Protein AF-0000000084273309 (afdb_homodimer)

Radius of gyration: 30.1 Å; Cα contacts (8 Å, |Δi|>4): 2349; chains: 2; bounding box: 53×89×74 Å

Solvent-accessible surface area (backbone atoms only — not comparable to full-atom values): 49168 Å² total; per-residue (Å²): 123,86,77,59,48,28,35,39,39,40,32,34,24,33,30,41,34,59,44,36,56,86,72,39,92,41,90,34,61,34,69,43,54,44,55,48,42,42,22,6,41,34,40,74,35,26,26,24,44,16,41,44,70,22,18,20,47,48,9,44,40,57,12,30,49,32,79,35,51,28,25,44,25,47,56,85,31,59,41,17,40,32,46,45,60,71,75,51,79,71,26,48,49,38,46,41,44,74,57,56,36,46,47,35,36,40,46,50,54,33,44,8,54,30,52,68,52,50,73,66,31,62,67,48,42,68,40,39,56,69,34,73,50,54,50,58,73,67,67,54,57,24,31,50,55,67,45,62,30,42,73,44,72,39,22,41,63,48,82,55,48,72,71,39,67,69,55,53,48,51,28,56,77,67,76,46,56,75,43,76,39,82,70,47,67,68,49,45,79,86,47,37,26,29,32,26,73,50,48,67,81,47,36,62,62,41,47,46,43,53,51,48,52,54,51,50,59,58,48,65,77,46,88,56,35,37,36,37,37,43,26,43,48,43,38,25,80,54,18,55,14,39,48,83,41,31,62,75,36,69,85,56,84,77,76,78,60,87,34,24,58,72,62,43,87,72,57,48,68,48,45,41,54,35,42,32,79,59,49,52,63,81,70,39,48,64,51,49,36,23,31,37,13,21,40,27,48,48,22,52,38,50,35,54,50,52,50,49,29,51,77,66,72,42,47,55,50,25,30,36,38,39,36,30,41,13,15,32,44,78,31,37,65,58,12,26,42,57,60,42,76,58,86,46,61,45,20,30,33,18,42,36,37,39,22,51,52,69,46,73,55,53,42,72,43,77,33,59,43,47,46,20,14,51,32,17,25,52,43,35,59,52,67,44,57,67,87,76,45,58,62,74,22,52,54,48,55,45,47,77,70,66,75,37,75,60,88,52,76,60,52,65,32,41,40,46,36,55,66,56,45,32,34,34,36,42,32,38,41,40,90,54,35,36,39,32,48,33,66,39,41,56,48,39,26,32,50,41,79,85,33,75,60,61,35,60,56,37,51,82,80,37,56,68,59,49,54,52,51,52,51,50,47,52,52,49,24,62,76,64,42,39,66,46,47,62,53,44,38,47,64,72,63,113,124,84,76,59,45,27,35,41,40,38,32,34,23,34,30,42,33,60,43,35,55,86,72,40,91,40,90,33,61,34,68,43,55,43,55,48,44,43,22,6,41,35,40,73,36,26,26,23,45,16,40,44,68,20,19,19,48,48,9,45,41,56,12,29,51,34,78,35,51,29,24,45,25,45,55,84,32,58,40,16,40,33,46,44,59,70,76,50,79,72,26,46,50,38,46,40,45,74,58,54,36,46,46,36,35,40,45,50,55,34,44,7,57,31,51,70,52,49,72,66,30,63,68,48,44,69,40,39,53,69,35,72,50,56,53,58,71,65,69,58,55,26,32,50,54,66,44,62,29,41,72,46,71,40,22,41,63,48,83,54,46,71,69,40,66,68,57,54,48,51,28,56,76,67,76,45,55,75,43,76,40,82,72,47,68,68,48,46,79,86,47,36,26,29,31,26,72,49,47,66,79,46,35,62,61,41,48,50,44,51,51,48,51,53,50,49,60,59,48,64,75,45,89,55,35,37,35,38,37,43,24,43,49,41,38,25,83,54,17,55,13,38,48,83,41,31,63,75,36,69,86,56,82,76,76,77,58,87,36,24,59,73,62,44,89,72,57,49,70,48,45,42,55,33,42,32,79,59,49,52,62,81,70,39,46,65,50,48,37,24,29,36,12,21,41,28,49,49,24,52,38,50,36,54,50,52,50,49,29,51,76,67,73,41,46,56,50,24,29,37,38,40,35,32,41,13,14,34,45,78,32,38,67,58,12,26,41,57,60,43,76,57,88,46,60,44,19,32,34,19,42,36,35,40,21,52,51,70,46,74,55,55,44,75,42,78,34,59,44,47,47,22,15,50,31,18,26,54,42,36,59,49,67,45,56,66,86,78,45,58,63,74,22,53,54,48,55,45,47,77,69,67,75,36,76,60,88,52,75,60,50,66,32,41,39,46,35,52,66,58,45,31,34,35,35,42,34,39,40,40,90,54,36,36,39,33,49,34,67,38,41,58,50,40,28,31,50,39,79,84,34,75,60,62,33,58,56,36,52,82,79,37,55,68,60,48,52,51,50,53,50,52,47,51,50,48,24,63,77,67,43,39,67,44,47,64,54,45,37,46,65,73,64,113

pLDDT: mean 95.91, std 5.77, range [38.38, 98.94]

InterPro domains:
  IPR000917 Sulfatase, N-terminal [PF00884] (5-383)
  IPR017850 Alkaline-phosphatase-like, core domain superfamily [G3DSA:3.40.720.10] (5-484)
  IPR017850 Alkaline-phosphatase-like, core domain superfamily [SSF53649] (3-482)
  IPR050738 Sulfatase enzyme [PTHR42693] (3-479)

Nearest PDB structures (foldseek):
  6pt4-assembly1_A  TM=8.116E-01  e=3.628E-35  Pseudoalteromonas fuliginea
  6ptk-assembly1_A  TM=8.036E-01  e=3.417E-35  Pseudoalteromonas fuliginea
  6pt6-assembly1_B  TM=8.146E-01  e=4.744E-34  Pseudoalteromonas fuliginea
  7oz8-assembly1_AAA  TM=7.734E-01  e=2.686E-33  Bacteroides thetaiotaomicron VPI-5482
  2w8s-assembly1_C  TM=7.737E-01  e=5.996E-28  Trinickia caryophylli

Sequence (988 aa):
MSKKPNILFIVTDQQRKDTLSAYGESLCQTPSLDELAEQSLVFENAYTTCPICTPARGSMQTGLYPMHHGMLTNSYNYGNMVQELPDSPELLSRRLETAGYQIGYTGKWHLGTGAENVRKDEYIQRYMGTIQFAELDTHEKAGPTTVGYQGDDFPGHGLGGYIYPEYRQYLKDNELEVKIENIVSGNYMGHEAGEITSGLSSTIEHYLVERSKHWLDQFKEKDDPWFFQLNFWGPHEPYYAPTEFLDLYRDVTIEPWQNYQGDSDNKPKIHDVKRANDTSWKEFEPYLKHYYANMTNIDYQIGRLIDYLKENQLYEDTLIVFISDHGESLGIHDGLCDKAIFMYEEIVSIPMLIKSPQQEEQKRTPALVNLCDLYSTILEAAGWERSKVQRDGYSLMPILAEEQQTVRESIVVECSGIGSLMFSQRMLRKESWKYVFNSGDIDELYDLAGDPGELINLIDEQPEKVEELQGELEKWMEENQDNLIFEFRQLRRRMSKKPNILFIVTDQQRKDTLSAYGESLCQTPSLDELAEQSLVFENAYTTCPICTPARGSMQTGLYPMHHGMLTNSYNYGNMVQELPDSPELLSRRLETAGYQIGYTGKWHLGTGAENVRKDEYIQRYMGTIQFAELDTHEKAGPTTVGYQGDDFPGHGLGGYIYPEYRQYLKDNELEVKIENIVSGNYMGHEAGEITSGLSSTIEHYLVERSKHWLDQFKEKDDPWFFQLNFWGPHEPYYAPTEFLDLYRDVTIEPWQNYQGDSDNKPKIHDVKRANDTSWKEFEPYLKHYYANMTNIDYQIGRLIDYLKENQLYEDTLIVFISDHGESLGIHDGLCDKAIFMYEEIVSIPMLIKSPQQEEQKRTPALVNLCDLYSTILEAAGWERSKVQRDGYSLMPILAEEQQTVRESIVVECSGIGSLMFSQRMLRKESWKYVFNSGDIDELYDLAGDPGELINLIDEQPEKVEELQGELEKWMEENQDNLIFEFRQLRRR

Structure (mmCIF, N/CA/C/O backbone):
data_AF-0000000084273309-model_v1
#
loop_
_entity.id
_entity.type
_entity.pdbx_description
1 polymer 'Sulfatase N-terminal domain-containing protein'
#
loop_
_atom_site.group_PDB
_atom_site.id
_atom_site.type_symbol
_atom_site.label_atom_id
_atom_site.label_alt_id
_atom_site.label_comp_id
_atom_site.label_asym_id
_atom_site.label_entity_id
_atom_site.label_seq_id
_atom_site.pdbx_PDB_ins_code
_atom_site.Cartn_x
_atom_site.Cartn_y
_atom_site.Cartn_z
_atom_site.occupancy
_atom_site.B_iso_or_equiv
_atom_site.auth_seq_id
_atom_site.auth_comp_id
_atom_site.auth_asym_id
_atom_site.auth_atom_id
_atom_site.pdbx_PDB_model_num
ATOM 1 N N . MET A 1 1 ? 21.703 -22.469 -37.656 1 38.38 1 MET A N 1
ATOM 2 C CA . MET A 1 1 ? 21.234 -22 -36.375 1 38.38 1 MET A CA 1
ATOM 3 C C . MET A 1 1 ? 20.141 -22.906 -35.812 1 38.38 1 MET A C 1
ATOM 5 O O . MET A 1 1 ? 19.281 -23.375 -36.562 1 38.38 1 MET A O 1
ATOM 9 N N . SER A 1 2 ? 20.391 -23.562 -34.75 1 52.09 2 SER A N 1
ATOM 10 C CA . SER A 1 2 ? 19.406 -24.5 -34.219 1 52.09 2 SER A CA 1
ATOM 11 C C . SER A 1 2 ? 18.016 -23.875 -34.219 1 52.09 2 SER A C 1
ATOM 13 O O . SER A 1 2 ? 17.859 -22.688 -33.938 1 52.09 2 SER A O 1
ATOM 15 N N . LYS A 1 3 ? 17.078 -24.453 -34.875 1 79.06 3 LYS A N 1
ATOM 16 C CA . LYS A 1 3 ? 15.695 -24 -35.094 1 79.06 3 LYS A CA 1
ATOM 17 C C . LYS A 1 3 ? 15.055 -23.609 -33.75 1 79.06 3 LYS A C 1
ATOM 19 O O . LYS A 1 3 ? 15.125 -24.359 -32.781 1 79.06 3 LYS A O 1
ATOM 24 N N . LYS A 1 4 ? 14.688 -22.328 -33.719 1 91.56 4 LYS A N 1
ATOM 25 C CA . LYS A 1 4 ? 13.914 -21.828 -32.562 1 91.56 4 LYS A CA 1
ATOM 26 C C . LYS A 1 4 ? 12.695 -22.719 -32.312 1 91.56 4 LYS A C 1
ATOM 28 O O . LYS A 1 4 ? 11.922 -23.016 -33.219 1 91.56 4 LYS A O 1
ATOM 33 N N . PRO A 1 5 ? 12.633 -23.234 -31.156 1 97.81 5 PRO A N 1
ATOM 34 C CA . PRO A 1 5 ? 11.492 -24.094 -30.859 1 97.81 5 PRO A CA 1
ATOM 35 C C . PRO A 1 5 ? 10.172 -23.328 -30.75 1 97.81 5 PRO A C 1
ATOM 37 O O . PRO A 1 5 ? 10.188 -22.109 -30.516 1 97.81 5 PRO A O 1
ATOM 40 N N . ASN A 1 6 ? 9.039 -24.078 -30.984 1 98.31 6 ASN A N 1
ATOM 41 C CA . ASN A 1 6 ? 7.785 -23.578 -30.422 1 98.31 6 ASN A CA 1
ATOM 42 C C . ASN A 1 6 ? 7.812 -23.562 -28.906 1 98.31 6 ASN A C 1
ATOM 44 O O . ASN A 1 6 ? 8.586 -24.297 -28.281 1 98.31 6 ASN A O 1
ATOM 48 N N . ILE A 1 7 ? 7.078 -22.672 -28.312 1 98.81 7 ILE A N 1
ATOM 49 C CA . ILE A 1 7 ? 7.035 -22.578 -26.859 1 98.81 7 ILE A CA 1
ATOM 50 C C . ILE A 1 7 ? 5.586 -22.562 -26.391 1 98.81 7 ILE A C 1
ATOM 52 O O . ILE A 1 7 ? 4.809 -21.688 -26.781 1 98.81 7 ILE A O 1
ATOM 56 N N . LEU A 1 8 ? 5.195 -23.562 -25.609 1 98.88 8 LEU A N 1
ATOM 57 C CA . LEU A 1 8 ? 3.9 -23.609 -24.938 1 98.88 8 LEU A CA 1
ATOM 58 C C . LEU A 1 8 ? 4.043 -23.344 -23.453 1 98.88 8 LEU A C 1
ATOM 60 O O . LEU A 1 8 ? 4.75 -24.062 -22.75 1 98.88 8 LEU A O 1
ATOM 64 N N . PHE A 1 9 ? 3.463 -22.266 -22.969 1 98.88 9 PHE A N 1
ATOM 65 C CA . PHE A 1 9 ? 3.506 -21.844 -21.562 1 98.88 9 PHE A CA 1
ATOM 66 C C . PHE A 1 9 ? 2.15 -22.031 -20.906 1 98.88 9 PHE A C 1
ATOM 68 O O . PHE A 1 9 ? 1.219 -21.266 -21.141 1 98.88 9 PHE A O 1
ATOM 75 N N . ILE A 1 10 ? 2.01 -23.031 -20.078 1 98.94 10 ILE A N 1
ATOM 76 C CA . ILE A 1 10 ? 0.762 -23.375 -19.406 1 98.94 10 ILE A CA 1
ATOM 77 C C . ILE A 1 10 ? 0.823 -22.938 -17.938 1 98.94 10 ILE A C 1
ATOM 79 O O . ILE A 1 10 ? 1.724 -23.344 -17.203 1 98.94 10 ILE A O 1
ATOM 83 N N . VAL A 1 11 ? -0.145 -22.141 -17.516 1 98.75 11 VAL A N 1
ATOM 84 C CA . VAL A 1 11 ? -0.169 -21.609 -16.156 1 98.75 11 VAL A CA 1
ATOM 85 C C . VAL A 1 11 ? -1.492 -21.969 -15.484 1 98.75 11 VAL A C 1
ATOM 87 O O . VAL A 1 11 ? -2.564 -21.719 -16.047 1 98.75 11 VAL A O 1
ATOM 90 N N . THR A 1 12 ? -1.413 -22.609 -14.367 1 98.62 12 THR A N 1
ATOM 91 C CA . THR A 1 12 ? -2.586 -22.766 -13.516 1 98.62 12 THR A CA 1
ATOM 92 C C . THR A 1 12 ? -2.629 -21.688 -12.438 1 98.62 12 THR A C 1
ATOM 94 O O . THR A 1 12 ? -1.631 -21 -12.203 1 98.62 12 THR A O 1
ATOM 97 N N . ASP A 1 13 ? -3.775 -21.484 -11.898 1 97.88 13 ASP A N 1
ATOM 98 C CA . ASP A 1 13 ? -3.947 -20.484 -10.852 1 97.88 13 ASP A CA 1
ATOM 99 C C . ASP A 1 13 ? -4.164 -21.141 -9.484 1 97.88 13 ASP A C 1
ATOM 101 O O . ASP A 1 13 ? -5.148 -21.844 -9.289 1 97.88 13 ASP A O 1
ATOM 105 N N . GLN A 1 14 ? -3.168 -20.859 -8.586 1 98.06 14 GLN A N 1
ATOM 106 C CA . GLN A 1 14 ? -3.342 -21.234 -7.191 1 98.06 14 GLN A CA 1
ATOM 107 C C . GLN A 1 14 ? -3.354 -22.75 -7.035 1 98.06 14 GLN A C 1
ATOM 109 O O . GLN A 1 14 ? -4.25 -23.312 -6.398 1 98.06 14 GLN A O 1
ATOM 114 N N . GLN A 1 15 ? -2.357 -23.375 -7.633 1 98.69 15 GLN A N 1
ATOM 115 C CA . GLN A 1 15 ? -2.232 -24.828 -7.562 1 98.69 15 GLN A CA 1
ATOM 116 C C . GLN A 1 15 ? -1.192 -25.234 -6.523 1 98.69 15 GLN A C 1
ATOM 118 O O . GLN A 1 15 ? -0.049 -24.781 -6.566 1 98.69 15 GLN A O 1
ATOM 123 N N . ARG A 1 16 ? -1.594 -26.109 -5.66 1 98.31 16 ARG A N 1
ATOM 124 C CA . ARG A 1 16 ? -0.639 -26.703 -4.73 1 98.31 16 ARG A CA 1
ATOM 125 C C . ARG A 1 16 ? 0.306 -27.672 -5.449 1 98.31 16 ARG A C 1
ATOM 127 O O . ARG A 1 16 ? -0.118 -28.422 -6.324 1 98.31 16 ARG A O 1
ATOM 134 N N . LYS A 1 17 ? 1.478 -27.625 -5 1 97.19 17 LYS A N 1
ATOM 135 C CA . LYS A 1 17 ? 2.521 -28.484 -5.562 1 97.19 17 LYS A CA 1
ATOM 136 C C . LYS A 1 17 ? 2.199 -29.953 -5.352 1 97.19 17 LYS A C 1
ATOM 138 O O . LYS A 1 17 ? 2.475 -30.781 -6.219 1 97.19 17 LYS A O 1
ATOM 143 N N . ASP A 1 18 ? 1.607 -30.297 -4.262 1 96.5 18 ASP A N 1
ATOM 144 C CA . ASP A 1 18 ? 1.383 -31.688 -3.877 1 96.5 18 ASP A CA 1
ATOM 145 C C . ASP A 1 18 ? 0.186 -32.281 -4.617 1 96.5 18 ASP A C 1
ATOM 147 O O . ASP A 1 18 ? -0.201 -33.438 -4.375 1 96.5 18 ASP A O 1
ATOM 151 N N . THR A 1 19 ? -0.411 -31.562 -5.559 1 97.69 19 THR A N 1
ATOM 152 C CA . THR A 1 19 ? -1.436 -32.125 -6.434 1 97.69 19 THR A CA 1
ATOM 153 C C . THR A 1 19 ? -0.805 -32.969 -7.523 1 97.69 19 THR A C 1
ATOM 155 O O . THR A 1 19 ? -1.499 -33.75 -8.188 1 97.69 19 THR A O 1
ATOM 158 N N . LEU A 1 20 ? 0.453 -32.812 -7.773 1 98 20 LEU A N 1
ATOM 159 C CA . LEU A 1 20 ? 1.144 -33.594 -8.789 1 98 20 LEU A CA 1
ATOM 160 C C . LEU A 1 20 ? 1.921 -34.75 -8.148 1 98 20 LEU A C 1
ATOM 162 O O . LEU A 1 20 ? 2.686 -34.531 -7.203 1 98 20 LEU A O 1
ATOM 166 N N . SER A 1 21 ? 1.849 -35.906 -8.68 1 96.56 21 SER A N 1
ATOM 167 C CA . SER A 1 21 ? 2.547 -37.062 -8.148 1 96.56 21 SER A CA 1
ATOM 168 C C . SER A 1 21 ? 4.051 -36.969 -8.375 1 96.56 21 SER A C 1
ATOM 170 O O . SER A 1 21 ? 4.832 -37.688 -7.734 1 96.56 21 SER A O 1
ATOM 172 N N . ALA A 1 22 ? 4.449 -36.062 -9.281 1 95.62 22 ALA A N 1
ATOM 173 C CA . ALA A 1 22 ? 5.867 -35.812 -9.516 1 95.62 22 ALA A CA 1
ATOM 174 C C . ALA A 1 22 ? 6.551 -35.312 -8.242 1 95.62 22 ALA A C 1
ATOM 176 O O . ALA A 1 22 ? 7.773 -35.406 -8.109 1 95.62 22 ALA A O 1
ATOM 177 N N . TYR A 1 23 ? 5.812 -34.844 -7.277 1 96.75 23 TYR A N 1
ATOM 178 C CA . TYR A 1 23 ? 6.398 -34.281 -6.07 1 96.75 23 TYR A CA 1
ATOM 179 C C . TYR A 1 23 ? 6.117 -35.156 -4.855 1 96.75 23 TYR A C 1
ATOM 181 O O . TYR A 1 23 ? 6.367 -34.75 -3.719 1 96.75 23 TYR A O 1
ATOM 189 N N . GLY A 1 24 ? 5.535 -36.281 -5.023 1 93.12 24 GLY A N 1
ATOM 190 C CA . GLY A 1 24 ? 5.207 -37.219 -3.969 1 93.12 24 GLY A CA 1
ATOM 191 C C . GLY A 1 24 ? 3.828 -37.844 -4.125 1 93.12 24 GLY A C 1
ATOM 192 O O . GLY A 1 24 ? 3.117 -37.531 -5.086 1 93.12 24 GLY A O 1
ATOM 193 N N . GLU A 1 25 ? 3.486 -38.719 -3.148 1 90.81 25 GLU A N 1
ATOM 194 C CA . GLU A 1 25 ? 2.172 -39.344 -3.189 1 90.81 25 GLU A CA 1
ATOM 195 C C . GLU A 1 25 ? 1.056 -38.312 -3.131 1 90.81 25 GLU A C 1
ATOM 197 O O . GLU A 1 25 ? 1.109 -37.375 -2.326 1 90.81 25 GLU A O 1
ATOM 202 N N . SER A 1 26 ? 0.163 -38.469 -4.094 1 93.69 26 SER A N 1
ATOM 203 C CA . SER A 1 26 ? -0.94 -37.5 -4.176 1 93.69 26 SER A CA 1
ATOM 204 C C . SER A 1 26 ? -2.27 -38.219 -4.395 1 93.69 26 SER A C 1
ATOM 206 O O . SER A 1 26 ? -2.344 -39.188 -5.152 1 93.69 26 SER A O 1
ATOM 208 N N . LEU A 1 27 ? -3.277 -37.75 -3.709 1 95.62 27 LEU A N 1
ATOM 209 C CA . LEU A 1 27 ? -4.633 -38.219 -3.951 1 95.62 27 LEU A CA 1
ATOM 210 C C . LEU A 1 27 ? -5.203 -37.625 -5.23 1 95.62 27 LEU A C 1
ATOM 212 O O . LEU A 1 27 ? -6.145 -38.188 -5.812 1 95.62 27 LEU A O 1
ATOM 216 N N . CYS A 1 28 ? -4.668 -36.469 -5.582 1 97.94 28 CYS A N 1
ATOM 217 C CA . CYS A 1 28 ? -5.145 -35.812 -6.785 1 97.94 28 CYS A CA 1
ATOM 218 C C . CYS A 1 28 ? -4.703 -36.562 -8.039 1 97.94 28 CYS A C 1
ATOM 220 O O . CYS A 1 28 ? -3.523 -36.875 -8.188 1 97.94 28 CYS A O 1
ATOM 222 N N . GLN A 1 29 ? -5.586 -36.844 -8.914 1 98.12 29 GLN A N 1
ATOM 223 C CA . GLN A 1 29 ? -5.277 -37.594 -10.133 1 98.12 29 GLN A CA 1
ATOM 224 C C . GLN A 1 29 ? -4.949 -36.625 -11.289 1 98.12 29 GLN A C 1
ATOM 226 O O . GLN A 1 29 ? -5.816 -35.906 -11.758 1 98.12 29 GLN A O 1
ATOM 231 N N . THR A 1 30 ? -3.709 -36.688 -11.688 1 98.5 30 THR A N 1
ATOM 232 C CA . THR A 1 30 ? -3.254 -35.812 -12.781 1 98.5 30 THR A CA 1
ATOM 233 C C . THR A 1 30 ? -2.408 -36.625 -13.773 1 98.5 30 THR A C 1
ATOM 235 O O . THR A 1 30 ? -1.25 -36.281 -14.016 1 98.5 30 THR A O 1
ATOM 238 N N . PRO A 1 31 ? -2.988 -37.594 -14.453 1 98.25 31 PRO A N 1
ATOM 239 C CA . PRO A 1 31 ? -2.203 -38.5 -15.305 1 98.25 31 PRO A CA 1
ATOM 240 C C . PRO A 1 31 ? -1.501 -37.781 -16.453 1 98.25 31 PRO A C 1
ATOM 242 O O . PRO A 1 31 ? -0.386 -38.156 -16.828 1 98.25 31 PRO A O 1
ATOM 245 N N . SER A 1 32 ? -2.113 -36.781 -17.062 1 98.56 32 SER A N 1
ATOM 246 C CA . SER A 1 32 ? -1.501 -36.094 -18.188 1 98.56 32 SER A CA 1
ATOM 247 C C . SER A 1 32 ? -0.25 -35.344 -17.75 1 98.56 32 SER A C 1
ATOM 249 O O . SER A 1 32 ? 0.793 -35.438 -18.406 1 98.56 32 SER A O 1
ATOM 251 N N . LEU A 1 33 ? -0.352 -34.625 -16.641 1 98.62 33 LEU A N 1
ATOM 252 C CA . LEU A 1 33 ? 0.791 -33.875 -16.156 1 98.62 33 LEU A CA 1
ATOM 253 C C . LEU A 1 33 ? 1.867 -34.812 -15.609 1 98.62 33 LEU A C 1
ATOM 255 O O . LEU A 1 33 ? 3.059 -34.5 -15.688 1 98.62 33 LEU A O 1
ATOM 259 N N . ASP A 1 34 ? 1.449 -35.906 -15.047 1 96.81 34 ASP A N 1
ATOM 260 C CA . ASP A 1 34 ? 2.422 -36.906 -14.625 1 96.81 34 ASP A CA 1
ATOM 261 C C . ASP A 1 34 ? 3.221 -37.438 -15.812 1 96.81 34 ASP A C 1
ATOM 263 O O . ASP A 1 34 ? 4.441 -37.594 -15.727 1 96.81 34 ASP A O 1
ATOM 267 N N . GLU A 1 35 ? 2.531 -37.719 -16.875 1 97.69 35 GLU A N 1
ATOM 268 C CA . GLU A 1 35 ? 3.209 -38.156 -18.094 1 97.69 35 GLU A CA 1
ATOM 269 C C . GLU A 1 35 ? 4.141 -37.062 -18.625 1 97.69 35 GLU A C 1
ATOM 271 O O . GLU A 1 35 ? 5.254 -37.344 -19.062 1 97.69 35 GLU A O 1
ATOM 276 N N . LEU A 1 36 ? 3.65 -35.875 -18.594 1 98.44 36 LEU A N 1
ATOM 277 C CA . LEU A 1 36 ? 4.508 -34.75 -19.016 1 98.44 36 LEU A CA 1
ATOM 278 C C . LEU A 1 36 ? 5.758 -34.688 -18.156 1 98.44 36 LEU A C 1
ATOM 280 O O . LEU A 1 36 ? 6.859 -34.438 -18.656 1 98.44 36 LEU A O 1
ATOM 284 N N . ALA A 1 37 ? 5.594 -34.812 -16.844 1 98.56 37 ALA A N 1
ATOM 285 C CA . ALA A 1 37 ? 6.711 -34.75 -15.898 1 98.56 37 ALA A CA 1
ATOM 286 C C . ALA A 1 37 ? 7.758 -35.812 -16.219 1 98.56 37 ALA A C 1
ATOM 288 O O . ALA A 1 37 ? 8.961 -35.562 -16.062 1 98.56 37 ALA A O 1
ATOM 289 N N . GLU A 1 38 ? 7.348 -36.906 -16.766 1 98 38 GLU A N 1
ATOM 290 C CA . GLU A 1 38 ? 8.242 -38 -17.094 1 98 38 GLU A CA 1
ATOM 291 C C . GLU A 1 38 ? 9.164 -37.625 -18.266 1 98 38 GLU A C 1
ATOM 293 O O . GLU A 1 38 ? 10.18 -38.312 -18.484 1 98 38 GLU A O 1
ATOM 298 N N . GLN A 1 39 ? 8.812 -36.625 -18.953 1 98 39 GLN A N 1
ATOM 299 C CA . GLN A 1 39 ? 9.602 -36.188 -20.094 1 98 39 GLN A CA 1
ATOM 300 C C . GLN A 1 39 ? 10.07 -34.719 -19.906 1 98 39 GLN A C 1
ATOM 302 O O . GLN A 1 39 ? 10.227 -34 -20.875 1 98 39 GLN A O 1
ATOM 307 N N . SER A 1 40 ? 10.164 -34.312 -18.641 1 98.62 40 SER A N 1
ATOM 308 C CA . SER A 1 40 ? 10.492 -32.906 -18.344 1 98.62 40 SER A CA 1
ATOM 309 C C . SER A 1 40 ? 11.625 -32.844 -17.312 1 98.62 40 SER A C 1
ATOM 311 O O . SER A 1 40 ? 12.008 -33.844 -16.719 1 98.62 40 SER A O 1
ATOM 313 N N . LEU A 1 41 ? 12.242 -31.703 -17.219 1 98.69 41 LEU A N 1
ATOM 314 C CA . LEU A 1 41 ? 12.961 -31.328 -16.016 1 98.69 41 LEU A CA 1
ATOM 315 C C . LEU A 1 41 ? 11.992 -30.875 -14.922 1 98.69 41 LEU A C 1
ATOM 317 O O . LEU A 1 41 ? 11.273 -29.875 -15.094 1 98.69 41 LEU A O 1
ATOM 321 N N . VAL A 1 42 ? 11.945 -31.656 -13.812 1 98.75 42 VAL A N 1
ATOM 322 C CA . VAL A 1 42 ? 11.109 -31.328 -12.664 1 98.75 42 VAL A CA 1
ATOM 323 C C . VAL A 1 42 ? 11.891 -30.453 -11.695 1 98.75 42 VAL A C 1
ATOM 325 O O . VAL A 1 42 ? 12.953 -30.844 -11.203 1 98.75 42 VAL A O 1
ATOM 328 N N . PHE A 1 43 ? 11.391 -29.25 -11.43 1 98.69 43 PHE A N 1
ATOM 329 C CA . PHE A 1 43 ? 12.023 -28.344 -10.469 1 98.69 43 PHE A CA 1
ATOM 330 C C . PHE A 1 43 ? 11.484 -28.594 -9.062 1 98.69 43 PHE A C 1
ATOM 332 O O . PHE A 1 43 ? 10.312 -28.312 -8.789 1 98.69 43 PHE A O 1
ATOM 339 N N . GLU A 1 44 ? 12.328 -28.984 -8.203 1 98 44 GLU A N 1
ATOM 340 C CA . GLU A 1 44 ? 11.922 -29.375 -6.855 1 98 44 GLU A CA 1
ATOM 341 C C . GLU A 1 44 ? 11.68 -28.156 -5.969 1 98 44 GLU A C 1
ATOM 343 O O . GLU A 1 44 ? 10.891 -28.219 -5.027 1 98 44 GLU A O 1
ATOM 348 N N . ASN A 1 45 ? 12.398 -27.047 -6.293 1 98.25 45 ASN A N 1
ATOM 349 C CA . ASN A 1 45 ? 12.367 -25.859 -5.457 1 98.25 45 ASN A CA 1
ATOM 350 C C . ASN A 1 45 ? 12.062 -24.609 -6.277 1 98.25 45 ASN A C 1
ATOM 352 O O . ASN A 1 45 ? 12.836 -23.656 -6.277 1 98.25 45 ASN A O 1
ATOM 356 N N . ALA A 1 46 ? 10.852 -24.625 -6.895 1 98.69 46 ALA A N 1
ATOM 357 C CA . ALA A 1 46 ? 10.352 -23.453 -7.586 1 98.69 46 ALA A CA 1
ATOM 358 C C . ALA A 1 46 ? 9.438 -22.625 -6.68 1 98.69 46 ALA A C 1
ATOM 360 O O . ALA A 1 46 ? 8.625 -23.172 -5.938 1 98.69 46 ALA A O 1
ATOM 361 N N . TYR A 1 47 ? 9.656 -21.328 -6.699 1 98.88 47 TYR A N 1
ATOM 362 C CA . TYR A 1 47 ? 8.891 -20.438 -5.82 1 98.88 47 TYR A CA 1
ATOM 363 C C . TYR A 1 47 ? 8.258 -19.297 -6.609 1 98.88 47 TYR A C 1
ATOM 365 O O . TYR A 1 47 ? 8.805 -18.859 -7.621 1 98.88 47 TYR A O 1
ATOM 373 N N . THR A 1 48 ? 7.09 -18.875 -6.195 1 98.88 48 THR A N 1
ATOM 374 C CA . THR A 1 48 ? 6.473 -17.672 -6.742 1 98.88 48 THR A CA 1
ATOM 375 C C . THR A 1 48 ? 7.234 -16.422 -6.297 1 98.88 48 THR A C 1
ATOM 377 O O . THR A 1 48 ? 8.031 -16.469 -5.355 1 98.88 48 THR A O 1
ATOM 380 N N . THR A 1 49 ? 7.031 -15.328 -7.004 1 98.69 49 THR A N 1
ATOM 381 C CA . THR A 1 49 ? 7.562 -14.047 -6.551 1 98.69 49 THR A CA 1
ATOM 382 C C . THR A 1 49 ? 6.699 -13.469 -5.438 1 98.69 49 THR A C 1
ATOM 384 O O . THR A 1 49 ? 7.18 -12.695 -4.605 1 98.69 49 THR A O 1
ATOM 387 N N . CYS A 1 50 ? 5.473 -13.836 -5.484 1 98.69 50 CYS A N 1
ATOM 388 C CA . CYS A 1 50 ? 4.438 -13.367 -4.57 1 98.69 50 CYS A CA 1
ATOM 389 C C . CYS A 1 50 ? 3.23 -14.297 -4.59 1 98.69 50 CYS A C 1
ATOM 391 O O . CYS A 1 50 ? 2.752 -14.68 -5.664 1 98.69 50 CYS A O 1
ATOM 393 N N . PRO A 1 51 ? 2.727 -14.672 -3.436 1 98.38 51 PRO A N 1
ATOM 394 C CA . PRO A 1 51 ? 1.584 -15.594 -3.432 1 98.38 51 PRO A CA 1
ATOM 395 C C . PRO A 1 51 ? 0.249 -14.867 -3.6 1 98.38 51 PRO A C 1
ATOM 397 O O . PRO A 1 51 ? -0.688 -15.109 -2.834 1 98.38 51 PRO A O 1
ATOM 400 N N . ILE A 1 52 ? 0.177 -14.016 -4.621 1 97.75 52 ILE A N 1
ATOM 401 C CA . ILE A 1 52 ? -0.995 -13.266 -5.066 1 97.75 52 ILE A CA 1
ATOM 402 C C . ILE A 1 52 ? -1.042 -13.242 -6.594 1 97.75 52 ILE A C 1
ATOM 404 O O . ILE A 1 52 ? -0.003 -13.148 -7.25 1 97.75 52 ILE A O 1
ATOM 408 N N . CYS A 1 53 ? -2.17 -13.211 -7.172 1 97.31 53 CYS A N 1
ATOM 409 C CA . CYS A 1 53 ? -2.363 -13.453 -8.594 1 97.31 53 CYS A CA 1
ATOM 410 C C . CYS A 1 53 ? -1.706 -12.359 -9.43 1 97.31 53 CYS A C 1
ATOM 412 O O . CYS A 1 53 ? -0.758 -12.617 -10.172 1 97.31 53 CYS A O 1
ATOM 414 N N . THR A 1 54 ? -2.104 -11.102 -9.297 1 97.19 54 THR A N 1
ATOM 415 C CA . THR A 1 54 ? -1.638 -10.008 -10.141 1 97.19 54 THR A CA 1
ATOM 416 C C . THR A 1 54 ? -0.129 -9.82 -10.008 1 97.19 54 THR A C 1
ATOM 418 O O . THR A 1 54 ? 0.59 -9.781 -11.008 1 97.19 54 THR A O 1
ATOM 421 N N . PRO A 1 55 ? 0.393 -9.797 -8.789 1 98.06 55 PRO A N 1
ATOM 422 C CA . PRO A 1 55 ? 1.843 -9.617 -8.688 1 98.06 55 PRO A CA 1
ATOM 423 C C . PRO A 1 55 ? 2.623 -10.773 -9.32 1 98.06 55 PRO A C 1
ATOM 425 O O . PRO A 1 55 ? 3.613 -10.539 -10.016 1 98.06 55 PRO A O 1
ATOM 428 N N . ALA A 1 56 ? 2.221 -11.961 -9.086 1 98.5 56 ALA A N 1
ATOM 429 C CA . ALA A 1 56 ? 2.914 -13.117 -9.648 1 98.5 56 ALA A CA 1
ATOM 430 C C . ALA A 1 56 ? 2.859 -13.102 -11.172 1 98.5 56 ALA A C 1
ATOM 432 O O . ALA A 1 56 ? 3.881 -13.289 -11.836 1 98.5 56 ALA A O 1
ATOM 433 N N . ARG A 1 57 ? 1.709 -12.867 -11.727 1 98.06 57 ARG A N 1
ATOM 434 C CA . ARG A 1 57 ? 1.528 -12.859 -13.18 1 98.06 57 ARG A CA 1
ATOM 435 C C . ARG A 1 57 ? 2.268 -11.688 -13.82 1 98.06 57 ARG A C 1
ATOM 437 O O . ARG A 1 57 ? 2.771 -11.805 -14.938 1 98.06 57 ARG A O 1
ATOM 444 N N . GLY A 1 58 ? 2.262 -10.492 -13.078 1 98.06 58 GLY A N 1
ATOM 445 C CA . GLY A 1 58 ? 3.086 -9.391 -13.547 1 98.06 58 GLY A CA 1
ATOM 446 C C . GLY A 1 58 ? 4.551 -9.758 -13.695 1 98.06 58 GLY A C 1
ATOM 447 O O . GLY A 1 58 ? 5.207 -9.344 -14.648 1 98.06 58 GLY A O 1
ATOM 448 N N . SER A 1 59 ? 5.027 -10.586 -12.812 1 98.69 59 SER A N 1
ATOM 449 C CA . SER A 1 59 ? 6.422 -11.008 -12.836 1 98.69 59 SER A CA 1
ATOM 450 C C . SER A 1 59 ? 6.707 -11.906 -14.039 1 98.69 59 SER A C 1
ATOM 452 O O . SER A 1 59 ? 7.809 -11.875 -14.594 1 98.69 59 SER A O 1
ATOM 454 N N . MET A 1 60 ? 5.711 -12.672 -14.477 1 98.31 60 MET A N 1
ATOM 455 C CA . MET A 1 60 ? 5.871 -13.531 -15.648 1 98.31 60 MET A CA 1
ATOM 456 C C . MET A 1 60 ? 6.059 -12.695 -16.906 1 98.31 60 MET A C 1
ATOM 458 O O . MET A 1 60 ? 6.82 -13.07 -17.797 1 98.31 60 MET A O 1
ATOM 462 N N . GLN A 1 61 ? 5.348 -11.57 -16.953 1 98.19 61 GLN A N 1
ATOM 463 C CA . GLN A 1 61 ? 5.32 -10.773 -18.188 1 98.19 61 GLN A CA 1
ATOM 464 C C . GLN A 1 61 ? 6.477 -9.781 -18.219 1 98.19 61 GLN A C 1
ATOM 466 O O . GLN A 1 61 ? 6.902 -9.352 -19.297 1 98.19 61 GLN A O 1
ATOM 471 N N . THR A 1 62 ? 7.023 -9.438 -17.031 1 98.31 62 THR A N 1
ATOM 472 C CA . THR A 1 62 ? 7.988 -8.344 -16.969 1 98.31 62 THR A CA 1
ATOM 473 C C . THR A 1 62 ? 9.375 -8.867 -16.625 1 98.31 62 THR A C 1
ATOM 475 O O . THR A 1 62 ? 10.375 -8.18 -16.844 1 98.31 62 THR A O 1
ATOM 478 N N . GLY A 1 63 ? 9.445 -10.047 -15.953 1 98.38 63 GLY A N 1
ATOM 479 C CA . GLY A 1 63 ? 10.703 -10.555 -15.43 1 98.38 63 GLY A CA 1
ATOM 480 C C . GLY A 1 63 ? 11.156 -9.844 -14.172 1 98.38 63 GLY A C 1
ATOM 481 O O . GLY A 1 63 ? 12.32 -9.953 -13.773 1 98.38 63 GLY A O 1
ATOM 482 N N . LEU A 1 64 ? 10.242 -9.055 -13.602 1 98.56 64 LEU A N 1
ATOM 483 C CA . LEU A 1 64 ? 10.578 -8.219 -12.453 1 98.56 64 LEU A CA 1
ATOM 484 C C . LEU A 1 64 ? 9.82 -8.672 -11.211 1 98.56 64 LEU A C 1
ATOM 486 O O . LEU A 1 64 ? 8.734 -9.25 -11.32 1 98.56 64 LEU A O 1
ATOM 490 N N . TYR A 1 65 ? 10.406 -8.461 -10.047 1 98.5 65 TYR A N 1
ATOM 491 C CA . TYR A 1 65 ? 9.672 -8.57 -8.797 1 98.5 65 TYR A CA 1
ATOM 492 C C . TYR A 1 65 ? 8.562 -7.52 -8.727 1 98.5 65 TYR A C 1
ATOM 494 O O . TYR A 1 65 ? 8.664 -6.465 -9.359 1 98.5 65 TYR A O 1
ATOM 502 N N . PRO A 1 66 ? 7.531 -7.809 -7.922 1 98.06 66 PRO A N 1
ATOM 503 C CA . PRO A 1 66 ? 6.457 -6.824 -7.777 1 98.06 66 PRO A CA 1
ATOM 504 C C . PRO A 1 66 ? 6.973 -5.453 -7.332 1 98.06 66 PRO A C 1
ATOM 506 O O . PRO A 1 66 ? 6.496 -4.426 -7.82 1 98.06 66 PRO A O 1
ATOM 509 N N . MET A 1 67 ? 7.996 -5.387 -6.512 1 97.69 67 MET A N 1
ATOM 510 C CA . MET A 1 67 ? 8.555 -4.121 -6.039 1 97.69 67 MET A CA 1
ATOM 511 C C . MET A 1 67 ? 9.125 -3.311 -7.195 1 97.69 67 MET A C 1
ATOM 513 O O . MET A 1 67 ? 9.266 -2.092 -7.094 1 97.69 67 MET A O 1
ATOM 517 N N . HIS A 1 68 ? 9.398 -3.969 -8.32 1 98.12 68 HIS A N 1
ATOM 518 C CA . HIS A 1 68 ? 10.023 -3.289 -9.445 1 98.12 68 HIS A CA 1
ATOM 519 C C . HIS A 1 68 ? 9.016 -3.051 -10.57 1 98.12 68 HIS A C 1
ATOM 521 O O . HIS A 1 68 ? 9.266 -2.242 -11.469 1 98.12 68 HIS A O 1
ATOM 527 N N . HIS A 1 69 ? 7.867 -3.807 -10.578 1 97.56 69 HIS A N 1
ATOM 528 C CA . HIS A 1 69 ? 6.902 -3.52 -11.633 1 97.56 69 HIS A CA 1
ATOM 529 C C . HIS A 1 69 ? 5.68 -2.791 -11.078 1 97.56 69 HIS A C 1
ATOM 531 O O . HIS A 1 69 ? 4.852 -2.289 -11.844 1 97.56 69 HIS A O 1
ATOM 537 N N . GLY A 1 70 ? 5.496 -2.725 -9.789 1 97.31 70 GLY A N 1
ATOM 538 C CA . GLY A 1 70 ? 4.551 -1.813 -9.164 1 97.31 70 GLY A CA 1
ATOM 539 C C . GLY A 1 70 ? 3.189 -2.436 -8.922 1 97.31 70 GLY A C 1
ATOM 540 O O . GLY A 1 70 ? 2.322 -1.822 -8.297 1 97.31 70 GLY A O 1
ATOM 541 N N . MET A 1 71 ? 2.902 -3.596 -9.461 1 97.06 71 MET A N 1
ATOM 542 C CA . MET A 1 71 ? 1.679 -4.336 -9.172 1 97.06 71 MET A CA 1
ATOM 543 C C . MET A 1 71 ? 1.841 -5.184 -7.914 1 97.06 71 MET A C 1
ATOM 545 O O . MET A 1 71 ? 2.139 -6.379 -8 1 97.06 71 MET A O 1
ATOM 549 N N . LEU A 1 72 ? 1.598 -4.59 -6.789 1 97 72 LEU A N 1
ATOM 550 C CA . LEU A 1 72 ? 1.986 -5.125 -5.488 1 97 72 LEU A CA 1
ATOM 551 C C . LEU A 1 72 ? 0.907 -6.051 -4.934 1 97 72 LEU A C 1
ATOM 553 O O . LEU A 1 72 ? 1.197 -6.941 -4.129 1 97 72 LEU A O 1
ATOM 557 N N . THR A 1 73 ? -0.347 -5.742 -5.211 1 95.62 73 THR A N 1
ATOM 558 C CA . THR A 1 73 ? -1.521 -6.539 -4.871 1 95.62 73 THR A CA 1
ATOM 559 C C . THR A 1 73 ? -2.389 -6.777 -6.105 1 95.62 73 THR A C 1
ATOM 561 O O . THR A 1 73 ? -1.944 -6.562 -7.234 1 95.62 73 THR A O 1
ATOM 564 N N . ASN A 1 74 ? -3.602 -7.246 -5.945 1 94.69 74 ASN A N 1
ATOM 565 C CA . ASN A 1 74 ? -4.461 -7.453 -7.102 1 94.69 74 ASN A CA 1
ATOM 566 C C . ASN A 1 74 ? -4.961 -6.125 -7.672 1 94.69 74 ASN A C 1
ATOM 568 O O . ASN A 1 74 ? -5.234 -5.188 -6.926 1 94.69 74 ASN A O 1
ATOM 572 N N . SER A 1 75 ? -5.09 -6.027 -8.93 1 91.75 75 SER A N 1
ATOM 573 C CA . SER A 1 75 ? -5.445 -4.812 -9.656 1 91.75 75 SER A CA 1
ATOM 574 C C . SER A 1 75 ? -6.621 -4.098 -9 1 91.75 75 SER A C 1
ATOM 576 O O . SER A 1 75 ? -7.645 -4.719 -8.703 1 91.75 75 SER A O 1
ATOM 578 N N . TYR A 1 76 ? -6.453 -2.799 -8.758 1 90.19 76 TYR A N 1
ATOM 579 C CA . TYR A 1 76 ? -7.438 -1.866 -8.219 1 90.19 76 TYR A CA 1
ATOM 580 C C . TYR A 1 76 ? -7.785 -2.211 -6.773 1 90.19 76 TYR A C 1
ATOM 582 O O . TYR A 1 76 ? -8.844 -1.821 -6.273 1 90.19 76 TYR A O 1
ATOM 590 N N . ASN A 1 77 ? -6.93 -3.084 -6.117 1 92.56 77 ASN A N 1
ATOM 591 C CA . ASN A 1 77 ? -6.945 -3.211 -4.664 1 92.56 77 ASN A CA 1
ATOM 592 C C . ASN A 1 77 ? -6.016 -2.197 -4.004 1 92.56 77 ASN A C 1
ATOM 594 O O . ASN A 1 77 ? -5.18 -1.589 -4.672 1 92.56 77 ASN A O 1
ATOM 598 N N . TYR A 1 78 ? -6.168 -2.035 -2.729 1 92.94 78 TYR A N 1
ATOM 599 C CA . TYR A 1 78 ? -5.371 -1.065 -1.989 1 92.94 78 TYR A CA 1
ATOM 600 C C . TYR A 1 78 ? -3.889 -1.409 -2.061 1 92.94 78 TYR A C 1
ATOM 602 O O . TYR A 1 78 ? -3.512 -2.582 -1.981 1 92.94 78 TYR A O 1
ATOM 610 N N . GLY A 1 79 ? -3.09 -0.439 -2.283 1 93.75 79 GLY A N 1
ATOM 611 C CA . GLY A 1 79 ? -1.645 -0.591 -2.24 1 93.75 79 GLY A CA 1
ATOM 612 C C . GLY A 1 79 ? -1.029 -0.823 -3.607 1 93.75 79 GLY A C 1
ATOM 613 O O . GLY A 1 79 ? 0.185 -0.696 -3.777 1 93.75 79 GLY A O 1
ATOM 614 N N . ASN A 1 80 ? -1.881 -1.237 -4.605 1 96 80 ASN A N 1
ATOM 615 C CA . ASN A 1 80 ? -1.36 -1.472 -5.949 1 96 80 ASN A CA 1
ATOM 616 C C . ASN A 1 80 ? -1.025 -0.162 -6.656 1 96 80 ASN A C 1
ATOM 618 O O . ASN A 1 80 ? -1.893 0.698 -6.824 1 96 80 ASN A O 1
ATOM 622 N N . MET A 1 81 ? 0.185 0.032 -7.113 1 96.25 81 MET A N 1
ATOM 623 C CA . MET A 1 81 ? 0.636 1.312 -7.652 1 96.25 81 MET A CA 1
ATOM 624 C C . MET A 1 81 ? 0.382 1.391 -9.148 1 96.25 81 MET A C 1
ATOM 626 O O . MET A 1 81 ? 0.3 2.484 -9.719 1 96.25 81 MET A O 1
ATOM 630 N N . VAL A 1 82 ? 0.357 0.22 -9.797 1 95.5 82 VAL A N 1
ATOM 631 C CA . VAL A 1 82 ? 0.067 0.074 -11.219 1 95.5 82 VAL A CA 1
ATOM 632 C C . VAL A 1 82 ? -1.159 -0.816 -11.414 1 95.5 82 VAL A C 1
ATOM 634 O O . VAL A 1 82 ? -1.143 -1.993 -11.039 1 95.5 82 VAL A O 1
ATOM 637 N N . GLN A 1 83 ? -2.238 -0.285 -12.016 1 94.44 83 GLN A N 1
ATOM 638 C CA . GLN A 1 83 ? -3.52 -0.981 -12.039 1 94.44 83 GLN A CA 1
ATOM 639 C C . GLN A 1 83 ? -3.676 -1.806 -13.312 1 94.44 83 GLN A C 1
ATOM 641 O O . GLN A 1 83 ? -4.41 -2.797 -13.336 1 94.44 83 GLN A O 1
ATOM 646 N N . GLU A 1 84 ? -3.09 -1.357 -14.344 1 94.12 84 GLU A N 1
ATOM 647 C CA . GLU A 1 84 ? -3.096 -1.994 -15.656 1 94.12 84 GLU A CA 1
ATOM 648 C C . GLU A 1 84 ? -1.678 -2.18 -16.188 1 94.12 84 GLU A C 1
ATOM 650 O O . GLU A 1 84 ? -0.889 -1.231 -16.203 1 94.12 84 GLU A O 1
ATOM 655 N N . LEU A 1 85 ? -1.328 -3.406 -16.578 1 95.06 85 LEU A N 1
ATOM 656 C CA . LEU A 1 85 ? 0.015 -3.635 -17.109 1 95.06 85 LEU A CA 1
ATOM 657 C C . LEU A 1 85 ? 0.298 -2.725 -18.297 1 95.06 85 LEU A C 1
ATOM 659 O O . LEU A 1 85 ? -0.366 -2.822 -19.328 1 95.06 85 LEU A O 1
ATOM 663 N N . PRO A 1 86 ? 1.278 -1.893 -18.141 1 92.62 86 PRO A N 1
ATOM 664 C CA . PRO A 1 86 ? 1.586 -0.989 -19.25 1 92.62 86 PRO A CA 1
ATOM 665 C C . PRO A 1 86 ? 2.305 -1.692 -20.406 1 92.62 86 PRO A C 1
ATOM 667 O O . PRO A 1 86 ? 3.121 -2.586 -20.172 1 92.62 86 PRO A O 1
ATOM 670 N N . ASP A 1 87 ? 2.008 -1.191 -21.562 1 93.44 87 ASP A N 1
ATOM 671 C CA . ASP A 1 87 ? 2.764 -1.673 -22.719 1 93.44 87 ASP A CA 1
ATOM 672 C C . ASP A 1 87 ? 4.191 -1.129 -22.703 1 93.44 87 ASP A C 1
ATOM 674 O O . ASP A 1 87 ? 4.414 0.034 -22.359 1 93.44 87 ASP A O 1
ATOM 678 N N . SER A 1 88 ? 5.125 -1.944 -22.906 1 93.25 88 SER A N 1
ATOM 679 C CA . SER A 1 88 ? 6.543 -1.616 -22.938 1 93.25 88 SER A CA 1
ATOM 680 C C . SER A 1 88 ? 7.301 -2.52 -23.906 1 93.25 88 SER A C 1
ATOM 682 O O . SER A 1 88 ? 6.941 -3.684 -24.094 1 93.25 88 SER A O 1
ATOM 684 N N . PRO A 1 89 ? 8.383 -1.97 -24.5 1 96.06 89 PRO A N 1
ATOM 685 C CA . PRO A 1 89 ? 9.18 -2.814 -25.391 1 96.06 89 PRO A CA 1
ATOM 686 C C . PRO A 1 89 ? 9.859 -3.969 -24.656 1 96.06 89 PRO A C 1
ATOM 688 O O . PRO A 1 89 ? 10.328 -4.918 -25.297 1 96.06 89 PRO A O 1
ATOM 691 N N . GLU A 1 90 ? 9.797 -3.918 -23.312 1 96.94 90 GLU A N 1
ATOM 692 C CA . GLU A 1 90 ? 10.531 -4.914 -22.531 1 96.94 90 GLU A CA 1
ATOM 693 C C . GLU A 1 90 ? 9.625 -6.074 -22.141 1 96.94 90 GLU A C 1
ATOM 695 O O . GLU A 1 90 ? 10.086 -7.059 -21.547 1 96.94 90 GLU A O 1
ATOM 700 N N . LEU A 1 91 ? 8.352 -6.02 -22.438 1 97.81 91 LEU A N 1
ATOM 701 C CA . LEU A 1 91 ? 7.438 -7.098 -22.078 1 97.81 91 LEU A CA 1
ATOM 702 C C . LEU A 1 91 ? 7.812 -8.391 -22.797 1 97.81 91 LEU A C 1
ATOM 704 O O . LEU A 1 91 ? 8.352 -8.352 -23.906 1 97.81 91 LEU A O 1
ATOM 708 N N . LEU A 1 92 ? 7.543 -9.461 -22.141 1 98.62 92 LEU A N 1
ATOM 709 C CA . LEU A 1 92 ? 7.773 -10.773 -22.734 1 98.62 92 LEU A CA 1
ATOM 710 C C . LEU A 1 92 ? 7.176 -10.844 -24.141 1 98.62 92 LEU A C 1
ATOM 712 O O . LEU A 1 92 ? 7.844 -11.273 -25.078 1 98.62 92 LEU A O 1
ATOM 716 N N . SER A 1 93 ? 5.949 -10.359 -24.312 1 98.25 93 SER A N 1
ATOM 717 C CA . SER A 1 93 ? 5.246 -10.383 -25.578 1 98.25 93 SER A CA 1
ATOM 718 C C . SER A 1 93 ? 6.008 -9.609 -26.656 1 98.25 93 SER A C 1
ATOM 720 O O . SER A 1 93 ? 6.293 -10.141 -27.734 1 98.25 93 SER A O 1
ATOM 722 N N . ARG A 1 94 ? 6.43 -8.406 -26.312 1 98.19 94 ARG A N 1
ATOM 723 C CA . ARG A 1 94 ? 7.086 -7.523 -27.281 1 98.19 94 ARG A CA 1
ATOM 724 C C . ARG A 1 94 ? 8.453 -8.078 -27.688 1 98.19 94 ARG A C 1
ATOM 726 O O . ARG A 1 94 ? 8.82 -8.023 -28.859 1 98.19 94 ARG A O 1
ATOM 733 N N . ARG A 1 95 ? 9.141 -8.609 -26.766 1 98.44 95 ARG A N 1
ATOM 734 C CA . ARG A 1 95 ? 10.461 -9.156 -27.062 1 98.44 95 ARG A CA 1
ATOM 735 C C . ARG A 1 95 ? 10.352 -10.43 -27.891 1 98.44 95 ARG A C 1
ATOM 737 O O . ARG A 1 95 ? 11.195 -10.703 -28.75 1 98.44 95 ARG A O 1
ATOM 744 N N . LEU A 1 96 ? 9.344 -11.234 -27.625 1 98.62 96 LEU A N 1
ATOM 745 C CA . LEU A 1 96 ? 9.109 -12.43 -28.438 1 98.62 96 LEU A CA 1
ATOM 746 C C . LEU A 1 96 ? 8.727 -12.055 -29.859 1 98.62 96 LEU A C 1
ATOM 748 O O . LEU A 1 96 ? 9.172 -12.695 -30.812 1 98.62 96 LEU A O 1
ATOM 752 N N . GLU A 1 97 ? 7.965 -10.984 -29.984 1 97.88 97 GLU A N 1
ATOM 753 C CA . GLU A 1 97 ? 7.637 -10.484 -31.312 1 97.88 97 GLU A CA 1
ATOM 754 C C . GLU A 1 97 ? 8.898 -10.078 -32.062 1 97.88 97 GLU A C 1
ATOM 756 O O . GLU A 1 97 ? 9.047 -10.422 -33.25 1 97.88 97 GLU A O 1
ATOM 761 N N . THR A 1 98 ? 9.742 -9.414 -31.375 1 97.31 98 THR A N 1
ATOM 762 C CA . THR A 1 98 ? 10.984 -8.953 -31.969 1 97.31 98 THR A CA 1
ATOM 763 C C . THR A 1 98 ? 11.852 -10.133 -32.406 1 97.31 98 THR A C 1
ATOM 765 O O . THR A 1 98 ? 12.602 -10.039 -33.375 1 97.31 98 THR A O 1
ATOM 768 N N . ALA A 1 99 ? 11.648 -11.258 -31.766 1 97.56 99 ALA A N 1
ATOM 769 C CA . ALA A 1 99 ? 12.422 -12.461 -32.062 1 97.56 99 ALA A CA 1
ATOM 770 C C . ALA A 1 99 ? 11.789 -13.258 -33.188 1 97.56 99 ALA A C 1
ATOM 772 O O . ALA A 1 99 ? 12.281 -14.328 -33.562 1 97.56 99 ALA A O 1
ATOM 773 N N . GLY A 1 100 ? 10.648 -12.797 -33.719 1 97.5 100 GLY A N 1
ATOM 774 C CA . GLY A 1 100 ? 10.039 -13.398 -34.906 1 97.5 100 GLY A CA 1
ATOM 775 C C . GLY A 1 100 ? 8.992 -14.445 -34.562 1 97.5 100 GLY A C 1
ATOM 776 O O . GLY A 1 100 ? 8.617 -15.242 -35.406 1 97.5 100 GLY A O 1
ATOM 777 N N . TYR A 1 101 ? 8.5 -14.453 -33.344 1 98.5 101 TYR A N 1
ATOM 778 C CA . TYR A 1 101 ? 7.504 -15.438 -32.938 1 98.5 101 TYR A CA 1
ATOM 779 C C . TYR A 1 101 ? 6.098 -14.953 -33.25 1 98.5 101 TYR A C 1
ATOM 781 O O . TYR A 1 101 ? 5.805 -13.758 -33.156 1 98.5 101 TYR A O 1
ATOM 789 N N . GLN A 1 102 ? 5.305 -15.922 -33.625 1 98.12 102 GLN A N 1
ATOM 790 C CA . GLN A 1 102 ? 3.865 -15.742 -33.469 1 98.12 102 GLN A CA 1
ATOM 791 C C . GLN A 1 102 ? 3.449 -15.938 -32 1 98.12 102 GLN A C 1
ATOM 793 O O . GLN A 1 102 ? 3.801 -16.938 -31.391 1 98.12 102 GLN A O 1
ATOM 798 N N . ILE A 1 103 ? 2.791 -14.977 -31.438 1 98.44 103 ILE A N 1
ATOM 799 C CA . ILE A 1 103 ? 2.578 -15.094 -30 1 98.44 103 ILE A CA 1
ATOM 800 C C . ILE A 1 103 ? 1.081 -15.062 -29.703 1 98.44 103 ILE A C 1
ATOM 802 O O . ILE A 1 103 ? 0.37 -14.156 -30.141 1 98.44 103 ILE A O 1
ATOM 806 N N . GLY A 1 104 ? 0.634 -16.062 -29.062 1 98.56 104 GLY A N 1
ATOM 807 C CA . GLY A 1 104 ? -0.771 -16.203 -28.719 1 98.56 104 GLY A CA 1
ATOM 808 C C . GLY A 1 104 ? -1.013 -16.281 -27.219 1 98.56 104 GLY A C 1
ATOM 809 O O . GLY A 1 104 ? -0.094 -16.578 -26.453 1 98.56 104 GLY A O 1
ATOM 810 N N . TYR A 1 105 ? -2.246 -15.977 -26.812 1 98.25 105 TYR A N 1
ATOM 811 C CA . TYR A 1 105 ? -2.635 -15.969 -25.406 1 98.25 105 TYR A CA 1
ATOM 812 C C . TYR A 1 105 ? -4.117 -16.297 -25.25 1 98.25 105 TYR A C 1
ATOM 814 O O . TYR A 1 105 ? -4.945 -15.82 -26.031 1 98.25 105 TYR A O 1
ATOM 822 N N . THR A 1 106 ? -4.457 -17.094 -24.281 1 97.88 106 THR A N 1
ATOM 823 C CA . THR A 1 106 ? -5.844 -17.203 -23.844 1 97.88 106 THR A CA 1
ATOM 824 C C . THR A 1 106 ? -5.918 -17.516 -22.344 1 97.88 106 THR A C 1
ATOM 826 O O . THR A 1 106 ? -4.961 -18.031 -21.766 1 97.88 106 THR A O 1
ATOM 829 N N . GLY A 1 107 ? -7.062 -17.141 -21.766 1 97.31 107 GLY A N 1
ATOM 830 C CA . GLY A 1 107 ? -7.309 -17.453 -20.375 1 97.31 107 GLY A CA 1
ATOM 831 C C . GLY A 1 107 ? -7.074 -16.266 -19.438 1 97.31 107 GLY A C 1
ATOM 832 O O . GLY A 1 107 ? -7.074 -15.117 -19.875 1 97.31 107 GLY A O 1
ATOM 833 N N . LYS A 1 108 ? -6.91 -16.531 -18.125 1 96.56 108 LYS A N 1
ATOM 834 C CA . LYS A 1 108 ? -6.883 -15.508 -17.078 1 96.56 108 LYS A CA 1
ATOM 835 C C . LYS A 1 108 ? -5.68 -14.586 -17.25 1 96.56 108 LYS A C 1
ATOM 837 O O . LYS A 1 108 ? -4.531 -15.039 -17.219 1 96.56 108 LYS A O 1
ATOM 842 N N . TRP A 1 109 ? -5.914 -13.375 -17.453 1 95.69 109 TRP A N 1
ATOM 843 C CA . TRP A 1 109 ? -4.875 -12.359 -17.562 1 95.69 109 TRP A CA 1
ATOM 844 C C . TRP A 1 109 ? -4.547 -11.75 -16.203 1 95.69 109 TRP A C 1
ATOM 846 O O . TRP A 1 109 ? -3.477 -12 -15.648 1 95.69 109 TRP A O 1
ATOM 856 N N . HIS A 1 110 ? -5.52 -11.086 -15.531 1 95.25 110 HIS A N 1
ATOM 857 C CA . HIS A 1 110 ? -5.52 -10.492 -14.203 1 95.25 110 HIS A CA 1
ATOM 858 C C . HIS A 1 110 ? -4.395 -9.477 -14.047 1 95.25 110 HIS A C 1
ATOM 860 O O . HIS A 1 110 ? -3.797 -9.352 -12.977 1 95.25 110 HIS A O 1
ATOM 866 N N . LEU A 1 111 ? -3.941 -8.836 -15.148 1 95.88 111 LEU A N 1
ATOM 867 C CA . LEU A 1 111 ? -2.971 -7.742 -15.148 1 95.88 111 LEU A CA 1
ATOM 868 C C . LEU A 1 111 ? -3.629 -6.434 -15.57 1 95.88 111 LEU A C 1
ATOM 870 O O . LEU A 1 111 ? -3.037 -5.645 -16.312 1 95.88 111 LEU A O 1
ATOM 874 N N . GLY A 1 112 ? -4.816 -6.324 -15.062 1 91.5 112 GLY A N 1
ATOM 875 C CA . GLY A 1 112 ? -5.746 -5.242 -15.344 1 91.5 112 GLY A CA 1
ATOM 876 C C . GLY A 1 112 ? -7.191 -5.691 -15.383 1 91.5 112 GLY A C 1
ATOM 877 O O . GLY A 1 112 ? -7.477 -6.883 -15.539 1 91.5 112 GLY A O 1
ATOM 878 N N . THR A 1 113 ? -8.086 -4.828 -15.164 1 87.44 113 THR A N 1
ATOM 879 C CA . THR A 1 113 ? -9.516 -5.117 -15.156 1 87.44 113 THR A CA 1
ATOM 880 C C . THR A 1 113 ? -10.219 -4.41 -16.312 1 87.44 113 THR A C 1
ATOM 882 O O . THR A 1 113 ? -11.203 -4.914 -16.844 1 87.44 113 THR A O 1
ATOM 885 N N . GLY A 1 114 ? -9.57 -3.387 -16.797 1 84.5 114 GLY A N 1
ATOM 886 C CA . GLY A 1 114 ? -10.188 -2.555 -17.828 1 84.5 114 GLY A CA 1
ATOM 887 C C . GLY A 1 114 ? -11.148 -1.525 -17.266 1 84.5 114 GLY A C 1
ATOM 888 O O . GLY A 1 114 ? -11.875 -1.807 -16.312 1 84.5 114 GLY A O 1
ATOM 889 N N . ALA A 1 115 ? -11.172 -0.407 -17.859 1 84.81 115 ALA A N 1
ATOM 890 C CA . ALA A 1 115 ? -11.914 0.743 -17.359 1 84.81 115 ALA A CA 1
ATOM 891 C C . ALA A 1 115 ? -13.406 0.438 -17.281 1 84.81 115 ALA A C 1
ATOM 893 O O . ALA A 1 115 ? -14.062 0.786 -16.297 1 84.81 115 ALA A O 1
ATOM 894 N N . GLU A 1 116 ? -13.922 -0.197 -18.25 1 84.56 116 GLU A N 1
ATOM 895 C CA . GLU A 1 116 ? -15.359 -0.479 -18.297 1 84.56 116 GLU A CA 1
ATOM 896 C C . GLU A 1 116 ? -15.773 -1.417 -17.156 1 84.56 116 GLU A C 1
ATOM 898 O O . GLU A 1 116 ? -16.797 -1.204 -16.516 1 84.56 116 GLU A O 1
ATOM 903 N N . ASN A 1 117 ? -14.977 -2.438 -16.969 1 85.5 117 ASN A N 1
ATOM 904 C CA . ASN A 1 117 ? -15.273 -3.377 -15.898 1 85.5 117 ASN A CA 1
ATOM 905 C C . ASN A 1 117 ? -15.172 -2.713 -14.531 1 85.5 117 ASN A C 1
ATOM 907 O O . ASN A 1 117 ? -15.969 -2.994 -13.633 1 85.5 117 ASN A O 1
ATOM 911 N N . VAL A 1 118 ? -14.219 -1.871 -14.375 1 88.75 118 VAL A N 1
ATOM 912 C CA . VAL A 1 118 ? -14.031 -1.149 -13.117 1 88.75 118 VAL A CA 1
ATOM 913 C C . VAL A 1 118 ? -15.25 -0.268 -12.844 1 88.75 118 VAL A C 1
ATOM 915 O O . VAL A 1 118 ? -15.742 -0.218 -11.719 1 88.75 118 VAL A O 1
ATOM 918 N N . ARG A 1 119 ? -15.773 0.393 -13.852 1 88.19 119 ARG A N 1
ATOM 919 C CA . ARG A 1 119 ? -16.906 1.303 -13.711 1 88.19 119 ARG A CA 1
ATOM 920 C C . ARG A 1 119 ? -18.172 0.542 -13.359 1 88.19 119 ARG A C 1
ATOM 922 O O . ARG A 1 119 ? -19.078 1.086 -12.703 1 88.19 119 ARG A O 1
ATOM 929 N N . LYS A 1 120 ? -18.234 -0.718 -13.703 1 88.5 120 LYS A N 1
ATOM 930 C CA . LYS A 1 120 ? -19.422 -1.523 -13.484 1 88.5 120 LYS A CA 1
ATOM 931 C C . LYS A 1 120 ? -19.297 -2.361 -12.211 1 88.5 120 LYS A C 1
ATOM 933 O O . LYS A 1 120 ? -20.281 -2.955 -11.758 1 88.5 120 LYS A O 1
ATOM 938 N N . ASP A 1 121 ? -18.078 -2.438 -11.672 1 90.75 121 ASP A N 1
ATOM 939 C CA . ASP A 1 121 ? -17.844 -3.252 -10.477 1 90.75 121 ASP A CA 1
ATOM 940 C C . ASP A 1 121 ? -18.438 -2.592 -9.234 1 90.75 121 ASP A C 1
ATOM 942 O O . ASP A 1 121 ? -17.969 -1.535 -8.805 1 90.75 121 ASP A O 1
ATOM 946 N N . GLU A 1 122 ? -19.375 -3.227 -8.609 1 92.69 122 GLU A N 1
ATOM 947 C CA . GLU A 1 122 ? -20.109 -2.646 -7.492 1 92.69 122 GLU A CA 1
ATOM 948 C C . GLU A 1 122 ? -19.219 -2.443 -6.277 1 92.69 122 GLU A C 1
ATOM 950 O O . GLU A 1 122 ? -19.344 -1.441 -5.57 1 92.69 122 GLU A O 1
ATOM 955 N N . TYR A 1 123 ? -18.406 -3.398 -6.031 1 92.06 123 TYR A N 1
ATOM 956 C CA . TYR A 1 123 ? -17.5 -3.297 -4.891 1 92.06 123 TYR A CA 1
ATOM 957 C C . TYR A 1 123 ? -16.562 -2.109 -5.047 1 92.06 123 TYR A C 1
ATOM 959 O O . TYR A 1 123 ? -16.406 -1.3 -4.129 1 92.06 123 TYR A O 1
ATOM 967 N N . ILE A 1 124 ? -15.945 -1.995 -6.223 1 92.75 124 ILE A N 1
ATOM 968 C CA . ILE A 1 124 ? -15 -0.918 -6.477 1 92.75 124 ILE A CA 1
ATOM 969 C C . ILE A 1 124 ? -15.711 0.43 -6.391 1 92.75 124 ILE A C 1
ATOM 971 O O . ILE A 1 124 ? -15.203 1.371 -5.777 1 92.75 124 ILE A O 1
ATOM 975 N N . GLN A 1 125 ? -16.875 0.518 -6.965 1 94.75 125 GLN A N 1
ATOM 976 C CA . GLN A 1 125 ? -17.594 1.784 -6.961 1 94.75 125 GLN A CA 1
ATOM 977 C C . GLN A 1 125 ? -18.016 2.174 -5.547 1 94.75 125 GLN A C 1
ATOM 979 O O . GLN A 1 125 ? -17.953 3.35 -5.18 1 94.75 125 GLN A O 1
ATOM 984 N N . ARG A 1 126 ? -18.422 1.221 -4.777 1 95.25 126 ARG A N 1
ATOM 985 C CA . ARG A 1 126 ? -18.875 1.49 -3.416 1 95.25 126 ARG A CA 1
ATOM 986 C C . ARG A 1 126 ? -17.734 2.002 -2.547 1 95.25 126 ARG A C 1
ATOM 988 O O . ARG A 1 126 ? -17.906 2.965 -1.796 1 95.25 126 ARG A O 1
ATOM 995 N N . TYR A 1 127 ? -16.547 1.384 -2.645 1 96.25 127 TYR A N 1
ATOM 996 C CA . TYR A 1 127 ? -15.5 1.643 -1.672 1 96.25 127 TYR A CA 1
ATOM 997 C C . TYR A 1 127 ? -14.43 2.553 -2.258 1 96.25 127 TYR A C 1
ATOM 999 O O . TYR A 1 127 ? -13.734 3.258 -1.522 1 96.25 127 TYR A O 1
ATOM 1007 N N . MET A 1 128 ? -14.273 2.557 -3.588 1 94.56 128 MET A N 1
ATOM 1008 C CA . MET A 1 128 ? -13.156 3.262 -4.219 1 94.56 128 MET A CA 1
ATOM 1009 C C . MET A 1 128 ? -13.641 4.09 -5.406 1 94.56 128 MET A C 1
ATOM 1011 O O . MET A 1 128 ? -12.844 4.5 -6.25 1 94.56 128 MET A O 1
ATOM 1015 N N . GLY A 1 129 ? -14.891 4.301 -5.508 1 94.06 129 GLY A N 1
ATOM 1016 C CA . GLY A 1 129 ? -15.484 4.965 -6.656 1 94.06 129 GLY A CA 1
ATOM 1017 C C . GLY A 1 129 ? -15.016 6.402 -6.82 1 94.06 129 GLY A C 1
ATOM 1018 O O . GLY A 1 129 ? -15.07 6.957 -7.918 1 94.06 129 GLY A O 1
ATOM 1019 N N . THR A 1 130 ? -14.492 6.988 -5.723 1 95.56 130 THR A N 1
ATOM 1020 C CA . THR A 1 130 ? -14.07 8.383 -5.766 1 95.56 130 THR A CA 1
ATOM 1021 C C . THR A 1 130 ? -12.602 8.492 -6.168 1 95.56 130 THR A C 1
ATOM 1023 O O . THR A 1 130 ? -12.109 9.586 -6.449 1 95.56 130 THR A O 1
ATOM 1026 N N . ILE A 1 131 ? -11.891 7.383 -6.18 1 95.94 131 ILE A N 1
ATOM 1027 C CA . ILE A 1 131 ? -10.484 7.406 -6.559 1 95.94 131 ILE A CA 1
ATOM 1028 C C . ILE A 1 131 ? -10.359 7.602 -8.07 1 95.94 131 ILE A C 1
ATOM 1030 O O . ILE A 1 131 ? -10.938 6.84 -8.844 1 95.94 131 ILE A O 1
ATOM 1034 N N . GLN A 1 132 ? -9.617 8.539 -8.453 1 92.25 132 GLN A N 1
ATOM 1035 C CA . GLN A 1 132 ? -9.375 8.805 -9.867 1 92.25 132 GLN A CA 1
ATOM 1036 C C . GLN A 1 132 ? -8.062 8.172 -10.32 1 92.25 132 GLN A C 1
ATOM 1038 O O . GLN A 1 132 ? -7.039 8.852 -10.414 1 92.25 132 GLN A O 1
ATOM 1043 N N . PHE A 1 133 ? -8.148 6.977 -10.672 1 91.88 133 PHE A N 1
ATOM 1044 C CA . PHE A 1 133 ? -6.977 6.273 -11.188 1 91.88 133 PHE A CA 1
ATOM 1045 C C . PHE A 1 133 ? -6.562 6.828 -12.547 1 91.88 133 PHE A C 1
ATOM 1047 O O . PHE A 1 133 ? -7.398 6.98 -13.438 1 91.88 133 PHE A O 1
ATOM 1054 N N . ALA A 1 134 ? -5.305 7.074 -12.68 1 90.06 134 ALA A N 1
ATOM 1055 C CA . ALA A 1 134 ? -4.809 7.645 -13.93 1 90.06 134 ALA A CA 1
ATOM 1056 C C . ALA A 1 134 ? -5.055 6.699 -15.102 1 90.06 134 ALA A C 1
ATOM 1058 O O . ALA A 1 134 ? -5.309 7.141 -16.219 1 90.06 134 ALA A O 1
ATOM 1059 N N . GLU A 1 135 ? -5.035 5.418 -14.875 1 89.06 135 GLU A N 1
ATOM 1060 C CA . GLU A 1 135 ? -5.188 4.41 -15.922 1 89.06 135 GLU A CA 1
ATOM 1061 C C . GLU A 1 135 ? -6.59 4.445 -16.516 1 89.06 135 GLU A C 1
ATOM 1063 O O . GLU A 1 135 ? -6.777 4.105 -17.688 1 89.06 135 GLU A O 1
ATOM 1068 N N . LEU A 1 136 ? -7.523 4.855 -15.711 1 85.31 136 LEU A N 1
ATOM 1069 C CA . LEU A 1 136 ? -8.898 4.906 -16.203 1 85.31 136 LEU A CA 1
ATOM 1070 C C . LEU A 1 136 ? -9.078 6.051 -17.188 1 85.31 136 LEU A C 1
ATOM 1072 O O . LEU A 1 136 ? -9.984 6.016 -18.031 1 85.31 136 LEU A O 1
ATOM 1076 N N . ASP A 1 137 ? -8.242 7 -17.125 1 77.31 137 ASP A N 1
ATOM 1077 C CA . ASP A 1 137 ? -8.352 8.164 -18 1 77.31 137 ASP A CA 1
ATOM 1078 C C . ASP A 1 137 ? -7.59 7.934 -19.297 1 77.31 137 ASP A C 1
ATOM 1080 O O . ASP A 1 137 ? -7.895 8.555 -20.312 1 77.31 137 ASP A O 1
ATOM 1084 N N . THR A 1 138 ? -6.535 7.156 -19.219 1 68.12 138 THR A N 1
ATOM 1085 C CA . THR A 1 138 ? -5.719 6.922 -20.406 1 68.12 138 THR A CA 1
ATOM 1086 C C . THR A 1 138 ? -6.383 5.906 -21.328 1 68.12 138 THR A C 1
ATOM 1088 O O . THR A 1 138 ? -5.945 5.711 -22.469 1 68.12 138 THR A O 1
ATOM 1091 N N . HIS A 1 139 ? -7.57 5.496 -20.953 1 61.91 139 HIS A N 1
ATOM 1092 C CA . HIS A 1 139 ? -8.305 4.477 -21.688 1 61.91 139 HIS A CA 1
ATOM 1093 C C . HIS A 1 139 ? -7.41 3.283 -22.016 1 61.91 139 HIS A C 1
ATOM 1095 O O . HIS A 1 139 ? -7.57 2.65 -23.062 1 61.91 139 HIS A O 1
ATOM 1101 N N . GLU A 1 140 ? -6.375 3.244 -21.266 1 61.47 140 GLU A N 1
ATOM 1102 C CA . GLU A 1 140 ? -5.504 2.092 -21.484 1 61.47 140 GLU A CA 1
ATOM 1103 C C . GLU A 1 140 ? -6.168 0.803 -21 1 61.47 140 GLU A C 1
ATOM 1105 O O . GLU A 1 140 ? -6.621 0.718 -19.859 1 61.47 140 GLU A O 1
ATOM 1110 N N . LYS A 1 141 ? -6.57 0.049 -22 1 66.62 141 LYS A N 1
ATOM 1111 C CA . LYS A 1 141 ? -7.082 -1.292 -21.734 1 66.62 141 LYS A CA 1
ATOM 1112 C C . LYS A 1 141 ? -5.949 -2.311 -21.656 1 66.62 141 LYS A C 1
ATOM 1114 O O . LYS A 1 141 ? -5.125 -2.393 -22.578 1 66.62 141 LYS A O 1
ATOM 1119 N N . ALA A 1 142 ? -5.855 -2.861 -20.344 1 78.44 142 ALA A N 1
ATOM 1120 C CA . ALA A 1 142 ? -4.816 -3.885 -20.344 1 78.44 142 ALA A CA 1
ATOM 1121 C C . ALA A 1 142 ? -5.402 -5.262 -20.641 1 78.44 142 ALA A C 1
ATOM 1123 O O . ALA A 1 142 ? -6.41 -5.656 -20.062 1 78.44 142 ALA A O 1
ATOM 1124 N N . GLY A 1 143 ? -5.113 -5.793 -21.672 1 89.69 143 GLY A N 1
ATOM 1125 C CA . GLY A 1 143 ? -5.34 -7.172 -22.078 1 89.69 143 GLY A CA 1
ATOM 1126 C C . GLY A 1 143 ? -4.211 -7.746 -22.906 1 89.69 143 GLY A C 1
ATOM 1127 O O . GLY A 1 143 ? -3.332 -7.012 -23.359 1 89.69 143 GLY A O 1
ATOM 1128 N N . PRO A 1 144 ? -4.23 -9 -23.031 1 94.88 144 PRO A N 1
ATOM 1129 C CA . PRO A 1 144 ? -3.158 -9.633 -23.797 1 94.88 144 PRO A CA 1
ATOM 1130 C C . PRO A 1 144 ? -2.996 -9.023 -25.188 1 94.88 144 PRO A C 1
ATOM 1132 O O . PRO A 1 144 ? -1.871 -8.781 -25.641 1 94.88 144 PRO A O 1
ATOM 1135 N N . THR A 1 145 ? -4.066 -8.625 -25.859 1 94.56 145 THR A N 1
ATOM 1136 C CA . THR A 1 145 ? -3.979 -8.172 -27.25 1 94.56 145 THR A CA 1
ATOM 1137 C C . THR A 1 145 ? -3.484 -6.73 -27.328 1 94.56 145 THR A C 1
ATOM 1139 O O . THR A 1 145 ? -3.014 -6.281 -28.375 1 94.56 145 THR A O 1
ATOM 1142 N N . THR A 1 146 ? -3.592 -6.047 -26.203 1 92 146 THR A N 1
ATOM 1143 C CA . THR A 1 146 ? -3.135 -4.664 -26.203 1 92 146 THR A CA 1
ATOM 1144 C C . THR A 1 146 ? -1.631 -4.594 -25.953 1 92 146 THR A C 1
ATOM 1146 O O . THR A 1 146 ? -1.01 -3.549 -26.172 1 92 146 THR A O 1
ATOM 1149 N N . VAL A 1 147 ? -1.104 -5.738 -25.562 1 93.94 147 VAL A N 1
ATOM 1150 C CA . VAL A 1 147 ? 0.33 -5.719 -25.297 1 93.94 147 VAL A CA 1
ATOM 1151 C C . VAL A 1 147 ? 1.043 -6.691 -26.234 1 93.94 147 VAL A C 1
ATOM 1153 O O . VAL A 1 147 ? 2.09 -7.246 -25.875 1 93.94 147 VAL A O 1
ATOM 1156 N N . GLY A 1 148 ? 0.413 -7.047 -27.312 1 94.94 148 GLY A N 1
ATOM 1157 C CA . GLY A 1 148 ? 1.15 -7.684 -28.391 1 94.94 148 GLY A CA 1
ATOM 1158 C C . GLY A 1 148 ? 0.667 -9.094 -28.688 1 94.94 148 GLY A C 1
ATOM 1159 O O . GLY A 1 148 ? 0.93 -9.625 -29.766 1 94.94 148 GLY A O 1
ATOM 1160 N N . TYR A 1 149 ? -0.1 -9.734 -27.859 1 97.5 149 TYR A N 1
ATOM 1161 C CA . TYR A 1 149 ? -0.539 -11.109 -28.078 1 97.5 149 TYR A CA 1
ATOM 1162 C C . TYR A 1 149 ? -1.705 -11.164 -29.062 1 97.5 149 TYR A C 1
ATOM 1164 O O . TYR A 1 149 ? -2.447 -10.188 -29.203 1 97.5 149 TYR A O 1
ATOM 1172 N N . GLN A 1 150 ? -1.783 -12.258 -29.703 1 96.88 150 GLN A N 1
ATOM 1173 C CA . GLN A 1 150 ? -3.008 -12.656 -30.406 1 96.88 150 GLN A CA 1
ATOM 1174 C C . GLN A 1 150 ? -3.84 -13.602 -29.547 1 96.88 150 GLN A C 1
ATOM 1176 O O . GLN A 1 150 ? -3.293 -14.469 -28.859 1 96.88 150 GLN A O 1
ATOM 1181 N N . GLY A 1 151 ? -5.098 -13.352 -29.516 1 95.88 151 GLY A N 1
ATOM 1182 C CA . GLY A 1 151 ? -5.922 -14.242 -28.719 1 95.88 151 GLY A CA 1
ATOM 1183 C C . GLY A 1 151 ? -7.082 -13.539 -28.031 1 95.88 151 GLY A C 1
ATOM 1184 O O . GLY A 1 151 ? -7.77 -12.727 -28.656 1 95.88 151 GLY A O 1
ATOM 1185 N N . ASP A 1 152 ? -7.281 -13.906 -26.812 1 93.88 152 ASP A N 1
ATOM 1186 C CA . ASP A 1 152 ? -8.484 -13.477 -26.109 1 93.88 152 ASP A CA 1
ATOM 1187 C C . ASP A 1 152 ? -8.141 -12.477 -25 1 93.88 152 ASP A C 1
ATOM 1189 O O . ASP A 1 152 ? -7.094 -12.586 -24.359 1 93.88 152 ASP A O 1
ATOM 1193 N N . ASP A 1 153 ? -9.039 -11.523 -24.828 1 92.31 153 ASP A N 1
ATOM 1194 C CA . ASP A 1 153 ? -8.898 -10.523 -23.766 1 92.31 153 ASP A CA 1
ATOM 1195 C C . ASP A 1 153 ? -9.875 -10.789 -22.625 1 92.31 153 ASP A C 1
ATOM 1197 O O . ASP A 1 153 ? -10.992 -10.273 -22.625 1 92.31 153 ASP A O 1
ATOM 1201 N N . PHE A 1 154 ? -9.328 -11.586 -21.688 1 91 154 PHE A N 1
ATOM 1202 C CA . PHE A 1 154 ? -10.062 -11.828 -20.453 1 91 154 PHE A CA 1
ATOM 1203 C C . PHE A 1 154 ? -9.391 -11.133 -19.281 1 91 154 PHE A C 1
ATOM 1205 O O . PHE A 1 154 ? -8.57 -11.734 -18.578 1 91 154 PHE A O 1
ATOM 1212 N N . PRO A 1 155 ? -9.617 -9.914 -18.938 1 80.56 155 PRO A N 1
ATOM 1213 C CA . PRO A 1 155 ? -8.789 -9.086 -18.062 1 80.56 155 PRO A CA 1
ATOM 1214 C C . PRO A 1 155 ? -8.859 -9.516 -16.594 1 80.56 155 PRO A C 1
ATOM 1216 O O . PRO A 1 155 ? -7.871 -9.414 -15.859 1 80.56 155 PRO A O 1
ATOM 1219 N N . GLY A 1 156 ? -9.914 -9.898 -15.977 1 75.12 156 GLY A N 1
ATOM 1220 C CA . GLY A 1 156 ? -10.086 -10.07 -14.539 1 75.12 156 GLY A CA 1
ATOM 1221 C C . GLY A 1 156 ? -10.406 -11.5 -14.148 1 75.12 156 GLY A C 1
ATOM 1222 O O . GLY A 1 156 ? -10.094 -12.438 -14.891 1 75.12 156 GLY A O 1
ATOM 1223 N N . HIS A 1 157 ? -10.758 -11.586 -12.844 1 72.88 157 HIS A N 1
ATOM 1224 C CA . HIS A 1 157 ? -11.117 -12.891 -12.289 1 72.88 157 HIS A CA 1
ATOM 1225 C C . HIS A 1 157 ? -12.375 -13.445 -12.953 1 72.88 157 HIS A C 1
ATOM 1227 O O . HIS A 1 157 ? -12.406 -14.609 -13.352 1 72.88 157 HIS A O 1
ATOM 1233 N N . GLY A 1 158 ? -13.266 -12.617 -13.164 1 69.5 158 GLY A N 1
ATOM 1234 C CA . GLY A 1 158 ? -14.469 -12.938 -13.914 1 69.5 158 GLY A CA 1
ATOM 1235 C C . GLY A 1 158 ? -15.203 -14.148 -13.375 1 69.5 158 GLY A C 1
ATOM 1236 O O . GLY A 1 158 ? -15.648 -15.008 -14.141 1 69.5 158 GLY A O 1
ATOM 1237 N N . LEU A 1 159 ? -15.188 -14.344 -12 1 74.75 159 LEU A N 1
ATOM 1238 C CA . LEU A 1 159 ? -15.812 -15.5 -11.359 1 74.75 159 LEU A CA 1
ATOM 1239 C C . LEU A 1 159 ? -15.289 -16.797 -11.961 1 74.75 159 LEU A C 1
ATOM 1241 O O . LEU A 1 159 ? -16.078 -17.641 -12.398 1 74.75 159 LEU A O 1
ATOM 1245 N N . GLY A 1 160 ? -14.062 -16.938 -12.164 1 82.69 160 GLY A N 1
ATOM 1246 C CA . GLY A 1 160 ? -13.445 -18.125 -12.711 1 82.69 160 GLY A CA 1
ATOM 1247 C C . GLY A 1 160 ? -13.555 -18.203 -14.227 1 82.69 160 GLY A C 1
ATOM 1248 O O . GLY A 1 160 ? -13.438 -19.297 -14.805 1 82.69 160 GLY A O 1
ATOM 1249 N N . GLY A 1 161 ? -13.898 -17.125 -14.875 1 88.88 161 GLY A N 1
ATOM 1250 C CA . GLY A 1 161 ? -13.977 -17.078 -16.328 1 88.88 161 GLY A CA 1
ATOM 1251 C C . GLY A 1 161 ? -15.383 -17.297 -16.859 1 88.88 161 GLY A C 1
ATOM 1252 O O . GLY A 1 161 ? -15.664 -17.016 -18.031 1 88.88 161 GLY A O 1
ATOM 1253 N N . TYR A 1 162 ? -16.312 -17.609 -16.016 1 89.62 162 TYR A N 1
ATOM 1254 C CA . TYR A 1 162 ? -17.625 -18.078 -16.438 1 89.62 162 TYR A CA 1
ATOM 1255 C C . TYR A 1 162 ? -18.531 -16.922 -16.812 1 89.62 162 TYR A C 1
ATOM 1257 O O . TYR A 1 162 ? -19.594 -17.125 -17.422 1 89.62 162 TYR A O 1
ATOM 1265 N N . ILE A 1 163 ? -18.125 -15.68 -16.547 1 87.19 163 ILE A N 1
ATOM 1266 C CA . ILE A 1 163 ? -19.031 -14.562 -16.781 1 87.19 163 ILE A CA 1
ATOM 1267 C C . ILE A 1 163 ? -18.656 -13.844 -18.078 1 87.19 163 ILE A C 1
ATOM 1269 O O . ILE A 1 163 ? -19.344 -12.914 -18.5 1 87.19 163 ILE A O 1
ATOM 1273 N N . TYR A 1 164 ? -17.578 -14.289 -18.75 1 90.5 164 TYR A N 1
ATOM 1274 C CA . TYR A 1 164 ? -17.125 -13.562 -19.922 1 90.5 164 TYR A CA 1
ATOM 1275 C C . TYR A 1 164 ? -18.047 -13.797 -21.109 1 90.5 164 TYR A C 1
ATOM 1277 O O . TYR A 1 164 ? -18.484 -14.93 -21.344 1 90.5 164 TYR A O 1
ATOM 1285 N N . PRO A 1 165 ? -18.344 -12.789 -21.891 1 91.44 165 PRO A N 1
ATOM 1286 C CA . PRO A 1 165 ? -19.266 -12.922 -23.016 1 91.44 165 PRO A CA 1
ATOM 1287 C C . PRO A 1 165 ? -18.766 -13.898 -24.078 1 91.44 165 PRO A C 1
ATOM 1289 O O . PRO A 1 165 ? -19.578 -14.562 -24.734 1 91.44 165 PRO A O 1
ATOM 1292 N N . GLU A 1 166 ? -17.5 -13.992 -24.219 1 93.5 166 GLU A N 1
ATOM 1293 C CA . GLU A 1 166 ? -16.938 -14.891 -25.219 1 93.5 166 GLU A CA 1
ATOM 1294 C C . GLU A 1 166 ? -17.234 -16.344 -24.891 1 93.5 166 GLU A C 1
ATOM 1296 O O . GLU A 1 166 ? -17.562 -17.141 -25.766 1 93.5 166 GLU A O 1
ATOM 1301 N N . TYR A 1 167 ? -17.156 -16.672 -23.594 1 94.94 167 TYR A N 1
ATOM 1302 C CA . TYR A 1 167 ? -17.484 -18.016 -23.125 1 94.94 167 TYR A CA 1
ATOM 1303 C C . TYR A 1 167 ? -18.984 -18.297 -23.297 1 94.94 167 TYR A C 1
ATOM 1305 O O . TYR A 1 167 ? -19.359 -19.391 -23.75 1 94.94 167 TYR A O 1
ATOM 1313 N N . ARG A 1 168 ? -19.859 -17.344 -23.016 1 93.38 168 ARG A N 1
ATOM 1314 C CA . ARG A 1 168 ? -21.297 -17.484 -23.188 1 93.38 168 ARG A CA 1
ATOM 1315 C C . ARG A 1 168 ? -21.672 -17.703 -24.656 1 93.38 168 ARG A C 1
ATOM 1317 O O . ARG A 1 168 ? -22.594 -18.469 -24.953 1 93.38 168 ARG A O 1
ATOM 1324 N N . GLN A 1 169 ? -20.922 -16.969 -25.5 1 96.62 169 GLN A N 1
ATOM 1325 C CA . GLN A 1 169 ? -21.141 -17.156 -26.938 1 96.62 169 GLN A CA 1
ATOM 1326 C C . GLN A 1 169 ? -20.75 -18.547 -27.391 1 96.62 169 GLN A C 1
ATOM 1328 O O . GLN A 1 169 ? -21.422 -19.156 -28.219 1 96.62 169 GLN A O 1
ATOM 1333 N N . TYR A 1 170 ? -19.656 -19.016 -26.906 1 97.06 170 TYR A N 1
ATOM 1334 C CA . TYR A 1 170 ? -19.219 -20.391 -27.188 1 97.06 170 TYR A CA 1
ATOM 1335 C C . TYR A 1 170 ? -20.312 -21.391 -26.812 1 97.06 170 TYR A C 1
ATOM 1337 O O . TYR A 1 170 ? -20.609 -22.297 -27.594 1 97.06 170 TYR A O 1
ATOM 1345 N N . LEU A 1 171 ? -20.906 -21.234 -25.625 1 97.56 171 LEU A N 1
ATOM 1346 C CA . LEU A 1 171 ? -21.984 -22.141 -25.188 1 97.56 171 LEU A CA 1
ATOM 1347 C C . LEU A 1 171 ? -23.156 -22.094 -26.141 1 97.56 171 LEU A C 1
ATOM 1349 O O . LEU A 1 171 ? -23.672 -23.141 -26.547 1 97.56 171 LEU A O 1
ATOM 1353 N N . LYS A 1 172 ? -23.484 -20.891 -26.531 1 97.38 172 LYS A N 1
ATOM 1354 C CA . LYS A 1 172 ? -24.609 -20.719 -27.438 1 97.38 172 LYS A CA 1
ATOM 1355 C C . LYS A 1 172 ? -24.328 -21.359 -28.781 1 97.38 172 LYS A C 1
ATOM 1357 O O . LYS A 1 172 ? -25.172 -22.094 -29.312 1 97.38 172 LYS A O 1
ATOM 1362 N N . ASP A 1 173 ? -23.172 -21.109 -29.297 1 97.88 173 ASP A N 1
ATOM 1363 C CA . ASP A 1 173 ? -22.797 -21.609 -30.609 1 97.88 173 ASP A CA 1
ATOM 1364 C C . ASP A 1 173 ? -22.781 -23.125 -30.656 1 97.88 173 ASP A C 1
ATOM 1366 O O . ASP A 1 173 ? -22.969 -23.734 -31.703 1 97.88 173 ASP A O 1
ATOM 1370 N N . ASN A 1 174 ? -22.547 -23.766 -29.547 1 97.56 174 ASN A N 1
ATOM 1371 C CA . ASN A 1 174 ? -22.422 -25.219 -29.516 1 97.56 174 ASN A CA 1
ATOM 1372 C C . ASN A 1 174 ? -23.641 -25.859 -28.844 1 97.56 174 ASN A C 1
ATOM 1374 O O . ASN A 1 174 ? -23.609 -27.031 -28.484 1 97.56 174 ASN A O 1
ATOM 1378 N N . GLU A 1 175 ? -24.688 -25.047 -28.547 1 97.56 175 GLU A N 1
ATOM 1379 C CA . GLU A 1 175 ? -25.938 -25.5 -27.938 1 97.56 175 GLU A CA 1
ATOM 1380 C C . GLU A 1 175 ? -25.688 -26.172 -26.594 1 97.56 175 GLU A C 1
ATOM 1382 O O . GLU A 1 175 ? -26.203 -27.266 -26.344 1 97.56 175 GLU A O 1
ATOM 1387 N N . LEU A 1 176 ? -24.828 -25.453 -25.844 1 97.38 176 LEU A N 1
ATOM 1388 C CA . LEU A 1 176 ? -24.484 -25.906 -24.5 1 97.38 176 LEU A CA 1
ATOM 1389 C C . LEU A 1 176 ? -25.031 -24.938 -23.453 1 97.38 176 LEU A C 1
ATOM 1391 O O . LEU A 1 176 ? -25.406 -23.812 -23.766 1 97.38 176 LEU A O 1
ATOM 1395 N N . GLU A 1 177 ? -25.203 -25.469 -22.266 1 96 177 GLU A N 1
ATOM 1396 C CA . GLU A 1 177 ? -25.516 -24.703 -21.078 1 96 177 GLU A CA 1
ATOM 1397 C C . GLU A 1 177 ? -24.656 -25.125 -19.891 1 96 177 GLU A C 1
ATOM 1399 O O . GLU A 1 177 ? -24.359 -26.312 -19.719 1 96 177 GLU A O 1
ATOM 1404 N N . VAL A 1 178 ? -24.234 -24.109 -19.125 1 96.38 178 VAL A N 1
ATOM 1405 C CA . VAL A 1 178 ? -23.469 -24.469 -17.938 1 96.38 178 VAL A CA 1
ATOM 1406 C C . VAL A 1 178 ? -24.391 -24.484 -16.719 1 96.38 178 VAL A C 1
ATOM 1408 O O . VAL A 1 178 ? -25.188 -23.578 -16.531 1 96.38 178 VAL A O 1
ATOM 1411 N N . LYS A 1 179 ? -24.484 -25.547 -15.953 1 96.62 179 LYS A N 1
ATOM 1412 C CA . LYS A 1 179 ? -25.234 -25.688 -14.703 1 96.62 179 LYS A CA 1
ATOM 1413 C C . LYS A 1 179 ? -24.281 -25.953 -13.531 1 96.62 179 LYS A C 1
ATOM 1415 O O . LYS A 1 179 ? -23.594 -26.969 -13.492 1 96.62 179 LYS A O 1
ATOM 1420 N N . ILE A 1 180 ? -24.141 -25.062 -12.648 1 97.25 180 ILE A N 1
ATOM 1421 C CA . ILE A 1 180 ? -23.359 -25.188 -11.422 1 97.25 180 ILE A CA 1
ATOM 1422 C C . ILE A 1 180 ? -24.297 -25.391 -10.234 1 97.25 180 ILE A C 1
ATOM 1424 O O . ILE A 1 180 ? -25.078 -24.5 -9.898 1 97.25 180 ILE A O 1
ATOM 1428 N N . GLU A 1 181 ? -24.203 -26.5 -9.656 1 97.94 181 GLU A N 1
ATOM 1429 C CA . GLU A 1 181 ? -25.141 -26.906 -8.617 1 97.94 181 GLU A CA 1
ATOM 1430 C C . GLU A 1 181 ? -24.406 -27.422 -7.379 1 97.94 181 GLU A C 1
ATOM 1432 O O . GLU A 1 181 ? -23.172 -27.406 -7.34 1 97.94 181 GLU A O 1
ATOM 1437 N N . ASN A 1 182 ? -25.172 -27.641 -6.297 1 97.94 182 ASN A N 1
ATOM 1438 C CA . ASN A 1 182 ? -24.656 -28.219 -5.062 1 97.94 182 ASN A CA 1
ATOM 1439 C C . ASN A 1 182 ? -23.547 -27.359 -4.469 1 97.94 182 ASN A C 1
ATOM 1441 O O . ASN A 1 182 ? -22.453 -27.875 -4.172 1 97.94 182 ASN A O 1
ATOM 1445 N N . ILE A 1 183 ? -23.84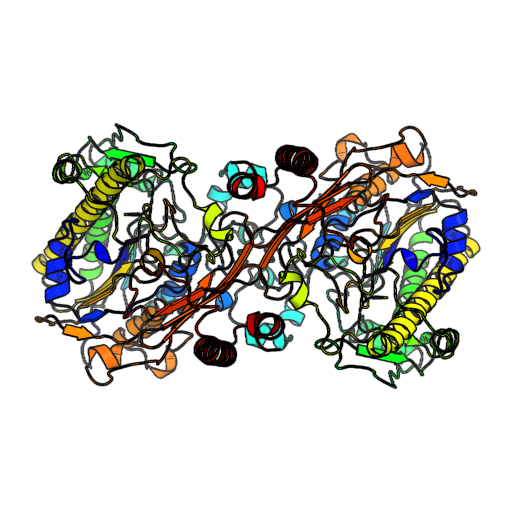4 -26.141 -4.328 1 97.44 183 ILE A N 1
ATOM 1446 C CA . ILE A 1 183 ? -22.859 -25.172 -3.879 1 97.44 183 ILE A CA 1
ATOM 1447 C C . ILE A 1 183 ? -22.578 -25.359 -2.389 1 97.44 183 ILE A C 1
ATOM 1449 O O . ILE A 1 183 ? -23.516 -25.5 -1.593 1 97.44 183 ILE A O 1
ATOM 1453 N N . VAL A 1 184 ? -21.344 -25.422 -2.012 1 96.31 184 VAL A N 1
ATOM 1454 C CA . VAL A 1 184 ? -20.859 -25.375 -0.634 1 96.31 184 VAL A CA 1
ATOM 1455 C C . VAL A 1 184 ? -20.188 -24.031 -0.368 1 96.31 184 VAL A C 1
ATOM 1457 O O . VAL A 1 184 ? -19.312 -23.609 -1.128 1 96.31 184 VAL A O 1
ATOM 1460 N N . SER A 1 185 ? -20.625 -23.266 0.624 1 96 185 SER A N 1
ATOM 1461 C CA . SER A 1 185 ? -20.078 -21.953 0.94 1 96 185 SER A CA 1
ATOM 1462 C C . SER A 1 185 ? -20.234 -21.625 2.422 1 96 185 SER A C 1
ATOM 1464 O O . SER A 1 185 ? -20.859 -22.391 3.168 1 96 185 SER A O 1
ATOM 1466 N N . GLY A 1 186 ? -19.5 -20.562 2.883 1 93.38 186 GLY A N 1
ATOM 1467 C CA . GLY A 1 186 ? -19.828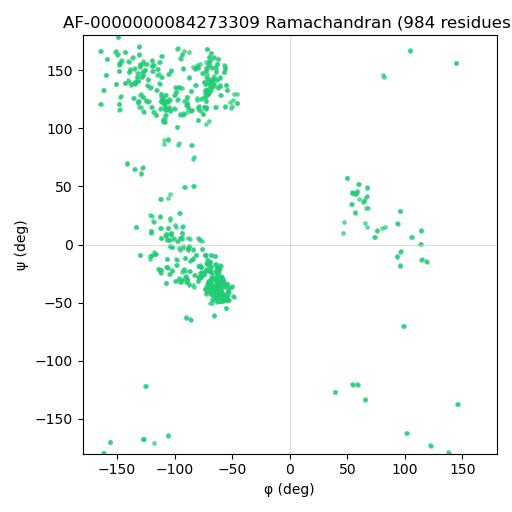 -20.016 4.191 1 93.38 186 GLY A CA 1
ATOM 1468 C C . GLY A 1 186 ? -18.719 -20.203 5.207 1 93.38 186 GLY A C 1
ATOM 1469 O O . GLY A 1 186 ? -18.734 -19.594 6.281 1 93.38 186 GLY A O 1
ATOM 1470 N N . ASN A 1 187 ? -17.703 -21.078 4.855 1 95 187 ASN A N 1
ATOM 1471 C CA . ASN A 1 187 ? -16.703 -21.344 5.875 1 95 187 ASN A CA 1
ATOM 1472 C C . ASN A 1 187 ? -15.625 -20.266 5.914 1 95 187 ASN A C 1
ATOM 1474 O O . ASN A 1 187 ? -14.938 -20.094 6.922 1 95 187 ASN A O 1
ATOM 1478 N N . TYR A 1 188 ? -15.43 -19.625 4.789 1 93.62 188 TYR A N 1
ATOM 1479 C CA . TYR A 1 188 ? -14.516 -18.484 4.75 1 93.62 188 TYR A CA 1
ATOM 1480 C C . TYR A 1 188 ? -14.984 -17.453 3.725 1 93.62 188 TYR A C 1
ATOM 1482 O O . TYR A 1 188 ? -14.883 -17.688 2.518 1 93.62 188 TYR A O 1
ATOM 1490 N N . MET A 1 189 ? -15.312 -16.312 4.199 1 88.25 189 MET A N 1
ATOM 1491 C CA . MET A 1 189 ? -15.773 -15.195 3.387 1 88.25 189 MET A CA 1
ATOM 1492 C C . MET A 1 189 ? -16.688 -15.672 2.262 1 88.25 189 MET A C 1
ATOM 1494 O O . MET A 1 189 ? -17.688 -16.344 2.512 1 88.25 189 MET A O 1
ATOM 1498 N N . GLY A 1 190 ? -16.438 -15.336 1.083 1 86.25 190 GLY A N 1
ATOM 1499 C CA . GLY A 1 190 ? -17.297 -15.664 -0.042 1 86.25 190 GLY A CA 1
ATOM 1500 C C . GLY A 1 190 ? -16.812 -16.859 -0.833 1 86.25 190 GLY A C 1
ATOM 1501 O O . GLY A 1 190 ? -17.312 -17.141 -1.92 1 86.25 190 GLY A O 1
ATOM 1502 N N . HIS A 1 191 ? -15.938 -17.656 -0.297 1 91.5 191 HIS A N 1
ATOM 1503 C CA . HIS A 1 191 ? -15.414 -18.812 -1.001 1 91.5 191 HIS A CA 1
ATOM 1504 C C . HIS A 1 191 ? -16.5 -19.875 -1.18 1 91.5 191 HIS A C 1
ATOM 1506 O O . HIS A 1 191 ? -17.312 -20.094 -0.286 1 91.5 191 HIS A O 1
ATOM 1512 N N . GLU A 1 192 ? -16.438 -20.484 -2.375 1 95.25 192 GLU A N 1
ATOM 1513 C CA . GLU A 1 192 ? -17.453 -21.516 -2.617 1 95.25 192 GLU A CA 1
ATOM 1514 C C . GLU A 1 192 ? -16.906 -22.625 -3.508 1 95.25 192 GLU A C 1
ATOM 1516 O O . GLU A 1 192 ? -15.891 -22.438 -4.191 1 95.25 192 GLU A O 1
ATOM 1521 N N . ALA A 1 193 ? -17.484 -23.75 -3.395 1 97.56 193 ALA A N 1
ATOM 1522 C CA . ALA A 1 193 ? -17.297 -24.906 -4.262 1 97.56 193 ALA A CA 1
ATOM 1523 C C . ALA A 1 193 ? -18.609 -25.359 -4.875 1 97.56 193 ALA A C 1
ATOM 1525 O O . ALA A 1 193 ? -19.672 -25.203 -4.266 1 97.56 193 ALA A O 1
ATOM 1526 N N . GLY A 1 194 ? -18.531 -25.781 -6.109 1 97.94 194 GLY A N 1
ATOM 1527 C CA . GLY A 1 194 ? -19.75 -26.203 -6.785 1 97.94 194 GLY A CA 1
ATOM 1528 C C . GLY A 1 194 ? -19.516 -27.281 -7.82 1 97.94 194 GLY A C 1
ATOM 1529 O O . GLY A 1 194 ? -18.375 -27.531 -8.227 1 97.94 194 GLY A O 1
ATOM 1530 N N . GLU A 1 195 ? -20.609 -27.938 -8.195 1 98.5 195 GLU A N 1
ATOM 1531 C CA . GLU A 1 195 ? -20.594 -29.031 -9.156 1 98.5 195 GLU A CA 1
ATOM 1532 C C . GLU A 1 195 ? -21.156 -28.578 -10.508 1 98.5 195 GLU A C 1
ATOM 1534 O O . GLU A 1 195 ? -22.25 -28.047 -10.578 1 98.5 195 GLU A O 1
ATOM 1539 N N . ILE A 1 196 ? -20.312 -28.75 -11.508 1 98.31 196 ILE A N 1
ATOM 1540 C CA . ILE A 1 196 ? -20.812 -28.531 -12.867 1 98.31 196 ILE A CA 1
ATOM 1541 C C . ILE A 1 196 ? -21.484 -29.797 -13.383 1 98.31 196 ILE A C 1
ATOM 1543 O O . ILE A 1 196 ? -20.797 -30.781 -13.688 1 98.31 196 ILE A O 1
ATOM 1547 N N . THR A 1 197 ? -22.75 -29.75 -13.625 1 98.38 197 THR A N 1
ATOM 1548 C CA . THR A 1 197 ? -23.516 -30.953 -13.922 1 98.38 197 THR A CA 1
ATOM 1549 C C . THR A 1 197 ? -23.875 -31.016 -15.406 1 98.38 197 THR A C 1
ATOM 1551 O O . THR A 1 197 ? -24.5 -31.969 -15.859 1 98.38 197 THR A O 1
ATOM 1554 N N . SER A 1 198 ? -23.375 -30.047 -16.172 1 97.75 198 SER A N 1
ATOM 1555 C CA . SER A 1 198 ? -23.812 -29.906 -17.547 1 97.75 198 SER A CA 1
ATOM 1556 C C . SER A 1 198 ? -22.828 -30.562 -18.516 1 97.75 198 SER A C 1
ATOM 1558 O O . SER A 1 198 ? -22.969 -30.453 -19.734 1 97.75 198 SER A O 1
ATOM 1560 N N . GLY A 1 199 ? -21.797 -31.188 -18.047 1 96 199 GLY A N 1
ATOM 1561 C CA . GLY A 1 199 ? -20.875 -31.922 -18.875 1 96 199 GLY A CA 1
ATOM 1562 C C . GLY A 1 199 ? -19.562 -31.203 -19.094 1 96 199 GLY A C 1
ATOM 1563 O O . GLY A 1 199 ? -19.469 -29.984 -18.922 1 96 199 GLY A O 1
ATOM 1564 N N . LEU A 1 200 ? -18.609 -31.875 -19.594 1 96.94 200 LEU A N 1
ATOM 1565 C CA . LEU A 1 200 ? -17.219 -31.422 -19.688 1 96.94 200 LEU A CA 1
ATOM 1566 C C . LEU A 1 200 ? -17.094 -30.297 -20.719 1 96.94 200 LEU A C 1
ATOM 1568 O O . LEU A 1 200 ? -16.328 -29.359 -20.531 1 96.94 200 LEU A O 1
ATOM 1572 N N . SER A 1 201 ? -17.859 -30.375 -21.766 1 97.69 201 SER A N 1
ATOM 1573 C CA . SER A 1 201 ? -17.734 -29.422 -22.859 1 97.69 201 SER A CA 1
ATOM 1574 C C . SER A 1 201 ? -18.234 -28.047 -22.453 1 97.69 201 SER A C 1
ATOM 1576 O O . SER A 1 201 ? -17.953 -27.047 -23.109 1 97.69 201 SER A O 1
ATOM 1578 N N . SER A 1 202 ? -18.953 -28.031 -21.312 1 97.25 202 SER A N 1
ATOM 1579 C CA . SER A 1 202 ? -19.5 -26.75 -20.875 1 97.25 202 SER A CA 1
ATOM 1580 C C . SER A 1 202 ? -18.562 -26.031 -19.922 1 97.25 202 SER A C 1
ATOM 1582 O O . SER A 1 202 ? -18.828 -24.891 -19.516 1 97.25 202 SER A O 1
ATOM 1584 N N . THR A 1 203 ? -17.438 -26.641 -19.609 1 97.62 203 THR A N 1
ATOM 1585 C CA . THR A 1 203 ? -16.531 -26.047 -18.641 1 97.62 203 THR A CA 1
ATOM 1586 C C . THR A 1 203 ? -15.648 -25 -19.312 1 97.62 203 THR A C 1
ATOM 1588 O O . THR A 1 203 ? -15.359 -25.094 -20.5 1 97.62 203 THR A O 1
ATOM 1591 N N . ILE A 1 204 ? -15.211 -23.953 -18.516 1 97.31 204 ILE A N 1
ATOM 1592 C CA . ILE A 1 204 ? -14.336 -22.891 -19 1 97.31 204 ILE A CA 1
ATOM 1593 C C . ILE A 1 204 ? -13 -23.484 -19.438 1 97.31 204 ILE A C 1
ATOM 1595 O O . ILE A 1 204 ? -12.375 -23 -20.391 1 97.31 204 ILE A O 1
ATOM 1599 N N . GLU A 1 205 ? -12.523 -24.562 -18.766 1 98.12 205 GLU A N 1
ATOM 1600 C CA . GLU A 1 205 ? -11.258 -25.203 -19.109 1 98.12 205 GLU A CA 1
ATOM 1601 C C . GLU A 1 205 ? -11.312 -25.844 -20.484 1 98.12 205 GLU A C 1
ATOM 1603 O O . GLU A 1 205 ? -10.352 -25.766 -21.25 1 98.12 205 GLU A O 1
ATOM 1608 N N . HIS A 1 206 ? -12.43 -26.484 -20.781 1 98.38 206 HIS A N 1
ATOM 1609 C CA . HIS A 1 206 ? -12.617 -27.062 -22.109 1 98.38 206 HIS A CA 1
ATOM 1610 C C . HIS A 1 206 ? -12.594 -26 -23.188 1 98.38 206 HIS A C 1
ATOM 1612 O O . HIS A 1 206 ? -11.938 -26.156 -24.219 1 98.38 206 HIS A O 1
ATOM 1618 N N . TYR A 1 207 ? -13.312 -24.953 -22.953 1 98.06 207 TYR A N 1
ATOM 1619 C CA . TYR A 1 207 ? -13.359 -23.812 -23.875 1 98.06 207 TYR A CA 1
ATOM 1620 C C . TYR A 1 207 ? -11.961 -23.266 -24.156 1 98.06 207 TYR A C 1
ATOM 1622 O O . TYR A 1 207 ? -11.594 -23.047 -25.312 1 98.06 207 TYR A O 1
ATOM 1630 N N . LEU A 1 208 ? -11.117 -23.125 -23.109 1 98.44 208 LEU A N 1
ATOM 1631 C CA . LEU A 1 208 ? -9.773 -22.578 -23.25 1 98.44 208 LEU A CA 1
ATOM 1632 C C . LEU A 1 208 ? -8.906 -23.469 -24.125 1 98.44 208 LEU A C 1
ATOM 1634 O O . LEU A 1 208 ? -8.102 -22.969 -24.922 1 98.44 208 LEU A O 1
ATOM 1638 N N . VAL A 1 209 ? -9.031 -24.75 -23.969 1 98.75 209 VAL A N 1
ATOM 1639 C CA . VAL A 1 209 ? -8.242 -25.656 -24.781 1 98.75 209 VAL A CA 1
ATOM 1640 C C . VAL A 1 209 ? -8.703 -25.594 -26.234 1 98.75 209 VAL A C 1
ATOM 1642 O O . VAL A 1 209 ? -7.883 -25.641 -27.156 1 98.75 209 VAL A O 1
ATOM 1645 N N . GLU A 1 210 ? -10.047 -25.484 -26.438 1 98.44 210 GLU A N 1
ATOM 1646 C CA . GLU A 1 210 ? -10.547 -25.297 -27.797 1 98.44 210 GLU A CA 1
ATOM 1647 C C . GLU A 1 210 ? -9.984 -24.016 -28.406 1 98.44 210 GLU A C 1
ATOM 1649 O O . GLU A 1 210 ? -9.609 -24 -29.594 1 98.44 210 GLU A O 1
ATOM 1654 N N . ARG A 1 211 ? -9.945 -22.953 -27.609 1 98.19 211 ARG A N 1
ATOM 1655 C CA . ARG A 1 211 ? -9.359 -21.703 -28.078 1 98.19 211 ARG A CA 1
ATOM 1656 C C . ARG A 1 211 ? -7.891 -21.875 -28.422 1 98.19 211 ARG A C 1
ATOM 1658 O O . ARG A 1 211 ? -7.426 -21.359 -29.438 1 98.19 211 ARG A O 1
ATOM 1665 N N . SER A 1 212 ? -7.18 -22.609 -27.578 1 98.69 212 SER A N 1
ATOM 1666 C CA . SER A 1 212 ? -5.762 -22.859 -27.812 1 98.69 212 SER A CA 1
ATOM 1667 C C . SER A 1 212 ? -5.539 -23.594 -29.125 1 98.69 212 SER A C 1
ATOM 1669 O O . SER A 1 212 ? -4.695 -23.203 -29.938 1 98.69 212 SER A O 1
ATOM 1671 N N . LYS A 1 213 ? -6.289 -24.656 -29.328 1 98.56 213 LYS A N 1
ATOM 1672 C CA . LYS A 1 213 ? -6.18 -25.422 -30.562 1 98.56 213 LYS A CA 1
ATOM 1673 C C . LYS A 1 213 ? -6.484 -24.562 -31.781 1 98.56 213 LYS A C 1
ATOM 1675 O O . LYS A 1 213 ? -5.793 -24.641 -32.812 1 98.56 213 LYS A O 1
ATOM 1680 N N . HIS A 1 214 ? -7.504 -23.734 -31.641 1 97.88 214 HIS A N 1
ATOM 1681 C CA . HIS A 1 214 ? -7.895 -22.844 -32.719 1 97.88 214 HIS A CA 1
ATOM 1682 C C . HIS A 1 214 ? -6.742 -21.922 -33.125 1 97.88 214 HIS A C 1
ATOM 1684 O O . HIS A 1 214 ? -6.426 -21.812 -34.312 1 97.88 214 HIS A O 1
ATOM 1690 N N . TRP A 1 215 ? -6.09 -21.344 -32.219 1 97.88 215 TRP A N 1
ATOM 1691 C CA . TRP A 1 215 ? -5.004 -20.406 -32.5 1 97.88 215 TRP A CA 1
ATOM 1692 C C . TRP A 1 215 ? -3.779 -21.156 -33.031 1 97.88 215 TRP A C 1
ATOM 1694 O O . TRP A 1 215 ? -3.104 -20.688 -33.969 1 97.88 215 TRP A O 1
ATOM 1704 N N . LEU A 1 216 ? -3.488 -22.312 -32.469 1 98.06 216 LEU A N 1
ATOM 1705 C CA . LEU A 1 216 ? -2.34 -23.078 -32.906 1 98.06 216 LEU A CA 1
ATOM 1706 C C . LEU A 1 216 ? -2.545 -23.578 -34.344 1 98.06 216 LEU A C 1
ATOM 1708 O O . LEU A 1 216 ? -1.586 -23.672 -35.094 1 98.06 216 LEU A O 1
ATOM 1712 N N . ASP A 1 217 ? -3.832 -23.797 -34.719 1 97.75 217 ASP A N 1
ATOM 1713 C CA . ASP A 1 217 ? -4.152 -24.141 -36.094 1 97.75 217 ASP A CA 1
ATOM 1714 C C . ASP A 1 217 ? -3.777 -23 -37.031 1 97.75 217 ASP A C 1
ATOM 1716 O O . ASP A 1 217 ? -3.309 -23.25 -38.156 1 97.75 217 ASP A O 1
ATOM 1720 N N . GLN A 1 218 ? -3.969 -21.844 -36.594 1 97.19 218 GLN A N 1
ATOM 1721 C CA . GLN A 1 218 ? -3.615 -20.688 -37.406 1 97.19 218 GLN A CA 1
ATOM 1722 C C . GLN A 1 218 ? -2.104 -20.484 -37.469 1 97.19 218 GLN A C 1
ATOM 1724 O O . GLN A 1 218 ? -1.553 -20.188 -38.531 1 97.19 218 GLN A O 1
ATOM 1729 N N . PHE A 1 219 ? -1.435 -20.719 -36.375 1 97.25 219 PHE A N 1
ATOM 1730 C CA . PHE A 1 219 ? 0.002 -20.484 -36.312 1 97.25 219 PHE A CA 1
ATOM 1731 C C . PHE A 1 219 ? 0.769 -21.516 -37.125 1 97.25 219 PHE A C 1
ATOM 1733 O O . PHE A 1 219 ? 1.822 -21.203 -37.688 1 97.25 219 PHE A O 1
ATOM 1740 N N . LYS A 1 220 ? 0.254 -22.672 -37.188 1 93.69 220 LYS A N 1
ATOM 1741 C CA . LYS A 1 220 ? 0.994 -23.734 -37.875 1 93.69 220 LYS A CA 1
ATOM 1742 C C . LYS A 1 220 ? 0.952 -23.547 -39.375 1 93.69 220 LYS A C 1
ATOM 1744 O O . LYS A 1 220 ? 1.69 -24.203 -40.094 1 93.69 220 LYS A O 1
ATOM 1749 N N . GLU A 1 221 ? 0.13 -22.609 -39.875 1 94.19 221 GLU A N 1
ATOM 1750 C CA . GLU A 1 221 ? 0.056 -22.312 -41.312 1 94.19 221 GLU A CA 1
ATOM 1751 C C . GLU A 1 221 ? 1.3 -21.562 -41.781 1 94.19 221 GLU A C 1
ATOM 1753 O O . GLU A 1 221 ? 1.565 -21.484 -42.969 1 94.19 221 GLU A O 1
ATOM 1758 N N . LYS A 1 222 ? 2.002 -21.047 -40.844 1 94.31 222 LYS A N 1
ATOM 1759 C CA . LYS A 1 222 ? 3.24 -20.344 -41.156 1 94.31 222 LYS A CA 1
ATOM 1760 C C . LYS A 1 222 ? 4.457 -21.125 -40.656 1 94.31 222 LYS A C 1
ATOM 1762 O O . LYS A 1 222 ? 4.34 -21.969 -39.781 1 94.31 222 LYS A O 1
ATOM 1767 N N . ASP A 1 223 ? 5.633 -20.781 -41.188 1 92.62 223 ASP A N 1
ATOM 1768 C CA . ASP A 1 223 ? 6.863 -21.469 -40.844 1 92.62 223 ASP A CA 1
ATOM 1769 C C . ASP A 1 223 ? 7.488 -20.859 -39.594 1 92.62 223 ASP A C 1
ATOM 1771 O O . ASP A 1 223 ? 8.344 -21.484 -38.938 1 92.62 223 ASP A O 1
ATOM 1775 N N . ASP A 1 224 ? 7.047 -19.703 -39.188 1 95.56 224 ASP A N 1
ATOM 1776 C CA . ASP A 1 224 ? 7.578 -19.031 -38 1 95.56 224 ASP A CA 1
ATOM 1777 C C . ASP A 1 224 ? 7.262 -19.812 -36.719 1 95.56 224 ASP A C 1
ATOM 1779 O O . ASP A 1 224 ? 6.199 -20.438 -36.625 1 95.56 224 ASP A O 1
ATOM 1783 N N . PRO A 1 225 ? 8.188 -19.812 -35.812 1 97.75 225 PRO A N 1
ATOM 1784 C CA . PRO A 1 225 ? 7.863 -20.438 -34.531 1 97.75 225 PRO A CA 1
ATOM 1785 C C . PRO A 1 225 ? 6.777 -19.688 -33.781 1 97.75 225 PRO A C 1
ATOM 1787 O O . PRO A 1 225 ? 6.508 -18.516 -34.062 1 97.75 225 PRO A O 1
ATOM 1790 N N . TRP A 1 226 ? 6.129 -20.359 -32.812 1 98.38 226 TRP A N 1
ATOM 1791 C CA . TRP A 1 226 ? 5.07 -19.703 -32.031 1 98.38 226 TRP A CA 1
ATOM 1792 C C . TRP A 1 226 ? 5.32 -19.828 -30.547 1 98.38 226 TRP A C 1
ATOM 1794 O O . TRP A 1 226 ? 6.012 -20.75 -30.094 1 98.38 226 TRP A O 1
ATOM 1804 N N . PHE A 1 227 ? 4.906 -18.859 -29.828 1 98.75 227 PHE A N 1
ATOM 1805 C CA . PHE A 1 227 ? 4.711 -18.859 -28.391 1 98.75 227 PHE A CA 1
ATOM 1806 C C . PHE A 1 227 ? 3.227 -18.797 -28.047 1 98.75 227 PHE A C 1
ATOM 1808 O O . PHE A 1 227 ? 2.51 -17.922 -28.531 1 98.75 227 PHE A O 1
ATOM 1815 N N . PHE A 1 228 ? 2.768 -19.703 -27.25 1 98.88 228 PHE A N 1
ATOM 1816 C CA . PHE A 1 228 ? 1.372 -19.656 -26.828 1 98.88 228 PHE A CA 1
ATOM 1817 C C . PHE A 1 228 ? 1.256 -19.812 -25.312 1 98.88 228 PHE A C 1
ATOM 1819 O O . PHE A 1 228 ? 1.758 -20.781 -24.75 1 98.88 228 PHE A O 1
ATOM 1826 N N . GLN A 1 229 ? 0.63 -18.859 -24.688 1 98.75 229 GLN A N 1
ATOM 1827 C CA . GLN A 1 229 ? 0.405 -18.922 -23.234 1 98.75 229 GLN A CA 1
ATOM 1828 C C . GLN A 1 229 ? -1.05 -19.266 -22.922 1 98.75 229 GLN A C 1
ATOM 1830 O O . GLN A 1 229 ? -1.962 -18.531 -23.328 1 98.75 229 GLN A O 1
ATOM 1835 N N . LEU A 1 230 ? -1.249 -20.359 -22.281 1 98.75 230 LEU A N 1
ATOM 1836 C CA . LEU A 1 230 ? -2.547 -20.812 -21.797 1 98.75 230 LEU A CA 1
ATOM 1837 C C . LEU A 1 230 ? -2.637 -20.703 -20.281 1 98.75 230 LEU A C 1
ATOM 1839 O O . LEU A 1 230 ? -1.92 -21.391 -19.562 1 98.75 230 LEU A O 1
ATOM 1843 N N . ASN A 1 231 ? -3.48 -19.781 -19.812 1 98.38 231 ASN A N 1
ATOM 1844 C CA . ASN A 1 231 ? -3.684 -19.578 -18.391 1 98.38 231 ASN A CA 1
ATOM 1845 C C . ASN A 1 231 ? -5.051 -20.094 -17.938 1 98.38 231 ASN A C 1
ATOM 1847 O O . ASN A 1 231 ? -6.082 -19.547 -18.344 1 98.38 231 ASN A O 1
ATOM 1851 N N . PHE A 1 232 ? -5.051 -21.031 -17.109 1 98.19 232 PHE A N 1
ATOM 1852 C CA . PHE A 1 232 ? -6.309 -21.5 -16.531 1 98.19 232 PHE A CA 1
ATOM 1853 C C . PHE A 1 232 ? -6.711 -20.625 -15.344 1 98.19 232 PHE A C 1
ATOM 1855 O O . PHE A 1 232 ? -5.855 -20.031 -14.68 1 98.19 232 PHE A O 1
ATOM 1862 N N . TRP A 1 233 ? -8.031 -20.516 -15.047 1 97.19 233 TRP A N 1
ATOM 1863 C CA . TRP A 1 233 ? -8.508 -19.875 -13.828 1 97.19 233 TRP A CA 1
ATOM 1864 C C . TRP A 1 233 ? -8.367 -20.812 -12.633 1 97.19 233 TRP A C 1
ATOM 1866 O O . TRP A 1 233 ? -8.242 -20.344 -11.492 1 97.19 233 TRP A O 1
ATOM 1876 N N . GLY A 1 234 ? -8.438 -22.109 -12.93 1 96.38 234 GLY A N 1
ATOM 1877 C CA . GLY A 1 234 ? -8.367 -23.078 -11.852 1 96.38 234 GLY A CA 1
ATOM 1878 C C . GLY A 1 234 ? -6.957 -23.578 -11.594 1 96.38 234 GLY A C 1
ATOM 1879 O O . GLY A 1 234 ? -6.039 -23.281 -12.367 1 96.38 234 GLY A O 1
ATOM 1880 N N . PRO A 1 235 ? -6.766 -24.188 -10.422 1 97.75 235 PRO A N 1
ATOM 1881 C CA . PRO A 1 235 ? -7.828 -24.672 -9.539 1 97.75 235 PRO A CA 1
ATOM 1882 C C . PRO A 1 235 ? -8.172 -23.672 -8.438 1 97.75 235 PRO A C 1
ATOM 1884 O O . PRO A 1 235 ? -8.586 -24.078 -7.348 1 97.75 235 PRO A O 1
ATOM 1887 N N . HIS A 1 236 ? -7.941 -22.406 -8.719 1 96 236 HIS A N 1
ATOM 1888 C CA . HIS A 1 236 ? -8.273 -21.312 -7.816 1 96 236 HIS A CA 1
ATOM 1889 C C . HIS A 1 236 ? -9.758 -21.328 -7.465 1 96 236 HIS A C 1
ATOM 1891 O O . HIS A 1 236 ? -10.586 -21.781 -8.258 1 96 236 HIS A O 1
ATOM 1897 N N . GLU A 1 237 ? -10.148 -20.797 -6.344 1 93.94 237 GLU A N 1
ATOM 1898 C CA . GLU A 1 237 ? -11.539 -20.578 -5.953 1 93.94 237 GLU A CA 1
ATOM 1899 C C . GLU A 1 237 ? -12.227 -19.594 -6.895 1 93.94 237 GLU A C 1
ATOM 1901 O O . GLU A 1 237 ? -11.641 -18.578 -7.281 1 93.94 237 GLU A O 1
ATOM 1906 N N . PRO A 1 238 ? -13.516 -19.922 -7.152 1 95.25 238 PRO A N 1
ATOM 1907 C CA . PRO A 1 238 ? -14.453 -20.969 -6.742 1 95.25 238 PRO A CA 1
ATOM 1908 C C . PRO A 1 238 ? -14.078 -22.344 -7.289 1 95.25 238 PRO A C 1
ATOM 1910 O O . PRO A 1 238 ? -13.766 -22.469 -8.477 1 95.25 238 PRO A O 1
ATOM 1913 N N . TYR A 1 239 ? -14.203 -23.266 -6.43 1 96.88 239 TYR A N 1
ATOM 1914 C CA . TYR A 1 239 ? -13.805 -24.625 -6.789 1 96.88 239 TYR A CA 1
ATOM 1915 C C . TYR A 1 239 ? -14.93 -25.344 -7.535 1 96.88 239 TYR A C 1
ATOM 1917 O O . TYR A 1 239 ? -15.531 -26.281 -7.012 1 96.88 239 TYR A O 1
ATOM 1925 N N . TYR A 1 240 ? -15.117 -24.953 -8.781 1 97.44 240 TYR A N 1
ATOM 1926 C CA . TYR A 1 240 ? -16.125 -25.594 -9.625 1 97.44 240 TYR A CA 1
ATOM 1927 C C . TYR A 1 240 ? -15.539 -26.781 -10.391 1 97.44 240 TYR A C 1
ATOM 1929 O O . TYR A 1 240 ? -14.523 -26.625 -11.078 1 97.44 240 TYR A O 1
ATOM 1937 N N . ALA A 1 241 ? -16.125 -27.906 -10.242 1 97.62 241 ALA A N 1
ATOM 1938 C CA . ALA A 1 241 ? -15.609 -29.125 -10.883 1 97.62 241 ALA A CA 1
ATOM 1939 C C . ALA A 1 241 ? -16.734 -29.922 -11.523 1 97.62 241 ALA A C 1
ATOM 1941 O O . ALA A 1 241 ? -17.844 -30.016 -10.969 1 97.62 241 ALA A O 1
ATOM 1942 N N . PRO A 1 242 ? -16.469 -30.438 -12.695 1 98.44 242 PRO A N 1
ATOM 1943 C CA . PRO A 1 242 ? -17.516 -31.234 -13.352 1 98.44 242 PRO A CA 1
ATOM 1944 C C . PRO A 1 242 ? -17.797 -32.562 -12.617 1 98.44 242 PRO A C 1
ATOM 1946 O O . PRO A 1 242 ? -16.875 -33.156 -12.055 1 98.44 242 PRO A O 1
ATOM 1949 N N . THR A 1 243 ? -19.016 -33 -12.797 1 98.5 243 THR A N 1
ATOM 1950 C CA . THR A 1 243 ? -19.484 -34.219 -12.164 1 98.5 243 THR A CA 1
ATOM 1951 C C . THR A 1 243 ? -18.562 -35.375 -12.477 1 98.5 243 THR A C 1
ATOM 1953 O O . THR A 1 243 ? -18.25 -36.188 -11.602 1 98.5 243 THR A O 1
ATOM 1956 N N . GLU A 1 244 ? -18.125 -35.438 -13.688 1 98.19 244 GLU A N 1
ATOM 1957 C CA . GLU A 1 244 ? -17.312 -36.562 -14.18 1 98.19 244 GLU A CA 1
ATOM 1958 C C . GLU A 1 244 ? -16.062 -36.75 -13.328 1 98.19 244 GLU A C 1
ATOM 1960 O O . GLU A 1 244 ? -15.656 -37.875 -13.055 1 98.19 244 GLU A O 1
ATOM 1965 N N . PHE A 1 245 ? -15.516 -35.656 -12.883 1 98.56 245 PHE A N 1
ATOM 1966 C CA . PHE A 1 245 ? -14.266 -35.75 -12.133 1 98.56 245 PHE A CA 1
ATOM 1967 C C . PHE A 1 245 ? -14.523 -35.688 -10.633 1 98.56 245 PHE A C 1
ATOM 1969 O O . PHE A 1 245 ? -13.789 -36.281 -9.844 1 98.56 245 PHE A O 1
ATOM 1976 N N . LEU A 1 246 ? -15.57 -34.969 -10.203 1 98.56 246 LEU A N 1
ATOM 1977 C CA . LEU A 1 246 ? -15.93 -34.938 -8.789 1 98.56 246 LEU A CA 1
ATOM 1978 C C . LEU A 1 246 ? -16.25 -36.344 -8.281 1 98.56 246 LEU A C 1
ATOM 1980 O O . LEU A 1 246 ? -15.961 -36.656 -7.125 1 98.56 246 LEU A O 1
ATOM 1984 N N . ASP A 1 247 ? -16.828 -37.156 -9.133 1 98.44 247 ASP A N 1
ATOM 1985 C CA . ASP A 1 247 ? -17.219 -38.531 -8.781 1 98.44 247 ASP A CA 1
ATOM 1986 C C . ASP A 1 247 ? -16 -39.375 -8.383 1 98.44 247 ASP A C 1
ATOM 1988 O O . ASP A 1 247 ? -16.141 -40.344 -7.637 1 98.44 247 ASP A O 1
ATOM 1992 N N . LEU A 1 248 ? -14.859 -39 -8.852 1 98.25 248 LEU A N 1
ATOM 1993 C CA . LEU A 1 248 ? -13.641 -39.719 -8.508 1 98.25 248 LEU A CA 1
ATOM 1994 C C . LEU A 1 248 ? -13.289 -39.531 -7.035 1 98.25 248 LEU A C 1
ATOM 1996 O O . LEU A 1 248 ? -12.547 -40.344 -6.465 1 98.25 248 LEU A O 1
ATOM 2000 N N . TYR A 1 249 ? -13.836 -38.5 -6.398 1 98.12 249 TYR A N 1
ATOM 2001 C CA . TYR A 1 249 ? -13.375 -38.125 -5.062 1 98.12 249 TYR A CA 1
ATOM 2002 C C . TYR A 1 249 ? -14.523 -38.188 -4.059 1 98.12 249 TYR A C 1
ATOM 2004 O O . TYR A 1 249 ? -14.305 -38.062 -2.852 1 98.12 249 TYR A O 1
ATOM 2012 N N . ARG A 1 250 ? -15.719 -38.344 -4.5 1 96.19 250 ARG A N 1
ATOM 2013 C CA . ARG A 1 250 ? -16.906 -38.25 -3.658 1 96.19 250 ARG A CA 1
ATOM 2014 C C . ARG A 1 250 ? -16.797 -39.188 -2.455 1 96.19 250 ARG A C 1
ATOM 2016 O O . ARG A 1 250 ? -17.125 -38.781 -1.331 1 96.19 250 ARG A O 1
ATOM 2023 N N . ASP A 1 251 ? -16.328 -40.406 -2.682 1 95 251 ASP A N 1
ATOM 2024 C CA . ASP A 1 251 ? -16.328 -41.406 -1.62 1 95 251 ASP A CA 1
ATOM 2025 C C . ASP A 1 251 ? -14.938 -41.594 -1.029 1 95 251 ASP A C 1
ATOM 2027 O O . ASP A 1 251 ? -14.695 -42.531 -0.258 1 95 251 ASP A O 1
ATOM 2031 N N . VAL A 1 252 ? -14.07 -40.75 -1.393 1 95.12 252 VAL A N 1
ATOM 2032 C CA . VAL A 1 252 ? -12.711 -40.812 -0.865 1 95.12 252 VAL A CA 1
ATOM 2033 C C . VAL A 1 252 ? -12.641 -40.062 0.465 1 95.12 252 VAL A C 1
ATOM 2035 O O . VAL A 1 252 ? -13.172 -38.969 0.592 1 95.12 252 VAL A O 1
ATOM 2038 N N . THR A 1 253 ? -12.07 -40.656 1.451 1 95.25 253 THR A N 1
ATOM 2039 C CA . THR A 1 253 ? -11.781 -39.969 2.699 1 95.25 253 THR A CA 1
ATOM 2040 C C . THR A 1 253 ? -10.414 -39.312 2.637 1 95.25 253 THR A C 1
ATOM 2042 O O . THR A 1 253 ? -9.398 -39.969 2.377 1 95.25 253 THR A O 1
ATOM 2045 N N . ILE A 1 254 ? -10.398 -38.062 2.799 1 96.81 254 ILE A N 1
ATOM 2046 C CA . ILE A 1 254 ? -9.148 -37.312 2.795 1 96.81 254 ILE A CA 1
ATOM 2047 C C . ILE A 1 254 ? -8.711 -37.031 4.23 1 96.81 254 ILE A C 1
ATOM 2049 O O . ILE A 1 254 ? -9.406 -36.344 4.98 1 96.81 254 ILE A O 1
ATOM 2053 N N . GLU A 1 255 ? -7.586 -37.562 4.602 1 96.12 255 GLU A N 1
ATOM 2054 C CA . GLU A 1 255 ? -7.059 -37.344 5.945 1 96.12 255 GLU A CA 1
ATOM 2055 C C . GLU A 1 255 ? -6.527 -35.938 6.109 1 96.12 255 GLU A C 1
ATOM 2057 O O . GLU A 1 255 ? -6.098 -35.312 5.137 1 96.12 255 GLU A O 1
ATOM 2062 N N . PRO A 1 256 ? -6.551 -35.406 7.371 1 97.31 256 PRO A N 1
ATOM 2063 C CA . PRO A 1 256 ? -5.973 -34.094 7.578 1 97.31 256 PRO A CA 1
ATOM 2064 C C . PRO A 1 256 ? -4.508 -34 7.16 1 97.31 256 PRO A C 1
ATOM 2066 O O . PRO A 1 256 ? -3.791 -35 7.219 1 97.31 256 PRO A O 1
ATOM 2069 N N . TRP A 1 257 ? -4.148 -32.812 6.711 1 97.12 257 TRP A N 1
ATOM 2070 C CA . TRP A 1 257 ? -2.74 -32.562 6.422 1 97.12 257 TRP A CA 1
ATOM 2071 C C . TRP A 1 257 ? -1.876 -32.844 7.648 1 97.12 257 TRP A C 1
ATOM 2073 O O . TRP A 1 257 ? -2.338 -32.719 8.781 1 97.12 257 TRP A O 1
ATOM 2083 N N . GLN A 1 258 ? -0.653 -33.219 7.359 1 95.44 258 GLN A N 1
ATOM 2084 C CA . GLN A 1 258 ? 0.268 -33.438 8.469 1 95.44 258 GLN A CA 1
ATOM 2085 C C . GLN A 1 258 ? 0.423 -32.188 9.32 1 95.44 258 GLN A C 1
ATOM 2087 O O . GLN A 1 258 ? 0.618 -32.25 10.531 1 95.44 258 GLN A O 1
ATOM 2092 N N . ASN A 1 259 ? 0.323 -30.984 8.719 1 98.06 259 ASN A N 1
ATOM 2093 C CA . ASN A 1 259 ? 0.519 -29.734 9.445 1 98.06 259 ASN A CA 1
ATOM 2094 C C . ASN A 1 259 ? -0.809 -29.047 9.727 1 98.06 259 ASN A C 1
ATOM 2096 O O . ASN A 1 259 ? -0.851 -27.812 9.883 1 98.06 259 ASN A O 1
ATOM 2100 N N . TYR A 1 260 ? -1.913 -29.781 9.734 1 97.81 260 TYR A N 1
ATOM 2101 C CA . TYR A 1 260 ? -3.23 -29.25 10.047 1 97.81 260 TYR A CA 1
ATOM 2102 C C . TYR A 1 260 ? -3.271 -28.703 11.469 1 97.81 260 TYR A C 1
ATOM 2104 O O . TYR A 1 260 ? -3.906 -27.672 11.727 1 97.81 260 TYR A O 1
ATOM 2112 N N . GLN A 1 261 ? -2.609 -29.328 12.391 1 96.75 261 GLN A N 1
ATOM 2113 C CA . GLN A 1 261 ? -2.484 -28.922 13.781 1 96.75 261 GLN A CA 1
ATOM 2114 C C . GLN A 1 261 ? -1.049 -29.062 14.273 1 96.75 261 GLN A C 1
ATOM 2116 O O . GLN A 1 261 ? -0.236 -29.734 13.633 1 96.75 261 GLN A O 1
ATOM 2121 N N . GLY A 1 262 ? -0.789 -28.359 15.375 1 96.81 262 GLY A N 1
ATOM 2122 C CA . GLY A 1 262 ? 0.495 -28.594 16.016 1 96.81 262 GLY A CA 1
ATOM 2123 C C . GLY A 1 262 ? 1.416 -27.391 15.969 1 96.81 262 GLY A C 1
ATOM 2124 O O . GLY A 1 262 ? 2.584 -27.469 16.359 1 96.81 262 GLY A O 1
ATOM 2125 N N . ASP A 1 263 ? 0.965 -26.25 15.617 1 97.69 263 ASP A N 1
ATOM 2126 C CA . ASP A 1 263 ? 1.771 -25.031 15.57 1 97.69 263 ASP A CA 1
ATOM 2127 C C . ASP A 1 263 ? 2.328 -24.688 16.953 1 97.69 263 ASP A C 1
ATOM 2129 O O . ASP A 1 263 ? 1.644 -24.844 17.953 1 97.69 263 ASP A O 1
ATOM 2133 N N . SER A 1 264 ? 3.547 -24.172 16.922 1 97.88 264 SER A N 1
ATOM 2134 C CA . SER A 1 264 ? 4.047 -23.562 18.141 1 97.88 264 SER A CA 1
ATOM 2135 C C . SER A 1 264 ? 3.283 -22.281 18.469 1 97.88 264 SER A C 1
ATOM 2137 O O . SER A 1 264 ? 2.631 -21.703 17.609 1 97.88 264 SER A O 1
ATOM 2139 N N . ASP A 1 265 ? 3.377 -21.75 19.672 1 96.62 265 ASP A N 1
ATOM 2140 C CA . ASP A 1 265 ? 2.584 -20.641 20.156 1 96.62 265 ASP A CA 1
ATOM 2141 C C . ASP A 1 265 ? 3.055 -19.312 19.547 1 96.62 265 ASP A C 1
ATOM 2143 O O . ASP A 1 265 ? 2.295 -18.344 19.469 1 96.62 265 ASP A O 1
ATOM 2147 N N . ASN A 1 266 ? 4.309 -19.281 19.141 1 97.31 266 ASN A N 1
ATOM 2148 C CA . ASN A 1 266 ? 4.898 -18.031 18.656 1 97.31 266 ASN A CA 1
ATOM 2149 C C . ASN A 1 266 ? 4.754 -17.891 17.141 1 97.31 266 ASN A C 1
ATOM 2151 O O . ASN A 1 266 ? 5.719 -17.578 16.453 1 97.31 266 ASN A O 1
ATOM 2155 N N . LYS A 1 267 ? 3.529 -18.094 16.578 1 97.69 267 LYS A N 1
ATOM 2156 C CA . LYS A 1 267 ? 3.215 -17.844 15.172 1 97.69 267 LYS A CA 1
ATOM 2157 C C . LYS A 1 267 ? 2.658 -16.438 14.977 1 97.69 267 LYS A C 1
ATOM 2159 O O . LYS A 1 267 ? 2.062 -15.875 15.891 1 97.69 267 LYS A O 1
ATOM 2164 N N . PRO A 1 268 ? 2.85 -15.836 13.82 1 97.25 268 PRO A N 1
ATOM 2165 C CA . PRO A 1 268 ? 2.307 -14.5 13.594 1 97.25 268 PRO A CA 1
ATOM 2166 C C . PRO A 1 268 ? 0.785 -14.445 13.711 1 97.25 268 PRO A C 1
ATOM 2168 O O . PRO A 1 268 ? 0.09 -15.273 13.109 1 97.25 268 PRO A O 1
ATOM 2171 N N . LYS A 1 269 ? 0.222 -13.438 14.367 1 95.56 269 LYS A N 1
ATOM 2172 C CA . LYS A 1 269 ? -1.216 -13.297 14.586 1 95.56 269 LYS A CA 1
ATOM 2173 C C . LYS A 1 269 ? -1.917 -12.805 13.32 1 95.56 269 LYS A C 1
ATOM 2175 O O . LYS A 1 269 ? -3.111 -13.047 13.133 1 95.56 269 LYS A O 1
ATOM 2180 N N . ILE A 1 270 ? -1.227 -12.117 12.414 1 97 270 ILE A N 1
ATOM 2181 C CA . ILE A 1 270 ? -1.796 -11.555 11.195 1 97 270 ILE A CA 1
ATOM 2182 C C . ILE A 1 270 ? -2.338 -12.68 10.312 1 97 270 ILE A C 1
ATOM 2184 O O . ILE A 1 270 ? -3.201 -12.453 9.461 1 97 270 ILE A O 1
ATOM 2188 N N . HIS A 1 271 ? -1.853 -13.961 10.531 1 97 271 HIS A N 1
ATOM 2189 C CA . HIS A 1 271 ? -2.322 -15.102 9.75 1 97 271 HIS A CA 1
ATOM 2190 C C . HIS A 1 271 ? -3.818 -15.32 9.945 1 97 271 HIS A C 1
ATOM 2192 O O . HIS A 1 271 ? -4.488 -15.867 9.062 1 97 271 HIS A O 1
ATOM 2198 N N . ASP A 1 272 ? -4.379 -14.812 11.047 1 95.81 272 ASP A N 1
ATOM 2199 C CA . ASP A 1 272 ? -5.766 -15.07 11.422 1 95.81 272 ASP A CA 1
ATOM 2200 C C . ASP A 1 272 ? -6.734 -14.367 10.477 1 95.81 272 ASP A C 1
ATOM 2202 O O . ASP A 1 272 ? -7.93 -14.672 10.461 1 95.81 272 ASP A O 1
ATOM 2206 N N . VAL A 1 273 ? -6.203 -13.43 9.719 1 96.88 273 VAL A N 1
ATOM 2207 C CA . VAL A 1 273 ? -7.062 -12.766 8.742 1 96.88 273 VAL A CA 1
ATOM 2208 C C . VAL A 1 273 ? -7.586 -13.781 7.734 1 96.88 273 VAL A C 1
ATOM 2210 O O . VAL A 1 273 ? -8.625 -13.562 7.109 1 96.88 273 VAL A O 1
ATOM 2213 N N . LYS A 1 274 ? -6.906 -14.938 7.633 1 97.31 274 LYS A N 1
ATOM 2214 C CA . LYS A 1 274 ? -7.254 -15.977 6.668 1 97.31 274 LYS A CA 1
ATOM 2215 C C . LYS A 1 274 ? -7.77 -17.234 7.371 1 97.31 274 LYS A C 1
ATOM 2217 O O . LYS A 1 274 ? -7.824 -18.297 6.773 1 97.31 274 LYS A O 1
ATOM 2222 N N . ARG A 1 275 ? -8.094 -17.172 8.586 1 97.12 275 ARG A N 1
ATOM 2223 C CA . ARG A 1 275 ? -8.586 -18.328 9.328 1 97.12 275 ARG A CA 1
ATOM 2224 C C . ARG A 1 275 ? -10.078 -18.547 9.078 1 97.12 275 ARG A C 1
ATOM 2226 O O . ARG A 1 275 ? -10.859 -17.578 9.062 1 97.12 275 ARG A O 1
ATOM 2233 N N . ALA A 1 276 ? -10.438 -19.734 8.891 1 97.5 276 ALA A N 1
ATOM 2234 C CA . ALA A 1 276 ? -11.828 -20.094 8.641 1 97.5 276 ALA A CA 1
ATOM 2235 C C . ALA A 1 276 ? -12.68 -19.906 9.891 1 97.5 276 ALA A C 1
ATOM 2237 O O . ALA A 1 276 ? -12.156 -19.828 11.008 1 97.5 276 ALA A O 1
ATOM 2238 N N . ASN A 1 277 ? -13.984 -19.766 9.656 1 96.31 277 ASN A N 1
ATOM 2239 C CA . ASN A 1 277 ? -14.93 -19.656 10.766 1 96.31 277 ASN A CA 1
ATOM 2240 C C . ASN A 1 277 ? -14.945 -20.922 11.617 1 96.31 277 ASN A C 1
ATOM 2242 O O . ASN A 1 277 ? -14.969 -20.844 12.852 1 96.31 277 ASN A O 1
ATOM 2246 N N . ASP A 1 278 ? -15.055 -22.031 10.969 1 97.38 278 ASP A N 1
ATOM 2247 C CA . ASP A 1 278 ? -14.938 -23.359 11.578 1 97.38 278 ASP A CA 1
ATOM 2248 C C . ASP A 1 278 ? -13.68 -24.078 11.086 1 97.38 278 ASP A C 1
ATOM 2250 O O . ASP A 1 278 ? -13.555 -24.375 9.898 1 97.38 278 ASP A O 1
ATOM 2254 N N . THR A 1 279 ? -12.75 -24.375 12 1 97.69 279 THR A N 1
ATOM 2255 C CA . THR A 1 279 ? -11.43 -24.875 11.617 1 97.69 279 THR A CA 1
ATOM 2256 C C . THR A 1 279 ? -11.414 -26.406 11.633 1 97.69 279 THR A C 1
ATOM 2258 O O . THR A 1 279 ? -10.367 -27.016 11.414 1 97.69 279 THR A O 1
ATOM 2261 N N . SER A 1 280 ? -12.578 -27.031 11.852 1 97.75 280 SER A N 1
ATOM 2262 C CA . SER A 1 280 ? -12.641 -28.484 11.844 1 97.75 280 SER A CA 1
ATOM 2263 C C . SER A 1 280 ? -12.367 -29.047 10.453 1 97.75 280 SER A C 1
ATOM 2265 O O . SER A 1 280 ? -12.805 -28.469 9.453 1 97.75 280 SER A O 1
ATOM 2267 N N . TRP A 1 281 ? -11.68 -30.156 10.445 1 97.69 281 TRP A N 1
ATOM 2268 C CA . TRP A 1 281 ? -11.258 -30.75 9.18 1 97.69 281 TRP A CA 1
ATOM 2269 C C . TRP A 1 281 ? -12.461 -31.109 8.312 1 97.69 281 TRP A C 1
ATOM 2271 O O . TRP A 1 281 ? -12.406 -30.984 7.086 1 97.69 281 TRP A O 1
ATOM 2281 N N . LYS A 1 282 ? -13.539 -31.516 8.945 1 96.75 282 LYS A N 1
ATOM 2282 C CA . LYS A 1 282 ? -14.734 -31.938 8.219 1 96.75 282 LYS A CA 1
ATOM 2283 C C . LYS A 1 282 ? -15.273 -30.812 7.336 1 96.75 282 LYS A C 1
ATOM 2285 O O . LYS A 1 282 ? -15.914 -31.078 6.316 1 96.75 282 LYS A O 1
ATOM 2290 N N . GLU A 1 283 ? -15 -29.547 7.75 1 96.88 283 GLU A N 1
ATOM 2291 C CA . GLU A 1 283 ? -15.477 -28.391 6.984 1 96.88 283 GLU A CA 1
ATOM 2292 C C . GLU A 1 283 ? -14.617 -28.156 5.746 1 96.88 283 GLU A C 1
ATOM 2294 O O . GLU A 1 283 ? -15.047 -27.5 4.797 1 96.88 283 GLU A O 1
ATOM 2299 N N . PHE A 1 284 ? -13.406 -28.688 5.707 1 97.25 284 PHE A N 1
ATOM 2300 C CA . PHE A 1 284 ? -12.477 -28.438 4.613 1 97.25 284 PHE A CA 1
ATOM 2301 C C . PHE A 1 284 ? -12.547 -29.562 3.578 1 97.25 284 PHE A C 1
ATOM 2303 O O . PHE A 1 284 ? -12.297 -29.328 2.393 1 97.25 284 PHE A O 1
ATOM 2310 N N . GLU A 1 285 ? -12.859 -30.719 3.969 1 97.06 285 GLU A N 1
ATOM 2311 C CA . GLU A 1 285 ? -12.82 -31.906 3.113 1 97.06 285 GLU A CA 1
ATOM 2312 C C . GLU A 1 285 ? -13.648 -31.688 1.846 1 97.06 285 GLU A C 1
ATOM 2314 O O . GLU A 1 285 ? -13.188 -32 0.743 1 97.06 285 GLU A O 1
ATOM 2319 N N . PRO A 1 286 ? -14.898 -31.156 1.936 1 96.69 286 PRO A N 1
ATOM 2320 C CA . PRO A 1 286 ? -15.664 -30.953 0.704 1 96.69 286 PRO A CA 1
ATOM 2321 C C . PRO A 1 286 ? -14.969 -30.016 -0.275 1 96.69 286 PRO A C 1
ATOM 2323 O O . PRO A 1 286 ? -14.992 -30.25 -1.485 1 96.69 286 PRO A O 1
ATOM 2326 N N . TYR A 1 287 ? -14.375 -28.953 0.236 1 97.62 287 TYR A N 1
ATOM 2327 C CA . TYR A 1 287 ? -13.656 -28.016 -0.625 1 97.62 287 TYR A CA 1
ATOM 2328 C C . TYR A 1 287 ? -12.469 -28.688 -1.297 1 97.62 287 TYR A C 1
ATOM 2330 O O . TYR A 1 287 ? -12.211 -28.469 -2.482 1 97.62 287 TYR A O 1
ATOM 2338 N N . LEU A 1 288 ? -11.781 -29.547 -0.548 1 97.88 288 LEU A N 1
ATOM 2339 C CA . LEU A 1 288 ? -10.625 -30.25 -1.076 1 97.88 288 LEU A CA 1
ATOM 2340 C C . LEU A 1 288 ? -11.031 -31.203 -2.195 1 97.88 288 LEU A C 1
ATOM 2342 O O . LEU A 1 288 ? -10.32 -31.328 -3.197 1 97.88 288 LEU A O 1
ATOM 2346 N N . LYS A 1 289 ? -12.125 -31.875 -2.021 1 98.38 289 LYS A N 1
ATOM 2347 C CA . LYS A 1 289 ? -12.625 -32.781 -3.053 1 98.38 289 LYS A CA 1
ATOM 2348 C C . LYS A 1 289 ? -12.906 -32.031 -4.352 1 98.38 289 LYS A C 1
ATOM 2350 O O . LYS A 1 289 ? -12.555 -32.5 -5.434 1 98.38 289 LYS A O 1
ATOM 2355 N N . HIS A 1 290 ? -13.539 -30.891 -4.195 1 98.5 290 HIS A N 1
ATOM 2356 C CA . HIS A 1 290 ? -13.812 -30.062 -5.367 1 98.5 290 HIS A CA 1
ATOM 2357 C C . HIS A 1 290 ? -12.523 -29.531 -5.98 1 98.5 290 HIS A C 1
ATOM 2359 O O . HIS A 1 290 ? -12.383 -29.484 -7.203 1 98.5 290 HIS A O 1
ATOM 2365 N N . TYR A 1 291 ? -11.57 -29.109 -5.129 1 98.44 291 TYR A N 1
ATOM 2366 C CA . TYR A 1 291 ? -10.273 -28.609 -5.578 1 98.44 291 TYR A CA 1
ATOM 2367 C C . TYR A 1 291 ? -9.547 -29.672 -6.391 1 98.44 291 TYR A C 1
ATOM 2369 O O . TYR A 1 291 ? -9.055 -29.406 -7.488 1 98.44 291 TYR A O 1
ATOM 2377 N N . TYR A 1 292 ? -9.477 -30.906 -5.883 1 98.69 292 TYR A N 1
ATOM 2378 C CA . TYR A 1 292 ? -8.836 -32 -6.586 1 98.69 292 TYR A CA 1
ATOM 2379 C C . TYR A 1 292 ? -9.555 -32.312 -7.895 1 98.69 292 TYR A C 1
ATOM 2381 O O . TYR A 1 292 ? -8.922 -32.531 -8.93 1 98.69 292 TYR A O 1
ATOM 2389 N N . ALA A 1 293 ? -10.867 -32.312 -7.859 1 98.81 293 ALA A N 1
ATOM 2390 C CA . ALA A 1 293 ? -11.648 -32.594 -9.062 1 98.81 293 ALA A CA 1
ATOM 2391 C C . ALA A 1 293 ? -11.406 -31.516 -10.133 1 98.81 293 ALA A C 1
ATOM 2393 O O . ALA A 1 293 ? -11.32 -31.844 -11.32 1 98.81 293 ALA A O 1
ATOM 2394 N N . ASN A 1 294 ? -11.383 -30.266 -9.648 1 98.56 294 ASN A N 1
ATOM 2395 C CA . ASN A 1 294 ? -11.078 -29.188 -10.57 1 98.56 294 ASN A CA 1
ATOM 2396 C C . ASN A 1 294 ? -9.703 -29.359 -11.211 1 98.56 294 ASN A C 1
ATOM 2398 O O . ASN A 1 294 ? -9.555 -29.203 -12.422 1 98.56 294 ASN A O 1
ATOM 2402 N N . MET A 1 295 ? -8.695 -29.703 -10.414 1 98.75 295 MET A N 1
ATOM 2403 C CA . MET A 1 295 ? -7.348 -29.922 -10.93 1 98.75 295 MET A CA 1
ATOM 2404 C C . MET A 1 295 ? -7.312 -31.109 -11.883 1 98.75 295 MET A C 1
ATOM 2406 O O . MET A 1 295 ? -6.613 -31.078 -12.898 1 98.75 295 MET A O 1
ATOM 2410 N N . THR A 1 296 ? -8.055 -32.156 -11.586 1 98.81 296 THR A N 1
ATOM 2411 C CA . THR A 1 296 ? -8.141 -33.312 -12.469 1 98.81 296 THR A CA 1
ATOM 2412 C C . THR A 1 296 ? -8.758 -32.938 -13.812 1 98.81 296 THR A C 1
ATOM 2414 O O . THR A 1 296 ? -8.328 -33.406 -14.859 1 98.81 296 THR A O 1
ATOM 2417 N N . ASN A 1 297 ? -9.758 -32.094 -13.75 1 98.81 297 ASN A N 1
ATOM 2418 C CA . ASN A 1 297 ? -10.336 -31.594 -14.984 1 98.81 297 ASN A CA 1
ATOM 2419 C C . ASN A 1 297 ? -9.305 -30.828 -15.805 1 98.81 297 ASN A C 1
ATOM 2421 O O . ASN A 1 297 ? -9.18 -31.047 -17.016 1 98.81 297 ASN A O 1
ATOM 2425 N N . ILE A 1 298 ? -8.555 -29.953 -15.156 1 98.81 298 ILE A N 1
ATOM 2426 C CA . ILE A 1 298 ? -7.52 -29.172 -15.828 1 98.81 298 ILE A CA 1
ATOM 2427 C C . ILE A 1 298 ? -6.48 -30.109 -16.438 1 98.81 298 ILE A C 1
ATOM 2429 O O . ILE A 1 298 ? -6.059 -29.922 -17.578 1 98.81 298 ILE A O 1
ATOM 2433 N N . ASP A 1 299 ? -6.117 -31.109 -15.672 1 98.88 299 ASP A N 1
ATOM 2434 C CA . ASP A 1 299 ? -5.172 -32.125 -16.156 1 98.88 299 ASP A CA 1
ATOM 2435 C C . ASP A 1 299 ? -5.68 -32.781 -17.438 1 98.88 299 ASP A C 1
ATOM 2437 O O . ASP A 1 299 ? -4.934 -32.938 -18.406 1 98.88 299 ASP A O 1
ATOM 2441 N N . TYR A 1 300 ? -6.922 -33.188 -17.438 1 98.81 300 TYR A N 1
ATOM 2442 C CA . TYR A 1 300 ? -7.539 -33.812 -18.594 1 98.81 300 TYR A CA 1
ATOM 2443 C C . TYR A 1 300 ? -7.488 -32.906 -19.812 1 98.81 300 TYR A C 1
ATOM 2445 O O . TYR A 1 300 ? -7.16 -33.312 -20.906 1 98.81 300 TYR A O 1
ATOM 2453 N N . GLN A 1 301 ? -7.82 -31.641 -19.547 1 98.81 301 GLN A N 1
ATOM 2454 C CA . GLN A 1 301 ? -7.812 -30.672 -20.641 1 98.81 301 GLN A CA 1
ATOM 2455 C C . GLN A 1 301 ? -6.402 -30.469 -21.188 1 98.81 301 GLN A C 1
ATOM 2457 O O . GLN A 1 301 ? -6.211 -30.312 -22.391 1 98.81 301 GLN A O 1
ATOM 2462 N N . ILE A 1 302 ? -5.406 -30.406 -20.328 1 98.88 302 ILE A N 1
ATOM 2463 C CA . ILE A 1 302 ? -4.016 -30.312 -20.766 1 98.88 302 ILE A CA 1
ATOM 2464 C C . ILE A 1 302 ? -3.648 -31.531 -21.609 1 98.88 302 ILE A C 1
ATOM 2466 O O . ILE A 1 302 ? -2.955 -31.406 -22.609 1 98.88 302 ILE A O 1
ATOM 2470 N N . GLY A 1 303 ? -4.117 -32.688 -21.219 1 98.88 303 GLY A N 1
ATOM 2471 C CA . GLY A 1 303 ? -3.926 -33.875 -22.016 1 98.88 303 GLY A CA 1
ATOM 2472 C C . GLY A 1 303 ? -4.465 -33.75 -23.422 1 98.88 303 GLY A C 1
ATOM 2473 O O . GLY A 1 303 ? -3.807 -34.156 -24.391 1 98.88 303 GLY A O 1
ATOM 2474 N N . ARG A 1 304 ? -5.66 -33.156 -23.547 1 98.81 304 ARG A N 1
ATOM 2475 C CA . ARG A 1 304 ? -6.258 -32.938 -24.859 1 98.81 304 ARG A CA 1
ATOM 2476 C C . ARG A 1 304 ? -5.363 -32.031 -25.719 1 98.81 304 ARG A C 1
ATOM 2478 O O . ARG A 1 304 ? -5.227 -32.25 -26.922 1 98.81 304 ARG A O 1
ATOM 2485 N N . LEU A 1 305 ? -4.789 -31.047 -25.094 1 98.88 305 LEU A N 1
ATOM 2486 C CA . LEU A 1 305 ? -3.912 -30.125 -25.828 1 98.88 305 LEU A CA 1
ATOM 2487 C C . LEU A 1 305 ? -2.629 -30.844 -26.25 1 98.88 305 LEU A C 1
ATOM 2489 O O . LEU A 1 305 ? -2.152 -30.641 -27.375 1 98.88 305 LEU A O 1
ATOM 2493 N N . ILE A 1 306 ? -2.043 -31.656 -25.375 1 98.69 306 ILE A N 1
ATOM 2494 C CA . ILE A 1 306 ? -0.83 -32.406 -25.688 1 98.69 306 ILE A CA 1
ATOM 2495 C C . ILE A 1 306 ? -1.101 -33.406 -26.812 1 98.69 306 ILE A C 1
ATOM 2497 O O . ILE A 1 306 ? -0.293 -33.531 -27.734 1 98.69 306 ILE A O 1
ATOM 2501 N N . ASP A 1 307 ? -2.227 -34.062 -26.781 1 98.69 307 ASP A N 1
ATOM 2502 C CA . ASP A 1 307 ? -2.615 -34.969 -27.859 1 98.69 307 ASP A CA 1
ATOM 2503 C C . ASP A 1 307 ? -2.705 -34.219 -29.188 1 98.69 307 ASP A C 1
ATOM 2505 O O . ASP A 1 307 ? -2.256 -34.719 -30.219 1 98.69 307 ASP A O 1
ATOM 2509 N N . TYR A 1 308 ? -3.285 -33.094 -29.109 1 98.69 308 TYR A N 1
ATOM 2510 C CA . TYR A 1 308 ? -3.365 -32.25 -30.297 1 98.69 308 TYR A CA 1
ATOM 2511 C C . TYR A 1 308 ? -1.979 -31.953 -30.859 1 98.69 308 TYR A C 1
ATOM 2513 O O . TYR A 1 308 ? -1.759 -32.062 -32.062 1 98.69 308 TYR A O 1
ATOM 2521 N N . LEU A 1 309 ? -1.014 -31.609 -30 1 98.56 309 LEU A N 1
ATOM 2522 C CA . LEU A 1 309 ? 0.35 -31.328 -30.438 1 98.56 309 LEU A CA 1
ATOM 2523 C C . LEU A 1 309 ? 0.975 -32.562 -31.094 1 98.56 309 LEU A C 1
ATOM 2525 O O . LEU A 1 309 ? 1.643 -32.438 -32.125 1 98.56 309 LEU A O 1
ATOM 2529 N N . LYS A 1 310 ? 0.746 -33.719 -30.547 1 98.12 310 LYS A N 1
ATOM 2530 C CA . LYS A 1 310 ? 1.3 -34.938 -31.078 1 98.12 310 LYS A CA 1
ATOM 2531 C C . LYS A 1 310 ? 0.677 -35.312 -32.406 1 98.12 310 LYS A C 1
ATOM 2533 O O . LYS A 1 310 ? 1.389 -35.625 -33.375 1 98.12 310 LYS A O 1
ATOM 2538 N N . GLU A 1 311 ? -0.61 -35.094 -32.469 1 98.19 311 GLU A N 1
ATOM 2539 C CA . GLU A 1 311 ? -1.342 -35.438 -33.719 1 98.19 311 GLU A CA 1
ATOM 2540 C C . GLU A 1 311 ? -0.912 -34.531 -34.844 1 98.19 311 GLU A C 1
ATOM 2542 O O . GLU A 1 311 ? -0.961 -34.906 -36.031 1 98.19 311 GLU A O 1
ATOM 2547 N N . ASN A 1 312 ? -0.463 -33.375 -34.531 1 97.31 312 ASN A N 1
ATOM 2548 C CA . ASN A 1 312 ? -0.076 -32.406 -35.531 1 97.31 312 ASN A CA 1
ATOM 2549 C C . ASN A 1 312 ? 1.441 -32.312 -35.688 1 97.31 312 ASN A C 1
ATOM 2551 O O . ASN A 1 312 ? 1.957 -31.375 -36.281 1 97.31 312 ASN A O 1
ATOM 2555 N N . GLN A 1 313 ? 2.207 -33.25 -35.031 1 96.44 313 GLN A N 1
ATOM 2556 C CA . GLN A 1 313 ? 3.658 -33.375 -35.125 1 96.44 313 GLN A CA 1
ATOM 2557 C C . GLN A 1 313 ? 4.352 -32.094 -34.656 1 96.44 313 GLN A C 1
ATOM 2559 O O . GLN A 1 313 ? 5.316 -31.641 -35.25 1 96.44 313 GLN A O 1
ATOM 2564 N N . LEU A 1 314 ? 3.791 -31.531 -33.625 1 97 314 LEU A N 1
ATOM 2565 C CA . LEU A 1 314 ? 4.34 -30.312 -33.062 1 97 314 LEU A CA 1
ATOM 2566 C C . LEU A 1 314 ? 5.023 -30.594 -31.719 1 97 314 LEU A C 1
ATOM 2568 O O . LEU A 1 314 ? 5.836 -29.797 -31.25 1 97 314 LEU A O 1
ATOM 2572 N N . TYR A 1 315 ? 4.719 -31.672 -31.094 1 97.69 315 TYR A N 1
ATOM 2573 C CA . TYR A 1 315 ? 5.078 -31.984 -29.719 1 97.69 315 TYR A CA 1
ATOM 2574 C C . TYR A 1 315 ? 6.594 -32.031 -29.547 1 97.69 315 TYR A C 1
ATOM 2576 O O . TYR A 1 315 ? 7.148 -31.469 -28.609 1 97.69 315 TYR A O 1
ATOM 2584 N N . GLU A 1 316 ? 7.352 -32.656 -30.484 1 96 316 GLU A N 1
ATOM 2585 C CA . GLU A 1 316 ? 8.781 -32.938 -30.359 1 96 316 GLU A CA 1
ATOM 2586 C C . GLU A 1 316 ? 9.602 -31.641 -30.516 1 96 316 GLU A C 1
ATOM 2588 O O . GLU A 1 316 ? 10.703 -31.547 -29.984 1 96 316 GLU A O 1
ATOM 2593 N N . ASP A 1 317 ? 9.023 -30.688 -31.172 1 95.62 317 ASP A N 1
ATOM 2594 C CA . ASP A 1 317 ? 9.766 -29.453 -31.422 1 95.62 317 ASP A CA 1
ATOM 2595 C C . ASP A 1 317 ? 9.281 -28.328 -30.531 1 95.62 317 ASP A C 1
ATOM 2597 O O . ASP A 1 317 ? 9.555 -27.156 -30.797 1 95.62 317 ASP A O 1
ATOM 2601 N N . THR A 1 318 ? 8.484 -28.656 -29.453 1 98.06 318 THR A N 1
ATOM 2602 C CA . THR A 1 318 ? 7.898 -27.641 -28.594 1 98.06 318 THR A CA 1
ATOM 2603 C C . THR A 1 318 ? 8.531 -27.672 -27.219 1 98.06 318 THR A C 1
ATOM 2605 O O . THR A 1 318 ? 8.633 -28.734 -26.594 1 98.06 318 THR A O 1
ATOM 2608 N N . LEU A 1 319 ? 9.102 -26.5 -26.781 1 98.69 319 LEU A N 1
ATOM 2609 C CA . LEU A 1 319 ? 9.398 -26.281 -25.375 1 98.69 319 LEU A CA 1
ATOM 2610 C C . LEU A 1 319 ? 8.117 -26.047 -24.578 1 98.69 319 LEU A C 1
ATOM 2612 O O . LEU A 1 319 ? 7.348 -25.141 -24.875 1 98.69 319 LEU A O 1
ATOM 2616 N N . ILE A 1 320 ? 7.832 -26.953 -23.625 1 98.88 320 ILE A N 1
ATOM 2617 C CA . ILE A 1 320 ? 6.621 -26.812 -22.812 1 98.88 320 ILE A CA 1
ATOM 2618 C C . ILE A 1 320 ? 6.988 -26.422 -21.391 1 98.88 320 ILE A C 1
ATOM 2620 O O . ILE A 1 320 ? 7.801 -27.078 -20.734 1 98.88 320 ILE A O 1
ATOM 2624 N N . VAL A 1 321 ? 6.496 -25.312 -20.969 1 98.88 321 VAL A N 1
ATOM 2625 C CA . VAL A 1 321 ? 6.652 -24.828 -19.594 1 98.88 321 VAL A CA 1
ATOM 2626 C C . VAL A 1 321 ? 5.316 -24.922 -18.859 1 98.88 321 VAL A C 1
ATOM 2628 O O . VAL A 1 321 ? 4.309 -24.391 -19.312 1 98.88 321 VAL A O 1
ATOM 2631 N N . PHE A 1 322 ? 5.262 -25.641 -17.766 1 98.88 322 PHE A N 1
ATOM 2632 C CA . PHE A 1 322 ? 4.102 -25.719 -16.891 1 98.88 322 PHE A CA 1
ATOM 2633 C C . PHE A 1 322 ? 4.422 -25.141 -15.516 1 98.88 322 PHE A C 1
ATOM 2635 O O . PHE A 1 322 ? 5.434 -25.516 -14.906 1 98.88 322 PHE A O 1
ATOM 2642 N N . ILE A 1 323 ? 3.525 -24.281 -14.984 1 98.81 323 ILE A N 1
ATOM 2643 C CA . ILE A 1 323 ? 3.789 -23.688 -13.688 1 98.81 323 ILE A CA 1
ATOM 2644 C C . ILE A 1 323 ? 2.479 -23.203 -13.062 1 98.81 323 ILE A C 1
ATOM 2646 O O . ILE A 1 323 ? 1.477 -23.047 -13.766 1 98.81 323 ILE A O 1
ATOM 2650 N N . SER A 1 324 ? 2.441 -23.016 -11.773 1 98.81 324 SER A N 1
ATOM 2651 C CA . SER A 1 324 ? 1.393 -22.266 -11.094 1 98.81 324 SER A CA 1
ATOM 2652 C C . SER A 1 324 ? 1.878 -20.875 -10.703 1 98.81 324 SER A C 1
ATOM 2654 O O . SER A 1 324 ? 3.068 -20.672 -10.461 1 98.81 324 SER A O 1
ATOM 2656 N N . ASP A 1 325 ? 0.975 -19.922 -10.656 1 98.38 325 ASP A N 1
ATOM 2657 C CA . ASP A 1 325 ? 1.378 -18.594 -10.227 1 98.38 325 ASP A CA 1
ATOM 2658 C C . ASP A 1 325 ? 1.646 -18.562 -8.719 1 98.38 325 ASP A C 1
ATOM 2660 O O . ASP A 1 325 ? 2.539 -17.844 -8.258 1 98.38 325 ASP A O 1
ATOM 2664 N N . HIS A 1 326 ? 0.899 -19.234 -7.949 1 98.5 326 HIS A N 1
ATOM 2665 C CA . HIS A 1 326 ? 1.094 -19.453 -6.52 1 98.5 326 HIS A CA 1
ATOM 2666 C C . HIS A 1 326 ? 0.283 -20.656 -6.031 1 98.5 326 HIS A C 1
ATOM 2668 O O . HIS A 1 326 ? -0.357 -21.344 -6.828 1 98.5 326 HIS A O 1
ATOM 2674 N N . GLY A 1 327 ? 0.384 -20.938 -4.715 1 98.38 327 GLY A N 1
ATOM 2675 C CA . GLY A 1 327 ? -0.301 -22.109 -4.188 1 98.38 327 GLY A CA 1
ATOM 2676 C C . GLY A 1 327 ? -1.544 -21.766 -3.391 1 98.38 327 GLY A C 1
ATOM 2677 O O . GLY A 1 327 ? -2.125 -20.688 -3.572 1 98.38 327 GLY A O 1
ATOM 2678 N N . GLU A 1 328 ? -2.021 -22.766 -2.637 1 97.94 328 GLU A N 1
ATOM 2679 C CA . GLU A 1 328 ? -3.258 -22.703 -1.864 1 97.94 328 GLU A CA 1
ATOM 2680 C C . GLU A 1 328 ? -3.084 -23.344 -0.492 1 97.94 328 GLU A C 1
ATOM 2682 O O . GLU A 1 328 ? -2.307 -24.297 -0.338 1 97.94 328 GLU A O 1
ATOM 2687 N N . SER A 1 329 ? -3.85 -22.859 0.504 1 97.12 329 SER A N 1
ATOM 2688 C CA . SER A 1 329 ? -3.701 -23.375 1.862 1 97.12 329 SER A CA 1
ATOM 2689 C C . SER A 1 329 ? -4.566 -24.609 2.084 1 97.12 329 SER A C 1
ATOM 2691 O O . SER A 1 329 ? -4.047 -25.703 2.271 1 97.12 329 SER A O 1
ATOM 2693 N N . LEU A 1 330 ? -5.93 -24.422 2.002 1 97.25 330 LEU A N 1
ATOM 2694 C CA . LEU A 1 330 ? -6.93 -25.484 2.117 1 97.25 330 LEU A CA 1
ATOM 2695 C C . LEU A 1 330 ? -6.906 -26.109 3.51 1 97.25 330 LEU A C 1
ATOM 2697 O O . LEU A 1 330 ? -6.922 -27.328 3.65 1 97.25 330 LEU A O 1
ATOM 2701 N N . GLY A 1 331 ? -6.695 -25.297 4.551 1 98.06 331 GLY A N 1
ATOM 2702 C CA . GLY A 1 331 ? -6.961 -25.703 5.922 1 98.06 331 GLY A CA 1
ATOM 2703 C C . GLY A 1 331 ? -5.699 -25.984 6.715 1 98.06 331 GLY A C 1
ATOM 2704 O O . GLY A 1 331 ? -5.766 -26.438 7.863 1 98.06 331 GLY A O 1
ATOM 2705 N N . ILE A 1 332 ? -4.52 -25.719 6.184 1 98.19 332 ILE A N 1
ATOM 2706 C CA . ILE A 1 332 ? -3.279 -25.938 6.926 1 98.19 332 ILE A CA 1
ATOM 2707 C C . ILE A 1 332 ? -3.266 -25.031 8.164 1 98.19 332 ILE A C 1
ATOM 2709 O O . ILE A 1 332 ? -3.994 -24.047 8.227 1 98.19 332 ILE A O 1
ATOM 2713 N N . HIS A 1 333 ? -2.395 -25.453 9.164 1 98.19 333 HIS A N 1
ATOM 2714 C CA . HIS A 1 333 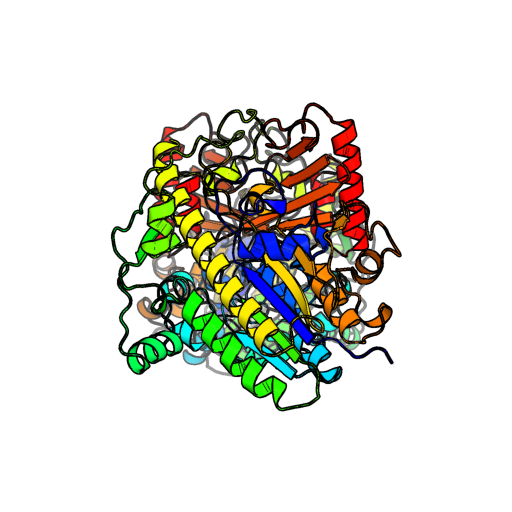? -2.119 -24.641 10.336 1 98.19 333 HIS A CA 1
ATOM 2715 C C . HIS A 1 333 ? -3.412 -24.156 10.984 1 98.19 333 HIS A C 1
ATOM 2717 O O . HIS A 1 333 ? -3.609 -22.953 11.172 1 98.19 333 HIS A O 1
ATOM 2723 N N . ASP A 1 334 ? -4.277 -25.078 11.359 1 97.56 334 ASP A N 1
ATOM 2724 C CA . ASP A 1 334 ? -5.508 -24.859 12.117 1 97.56 334 ASP A CA 1
ATOM 2725 C C . ASP A 1 334 ? -6.52 -24.062 11.297 1 97.56 334 ASP A C 1
ATOM 2727 O O . ASP A 1 334 ? -7.066 -23.062 11.781 1 97.56 334 ASP A O 1
ATOM 2731 N N . GLY A 1 335 ? -6.68 -24.344 10 1 98.06 335 GLY A N 1
ATOM 2732 C CA . GLY A 1 335 ? -7.809 -23.891 9.195 1 98.06 335 GLY A CA 1
ATOM 2733 C C . GLY A 1 335 ? -7.523 -22.625 8.43 1 98.06 335 GLY A C 1
ATOM 2734 O O . GLY A 1 335 ? -8.422 -21.812 8.211 1 98.06 335 GLY A O 1
ATOM 2735 N N . LEU A 1 336 ? -6.258 -22.375 8.062 1 97.94 336 LEU A N 1
ATOM 2736 C CA . LEU A 1 336 ? -5.961 -21.234 7.195 1 97.94 336 LEU A CA 1
ATOM 2737 C C . LEU A 1 336 ? -6.531 -21.469 5.797 1 97.94 336 LEU A C 1
ATOM 2739 O O . LEU A 1 336 ? -6.484 -22.578 5.277 1 97.94 336 LEU A O 1
ATOM 2743 N N . CYS A 1 337 ? -7.07 -20.406 5.246 1 97.25 337 CYS A N 1
ATOM 2744 C CA . CYS A 1 337 ? -7.719 -20.453 3.941 1 97.25 337 CYS A CA 1
ATOM 2745 C C . CYS A 1 337 ? -7.008 -19.531 2.953 1 97.25 337 CYS A C 1
ATOM 2747 O O . CYS A 1 337 ? -6.34 -18.578 3.357 1 97.25 337 CYS A O 1
ATOM 2749 N N . ASP A 1 338 ? -7.117 -19.828 1.693 1 96.06 338 ASP A N 1
ATOM 2750 C CA . ASP A 1 338 ? -6.668 -18.953 0.614 1 96.06 338 ASP A CA 1
ATOM 2751 C C . ASP A 1 338 ? -5.148 -18.781 0.643 1 96.06 338 ASP A C 1
ATOM 2753 O O . ASP A 1 338 ? -4.41 -19.766 0.668 1 96.06 338 ASP A O 1
ATOM 2757 N N . LYS A 1 339 ? -4.609 -17.562 0.531 1 95.94 339 LYS A N 1
ATOM 2758 C CA . LYS A 1 339 ? -3.18 -17.328 0.349 1 95.94 339 LYS A CA 1
ATOM 2759 C C . LYS A 1 339 ? -2.781 -15.938 0.836 1 95.94 339 LYS A C 1
ATOM 2761 O O . LYS A 1 339 ? -3.527 -15.297 1.578 1 95.94 339 LYS A O 1
ATOM 2766 N N . ALA A 1 340 ? -1.558 -15.438 0.573 1 94.12 340 ALA A N 1
ATOM 2767 C CA . ALA A 1 340 ? -1.017 -14.086 0.67 1 94.12 340 ALA A CA 1
ATOM 2768 C C . ALA A 1 340 ? -0.24 -13.898 1.971 1 94.12 340 ALA A C 1
ATOM 2770 O O . ALA A 1 340 ? 0.993 -13.93 1.976 1 94.12 340 ALA A O 1
ATOM 2771 N N . ILE A 1 341 ? -0.782 -13.844 3.15 1 94.38 341 ILE A N 1
ATOM 2772 C CA . ILE A 1 341 ? -0.253 -13.195 4.348 1 94.38 341 ILE A CA 1
ATOM 2773 C C . ILE A 1 341 ? 0.538 -14.211 5.172 1 94.38 341 ILE A C 1
ATOM 2775 O O . ILE A 1 341 ? 0.864 -13.953 6.332 1 94.38 341 ILE A O 1
ATOM 2779 N N . PHE A 1 342 ? 0.77 -15.367 4.574 1 95.94 342 PHE A N 1
ATOM 2780 C CA . PHE A 1 342 ? 1.647 -16.359 5.195 1 95.94 342 PHE A CA 1
ATOM 2781 C C . PHE A 1 342 ? 2.525 -17.031 4.152 1 95.94 342 PHE A C 1
ATOM 2783 O O . PHE A 1 342 ? 2.135 -17.156 2.988 1 95.94 342 PHE A O 1
ATOM 2790 N N . MET A 1 343 ? 3.713 -17.312 4.418 1 98.19 343 MET A N 1
ATOM 2791 C CA . MET A 1 343 ? 4.742 -17.766 3.486 1 98.19 343 MET A CA 1
ATOM 2792 C C . MET A 1 343 ? 5.016 -19.25 3.652 1 98.19 343 MET A C 1
ATOM 2794 O O . MET A 1 343 ? 6.172 -19.688 3.643 1 98.19 343 MET A O 1
ATOM 2798 N N . TYR A 1 344 ? 3.941 -20.047 3.867 1 98.62 344 TYR A N 1
ATOM 2799 C CA . TYR A 1 344 ? 4.121 -21.484 4.008 1 98.62 344 TYR A CA 1
ATOM 2800 C C . TYR A 1 344 ? 4.328 -22.141 2.648 1 98.62 344 TYR A C 1
ATOM 2802 O O . TYR A 1 344 ? 3.893 -21.609 1.622 1 98.62 344 TYR A O 1
ATOM 2810 N N . GLU A 1 345 ? 4.969 -23.25 2.637 1 98.44 345 GLU A N 1
ATOM 2811 C CA . GLU A 1 345 ? 5.352 -23.938 1.406 1 98.44 345 GLU A CA 1
ATOM 2812 C C . GLU A 1 345 ? 4.141 -24.172 0.509 1 98.44 345 GLU A C 1
ATOM 2814 O O . GLU A 1 345 ? 4.234 -24.062 -0.715 1 98.44 345 GLU A O 1
ATOM 2819 N N . GLU A 1 346 ? 2.973 -24.406 1.057 1 98.38 346 GLU A N 1
ATOM 2820 C CA . GLU A 1 346 ? 1.777 -24.734 0.286 1 98.38 346 GLU A CA 1
ATOM 2821 C C . GLU A 1 346 ? 1.362 -23.578 -0.614 1 98.38 346 GLU A C 1
ATOM 2823 O O . GLU A 1 346 ? 0.713 -23.781 -1.642 1 98.38 346 GLU A O 1
ATOM 2828 N N . ILE A 1 347 ? 1.784 -22.328 -0.266 1 98.12 347 ILE A N 1
ATOM 2829 C CA . ILE A 1 347 ? 1.287 -21.203 -1.053 1 98.12 347 ILE A CA 1
ATOM 2830 C C . ILE A 1 347 ? 2.43 -20.594 -1.862 1 98.12 347 ILE A C 1
ATOM 2832 O O . ILE A 1 347 ? 2.199 -19.969 -2.898 1 98.12 347 ILE A O 1
ATOM 2836 N N . VAL A 1 348 ? 3.73 -20.844 -1.387 1 98.75 348 VAL A N 1
ATOM 2837 C CA . VAL A 1 348 ? 4.809 -20.109 -2.041 1 98.75 348 VAL A CA 1
ATOM 2838 C C . VAL A 1 348 ? 5.621 -21.062 -2.92 1 98.75 348 VAL A C 1
ATOM 2840 O O . VAL A 1 348 ? 6.242 -20.641 -3.896 1 98.75 348 VAL A O 1
ATOM 2843 N N . SER A 1 349 ? 5.781 -22.359 -2.549 1 98.56 349 SER A N 1
ATOM 2844 C CA . SER A 1 349 ? 6.43 -23.359 -3.393 1 98.56 349 SER A CA 1
ATOM 2845 C C . SER A 1 349 ? 5.469 -23.891 -4.445 1 98.56 349 SER A C 1
ATOM 2847 O O . SER A 1 349 ? 4.383 -24.375 -4.113 1 98.56 349 SER A O 1
ATOM 2849 N N . ILE A 1 350 ? 5.832 -23.844 -5.691 1 98.69 350 ILE A N 1
ATOM 2850 C CA . ILE A 1 350 ? 4.867 -24.094 -6.754 1 98.69 350 ILE A CA 1
ATOM 2851 C C . ILE A 1 350 ? 5.395 -25.203 -7.668 1 98.69 350 ILE A C 1
ATOM 2853 O O . ILE A 1 350 ? 6.598 -25.469 -7.703 1 98.69 350 ILE A O 1
ATOM 2857 N N . PRO A 1 351 ? 4.496 -25.922 -8.359 1 98.69 351 PRO A N 1
ATOM 2858 C CA . PRO A 1 351 ? 4.953 -26.875 -9.367 1 98.69 351 PRO A CA 1
ATOM 2859 C C . PRO A 1 351 ? 5.531 -26.188 -10.609 1 98.69 351 PRO A C 1
ATOM 2861 O O . PRO A 1 351 ? 5.035 -25.141 -11.023 1 98.69 351 PRO A O 1
ATOM 2864 N N . MET A 1 352 ? 6.555 -26.75 -11.078 1 98.81 352 MET A N 1
ATOM 2865 C CA . MET A 1 352 ? 7.176 -26.25 -12.305 1 98.81 352 MET A CA 1
ATOM 2866 C C . MET A 1 352 ? 7.816 -27.375 -13.094 1 98.81 352 MET A C 1
ATOM 2868 O O . MET A 1 352 ? 8.648 -28.125 -12.562 1 98.81 352 MET A O 1
ATOM 2872 N N . LEU A 1 353 ? 7.406 -27.609 -14.336 1 98.81 353 LEU A N 1
ATOM 2873 C CA . LEU A 1 353 ? 7.961 -28.547 -15.305 1 98.81 353 LEU A CA 1
ATOM 2874 C C . LEU A 1 353 ? 8.414 -27.812 -16.562 1 98.81 353 LEU A C 1
ATOM 2876 O O . LEU A 1 353 ? 7.715 -26.938 -17.062 1 98.81 353 LEU A O 1
ATOM 2880 N N . ILE A 1 354 ? 9.578 -28.156 -17.047 1 98.88 354 ILE A N 1
ATOM 2881 C CA . ILE A 1 354 ? 9.992 -27.688 -18.359 1 98.88 354 ILE A CA 1
ATOM 2882 C C . ILE A 1 354 ? 10.414 -28.875 -19.219 1 98.88 354 ILE A C 1
ATOM 2884 O O . ILE A 1 354 ? 11.367 -29.578 -18.891 1 98.88 354 ILE A O 1
ATOM 2888 N N . LYS A 1 355 ? 9.695 -29.125 -20.25 1 98.69 355 LYS A N 1
ATOM 2889 C CA . LYS A 1 355 ? 10.055 -30.125 -21.234 1 98.69 355 LYS A CA 1
ATOM 2890 C C . LYS A 1 355 ? 10.797 -29.516 -22.422 1 98.69 355 LYS A C 1
ATOM 2892 O O . LYS A 1 355 ? 10.211 -28.766 -23.203 1 98.69 355 LYS A O 1
ATOM 2897 N N . SER A 1 356 ? 12.047 -29.828 -22.547 1 98 356 SER A N 1
ATOM 2898 C CA . SER A 1 356 ? 12.805 -29.391 -23.719 1 98 356 SER A CA 1
ATOM 2899 C C . SER A 1 356 ? 12.352 -30.141 -24.984 1 98 356 SER A C 1
ATOM 2901 O O . SER A 1 356 ? 11.828 -31.25 -24.891 1 98 356 SER A O 1
ATOM 2903 N N . PRO A 1 357 ? 12.555 -29.484 -26.156 1 97 357 PRO A N 1
ATOM 2904 C CA . PRO A 1 357 ? 12.281 -30.219 -27.391 1 97 357 PRO A CA 1
ATOM 2905 C C . PRO A 1 357 ? 13.047 -31.547 -27.469 1 97 357 PRO A C 1
ATOM 2907 O O . PRO A 1 357 ? 14.211 -31.609 -27.078 1 97 357 PRO A O 1
ATOM 2910 N N . GLN A 1 358 ? 12.406 -32.594 -27.812 1 94.19 358 GLN A N 1
ATOM 2911 C CA . GLN A 1 358 ? 12.969 -33.906 -28.062 1 94.19 358 GLN A CA 1
ATOM 2912 C C . GLN A 1 358 ? 13.367 -34.594 -26.766 1 94.19 358 GLN A C 1
ATOM 2914 O O . GLN A 1 358 ? 13.945 -35.688 -26.797 1 94.19 358 GLN A O 1
ATOM 2919 N N . GLN A 1 359 ? 13 -33.938 -25.625 1 95.19 359 GLN A N 1
ATOM 2920 C CA . GLN A 1 359 ? 13.297 -34.594 -24.359 1 95.19 359 GLN A CA 1
ATOM 2921 C C . GLN A 1 359 ? 12.398 -35.812 -24.141 1 95.19 359 GLN A C 1
ATOM 2923 O O . GLN A 1 359 ? 11.172 -35.719 -24.281 1 95.19 359 GLN A O 1
ATOM 2928 N N . GLU A 1 360 ? 13.039 -36.906 -23.719 1 94.75 360 GLU A N 1
ATOM 2929 C CA . GLU A 1 360 ? 12.266 -38.156 -23.609 1 94.75 360 GLU A CA 1
ATOM 2930 C C . GLU A 1 360 ? 12.305 -38.688 -22.188 1 94.75 360 GLU A C 1
ATOM 2932 O O . GLU A 1 360 ? 11.516 -39.562 -21.844 1 94.75 360 GLU A O 1
ATOM 2937 N N . GLU A 1 361 ? 13.188 -38.125 -21.375 1 97 361 GLU A N 1
ATOM 2938 C CA . GLU A 1 361 ? 13.359 -38.688 -20.031 1 97 361 GLU A CA 1
ATOM 2939 C C . GLU A 1 361 ? 13.172 -37.594 -18.984 1 97 361 GLU A C 1
ATOM 2941 O O . GLU A 1 361 ? 13.461 -36.438 -19.219 1 97 361 GLU A O 1
ATOM 2946 N N . GLN A 1 362 ? 12.695 -38.094 -17.875 1 97.5 362 GLN A N 1
ATOM 2947 C CA . GLN A 1 362 ? 12.547 -37.188 -16.75 1 97.5 362 GLN A CA 1
ATOM 2948 C C . GLN A 1 362 ? 13.906 -36.844 -16.156 1 97.5 362 GLN A C 1
ATOM 2950 O O . GLN A 1 362 ? 14.781 -37.688 -16.031 1 97.5 362 GLN A O 1
ATOM 2955 N N . LYS A 1 363 ? 14.102 -35.656 -15.828 1 97.94 363 LYS A N 1
ATOM 2956 C CA . LYS A 1 363 ? 15.195 -35.188 -14.992 1 97.94 363 LYS A CA 1
ATOM 2957 C C . LYS A 1 363 ? 14.672 -34.344 -13.836 1 97.94 363 LYS A C 1
ATOM 2959 O O . LYS A 1 363 ? 13.508 -33.906 -13.844 1 97.94 363 LYS A O 1
ATOM 2964 N N . ARG A 1 364 ? 15.445 -34.25 -12.828 1 97.88 364 ARG A N 1
ATOM 2965 C CA . ARG A 1 364 ? 15.07 -33.469 -11.664 1 97.88 364 ARG A CA 1
ATOM 2966 C C . ARG A 1 364 ? 16.203 -32.562 -11.234 1 97.88 364 ARG A C 1
ATOM 2968 O O . ARG A 1 364 ? 17.375 -32.875 -11.422 1 97.88 364 ARG A O 1
ATOM 2975 N N . THR A 1 365 ? 15.922 -31.406 -10.703 1 98.19 365 THR A N 1
ATOM 2976 C CA . THR A 1 365 ? 16.938 -30.5 -10.195 1 98.19 365 THR A CA 1
ATOM 2977 C C . THR A 1 365 ? 16.5 -29.891 -8.867 1 98.19 365 THR A C 1
ATOM 2979 O O . THR A 1 365 ? 15.328 -29.531 -8.695 1 98.19 365 THR A O 1
ATOM 2982 N N . PRO A 1 366 ? 17.375 -29.781 -7.891 1 97.25 366 PRO A N 1
ATOM 2983 C CA . PRO A 1 366 ? 17.062 -29.125 -6.617 1 97.25 366 PRO A CA 1
ATOM 2984 C C . PRO A 1 366 ? 17.328 -27.625 -6.652 1 97.25 366 PRO A C 1
ATOM 2986 O O . PRO A 1 366 ? 17.234 -26.953 -5.621 1 97.25 366 PRO A O 1
ATOM 2989 N N . ALA A 1 367 ? 17.688 -27.125 -7.828 1 97.88 367 ALA A N 1
ATOM 2990 C CA . ALA A 1 367 ? 18.016 -25.703 -7.941 1 97.88 367 ALA A CA 1
ATOM 2991 C C . ALA A 1 367 ? 16.875 -24.828 -7.441 1 97.88 367 ALA A C 1
ATOM 2993 O O . ALA A 1 367 ? 15.703 -25.109 -7.699 1 97.88 367 ALA A O 1
ATOM 2994 N N . LEU A 1 368 ? 17.234 -23.766 -6.664 1 98.31 368 LEU A N 1
ATOM 2995 C CA . LEU A 1 368 ? 16.266 -22.75 -6.281 1 98.31 368 LEU A CA 1
ATOM 2996 C C . LEU A 1 368 ? 15.938 -21.844 -7.465 1 98.31 368 LEU A C 1
ATOM 2998 O O . LEU A 1 368 ? 16.812 -21.172 -7.996 1 98.31 368 LEU A O 1
ATOM 3002 N N . VAL A 1 369 ? 14.648 -21.859 -7.855 1 98.5 369 VAL A N 1
ATOM 3003 C CA . VAL A 1 369 ? 14.258 -21.016 -8.977 1 98.5 369 VAL A CA 1
ATOM 3004 C C . VAL A 1 369 ? 13.031 -20.188 -8.594 1 98.5 369 VAL A C 1
ATOM 3006 O O . VAL A 1 369 ? 12.32 -20.531 -7.641 1 98.5 369 VAL A O 1
ATOM 3009 N N . ASN A 1 370 ? 12.898 -19.094 -9.25 1 98 370 ASN A N 1
ATOM 3010 C CA . ASN A 1 370 ? 11.82 -18.156 -9.016 1 98 370 ASN A CA 1
ATOM 3011 C C . ASN A 1 370 ? 10.969 -17.953 -10.266 1 98 370 ASN A C 1
ATOM 3013 O O . ASN A 1 370 ? 11.461 -18.094 -11.391 1 98 370 ASN A O 1
ATOM 3017 N N . LEU A 1 371 ? 9.727 -17.688 -10.055 1 98.19 371 LEU A N 1
ATOM 3018 C CA . LEU A 1 371 ? 8.781 -17.453 -11.148 1 98.19 371 LEU A CA 1
ATOM 3019 C C . LEU A 1 371 ? 9.328 -16.422 -12.133 1 98.19 371 LEU A C 1
ATOM 3021 O O . LEU A 1 371 ? 9.125 -16.547 -13.344 1 98.19 371 LEU A O 1
ATOM 3025 N N . CYS A 1 372 ? 10.023 -15.406 -11.719 1 96.88 372 CYS A N 1
ATOM 3026 C CA . CYS A 1 372 ? 10.492 -14.344 -12.594 1 96.88 372 CYS A CA 1
ATOM 3027 C C . CYS A 1 372 ? 11.641 -14.828 -13.477 1 96.88 372 CYS A C 1
ATOM 3029 O O . CYS A 1 372 ? 12.008 -14.156 -14.445 1 96.88 372 CYS A O 1
ATOM 3031 N N . ASP A 1 373 ? 12.219 -16.047 -13.258 1 98.62 373 ASP A N 1
ATOM 3032 C CA . ASP A 1 373 ? 13.281 -16.625 -14.078 1 98.62 373 ASP A CA 1
ATOM 3033 C C . ASP A 1 373 ? 12.75 -17.031 -15.453 1 98.62 373 ASP A C 1
ATOM 3035 O O . ASP A 1 373 ? 13.523 -17.141 -16.406 1 98.62 373 ASP A O 1
ATOM 3039 N N . LEU A 1 374 ? 11.43 -17.25 -15.531 1 98.69 374 LEU A N 1
ATOM 3040 C CA . LEU A 1 374 ? 10.852 -17.781 -16.75 1 98.69 374 LEU A CA 1
ATOM 3041 C C . LEU A 1 374 ? 10.922 -16.766 -17.891 1 98.69 374 LEU A C 1
ATOM 3043 O O . LEU A 1 374 ? 11.086 -17.125 -19.047 1 98.69 374 LEU A O 1
ATOM 3047 N N . TYR A 1 375 ? 10.844 -15.484 -17.531 1 98.69 375 TYR A N 1
ATOM 3048 C CA . TYR A 1 375 ? 10.977 -14.422 -18.516 1 98.69 375 TYR A CA 1
ATOM 3049 C C . TYR A 1 375 ? 12.281 -14.555 -19.297 1 98.69 375 TYR A C 1
ATOM 3051 O O . TYR A 1 375 ? 12.266 -14.656 -20.531 1 98.69 375 TYR A O 1
ATOM 3059 N N . SER A 1 376 ? 13.398 -14.617 -18.578 1 98.62 376 SER A N 1
ATOM 3060 C CA . SER A 1 376 ? 14.719 -14.711 -19.188 1 98.62 376 SER A CA 1
ATOM 3061 C C . SER A 1 376 ? 14.914 -16.062 -19.859 1 98.62 376 SER A C 1
ATOM 3063 O O . SER A 1 376 ? 15.57 -16.156 -20.906 1 98.62 376 SER A O 1
ATOM 3065 N N . THR A 1 377 ? 14.336 -17.109 -19.328 1 98.69 377 THR A N 1
ATOM 3066 C CA . THR A 1 377 ? 14.461 -18.453 -19.859 1 98.69 377 THR A CA 1
ATOM 3067 C C . THR A 1 377 ? 13.766 -18.562 -21.219 1 98.69 377 THR A C 1
ATOM 3069 O O . THR A 1 377 ? 14.359 -19.047 -22.188 1 98.69 377 THR A O 1
ATOM 3072 N N . ILE A 1 378 ? 12.539 -18.047 -21.297 1 98.81 378 ILE A N 1
ATOM 3073 C CA . ILE A 1 378 ? 11.75 -18.109 -22.516 1 98.81 378 ILE A CA 1
ATOM 3074 C C . ILE A 1 378 ? 12.406 -17.266 -23.609 1 98.81 378 ILE A C 1
ATOM 3076 O O . ILE A 1 378 ? 12.508 -17.703 -24.75 1 98.81 378 ILE A O 1
ATOM 3080 N N . LEU A 1 379 ? 12.914 -16.109 -23.234 1 98.75 379 LEU A N 1
ATOM 3081 C CA . LEU A 1 379 ? 13.539 -15.234 -24.219 1 98.75 379 LEU A CA 1
ATOM 3082 C C . LEU A 1 379 ? 14.836 -15.844 -24.75 1 98.75 379 LEU A C 1
ATOM 3084 O O . LEU A 1 379 ? 15.125 -15.766 -25.938 1 98.75 379 LEU A O 1
ATOM 3088 N N . GLU A 1 380 ? 15.602 -16.453 -23.828 1 98.44 380 GLU A N 1
ATOM 3089 C CA . GLU A 1 380 ? 16.812 -17.109 -24.312 1 98.44 380 GLU A CA 1
ATOM 3090 C C . GLU A 1 380 ? 16.484 -18.281 -25.219 1 98.44 380 GLU A C 1
ATOM 3092 O O . GLU A 1 380 ? 17.125 -18.469 -26.266 1 98.44 380 GLU A O 1
ATOM 3097 N N . ALA A 1 381 ? 15.5 -19.047 -24.891 1 98.12 381 ALA A N 1
ATOM 3098 C CA . ALA A 1 381 ? 15.047 -20.141 -25.75 1 98.12 381 ALA A CA 1
ATOM 3099 C C . ALA A 1 381 ? 14.602 -19.625 -27.125 1 98.12 381 ALA A C 1
ATOM 3101 O O . ALA A 1 381 ? 14.734 -20.312 -28.125 1 98.12 381 ALA A O 1
ATOM 3102 N N . ALA A 1 382 ? 14.125 -18.391 -27.125 1 98.12 382 ALA A N 1
ATOM 3103 C CA . ALA A 1 382 ? 13.625 -17.766 -28.344 1 98.12 382 ALA A CA 1
ATOM 3104 C C . ALA A 1 382 ? 14.766 -17.156 -29.156 1 98.12 382 ALA A C 1
ATOM 3106 O O . ALA A 1 382 ? 14.531 -16.562 -30.219 1 98.12 382 ALA A O 1
ATOM 3107 N N . GLY A 1 383 ? 15.969 -17.203 -28.641 1 97.31 383 GLY A N 1
ATOM 3108 C CA . GLY A 1 383 ? 17.109 -16.812 -29.453 1 97.31 383 GLY A CA 1
ATOM 3109 C C . GLY A 1 383 ? 17.781 -15.547 -28.969 1 97.31 383 GLY A C 1
ATOM 3110 O O . GLY A 1 383 ? 18.781 -15.109 -29.547 1 97.31 383 GLY A O 1
ATOM 3111 N N . TRP A 1 384 ? 17.297 -14.953 -27.906 1 97.44 384 TRP A N 1
ATOM 3112 C CA . TRP A 1 384 ? 17.953 -13.773 -27.344 1 97.44 384 TRP A CA 1
ATOM 3113 C C . TRP A 1 384 ? 19.25 -14.148 -26.641 1 97.44 384 TRP A C 1
ATOM 3115 O O . TRP A 1 384 ? 19.359 -15.234 -26.062 1 97.44 384 TRP A O 1
ATOM 3125 N N . GLU A 1 385 ? 20.203 -13.227 -26.641 1 97.06 385 GLU A N 1
ATOM 3126 C CA . GLU A 1 385 ? 21.422 -13.406 -25.859 1 97.06 385 GLU A CA 1
ATOM 3127 C C . GLU A 1 385 ? 21.141 -13.32 -24.359 1 97.06 385 GLU A C 1
ATOM 3129 O O . GLU A 1 385 ? 20.422 -12.422 -23.906 1 97.06 385 GLU A O 1
ATOM 3134 N N . ARG A 1 386 ? 21.75 -14.234 -23.703 1 94.5 386 ARG A N 1
ATOM 3135 C CA . ARG A 1 386 ? 21.516 -14.336 -22.266 1 94.5 386 ARG A CA 1
ATOM 3136 C C . ARG A 1 386 ? 21.766 -13.008 -21.562 1 94.5 386 ARG A C 1
ATOM 3138 O O . ARG A 1 386 ? 21 -12.602 -20.688 1 94.5 386 ARG A O 1
ATOM 3145 N N . SER A 1 387 ? 22.75 -12.297 -21.953 1 94.38 387 SER A N 1
ATOM 3146 C CA . SER A 1 387 ? 23.141 -11.039 -21.312 1 94.38 387 SER A CA 1
ATOM 3147 C C . SER A 1 387 ? 22.094 -9.945 -21.562 1 94.38 387 SER A C 1
ATOM 3149 O O . SER A 1 387 ? 22.047 -8.953 -20.844 1 94.38 387 SER A O 1
ATOM 3151 N N . LYS A 1 388 ? 21.219 -10.133 -22.484 1 95.19 388 LYS A N 1
ATOM 3152 C CA . LYS A 1 388 ? 20.281 -9.086 -22.891 1 95.19 388 LYS A CA 1
ATOM 3153 C C . LYS A 1 388 ? 18.891 -9.344 -22.328 1 95.19 388 LYS A C 1
ATOM 3155 O O . LYS A 1 388 ? 17.969 -8.539 -22.516 1 95.19 388 LYS A O 1
ATOM 3160 N N . VAL A 1 389 ? 18.781 -10.453 -21.625 1 93.88 389 VAL A N 1
ATOM 3161 C CA . VAL A 1 389 ? 17.422 -10.797 -21.219 1 93.88 389 VAL A CA 1
ATOM 3162 C C . VAL A 1 389 ? 17.312 -10.773 -19.703 1 93.88 389 VAL A C 1
ATOM 3164 O O . VAL A 1 389 ? 16.219 -10.883 -19.156 1 93.88 389 VAL A O 1
ATOM 3167 N N . GLN A 1 390 ? 18.469 -10.617 -19.047 1 94.38 390 GLN A N 1
ATOM 3168 C CA . GLN A 1 390 ? 18.438 -10.664 -17.594 1 94.38 390 GLN A CA 1
ATOM 3169 C C . GLN A 1 390 ? 17.75 -9.422 -17.016 1 94.38 390 GLN A C 1
ATOM 3171 O O . GLN A 1 390 ? 18.031 -8.297 -17.438 1 94.38 390 GLN A O 1
ATOM 3176 N N . ARG A 1 391 ? 16.859 -9.656 -16.156 1 96.25 391 ARG A N 1
ATOM 3177 C CA . ARG A 1 391 ? 16.234 -8.656 -15.305 1 96.25 391 ARG A CA 1
ATOM 3178 C C . ARG A 1 391 ? 16.344 -9.055 -13.836 1 96.25 391 ARG A C 1
ATOM 3180 O O . ARG A 1 391 ? 17.438 -9.266 -13.328 1 96.25 391 ARG A O 1
ATOM 3187 N N . ASP A 1 392 ? 15.234 -9.211 -13.094 1 97.56 392 ASP A N 1
ATOM 3188 C CA . ASP A 1 392 ? 15.383 -9.672 -11.711 1 97.56 392 ASP A CA 1
ATOM 3189 C C . ASP A 1 392 ? 15.648 -11.172 -11.656 1 97.56 392 ASP A C 1
ATOM 3191 O O . ASP A 1 392 ? 16.203 -11.672 -10.672 1 97.56 392 ASP A O 1
ATOM 3195 N N . GLY A 1 393 ? 15.164 -11.945 -12.695 1 97.06 393 GLY A N 1
ATOM 3196 C CA . GLY A 1 393 ? 15.367 -13.383 -12.773 1 97.06 393 GLY A CA 1
ATOM 3197 C C . GLY A 1 393 ? 16.531 -13.773 -13.664 1 97.06 393 GLY A C 1
ATOM 3198 O O . GLY A 1 393 ? 17.062 -12.938 -14.398 1 97.06 393 GLY A O 1
ATOM 3199 N N . TYR A 1 394 ? 16.922 -15.047 -13.594 1 97.12 394 TYR A N 1
ATOM 3200 C CA . TYR A 1 394 ? 17.984 -15.633 -14.398 1 97.12 394 TYR A CA 1
ATOM 3201 C C . TYR A 1 394 ? 17.438 -16.672 -15.359 1 97.12 394 TYR A C 1
ATOM 3203 O O . TYR A 1 394 ? 16.516 -17.422 -15.016 1 97.12 394 TYR A O 1
ATOM 3211 N N . SER A 1 395 ? 18.109 -16.703 -16.5 1 98.38 395 SER A N 1
ATOM 3212 C CA . SER A 1 395 ? 17.75 -17.766 -17.422 1 98.38 395 SER A CA 1
ATOM 3213 C C . SER A 1 395 ? 18.109 -19.141 -16.844 1 98.38 395 SER A C 1
ATOM 3215 O O . SER A 1 395 ? 19.188 -19.312 -16.297 1 98.38 395 SER A O 1
ATOM 3217 N N . LEU A 1 396 ? 17.172 -20.078 -17.016 1 98.5 396 LEU A N 1
ATOM 3218 C CA . LEU A 1 396 ? 17.375 -21.438 -16.516 1 98.5 396 LEU A CA 1
ATOM 3219 C C . LEU A 1 396 ? 17.922 -22.328 -17.625 1 98.5 396 LEU A C 1
ATOM 3221 O O . LEU A 1 396 ? 18.109 -23.531 -17.406 1 98.5 396 LEU A O 1
ATOM 3225 N N . MET A 1 397 ? 18.25 -21.797 -18.797 1 97.75 397 MET A N 1
ATOM 3226 C CA . MET A 1 397 ? 18.734 -22.578 -19.938 1 97.75 397 MET A CA 1
ATOM 3227 C C . MET A 1 397 ? 20.016 -23.312 -19.562 1 97.75 397 MET A C 1
ATOM 3229 O O . MET A 1 397 ? 20.203 -24.469 -19.953 1 97.75 397 MET A O 1
ATOM 3233 N N . PRO A 1 398 ? 20.922 -22.703 -18.75 1 97.69 398 PRO A N 1
ATOM 3234 C CA . PRO A 1 398 ? 22.109 -23.453 -18.359 1 97.69 398 PRO A CA 1
ATOM 3235 C C . PRO A 1 398 ? 21.797 -24.688 -17.516 1 97.69 398 PRO A C 1
ATOM 3237 O O . PRO A 1 398 ? 22.516 -25.688 -17.594 1 97.69 398 PRO A O 1
ATOM 3240 N N . ILE A 1 399 ? 20.734 -24.609 -16.734 1 98.06 399 ILE A N 1
ATOM 3241 C CA . ILE A 1 399 ? 20.312 -25.766 -15.953 1 98.06 399 ILE A CA 1
ATOM 3242 C C . ILE A 1 399 ? 19.688 -26.812 -16.875 1 98.06 399 ILE A C 1
ATOM 3244 O O . ILE A 1 399 ? 19.984 -28.016 -16.75 1 98.06 399 ILE A O 1
ATOM 3248 N N . LEU A 1 400 ? 18.875 -26.375 -17.812 1 97.56 400 LEU A N 1
ATOM 3249 C CA . LEU A 1 400 ? 18.219 -27.266 -18.766 1 97.56 400 LEU A CA 1
ATOM 3250 C C . LEU A 1 400 ? 19.25 -27.984 -19.641 1 97.56 400 LEU A C 1
ATOM 3252 O O . LEU A 1 400 ? 19.062 -29.156 -19.984 1 97.56 400 LEU A O 1
ATOM 3256 N N . ALA A 1 401 ? 20.359 -27.312 -19.922 1 95.88 401 ALA A N 1
ATOM 3257 C CA . ALA A 1 401 ? 21.422 -27.859 -20.766 1 95.88 401 ALA A CA 1
ATOM 3258 C C . ALA A 1 401 ? 22.422 -28.656 -19.922 1 95.88 401 ALA A C 1
ATOM 3260 O O . ALA A 1 401 ? 23.406 -29.172 -20.453 1 95.88 401 ALA A O 1
ATOM 3261 N N . GLU A 1 402 ? 22.25 -28.656 -18.641 1 95.81 402 GLU A N 1
ATOM 3262 C CA . GLU A 1 402 ? 23.109 -29.375 -17.703 1 95.81 402 GLU A CA 1
ATOM 3263 C C . GLU A 1 402 ? 24.516 -28.75 -17.672 1 95.81 402 GLU A C 1
ATOM 3265 O O . GLU A 1 402 ? 25.5 -29.469 -17.5 1 95.81 402 GLU A O 1
ATOM 3270 N N . GLU A 1 403 ? 24.516 -27.453 -17.906 1 96.25 403 GLU A N 1
ATOM 3271 C CA . GLU A 1 403 ? 25.781 -26.719 -17.844 1 96.25 403 GLU A CA 1
ATOM 3272 C C . GLU A 1 403 ? 26.031 -26.188 -16.422 1 96.25 403 GLU A C 1
ATOM 3274 O O . GLU A 1 403 ? 27.172 -25.969 -16.031 1 96.25 403 GLU A O 1
ATOM 3279 N N . GLN A 1 404 ? 24.953 -25.938 -15.695 1 96 404 GLN A N 1
ATOM 3280 C CA . GLN A 1 404 ? 25 -25.453 -14.32 1 96 404 GLN A CA 1
ATOM 3281 C C . GLN A 1 404 ? 24.016 -26.203 -13.445 1 96 404 GLN A C 1
ATOM 3283 O O . GLN A 1 404 ? 22.953 -26.641 -13.922 1 96 404 GLN A O 1
ATOM 3288 N N . GLN A 1 405 ? 24.391 -26.266 -12.203 1 95.38 405 GLN A N 1
ATOM 3289 C CA . GLN A 1 405 ? 23.516 -26.953 -11.266 1 95.38 405 GLN A CA 1
ATOM 3290 C C . GLN A 1 405 ? 22.594 -25.969 -10.562 1 95.38 405 GLN A C 1
ATOM 3292 O O . GLN A 1 405 ? 21.516 -26.344 -10.094 1 95.38 405 GLN A O 1
ATOM 3297 N N . THR A 1 406 ? 23.109 -24.797 -10.375 1 95.81 406 THR A N 1
ATOM 3298 C CA . THR A 1 406 ? 22.344 -23.766 -9.68 1 95.81 406 THR A CA 1
ATOM 3299 C C . THR A 1 406 ? 22.531 -22.406 -10.344 1 95.81 406 THR A C 1
ATOM 3301 O O . THR A 1 406 ? 23.484 -22.219 -11.102 1 95.81 406 THR A O 1
ATOM 3304 N N . VAL A 1 407 ? 21.562 -21.547 -10.102 1 93.81 407 VAL A N 1
ATOM 3305 C CA . VAL A 1 407 ? 21.688 -20.172 -10.602 1 93.81 407 VAL A CA 1
ATOM 3306 C C . VAL A 1 407 ? 21.719 -19.203 -9.422 1 93.81 407 VAL A C 1
ATOM 3308 O O . VAL A 1 407 ? 21.969 -18 -9.609 1 93.81 407 VAL A O 1
ATOM 3311 N N . ARG A 1 408 ? 21.484 -19.641 -8.227 1 96.94 408 ARG A N 1
ATOM 3312 C CA . ARG A 1 408 ? 21.5 -18.812 -7.023 1 96.94 408 ARG A CA 1
ATOM 3313 C C . ARG A 1 408 ? 21.562 -19.672 -5.766 1 96.94 408 ARG A C 1
ATOM 3315 O O . ARG A 1 408 ? 21.297 -20.875 -5.816 1 96.94 408 ARG A O 1
ATOM 3322 N N . GLU A 1 409 ? 21.859 -19.016 -4.652 1 96.69 409 GLU A N 1
ATOM 3323 C CA . GLU A 1 409 ? 21.984 -19.734 -3.383 1 96.69 409 GLU A CA 1
ATOM 3324 C C . GLU A 1 409 ? 20.734 -19.547 -2.516 1 96.69 409 GLU A C 1
ATOM 3326 O O . GLU A 1 409 ? 20.531 -20.297 -1.563 1 96.69 409 GLU A O 1
ATOM 3331 N N . SER A 1 410 ? 19.984 -18.484 -2.766 1 98 410 SER A N 1
ATOM 3332 C CA . SER A 1 410 ? 18.781 -18.188 -2 1 98 410 SER A CA 1
ATOM 3333 C C . SER A 1 410 ? 17.719 -17.531 -2.877 1 98 410 SER A C 1
ATOM 3335 O O . SER A 1 410 ? 18.031 -17.062 -3.973 1 98 410 SER A O 1
ATOM 3337 N N . ILE A 1 411 ? 16.5 -17.594 -2.477 1 97.31 411 ILE A N 1
ATOM 3338 C CA . ILE A 1 411 ? 15.406 -16.922 -3.166 1 97.31 411 ILE A CA 1
ATOM 3339 C C . ILE A 1 411 ? 14.578 -16.125 -2.164 1 97.31 411 ILE A C 1
ATOM 3341 O O . ILE A 1 411 ? 14.586 -16.422 -0.967 1 97.31 411 ILE A O 1
ATOM 3345 N N . VAL A 1 412 ? 13.945 -15.102 -2.648 1 98.75 412 VAL A N 1
ATOM 3346 C CA . VAL A 1 412 ? 13.086 -14.273 -1.814 1 98.75 412 VAL A CA 1
ATOM 3347 C C . VAL A 1 412 ? 11.68 -14.219 -2.414 1 98.75 412 VAL A C 1
ATOM 3349 O O . VAL A 1 412 ? 11.523 -14.164 -3.635 1 98.75 412 VAL A O 1
ATOM 3352 N N . VAL A 1 413 ? 10.664 -14.328 -1.608 1 98.81 413 VAL A N 1
ATOM 3353 C CA . VAL A 1 413 ? 9.266 -14.094 -1.941 1 98.81 413 VAL A CA 1
ATOM 3354 C C . VAL A 1 413 ? 8.75 -12.867 -1.188 1 98.81 413 VAL A C 1
ATOM 3356 O O . VAL A 1 413 ? 9.102 -12.656 -0.025 1 98.81 413 VAL A O 1
ATOM 3359 N N . GLU A 1 414 ? 7.992 -12.07 -1.859 1 98 414 GLU A N 1
ATOM 3360 C CA . GLU A 1 414 ? 7.516 -10.859 -1.191 1 98 414 GLU A CA 1
ATOM 3361 C C . GLU A 1 414 ? 5.992 -10.828 -1.129 1 98 414 GLU A C 1
ATOM 3363 O O . GLU A 1 414 ? 5.32 -11.492 -1.924 1 98 414 GLU A O 1
ATOM 3368 N N . CYS A 1 415 ? 5.449 -10.172 -0.185 1 97.69 415 CYS A N 1
ATOM 3369 C CA . CYS A 1 415 ? 4.031 -9.875 -0.028 1 97.69 415 CYS A CA 1
ATOM 3370 C C . CYS A 1 415 ? 3.828 -8.484 0.559 1 97.69 415 CYS A C 1
ATOM 3372 O O . CYS A 1 415 ? 4.602 -8.047 1.413 1 97.69 415 CYS A O 1
ATOM 3374 N N . SER A 1 416 ? 2.852 -7.75 0.053 1 96.88 416 SER A N 1
ATOM 3375 C CA . SER A 1 416 ? 2.609 -6.383 0.5 1 96.88 416 SER A CA 1
ATOM 3376 C C . SER A 1 416 ? 1.202 -6.23 1.068 1 96.88 416 SER A C 1
ATOM 3378 O O . SER A 1 416 ? 0.751 -5.113 1.332 1 96.88 416 SER A O 1
ATOM 3380 N N . GLY A 1 417 ? 0.525 -7.32 1.298 1 94.56 417 GLY A N 1
ATOM 3381 C CA . GLY A 1 417 ? -0.837 -7.277 1.807 1 94.56 417 GLY A CA 1
ATOM 3382 C C . GLY A 1 417 ? -1.831 -7.988 0.905 1 94.56 417 GLY A C 1
ATOM 3383 O O . GLY A 1 417 ? -1.442 -8.641 -0.065 1 94.56 417 GLY A O 1
ATOM 3384 N N . ILE A 1 418 ? -3.102 -7.875 1.225 1 92.25 418 ILE A N 1
ATOM 3385 C CA . ILE A 1 418 ? -4.176 -8.5 0.466 1 92.25 418 ILE A CA 1
ATOM 3386 C C . ILE A 1 418 ? -5.5 -7.797 0.761 1 92.25 418 ILE A C 1
ATOM 3388 O O . ILE A 1 418 ? -5.746 -7.375 1.894 1 92.25 418 ILE A O 1
ATOM 3392 N N . GLY A 1 419 ? -6.348 -7.723 -0.248 1 93.06 419 GLY A N 1
ATOM 3393 C CA . GLY A 1 419 ? -7.559 -6.941 -0.073 1 93.06 419 GLY A CA 1
ATOM 3394 C C . GLY A 1 419 ? -7.289 -5.488 0.266 1 93.06 419 GLY A C 1
ATOM 3395 O O . GLY A 1 419 ? -6.566 -4.801 -0.459 1 93.06 419 GLY A O 1
ATOM 3396 N N . SER A 1 420 ? -7.801 -5.086 1.429 1 94.81 420 SER A N 1
ATOM 3397 C CA . SER A 1 420 ? -7.547 -3.717 1.865 1 94.81 420 SER A CA 1
ATOM 3398 C C . SER A 1 420 ? -6.504 -3.676 2.979 1 94.81 420 SER A C 1
ATOM 3400 O O . SER A 1 420 ? -6.207 -2.607 3.516 1 94.81 420 SER A O 1
ATOM 3402 N N . LEU A 1 421 ? -5.977 -4.832 3.279 1 96.69 421 LEU A N 1
ATOM 3403 C CA . LEU A 1 421 ? -4.957 -4.961 4.316 1 96.69 421 LEU A CA 1
ATOM 3404 C C . LEU A 1 421 ? -3.561 -4.781 3.729 1 96.69 421 LEU A C 1
ATOM 3406 O O . LEU A 1 421 ? -3.178 -5.496 2.801 1 96.69 421 LEU A O 1
ATOM 3410 N N . MET A 1 422 ? -2.832 -3.812 4.199 1 96.94 422 MET A N 1
ATOM 3411 C CA . MET A 1 422 ? -1.441 -3.576 3.824 1 96.94 422 MET A CA 1
ATOM 3412 C C . MET A 1 422 ? -0.491 -4.137 4.875 1 96.94 422 MET A C 1
ATOM 3414 O O . MET A 1 422 ? -0.675 -3.902 6.074 1 96.94 422 MET A O 1
ATOM 3418 N N . PHE A 1 423 ? 0.501 -4.883 4.449 1 97.56 423 PHE A N 1
ATOM 3419 C CA . PHE A 1 423 ? 1.426 -5.566 5.348 1 97.56 423 PHE A CA 1
ATOM 3420 C C . PHE A 1 423 ? 2.666 -6.031 4.598 1 97.56 423 PHE A C 1
ATOM 3422 O O . PHE A 1 423 ? 2.566 -6.828 3.658 1 97.56 423 PHE A O 1
ATOM 3429 N N . SER A 1 424 ? 3.896 -5.59 4.973 1 97.69 424 SER A N 1
ATOM 3430 C CA . SER A 1 424 ? 5.117 -5.949 4.262 1 97.69 424 SER A CA 1
ATOM 3431 C C . SER A 1 424 ? 5.723 -7.238 4.82 1 97.69 424 SER A C 1
ATOM 3433 O O . SER A 1 424 ? 5.953 -7.348 6.023 1 97.69 424 SER A O 1
ATOM 3435 N N . GLN A 1 425 ? 5.984 -8.203 3.941 1 98.31 425 GLN A N 1
ATOM 3436 C CA . GLN A 1 425 ? 6.68 -9.438 4.277 1 98.31 425 GLN A CA 1
ATOM 3437 C C . GLN A 1 425 ? 7.773 -9.742 3.258 1 98.31 425 GLN A C 1
ATOM 3439 O O . GLN A 1 425 ? 7.641 -9.422 2.076 1 98.31 425 GLN A O 1
ATOM 3444 N N . ARG A 1 426 ? 8.883 -10.297 3.693 1 98.81 426 ARG A N 1
ATOM 3445 C CA . ARG A 1 426 ? 9.891 -10.945 2.863 1 98.81 426 ARG A CA 1
ATOM 3446 C C . ARG A 1 426 ? 10.234 -12.328 3.406 1 98.81 426 ARG A C 1
ATOM 3448 O O . ARG A 1 426 ? 10.43 -12.5 4.613 1 98.81 426 ARG A O 1
ATOM 3455 N N . MET A 1 427 ? 10.203 -13.312 2.58 1 98.88 427 MET A N 1
ATOM 3456 C CA . MET A 1 427 ? 10.641 -14.664 2.916 1 98.88 427 MET A CA 1
ATOM 3457 C C . MET A 1 427 ? 11.953 -14.992 2.221 1 98.88 427 MET A C 1
ATOM 3459 O O . MET A 1 427 ? 12.086 -14.805 1.013 1 98.88 427 MET A O 1
ATOM 3463 N N . LEU A 1 428 ? 12.898 -15.43 2.904 1 98.88 428 LEU A N 1
ATOM 3464 C CA . LEU A 1 428 ? 14.156 -15.93 2.363 1 98.88 428 LEU A CA 1
ATOM 3465 C C . LEU A 1 428 ? 14.273 -17.438 2.551 1 98.88 428 LEU A C 1
ATOM 3467 O O . LEU A 1 428 ? 14.07 -17.953 3.654 1 98.88 428 LEU A O 1
ATOM 3471 N N . ARG A 1 429 ? 14.492 -18.125 1.501 1 98.62 429 ARG A N 1
ATOM 3472 C CA . ARG A 1 429 ? 14.758 -19.562 1.486 1 98.62 429 ARG A CA 1
ATOM 3473 C C . ARG A 1 429 ? 16.188 -19.844 1.063 1 98.62 429 ARG A C 1
ATOM 3475 O O . ARG A 1 429 ? 16.625 -19.422 -0.005 1 98.62 429 ARG A O 1
ATOM 3482 N N . LYS A 1 430 ? 16.953 -20.547 1.872 1 98.25 430 LYS A N 1
ATOM 3483 C CA . LYS A 1 430 ? 18.344 -20.938 1.63 1 98.25 430 LYS A CA 1
ATOM 3484 C C . LYS A 1 430 ? 18.656 -22.297 2.26 1 98.25 430 LYS A C 1
ATOM 3486 O O . LYS A 1 430 ? 18.453 -22.484 3.459 1 98.25 430 LYS A O 1
ATOM 3491 N N . GLU A 1 431 ? 19.203 -23.219 1.422 1 97 431 GLU A N 1
ATOM 3492 C CA . GLU A 1 431 ? 19.422 -24.578 1.881 1 97 431 GLU A CA 1
ATOM 3493 C C . GLU A 1 431 ? 18.125 -25.188 2.416 1 97 431 GLU A C 1
ATOM 3495 O O . GLU A 1 431 ? 17.109 -25.203 1.722 1 97 431 GLU A O 1
ATOM 3500 N N . SER A 1 432 ? 18.141 -25.594 3.67 1 97.75 432 SER A N 1
ATOM 3501 C CA . SER A 1 432 ? 16.906 -26.141 4.227 1 97.75 432 SER A CA 1
ATOM 3502 C C . SER A 1 432 ? 16.172 -25.109 5.082 1 97.75 432 SER A C 1
ATOM 3504 O O . SER A 1 432 ? 15.133 -25.406 5.66 1 97.75 432 SER A O 1
ATOM 3506 N N . TRP A 1 433 ? 16.672 -23.859 5.117 1 98.75 433 TRP A N 1
ATOM 3507 C CA . TRP A 1 433 ? 16.172 -22.891 6.078 1 98.75 433 TRP A CA 1
ATOM 3508 C C . TRP A 1 433 ? 15.281 -21.859 5.387 1 98.75 433 TRP A C 1
ATOM 3510 O O . TRP A 1 433 ? 15.5 -21.516 4.223 1 98.75 433 TRP A O 1
ATOM 3520 N N . LYS A 1 434 ? 14.297 -21.422 6.137 1 98.75 434 LYS A N 1
ATOM 3521 C CA . LYS A 1 434 ? 13.391 -20.359 5.699 1 98.75 434 LYS A CA 1
ATOM 3522 C C . LYS A 1 434 ? 13.219 -19.297 6.777 1 98.75 434 LYS A C 1
ATOM 3524 O O . LYS A 1 434 ? 12.922 -19.609 7.93 1 98.75 434 LYS A O 1
ATOM 3529 N N . TYR A 1 435 ? 13.508 -18.094 6.473 1 98.88 435 TYR A N 1
ATOM 3530 C CA . TYR A 1 435 ? 13.281 -16.938 7.332 1 98.88 435 TYR A CA 1
ATOM 3531 C C . TYR A 1 435 ? 12.203 -16.031 6.75 1 98.88 435 TYR A C 1
ATOM 3533 O O . TYR A 1 435 ? 12.234 -15.703 5.562 1 98.88 435 TYR A O 1
ATOM 3541 N N . VAL A 1 436 ? 11.234 -15.688 7.578 1 98.88 436 VAL A N 1
ATOM 3542 C CA . VAL A 1 436 ? 10.172 -14.773 7.145 1 98.88 436 VAL A CA 1
ATOM 3543 C C . VAL A 1 436 ? 10.195 -13.516 8 1 98.88 436 VAL A C 1
ATOM 3545 O O . VAL A 1 436 ? 9.992 -13.578 9.219 1 98.88 436 VAL A O 1
ATOM 3548 N N . PHE A 1 437 ? 10.516 -12.414 7.359 1 98.75 437 PHE A N 1
ATOM 3549 C CA . PHE A 1 437 ? 10.367 -11.102 7.977 1 98.75 437 PHE A CA 1
ATOM 3550 C C . PHE A 1 437 ? 8.922 -10.633 7.926 1 98.75 437 PHE A C 1
ATOM 3552 O O . PHE A 1 437 ? 8.344 -10.5 6.844 1 98.75 437 PHE A O 1
ATOM 3559 N N . ASN A 1 438 ? 8.297 -10.43 9.062 1 98.12 438 ASN A N 1
ATOM 3560 C CA . ASN A 1 438 ? 6.973 -9.828 9.227 1 98.12 438 ASN A CA 1
ATOM 3561 C C . ASN A 1 438 ? 7.059 -8.445 9.867 1 98.12 438 ASN A C 1
ATOM 3563 O O . ASN A 1 438 ? 7.281 -8.328 11.078 1 98.12 438 ASN A O 1
ATOM 3567 N N . SER A 1 439 ? 6.871 -7.355 9.148 1 94.38 439 SER A N 1
ATOM 3568 C CA . SER A 1 439 ? 7.184 -5.996 9.586 1 94.38 439 SER A CA 1
ATOM 3569 C C . SER A 1 439 ? 6.535 -5.688 10.93 1 94.38 439 SER A C 1
ATOM 3571 O O . SER A 1 439 ? 7.168 -5.09 11.805 1 94.38 439 SER A O 1
ATOM 3573 N N . GLY A 1 440 ? 5.25 -5.988 11.125 1 91.31 440 GLY A N 1
ATOM 3574 C CA . GLY A 1 440 ? 4.539 -5.625 12.344 1 91.31 440 GLY A CA 1
ATOM 3575 C C . GLY A 1 440 ? 4.133 -6.824 13.18 1 91.31 440 GLY A C 1
ATOM 3576 O O . GLY A 1 440 ? 3.201 -6.742 13.984 1 91.31 440 GLY A O 1
ATOM 3577 N N . ASP A 1 441 ? 4.824 -7.902 13.016 1 96.12 441 ASP A N 1
ATOM 3578 C CA . ASP A 1 441 ? 4.5 -9.133 13.727 1 96.12 441 ASP A CA 1
ATOM 3579 C C . ASP A 1 441 ? 5.758 -9.961 13.992 1 96.12 441 ASP A C 1
ATOM 3581 O O . ASP A 1 441 ? 6.863 -9.555 13.625 1 96.12 441 ASP A O 1
ATOM 3585 N N . ILE A 1 442 ? 5.602 -11.078 14.656 1 96.75 442 ILE A N 1
ATOM 3586 C CA . ILE A 1 442 ? 6.73 -11.945 14.969 1 96.75 442 ILE A CA 1
ATOM 3587 C C . ILE A 1 442 ? 7.285 -12.547 13.68 1 96.75 442 ILE A C 1
ATOM 3589 O O . ILE A 1 442 ? 6.527 -12.938 12.789 1 96.75 442 ILE A O 1
ATOM 3593 N N . ASP A 1 443 ? 8.609 -12.555 13.539 1 98.5 443 ASP A N 1
ATOM 3594 C CA . ASP A 1 443 ? 9.25 -13.227 12.414 1 98.5 443 ASP A CA 1
ATOM 3595 C C . ASP A 1 443 ? 9.164 -14.742 12.562 1 98.5 443 ASP A C 1
ATOM 3597 O O . ASP A 1 443 ? 8.766 -15.25 13.609 1 98.5 443 ASP A O 1
ATOM 3601 N N . GLU A 1 444 ? 9.5 -15.414 11.484 1 98.88 444 GLU A N 1
ATOM 3602 C CA . GLU A 1 444 ? 9.469 -16.875 11.5 1 98.88 444 GLU A CA 1
ATOM 3603 C C . GLU A 1 444 ? 10.781 -17.453 11 1 98.88 444 GLU A C 1
ATOM 3605 O O . GLU A 1 444 ? 11.422 -16.891 10.109 1 98.88 444 GLU A O 1
ATOM 3610 N N . LEU A 1 445 ? 11.188 -18.547 11.586 1 98.88 445 LEU A N 1
ATOM 3611 C CA . LEU A 1 445 ? 12.336 -19.344 11.18 1 98.88 445 LEU A CA 1
ATOM 3612 C C . LEU A 1 445 ? 11.992 -20.828 11.188 1 98.88 445 LEU A C 1
ATOM 3614 O O . LEU A 1 445 ? 11.555 -21.359 12.211 1 98.88 445 LEU A O 1
ATOM 3618 N N . TYR A 1 446 ? 12.219 -21.516 10.055 1 98.88 446 TYR A N 1
ATOM 3619 C CA . TYR A 1 446 ? 11.945 -22.938 9.953 1 98.88 446 TYR A CA 1
ATOM 3620 C C . TYR A 1 446 ? 13.125 -23.688 9.344 1 98.88 446 TYR A C 1
ATOM 3622 O O . TYR A 1 446 ? 13.781 -23.172 8.43 1 98.88 446 TYR A O 1
ATOM 3630 N N . ASP A 1 447 ? 13.422 -24.859 9.836 1 98.75 447 ASP A N 1
ATOM 3631 C CA . ASP A 1 447 ? 14.258 -25.844 9.164 1 98.75 447 ASP A CA 1
ATOM 3632 C C . ASP A 1 447 ? 13.414 -26.891 8.445 1 98.75 447 ASP A C 1
ATOM 3634 O O . ASP A 1 447 ? 12.961 -27.859 9.062 1 98.75 447 ASP A O 1
ATOM 3638 N N . LEU A 1 448 ? 13.289 -26.75 7.168 1 98.25 448 LEU A N 1
ATOM 3639 C CA . LEU A 1 448 ? 12.352 -27.562 6.387 1 98.25 448 LEU A CA 1
ATOM 3640 C C . LEU A 1 448 ? 12.805 -29.016 6.328 1 98.25 448 LEU A C 1
ATOM 3642 O O . LEU A 1 448 ? 12.008 -29.906 6.027 1 98.25 448 LEU A O 1
ATOM 3646 N N . ALA A 1 449 ? 14.078 -29.25 6.535 1 97.69 449 ALA A N 1
ATOM 3647 C CA . ALA A 1 449 ? 14.562 -30.641 6.547 1 97.69 449 ALA A CA 1
ATOM 3648 C C . ALA A 1 449 ? 13.93 -31.422 7.688 1 97.69 449 ALA A C 1
ATOM 3650 O O . ALA A 1 449 ? 13.523 -32.594 7.5 1 97.69 449 ALA A O 1
ATOM 3651 N N . GLY A 1 450 ? 13.828 -30.828 8.805 1 97.38 450 GLY A N 1
ATOM 3652 C CA . GLY A 1 450 ? 13.289 -31.5 9.969 1 97.38 450 GLY A CA 1
ATOM 3653 C C . GLY A 1 450 ? 11.828 -31.188 10.227 1 97.38 450 GLY A C 1
ATOM 3654 O O . GLY A 1 450 ? 11.141 -31.938 10.922 1 97.38 450 GLY A O 1
ATOM 3655 N N . ASP A 1 451 ? 11.344 -30.125 9.633 1 98.06 451 ASP A N 1
ATOM 3656 C CA . ASP A 1 451 ? 9.984 -29.641 9.828 1 98.06 451 ASP A CA 1
ATOM 3657 C C . ASP A 1 451 ? 9.383 -29.125 8.523 1 98.06 451 ASP A C 1
ATOM 3659 O O . ASP A 1 451 ? 9.07 -27.938 8.398 1 98.06 451 ASP A O 1
ATOM 3663 N N . PRO A 1 452 ? 9.109 -30.062 7.59 1 96.81 452 PRO A N 1
ATOM 3664 C CA . PRO A 1 452 ? 8.57 -29.641 6.297 1 96.81 452 PRO A CA 1
ATOM 3665 C C . PRO A 1 452 ? 7.188 -29 6.414 1 96.81 452 PRO A C 1
ATOM 3667 O O . PRO A 1 452 ? 6.754 -28.281 5.508 1 96.81 452 PRO A O 1
ATOM 3670 N N . GLY A 1 453 ? 6.504 -29.219 7.586 1 97.94 453 GLY A N 1
ATOM 3671 C CA . GLY A 1 453 ? 5.188 -28.625 7.805 1 97.94 453 GLY A CA 1
ATOM 3672 C C . GLY A 1 453 ? 5.242 -27.25 8.422 1 97.94 453 GLY A C 1
ATOM 3673 O O . GLY A 1 453 ? 4.211 -26.609 8.602 1 97.94 453 GLY A O 1
ATOM 3674 N N . GLU A 1 454 ? 6.441 -26.766 8.742 1 98.69 454 GLU A N 1
ATOM 3675 C CA . GLU A 1 454 ? 6.652 -25.438 9.312 1 98.69 454 GLU A CA 1
ATOM 3676 C C . GLU A 1 454 ? 5.801 -25.219 10.562 1 98.69 454 GLU A C 1
ATOM 3678 O O . GLU A 1 454 ? 5.152 -24.188 10.711 1 98.69 454 GLU A O 1
ATOM 3683 N N . LEU A 1 455 ? 5.789 -26.219 11.414 1 98.75 455 LEU A N 1
ATOM 3684 C CA . LEU A 1 455 ? 4.969 -26.219 12.625 1 98.75 455 LEU A CA 1
ATOM 3685 C C . LEU A 1 455 ? 5.676 -25.469 13.75 1 98.75 455 LEU A C 1
ATOM 3687 O O . LEU A 1 455 ? 5.031 -24.766 14.539 1 98.75 455 LEU A O 1
ATOM 3691 N N . ILE A 1 456 ? 6.992 -25.578 13.844 1 98.62 456 ILE A N 1
ATOM 3692 C CA . ILE A 1 456 ? 7.754 -25.047 14.969 1 98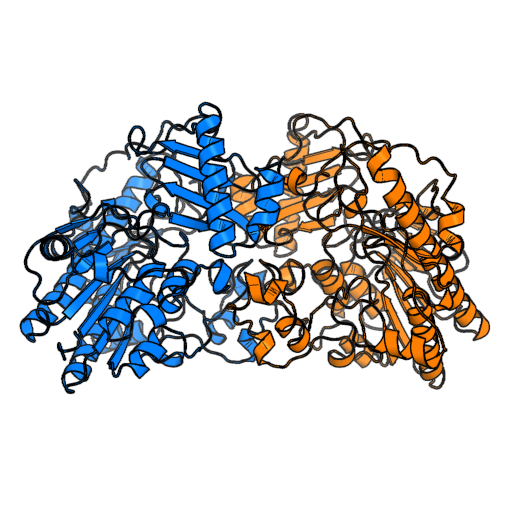.62 456 ILE A CA 1
ATOM 3693 C C . ILE A 1 456 ? 8.555 -23.812 14.523 1 98.62 456 ILE A C 1
ATOM 3695 O O . ILE A 1 456 ? 9.539 -23.953 13.789 1 98.62 456 ILE A O 1
ATOM 3699 N N . ASN A 1 457 ? 8.148 -22.641 14.945 1 98.81 457 ASN A N 1
ATOM 3700 C CA . ASN A 1 457 ? 8.891 -21.406 14.695 1 98.81 457 ASN A CA 1
ATOM 3701 C C . ASN A 1 457 ? 10.117 -21.297 15.602 1 98.81 457 ASN A C 1
ATOM 3703 O O . ASN A 1 457 ? 9.984 -21.094 16.812 1 98.81 457 ASN A O 1
ATOM 3707 N N . LEU A 1 458 ? 11.258 -21.375 15.062 1 98.81 458 LEU A N 1
ATOM 3708 C CA . LEU A 1 458 ? 12.508 -21.469 15.812 1 98.81 458 LEU A CA 1
ATOM 3709 C C . LEU A 1 458 ? 13.109 -20.078 16.031 1 98.81 458 LEU A C 1
ATOM 3711 O O . LEU A 1 458 ? 14.273 -19.969 16.406 1 98.81 458 LEU A O 1
ATOM 3715 N N . ILE A 1 459 ? 12.344 -19.016 15.836 1 98.69 459 ILE A N 1
ATOM 3716 C CA . ILE A 1 459 ? 12.836 -17.656 15.82 1 98.69 459 ILE A CA 1
ATOM 3717 C C . ILE A 1 459 ? 13.492 -17.312 17.156 1 98.69 459 ILE A C 1
ATOM 3719 O O . ILE A 1 459 ? 14.461 -16.547 17.203 1 98.69 459 ILE A O 1
ATOM 3723 N N . ASP A 1 460 ? 13.008 -17.906 18.25 1 98.06 460 ASP A N 1
ATOM 3724 C CA . ASP A 1 460 ? 13.547 -17.625 19.578 1 98.06 460 ASP A CA 1
ATOM 3725 C C . ASP A 1 460 ? 14.625 -18.641 19.953 1 98.06 460 ASP A C 1
ATOM 3727 O O . ASP A 1 460 ? 15.516 -18.344 20.75 1 98.06 460 ASP A O 1
ATOM 3731 N N . GLU A 1 461 ? 14.641 -19.797 19.391 1 98.19 461 GLU A N 1
ATOM 3732 C CA . GLU A 1 461 ? 15.484 -20.922 19.797 1 98.19 461 GLU A CA 1
ATOM 3733 C C . GLU A 1 461 ? 16.812 -20.906 19.047 1 98.19 461 GLU A C 1
ATOM 3735 O O . GLU A 1 461 ? 17.797 -21.484 19.516 1 98.19 461 GLU A O 1
ATOM 3740 N N . GLN A 1 462 ? 16.859 -20.25 17.891 1 98.19 462 GLN A N 1
ATOM 3741 C CA . GLN A 1 462 ? 18.062 -20.281 17.078 1 98.19 462 GLN A CA 1
ATOM 3742 C C . GLN A 1 462 ? 18.516 -18.859 16.719 1 98.19 462 GLN A C 1
ATOM 3744 O O . GLN A 1 462 ? 18.594 -18.5 15.547 1 98.19 462 GLN A O 1
ATOM 3749 N N . PRO A 1 463 ? 18.922 -18.109 17.672 1 97.94 463 PRO A N 1
ATOM 3750 C CA . PRO A 1 463 ? 19.281 -16.719 17.422 1 97.94 463 PRO A CA 1
ATOM 3751 C C . PRO A 1 463 ? 20.438 -16.562 16.438 1 97.94 463 PRO A C 1
ATOM 3753 O O . PRO A 1 463 ? 20.469 -15.594 15.664 1 97.94 463 PRO A O 1
ATOM 3756 N N . GLU A 1 464 ? 21.422 -17.469 16.406 1 98.5 464 GLU A N 1
ATOM 3757 C CA . GLU A 1 464 ? 22.547 -17.375 15.492 1 98.5 464 GLU A CA 1
ATOM 3758 C C . GLU A 1 464 ? 22.094 -17.562 14.047 1 98.5 464 GLU A C 1
ATOM 3760 O O . GLU A 1 464 ? 22.562 -16.859 13.141 1 98.5 464 GLU A O 1
ATOM 3765 N N . LYS A 1 465 ? 21.234 -18.547 13.883 1 98.62 465 LYS A N 1
ATOM 3766 C CA . LYS A 1 465 ? 20.703 -18.781 12.547 1 98.62 465 LYS A CA 1
ATOM 3767 C C . LYS A 1 465 ? 19.859 -17.609 12.078 1 98.62 465 LYS A C 1
ATOM 3769 O O . LYS A 1 465 ? 19.891 -17.25 10.898 1 98.62 465 LYS A O 1
ATOM 3774 N N . VAL A 1 466 ? 19.094 -17.016 13.016 1 98.75 466 VAL A N 1
ATOM 3775 C CA . VAL A 1 466 ? 18.312 -15.82 12.711 1 98.75 466 VAL A CA 1
ATOM 3776 C C . VAL A 1 466 ? 19.219 -14.703 12.211 1 98.75 466 VAL A C 1
ATOM 3778 O O . VAL A 1 466 ? 18.984 -14.117 11.156 1 98.75 466 VAL A O 1
ATOM 3781 N N . GLU A 1 467 ? 20.281 -14.469 12.891 1 98.69 467 GLU A N 1
ATOM 3782 C CA . GLU A 1 467 ? 21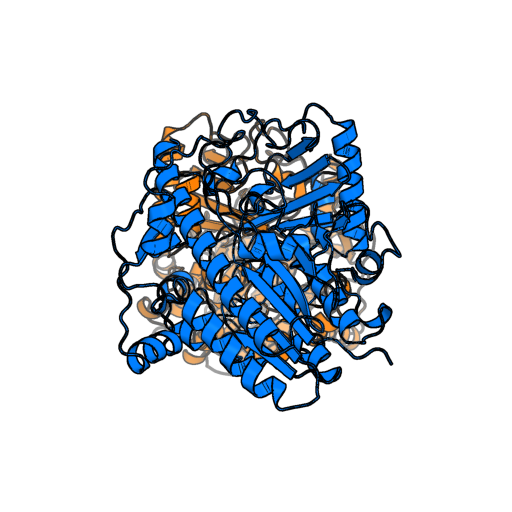.234 -13.43 12.516 1 98.69 467 GLU A CA 1
ATOM 3783 C C . GLU A 1 467 ? 21.844 -13.703 11.133 1 98.69 467 GLU A C 1
ATOM 3785 O O . GLU A 1 467 ? 21.969 -12.789 10.32 1 98.69 467 GLU A O 1
ATOM 3790 N N . GLU A 1 468 ? 22.172 -14.922 10.938 1 98.75 468 GLU A N 1
ATOM 3791 C CA . GLU A 1 468 ? 22.75 -15.32 9.648 1 98.75 468 GLU A CA 1
ATOM 3792 C C . GLU A 1 468 ? 21.781 -15.039 8.508 1 98.75 468 GLU A C 1
ATOM 3794 O O . GLU A 1 468 ? 22.141 -14.398 7.52 1 98.75 468 GLU A O 1
ATOM 3799 N N . LEU A 1 469 ? 20.547 -15.414 8.641 1 98.88 469 LEU A N 1
ATOM 3800 C CA . LEU A 1 469 ? 19.594 -15.312 7.539 1 98.88 469 LEU A CA 1
ATOM 3801 C C . LEU A 1 469 ? 19.078 -13.883 7.395 1 98.88 469 LEU A C 1
ATOM 3803 O O . LEU A 1 469 ? 18.781 -13.438 6.285 1 98.88 469 LEU A O 1
ATOM 3807 N N . GLN A 1 470 ? 18.984 -13.164 8.516 1 98.88 470 GLN A N 1
ATOM 3808 C CA . GLN A 1 470 ? 18.703 -11.742 8.406 1 98.88 470 GLN A CA 1
ATOM 3809 C C . GLN A 1 470 ? 19.797 -11.031 7.602 1 98.88 470 GLN A C 1
ATOM 3811 O O . GLN A 1 470 ? 19.5 -10.172 6.77 1 98.88 470 GLN A O 1
ATOM 3816 N N . GLY A 1 471 ? 21.047 -11.383 7.887 1 98.81 471 GLY A N 1
ATOM 3817 C CA . GLY A 1 471 ? 22.141 -10.844 7.109 1 98.81 471 GLY A CA 1
ATOM 3818 C C . GLY A 1 471 ? 22.062 -11.195 5.637 1 98.81 471 GLY A C 1
ATOM 3819 O O . GLY A 1 471 ? 22.344 -10.359 4.773 1 98.81 471 GLY A O 1
ATOM 3820 N N . GLU A 1 472 ? 21.688 -12.438 5.324 1 98.75 472 GLU A N 1
ATOM 3821 C CA . GLU A 1 472 ? 21.531 -12.875 3.941 1 98.75 472 GLU A CA 1
ATOM 3822 C C . GLU A 1 472 ? 20.406 -12.109 3.246 1 98.75 472 GLU A C 1
ATOM 3824 O O . GLU A 1 472 ? 20.531 -11.727 2.08 1 98.75 472 GLU A O 1
ATOM 3829 N N . LEU A 1 473 ? 19.328 -11.891 3.975 1 98.81 473 LEU A N 1
ATOM 3830 C CA . LEU A 1 473 ? 18.219 -11.133 3.404 1 98.81 473 LEU A CA 1
ATOM 3831 C C . LEU A 1 473 ? 18.625 -9.688 3.135 1 98.81 473 LEU A C 1
ATOM 3833 O O . LEU A 1 473 ? 18.312 -9.133 2.084 1 98.81 473 LEU A O 1
ATOM 3837 N N . GLU A 1 474 ? 19.328 -9.086 4.086 1 98.75 474 GLU A N 1
ATOM 3838 C CA . GLU A 1 474 ? 19.844 -7.73 3.906 1 98.75 474 GLU A CA 1
ATOM 3839 C C . GLU A 1 474 ? 20.703 -7.625 2.658 1 98.75 474 GLU A C 1
ATOM 3841 O O . GLU A 1 474 ? 20.562 -6.691 1.866 1 98.75 474 GLU A O 1
ATOM 3846 N N . LYS A 1 475 ? 21.609 -8.562 2.492 1 98.56 475 LYS A N 1
ATOM 3847 C CA . LYS A 1 475 ? 22.469 -8.594 1.317 1 98.56 475 LYS A CA 1
ATOM 3848 C C . LYS A 1 475 ? 21.656 -8.734 0.035 1 98.56 475 LYS A C 1
ATOM 3850 O O . LYS A 1 475 ? 21.922 -8.047 -0.953 1 98.56 475 LYS A O 1
ATOM 3855 N N . TRP A 1 476 ? 20.703 -9.609 0.055 1 98.5 476 TRP A N 1
ATOM 3856 C CA . TRP A 1 476 ? 19.844 -9.781 -1.106 1 98.5 476 TRP A CA 1
ATOM 3857 C C . TRP A 1 476 ? 19.109 -8.477 -1.445 1 98.5 476 TRP A C 1
ATOM 3859 O O . TRP A 1 476 ? 19.016 -8.102 -2.615 1 98.5 476 TRP A O 1
ATOM 3869 N N . MET A 1 477 ? 18.609 -7.805 -0.408 1 98.62 477 MET A N 1
ATOM 3870 C CA . MET A 1 477 ? 17.891 -6.547 -0.613 1 98.62 477 MET A CA 1
ATOM 3871 C C . MET A 1 477 ? 18.797 -5.508 -1.262 1 98.62 477 MET A C 1
ATOM 3873 O O . MET A 1 477 ? 18.375 -4.77 -2.148 1 98.62 477 MET A O 1
ATOM 3877 N N . GLU A 1 478 ? 19.953 -5.438 -0.804 1 98 478 GLU A N 1
ATOM 3878 C CA . GLU A 1 478 ? 20.922 -4.512 -1.386 1 98 478 GLU A CA 1
ATOM 3879 C C . GLU A 1 478 ? 21.172 -4.836 -2.854 1 98 478 GLU A C 1
ATOM 3881 O O . GLU A 1 478 ? 21.125 -3.951 -3.711 1 98 478 GLU A O 1
ATOM 3886 N N . GLU A 1 479 ? 21.406 -6.09 -3.119 1 97.44 479 GLU A N 1
ATOM 3887 C CA . GLU A 1 479 ? 21.781 -6.535 -4.457 1 97.44 479 GLU A CA 1
ATOM 3888 C C . GLU A 1 479 ? 20.625 -6.383 -5.434 1 97.44 479 GLU A C 1
ATOM 3890 O O . GLU A 1 479 ? 20.828 -6.176 -6.633 1 97.44 479 GLU A O 1
ATOM 3895 N N . ASN A 1 480 ? 19.422 -6.473 -4.91 1 97.31 480 ASN A N 1
ATOM 3896 C CA . ASN A 1 480 ? 18.25 -6.457 -5.777 1 97.31 480 ASN A CA 1
ATOM 3897 C C . ASN A 1 480 ? 17.5 -5.133 -5.672 1 97.31 480 ASN A C 1
ATOM 3899 O O . ASN A 1 480 ? 16.359 -5.027 -6.129 1 97.31 480 ASN A O 1
ATOM 3903 N N . GLN A 1 481 ? 18.062 -4.117 -4.992 1 97.56 481 GLN A N 1
ATOM 3904 C CA . GLN A 1 481 ? 17.484 -2.781 -4.875 1 97.56 481 GLN A CA 1
ATOM 3905 C C . GLN A 1 481 ? 16.078 -2.834 -4.289 1 97.56 481 GLN A C 1
ATOM 3907 O O . GLN A 1 481 ? 15.148 -2.225 -4.828 1 97.56 481 GLN A O 1
ATOM 3912 N N . ASP A 1 482 ? 15.922 -3.629 -3.287 1 98 482 ASP A N 1
ATOM 3913 C CA . ASP A 1 482 ? 14.711 -3.658 -2.469 1 98 482 ASP A CA 1
ATOM 3914 C C . ASP A 1 482 ? 14.711 -2.521 -1.45 1 98 482 ASP A C 1
ATOM 3916 O O . ASP A 1 482 ? 15.414 -2.584 -0.442 1 98 482 ASP A O 1
ATOM 3920 N N . ASN A 1 483 ? 13.914 -1.545 -1.654 1 95.88 483 ASN A N 1
ATOM 3921 C CA . ASN A 1 483 ? 13.984 -0.336 -0.84 1 95.88 483 ASN A CA 1
ATOM 3922 C C . ASN A 1 483 ? 13.359 -0.553 0.538 1 95.88 483 ASN A C 1
ATOM 3924 O O . ASN A 1 483 ? 13.445 0.318 1.406 1 95.88 483 ASN A O 1
ATOM 3928 N N . LEU A 1 484 ? 12.789 -1.703 0.799 1 97.88 484 LEU A N 1
ATOM 3929 C CA . LEU A 1 484 ? 12.344 -2.033 2.146 1 97.88 484 LEU A CA 1
ATOM 3930 C C . LEU A 1 484 ? 13.531 -2.215 3.086 1 97.88 484 LEU A C 1
ATOM 3932 O O . LEU A 1 484 ? 13.359 -2.307 4.305 1 97.88 484 LEU A O 1
ATOM 3936 N N . ILE A 1 485 ? 14.766 -2.244 2.557 1 97.75 485 ILE A N 1
ATOM 3937 C CA . ILE A 1 485 ? 15.992 -2.498 3.307 1 97.75 485 ILE A CA 1
ATOM 3938 C C . ILE A 1 485 ? 16.125 -1.474 4.43 1 97.75 485 ILE A C 1
ATOM 3940 O O . ILE A 1 485 ? 16.625 -1.795 5.516 1 97.75 485 ILE A O 1
ATOM 3944 N N . PHE A 1 486 ? 15.648 -0.263 4.215 1 95.94 486 PHE A N 1
ATOM 3945 C CA . PHE A 1 486 ? 15.812 0.792 5.207 1 95.94 486 PHE A CA 1
ATOM 3946 C C . PHE A 1 486 ? 14.992 0.492 6.457 1 95.94 486 PHE A C 1
ATOM 3948 O O . PHE A 1 486 ? 15.508 0.553 7.574 1 95.94 486 PHE A O 1
ATOM 3955 N N . GLU A 1 487 ? 13.758 0.185 6.293 1 96.81 487 GLU A N 1
ATOM 3956 C CA . GLU A 1 487 ? 12.898 -0.175 7.422 1 96.81 487 GLU A CA 1
ATOM 3957 C C . GLU A 1 487 ? 13.305 -1.522 8.008 1 96.81 487 GLU A C 1
ATOM 3959 O O . GLU A 1 487 ? 13.219 -1.728 9.227 1 96.81 487 GLU A O 1
ATOM 3964 N N . PHE A 1 488 ? 13.766 -2.451 7.145 1 98.38 488 PHE A N 1
ATOM 3965 C CA . PHE A 1 488 ? 14.258 -3.738 7.629 1 98.38 488 PHE A CA 1
ATOM 3966 C C . PHE A 1 488 ? 15.43 -3.547 8.578 1 98.38 488 PHE A C 1
ATOM 3968 O O . PHE A 1 488 ? 15.477 -4.156 9.648 1 98.38 488 PHE A O 1
ATOM 3975 N N . ARG A 1 489 ? 16.359 -2.729 8.203 1 97.12 489 ARG A N 1
ATOM 3976 C CA . ARG A 1 489 ? 17.531 -2.449 9.039 1 97.12 489 ARG A CA 1
ATOM 3977 C C . ARG A 1 489 ? 17.109 -1.855 10.383 1 97.12 489 ARG A C 1
ATOM 3979 O O . ARG A 1 489 ? 17.641 -2.232 11.422 1 97.12 489 ARG A O 1
ATOM 3986 N N . GLN A 1 490 ? 16.125 -0.977 10.391 1 95.44 490 GLN A N 1
ATOM 3987 C CA . GLN A 1 490 ? 15.648 -0.344 11.617 1 95.44 490 GLN A CA 1
ATOM 3988 C C . GLN A 1 490 ? 14.977 -1.36 12.539 1 95.44 490 GLN A C 1
ATOM 3990 O O . GLN A 1 490 ? 15.094 -1.271 13.758 1 95.44 490 GLN A O 1
ATOM 3995 N N . LEU A 1 491 ? 14.328 -2.293 11.945 1 96.56 491 LEU A N 1
ATOM 3996 C CA . LEU A 1 491 ? 13.508 -3.205 12.742 1 96.56 491 LEU A CA 1
ATOM 3997 C C . LEU A 1 491 ? 14.328 -4.414 13.188 1 96.56 491 LEU A C 1
ATOM 3999 O O . LEU A 1 491 ? 14.078 -4.973 14.258 1 96.56 491 LEU A O 1
ATOM 4003 N N . ARG A 1 492 ? 15.336 -4.828 12.273 1 97.62 492 ARG A N 1
ATOM 4004 C CA . ARG A 1 492 ? 15.898 -6.145 12.555 1 97.62 492 ARG A CA 1
ATOM 4005 C C . ARG A 1 492 ? 17.422 -6.094 12.57 1 97.62 492 ARG A C 1
ATOM 4007 O O . ARG A 1 492 ? 18.078 -7.062 12.961 1 97.62 492 ARG A O 1
ATOM 4014 N N . ARG A 1 493 ? 18.094 -5.043 12.188 1 94.62 493 ARG A N 1
ATOM 4015 C CA . ARG A 1 493 ? 19.547 -5.066 12.023 1 94.62 493 ARG A CA 1
ATOM 4016 C C . ARG A 1 493 ? 20.219 -4.043 12.93 1 94.62 493 ARG A C 1
ATOM 4018 O O . ARG A 1 493 ? 21.406 -3.738 12.766 1 94.62 493 ARG A O 1
ATOM 4025 N N . ARG A 1 494 ? 19.562 -3.434 13.859 1 86.44 494 ARG A N 1
ATOM 4026 C CA . ARG A 1 494 ? 20.172 -2.441 14.75 1 86.44 494 ARG A CA 1
ATOM 4027 C C . ARG A 1 494 ? 21.047 -3.105 15.797 1 86.44 494 ARG A C 1
ATOM 4029 O O . ARG A 1 494 ? 20.797 -4.246 16.188 1 86.44 494 ARG A O 1
ATOM 4036 N N . MET B 1 1 ? -27.203 39.719 0.515 1 38.78 1 MET B N 1
ATOM 4037 C CA . MET B 1 1 ? -26.469 38.5 0.801 1 38.78 1 MET B CA 1
ATOM 4038 C C . MET B 1 1 ? -25.156 38.812 1.525 1 38.78 1 MET B C 1
ATOM 4040 O O . MET B 1 1 ? -24.484 39.781 1.194 1 38.78 1 MET B O 1
ATOM 4044 N N . SER B 1 2 ? -25.016 38.406 2.732 1 52.31 2 SER B N 1
ATOM 4045 C CA . SER B 1 2 ? -23.797 38.719 3.49 1 52.31 2 SER B CA 1
ATOM 4046 C C . SER B 1 2 ? -22.547 38.469 2.656 1 52.31 2 SER B C 1
ATOM 4048 O O . SER B 1 2 ? -22.484 37.531 1.877 1 52.31 2 SER B O 1
ATOM 4050 N N . LYS B 1 3 ? -21.734 39.469 2.467 1 77.56 3 LYS B N 1
ATOM 4051 C CA . LYS B 1 3 ? -20.547 39.5 1.632 1 77.56 3 LYS B CA 1
ATOM 4052 C C . LYS B 1 3 ? -19.625 38.312 1.935 1 77.56 3 LYS B C 1
ATOM 4054 O O . LYS B 1 3 ? -19.344 38.031 3.098 1 77.56 3 LYS B O 1
ATOM 4059 N N . LYS B 1 4 ? -19.484 37.531 0.861 1 91.25 4 LYS B N 1
ATOM 4060 C CA . LYS B 1 4 ? -18.5 36.438 0.948 1 91.25 4 LYS B CA 1
ATOM 4061 C C . LYS B 1 4 ? -17.172 36.969 1.471 1 91.25 4 LYS B C 1
ATOM 4063 O O . LYS B 1 4 ? -16.625 37.938 0.951 1 91.25 4 LYS B O 1
ATOM 4068 N N . PRO B 1 5 ? -16.734 36.375 2.51 1 97.81 5 PRO B N 1
ATOM 4069 C CA . PRO B 1 5 ? -15.445 36.844 3.057 1 97.81 5 PRO B CA 1
ATOM 4070 C C . PRO B 1 5 ? -14.258 36.438 2.195 1 97.81 5 PRO B C 1
ATOM 4072 O O . PRO B 1 5 ? -14.359 35.469 1.403 1 97.81 5 PRO B O 1
ATOM 4075 N N . ASN B 1 6 ? -13.133 37.219 2.35 1 98.31 6 ASN B N 1
ATOM 4076 C CA . ASN B 1 6 ? -11.859 36.625 1.964 1 98.31 6 ASN B CA 1
ATOM 4077 C C . ASN B 1 6 ? -11.5 35.438 2.85 1 98.31 6 ASN B C 1
ATOM 4079 O O . ASN B 1 6 ? -12 35.344 3.971 1 98.31 6 ASN B O 1
ATOM 4083 N N . ILE B 1 7 ? -10.75 34.531 2.32 1 98.81 7 ILE B N 1
ATOM 4084 C CA . ILE B 1 7 ? -10.352 33.375 3.088 1 98.81 7 ILE B CA 1
ATOM 4085 C C . ILE B 1 7 ? -8.844 33.156 2.982 1 98.81 7 ILE B C 1
ATOM 4087 O O . ILE B 1 7 ? -8.305 33 1.884 1 98.81 7 ILE B O 1
ATOM 4091 N N . LEU B 1 8 ? -8.156 33.219 4.105 1 98.88 8 LEU B N 1
ATOM 4092 C CA . LEU B 1 8 ? -6.734 32.906 4.207 1 98.88 8 LEU B CA 1
ATOM 4093 C C . LEU B 1 8 ? -6.527 31.562 4.906 1 98.88 8 LEU B C 1
ATOM 4095 O O . LEU B 1 8 ? -6.938 31.391 6.059 1 98.88 8 LEU B O 1
ATOM 4099 N N . PHE B 1 9 ? -5.988 30.594 4.215 1 98.88 9 PHE B N 1
ATOM 4100 C CA . PHE B 1 9 ? -5.73 29.25 4.715 1 98.88 9 PHE B CA 1
ATOM 4101 C C . PHE B 1 9 ? -4.238 29.016 4.91 1 98.88 9 PHE B C 1
ATOM 4103 O O . PHE B 1 9 ? -3.5 28.828 3.941 1 98.88 9 PHE B O 1
ATOM 4110 N N . ILE B 1 10 ? -3.768 29.016 6.129 1 98.94 10 ILE B N 1
ATOM 4111 C CA . ILE B 1 10 ? -2.355 28.875 6.465 1 98.94 10 ILE B CA 1
ATOM 4112 C C . ILE B 1 10 ? -2.102 27.453 6.996 1 98.94 10 ILE B C 1
ATOM 4114 O O . ILE B 1 10 ? -2.729 27.031 7.969 1 98.94 10 ILE B O 1
ATOM 4118 N N . VAL B 1 11 ? -1.162 26.75 6.391 1 98.75 11 VAL B N 1
ATOM 4119 C CA . VAL B 1 11 ? -0.861 25.375 6.77 1 98.75 11 VAL B CA 1
ATOM 4120 C C . VAL B 1 11 ? 0.623 25.234 7.105 1 98.75 11 VAL B C 1
ATOM 4122 O O . VAL B 1 11 ? 1.481 25.641 6.312 1 98.75 11 VAL B O 1
ATOM 4125 N N . THR B 1 12 ? 0.913 24.781 8.273 1 98.62 12 THR B N 1
ATOM 4126 C CA . THR B 1 12 ? 2.273 24.359 8.602 1 98.62 12 THR B CA 1
ATOM 4127 C C . THR B 1 12 ? 2.451 22.859 8.383 1 98.62 12 THR B C 1
ATOM 4129 O O . THR B 1 12 ? 1.47 22.125 8.258 1 98.62 12 THR B O 1
ATOM 4132 N N . ASP B 1 13 ? 3.66 22.453 8.25 1 97.88 13 ASP B N 1
ATOM 4133 C CA . ASP B 1 13 ? 3.967 21.031 8.047 1 97.88 13 ASP B CA 1
ATOM 4134 C C . ASP B 1 13 ? 4.598 20.438 9.297 1 97.88 13 ASP B C 1
ATOM 4136 O O . ASP B 1 13 ? 5.684 20.844 9.719 1 97.88 13 ASP B O 1
ATOM 4140 N N . GLN B 1 14 ? 3.838 19.438 9.859 1 98.06 14 GLN B N 1
ATOM 4141 C CA . GLN B 1 14 ? 4.406 18.625 10.93 1 98.06 14 GLN B CA 1
ATOM 4142 C C . GLN B 1 14 ? 4.641 19.453 12.188 1 98.06 14 GLN B C 1
ATOM 4144 O O . GLN B 1 14 ? 5.73 19.422 12.766 1 98.06 14 GLN B O 1
ATOM 4149 N N . GLN B 1 15 ? 3.621 20.188 12.562 1 98.69 15 GLN B N 1
ATOM 4150 C CA . GLN B 1 15 ? 3.697 21.016 13.75 1 98.69 15 GLN B CA 1
ATOM 4151 C C . GLN B 1 15 ? 3.012 20.344 14.945 1 98.69 15 GLN B C 1
ATOM 4153 O O . GLN B 1 15 ? 1.847 19.953 14.852 1 98.69 15 GLN B O 1
ATOM 4158 N N . ARG B 1 16 ? 3.721 20.281 16.016 1 98.31 16 ARG B N 1
ATOM 4159 C CA . ARG B 1 16 ? 3.113 19.828 17.266 1 98.31 16 ARG B CA 1
ATOM 4160 C C . ARG B 1 16 ? 2.146 20.859 17.812 1 98.31 16 ARG B C 1
ATOM 4162 O O . ARG B 1 16 ? 2.43 22.062 17.781 1 98.31 16 ARG B O 1
ATOM 4169 N N . LYS B 1 17 ? 1.131 20.359 18.359 1 97.12 17 LYS B N 1
ATOM 4170 C CA . LYS B 1 17 ? 0.096 21.203 18.953 1 97.12 17 LYS B CA 1
ATOM 4171 C C . LYS B 1 17 ? 0.648 22 20.125 1 97.12 17 LYS B C 1
ATOM 4173 O O . LYS B 1 17 ? 0.267 23.156 20.328 1 97.12 17 LYS B O 1
ATOM 4178 N N . ASP B 1 18 ? 1.533 21.453 20.875 1 96.38 18 ASP B N 1
ATOM 4179 C CA . ASP B 1 18 ? 2.023 22.047 22.109 1 96.38 18 ASP B CA 1
ATOM 4180 C C . ASP B 1 18 ? 3.059 23.141 21.828 1 96.38 18 ASP B C 1
ATOM 4182 O O . ASP B 1 18 ? 3.639 23.719 22.75 1 96.38 18 ASP B O 1
ATOM 4186 N N . THR B 1 19 ? 3.301 23.484 20.562 1 97.69 19 THR B N 1
ATOM 4187 C CA . THR B 1 19 ? 4.129 24.625 20.219 1 97.69 19 THR B CA 1
ATOM 4188 C C . THR B 1 19 ? 3.357 25.922 20.406 1 97.69 19 THR B C 1
ATOM 4190 O O . THR B 1 19 ? 3.949 27.016 20.422 1 97.69 19 THR B O 1
ATOM 4193 N N . LEU B 1 20 ? 2.066 25.859 20.438 1 98 20 LEU B N 1
ATOM 4194 C CA . LEU B 1 20 ? 1.244 27.047 20.625 1 98 20 LEU B CA 1
ATOM 4195 C C . LEU B 1 20 ? 0.803 27.172 22.078 1 98 20 LEU B C 1
ATOM 4197 O O . LEU B 1 20 ? 0.281 26.219 22.656 1 98 20 LEU B O 1
ATOM 4201 N N . SER B 1 21 ? 0.883 28.328 22.656 1 96.62 21 SER B N 1
ATOM 4202 C CA . SER B 1 21 ? 0.49 28.562 24.047 1 96.62 21 SER B CA 1
ATOM 4203 C C . SER B 1 21 ? -1.022 28.484 24.219 1 96.62 21 SER B C 1
ATOM 4205 O O . SER B 1 21 ? -1.521 28.328 25.328 1 96.62 21 SER B O 1
ATOM 4207 N N . ALA B 1 22 ? -1.743 28.578 23.094 1 95.69 22 ALA B N 1
ATOM 4208 C CA . ALA B 1 22 ? -3.195 28.406 23.125 1 95.69 22 ALA B CA 1
ATOM 4209 C C . ALA B 1 22 ? -3.588 27.047 23.656 1 95.69 22 ALA B C 1
ATOM 4211 O O . ALA B 1 22 ? -4.719 26.844 24.125 1 95.69 22 ALA B O 1
ATOM 4212 N N . TYR B 1 23 ? -2.695 26.078 23.672 1 96.75 23 TYR B N 1
ATOM 4213 C CA . TYR B 1 23 ? -3.02 24.719 24.078 1 96.75 23 TYR B CA 1
ATOM 4214 C C . TYR B 1 23 ? -2.334 24.375 25.406 1 96.75 23 TYR B C 1
ATOM 4216 O O . TYR B 1 23 ? -2.332 23.203 25.812 1 96.75 23 TYR B O 1
ATOM 4224 N N . GLY B 1 24 ? -1.69 25.281 26.031 1 93 24 GLY B N 1
ATOM 4225 C CA . GLY B 1 24 ? -0.992 25.109 27.297 1 93 24 GLY B CA 1
ATOM 4226 C C . GLY B 1 24 ? 0.369 25.781 27.328 1 93 24 GLY B C 1
ATOM 4227 O O . GLY B 1 24 ? 0.768 26.422 26.359 1 93 24 GLY B O 1
ATOM 4228 N N . GLU B 1 25 ? 1.063 25.609 28.484 1 90.5 25 GLU B N 1
ATOM 4229 C CA . GLU B 1 25 ? 2.395 26.188 28.609 1 90.5 25 GLU B CA 1
ATOM 4230 C C . GLU B 1 25 ? 3.348 25.641 27.562 1 90.5 25 GLU B C 1
ATOM 4232 O O . GLU B 1 25 ? 3.381 24.422 27.328 1 90.5 25 GLU B O 1
ATOM 4237 N N . SER B 1 26 ? 3.98 26.578 26.891 1 93.5 26 SER B N 1
ATOM 4238 C CA . SER B 1 26 ? 4.898 26.188 25.828 1 93.5 26 SER B CA 1
ATOM 4239 C C . SER B 1 26 ? 6.211 26.953 25.906 1 93.5 26 SER B C 1
ATOM 4241 O O . SER B 1 26 ? 6.211 28.156 26.203 1 93.5 26 SER B O 1
ATOM 4243 N N . LEU B 1 27 ? 7.281 26.25 25.672 1 95.56 27 LEU B N 1
ATOM 4244 C CA . LEU B 1 27 ? 8.578 26.906 25.562 1 95.56 27 LEU B CA 1
ATOM 4245 C C . LEU B 1 27 ? 8.734 27.578 24.219 1 95.56 27 LEU B C 1
ATOM 4247 O O . LEU B 1 27 ? 9.562 28.484 24.047 1 95.56 27 LEU B O 1
ATOM 4251 N N . CYS B 1 28 ? 7.98 27.078 23.266 1 97.94 28 CYS B N 1
ATOM 4252 C CA . CYS B 1 28 ? 8.047 27.641 21.922 1 97.94 28 CYS B CA 1
ATOM 4253 C C . CYS B 1 28 ? 7.406 29.016 21.875 1 97.94 28 CYS B C 1
ATOM 4255 O O . CYS B 1 28 ? 6.273 29.203 22.328 1 97.94 28 CYS B O 1
ATOM 4257 N N . GLN B 1 29 ? 8.07 29.984 21.359 1 98.12 29 GLN B N 1
ATOM 4258 C CA . GLN B 1 29 ? 7.562 31.359 21.297 1 98.12 29 GLN B CA 1
ATOM 4259 C C . GLN B 1 29 ? 6.844 31.609 19.969 1 98.12 29 GLN B C 1
ATOM 4261 O O . GLN B 1 29 ? 7.469 31.625 18.906 1 98.12 29 GLN B O 1
ATOM 4266 N N . THR B 1 30 ? 5.547 31.781 20.094 1 98.5 30 THR B N 1
ATOM 4267 C CA . THR B 1 30 ? 4.73 32.031 18.906 1 98.5 30 THR B CA 1
ATOM 4268 C C . THR B 1 30 ? 3.764 33.188 19.156 1 98.5 30 THR B C 1
ATOM 4270 O O . THR B 1 30 ? 2.547 33.031 19.047 1 98.5 30 THR B O 1
ATOM 4273 N N . PRO B 1 31 ? 4.273 34.406 19.359 1 98.25 31 PRO B N 1
ATOM 4274 C CA . PRO B 1 31 ? 3.418 35.531 19.766 1 98.25 31 PRO B CA 1
ATOM 4275 C C . PRO B 1 31 ? 2.363 35.875 18.719 1 98.25 31 PRO B C 1
ATOM 4277 O O . PRO B 1 31 ? 1.242 36.25 19.062 1 98.25 31 PRO B O 1
ATOM 4280 N N . SER B 1 32 ? 2.67 35.812 17.438 1 98.56 32 SER B N 1
ATOM 4281 C CA . SER B 1 32 ? 1.71 36.156 16.391 1 98.56 32 SER B CA 1
ATOM 4282 C C . SER B 1 32 ? 0.525 35.188 16.391 1 98.56 32 SER B C 1
ATOM 4284 O O . SER B 1 32 ? -0.629 35.625 16.344 1 98.56 32 SER B O 1
ATOM 4286 N N . LEU B 1 33 ? 0.811 33.906 16.453 1 98.69 33 LEU B N 1
ATOM 4287 C CA . LEU B 1 33 ? -0.255 32.906 16.453 1 98.69 33 LEU B CA 1
ATOM 4288 C C . LEU B 1 33 ? -1.031 32.938 17.766 1 98.69 33 LEU B C 1
ATOM 4290 O O . LEU B 1 33 ? -2.232 32.688 17.781 1 98.69 33 LEU B O 1
ATOM 4294 N N . ASP B 1 34 ? -0.349 33.281 18.828 1 96.88 34 ASP B N 1
ATOM 4295 C CA . ASP B 1 34 ? -1.047 33.438 20.109 1 96.88 34 ASP B CA 1
ATOM 4296 C C . ASP B 1 34 ? -2.047 34.594 20.031 1 96.88 34 ASP B C 1
ATOM 4298 O O . ASP B 1 34 ? -3.172 34.469 20.516 1 96.88 34 ASP B O 1
ATOM 4302 N N . GLU B 1 35 ? -1.619 35.688 19.438 1 97.62 35 GLU B N 1
ATOM 4303 C CA . GLU B 1 35 ? -2.521 36.812 19.234 1 97.62 35 GLU B CA 1
ATOM 4304 C C . GLU B 1 35 ? -3.686 36.438 18.328 1 97.62 35 GLU B C 1
ATOM 4306 O O . GLU B 1 35 ? -4.828 36.812 18.578 1 97.62 35 GLU B O 1
ATOM 4311 N N . LEU B 1 36 ? -3.361 35.719 17.297 1 98.44 36 LEU B N 1
ATOM 4312 C CA . LEU B 1 36 ? -4.434 35.25 16.406 1 98.44 36 LEU B CA 1
ATOM 4313 C C . LEU B 1 36 ? -5.418 34.375 17.172 1 98.44 36 LEU B C 1
ATOM 4315 O O . LEU B 1 36 ? -6.633 34.5 16.984 1 98.44 36 LEU B O 1
ATOM 4319 N N . ALA B 1 37 ? -4.914 33.469 18 1 98.56 37 ALA B N 1
ATOM 4320 C CA . ALA B 1 37 ? -5.754 32.562 18.797 1 98.56 37 ALA B CA 1
ATOM 4321 C C . ALA B 1 37 ? -6.707 33.344 19.688 1 98.56 37 ALA B C 1
ATOM 4323 O O . ALA B 1 37 ? -7.844 32.938 19.906 1 98.56 37 ALA B O 1
ATOM 4324 N N . GLU B 1 38 ? -6.312 34.5 20.109 1 98 38 GLU B N 1
ATOM 4325 C CA . GLU B 1 38 ? -7.121 35.344 20.984 1 98 38 GLU B CA 1
ATOM 4326 C C . GLU B 1 38 ? -8.344 35.875 20.266 1 98 38 GLU B C 1
ATOM 4328 O O . GLU B 1 38 ? -9.297 36.344 20.891 1 98 38 GLU B O 1
ATOM 4333 N N . GLN B 1 39 ? -8.305 35.844 18.984 1 97.94 39 GLN B N 1
ATOM 4334 C CA . GLN B 1 39 ? -9.406 36.344 18.172 1 97.94 39 GLN B CA 1
ATOM 4335 C C . GLN B 1 39 ? -9.984 35.219 17.297 1 97.94 39 GLN B C 1
ATOM 4337 O O . GLN B 1 39 ? -10.484 35.5 16.203 1 97.94 39 GLN B O 1
ATOM 4342 N N . SER B 1 40 ? -9.812 33.969 17.734 1 98.62 40 SER B N 1
ATOM 4343 C CA . SER B 1 40 ? -10.234 32.844 16.922 1 98.62 40 SER B CA 1
ATOM 4344 C C . SER B 1 40 ? -11.07 31.859 17.75 1 98.62 40 SER B C 1
ATOM 4346 O O . SER B 1 40 ? -11.156 31.969 18.969 1 98.62 40 SER B O 1
ATOM 4348 N N . LEU B 1 41 ? -11.773 31 17.078 1 98.69 41 LEU B N 1
ATOM 4349 C CA . LEU B 1 41 ? -12.203 29.75 17.688 1 98.69 41 LEU B CA 1
ATOM 4350 C C . LEU B 1 41 ? -11.055 28.734 17.719 1 98.69 41 LEU B C 1
ATOM 4352 O O . LEU B 1 41 ? -10.531 28.359 16.672 1 98.69 41 LEU B O 1
ATOM 4356 N N . VAL B 1 42 ? -10.633 28.375 18.969 1 98.69 42 VAL B N 1
ATOM 4357 C CA . VAL B 1 42 ? -9.578 27.391 19.172 1 98.69 42 VAL B CA 1
ATOM 4358 C C . VAL B 1 42 ? -10.195 26 19.266 1 98.69 42 VAL B C 1
ATOM 4360 O O . VAL B 1 42 ? -11.039 25.734 20.125 1 98.69 42 VAL B O 1
ATOM 4363 N N . PHE B 1 43 ? -9.805 25.109 18.359 1 98.69 43 PHE B N 1
ATOM 4364 C CA . PHE B 1 43 ? -10.281 23.719 18.391 1 98.69 43 PHE B CA 1
ATOM 4365 C C . PHE B 1 43 ? -9.375 22.859 19.266 1 98.69 43 PHE B C 1
ATOM 4367 O O . PHE B 1 43 ? -8.219 22.625 18.922 1 98.69 43 PHE B O 1
ATOM 4374 N N . GLU B 1 44 ? -9.922 22.328 20.281 1 98 44 GLU B N 1
ATOM 4375 C CA . GLU B 1 44 ? -9.133 21.594 21.266 1 98 44 GLU B CA 1
ATOM 4376 C C . GLU B 1 44 ? -8.828 20.172 20.781 1 98 44 GLU B C 1
ATOM 4378 O O . GLU B 1 44 ? -7.824 19.578 21.172 1 98 44 GLU B O 1
ATOM 4383 N N . ASN B 1 45 ? -9.734 19.641 19.922 1 98.25 45 ASN B N 1
ATOM 4384 C CA . ASN B 1 45 ? -9.641 18.266 19.484 1 98.25 45 ASN B CA 1
ATOM 4385 C C . ASN B 1 45 ? -9.711 18.141 17.969 1 98.25 45 ASN B C 1
ATOM 4387 O O . ASN B 1 45 ? -10.57 17.453 17.422 1 98.25 45 ASN B O 1
ATOM 4391 N N . ALA B 1 46 ? -8.719 18.781 17.312 1 98.69 46 ALA B N 1
ATOM 4392 C CA . ALA B 1 46 ? -8.555 18.641 15.875 1 98.69 46 ALA B CA 1
ATOM 4393 C C . ALA B 1 46 ? -7.559 17.531 15.539 1 98.69 46 ALA B C 1
ATOM 4395 O O . ALA B 1 46 ? -6.52 17.406 16.188 1 98.69 46 ALA B O 1
ATOM 4396 N N . TYR B 1 47 ? -7.934 16.703 14.578 1 98.88 47 TYR B N 1
ATOM 4397 C CA . TYR B 1 47 ? -7.094 15.57 14.219 1 98.88 47 TYR B CA 1
ATOM 4398 C C . TYR B 1 47 ? -6.824 15.547 12.719 1 98.88 47 TYR B C 1
ATOM 4400 O O . TYR B 1 47 ? -7.66 15.977 11.93 1 98.88 47 TYR B O 1
ATOM 4408 N N . THR B 1 48 ? -5.652 15.102 12.328 1 98.88 48 THR B N 1
ATOM 4409 C CA . THR B 1 48 ? -5.352 14.844 10.93 1 98.88 48 THR B CA 1
ATOM 4410 C C . THR B 1 48 ? -6.125 13.625 10.422 1 98.88 48 THR B C 1
ATOM 4412 O O . THR B 1 48 ? -6.652 12.844 11.219 1 98.88 48 THR B O 1
ATOM 4415 N N . THR B 1 49 ? -6.238 13.508 9.117 1 98.69 49 THR B N 1
ATOM 4416 C CA . THR B 1 49 ? -6.793 12.297 8.531 1 98.69 49 THR B CA 1
ATOM 4417 C C . THR B 1 49 ? -5.754 11.18 8.523 1 98.69 49 THR B C 1
ATOM 4419 O O . THR B 1 49 ? -6.102 9.992 8.547 1 98.69 49 THR B O 1
ATOM 4422 N N . CYS B 1 50 ? -4.547 11.586 8.469 1 98.69 50 CYS B N 1
ATOM 4423 C CA . CYS B 1 50 ? -3.381 10.719 8.383 1 98.69 50 CYS B CA 1
ATOM 4424 C C . CYS B 1 50 ? -2.113 11.469 8.773 1 98.69 50 CYS B C 1
ATOM 4426 O O . CYS B 1 50 ? -1.881 12.586 8.32 1 98.69 50 CYS B O 1
ATOM 4428 N N . PRO B 1 51 ? -1.288 10.883 9.617 1 98.38 51 PRO B N 1
ATOM 4429 C CA . PRO B 1 51 ? -0.078 11.594 10.031 1 98.38 51 PRO B CA 1
ATOM 4430 C C . PRO B 1 51 ? 1.069 11.438 9.031 1 98.38 51 PRO B C 1
ATOM 4432 O O . PRO B 1 51 ? 2.195 11.117 9.43 1 98.38 51 PRO B O 1
ATOM 4435 N N . ILE B 1 52 ? 0.769 11.688 7.762 1 97.75 52 ILE B N 1
ATOM 4436 C CA . ILE B 1 52 ? 1.687 11.703 6.629 1 97.75 52 ILE B CA 1
ATOM 4437 C C . ILE B 1 52 ? 1.341 12.867 5.699 1 97.75 52 ILE B C 1
ATOM 4439 O O . ILE B 1 52 ? 0.166 13.195 5.516 1 97.75 52 ILE B O 1
ATOM 4443 N N . CYS B 1 53 ? 2.275 13.43 5.043 1 97.31 53 CYS B N 1
ATOM 4444 C CA . CYS B 1 53 ? 2.133 14.703 4.348 1 97.31 53 CYS B CA 1
ATOM 4445 C C . CYS B 1 53 ? 1.155 14.578 3.184 1 97.31 53 CYS B C 1
ATOM 4447 O O . CYS B 1 53 ? 0.091 15.203 3.195 1 97.31 53 CYS B O 1
ATOM 4449 N N . THR B 1 54 ? 1.411 13.742 2.188 1 97.25 54 THR B N 1
ATOM 4450 C CA . THR B 1 54 ? 0.614 13.648 0.969 1 97.25 54 THR B CA 1
ATOM 4451 C C . THR B 1 54 ? -0.823 13.25 1.291 1 97.25 54 THR B C 1
ATOM 4453 O O . THR B 1 54 ? -1.77 13.914 0.859 1 97.25 54 THR B O 1
ATOM 4456 N N . PRO B 1 55 ? -1.017 12.234 2.123 1 98.06 55 PRO B N 1
ATOM 4457 C CA . PRO B 1 55 ? -2.404 11.875 2.414 1 98.06 55 PRO B CA 1
ATOM 4458 C C . PRO B 1 55 ? -3.17 12.984 3.129 1 98.06 55 PRO B C 1
ATOM 4460 O O . PRO B 1 55 ? -4.324 13.266 2.789 1 98.06 55 PRO B O 1
ATOM 4463 N N . ALA B 1 56 ? -2.576 13.602 4.082 1 98.56 56 ALA B N 1
ATOM 4464 C CA . ALA B 1 56 ? -3.238 14.672 4.82 1 98.56 56 ALA B CA 1
ATOM 4465 C C . ALA B 1 56 ? -3.572 15.844 3.904 1 98.56 56 ALA B C 1
ATOM 4467 O O . ALA B 1 56 ? -4.695 16.359 3.922 1 98.56 56 ALA B O 1
ATOM 4468 N N . ARG B 1 57 ? -2.635 16.266 3.102 1 98.06 57 ARG B N 1
ATOM 4469 C CA . ARG B 1 57 ? -2.828 17.391 2.205 1 98.06 57 ARG B CA 1
ATOM 4470 C C . ARG B 1 57 ? -3.848 17.078 1.12 1 98.06 57 ARG B C 1
ATOM 4472 O O . ARG B 1 57 ? -4.602 17.938 0.684 1 98.06 57 ARG B O 1
ATOM 4479 N N . GLY B 1 58 ? -3.812 15.758 0.625 1 98.12 58 GLY B N 1
ATOM 4480 C CA . GLY B 1 58 ? -4.859 15.328 -0.288 1 98.12 58 GLY B CA 1
ATOM 4481 C C . GLY B 1 58 ? -6.254 15.492 0.284 1 98.12 58 GLY B C 1
ATOM 4482 O O . GLY B 1 58 ? -7.18 15.891 -0.428 1 98.12 58 GLY B O 1
ATOM 4483 N N . SER B 1 59 ? -6.387 15.281 1.549 1 98.69 59 SER B N 1
ATOM 4484 C CA . SER B 1 59 ? -7.68 15.391 2.215 1 98.69 59 SER B CA 1
ATOM 4485 C C . SER B 1 59 ? -8.141 16.844 2.281 1 98.69 59 SER B C 1
ATOM 4487 O O . SER B 1 59 ? -9.344 17.109 2.219 1 98.69 59 SER B O 1
ATOM 4489 N N . MET B 1 60 ? -7.199 17.781 2.371 1 98.31 60 MET B N 1
ATOM 4490 C CA . MET B 1 60 ? -7.543 19.203 2.387 1 98.31 60 MET B CA 1
ATOM 4491 C C . MET B 1 60 ? -8.148 19.625 1.052 1 98.31 60 MET B C 1
ATOM 4493 O O . MET B 1 60 ? -9.055 20.469 1.014 1 98.31 60 MET B O 1
ATOM 4497 N N . GLN B 1 61 ? -7.621 19.062 -0.023 1 98.19 61 GLN B N 1
ATOM 4498 C CA . GLN B 1 61 ? -8 19.5 -1.359 1 98.19 61 GLN B CA 1
ATOM 4499 C C . GLN B 1 61 ? -9.242 18.766 -1.853 1 98.19 61 GLN B C 1
ATOM 4501 O O . GLN B 1 61 ? -9.977 19.281 -2.697 1 98.19 61 GLN B O 1
ATOM 4506 N N . THR B 1 62 ? -9.516 17.562 -1.283 1 98.31 62 THR B N 1
ATOM 4507 C CA . THR B 1 62 ? -10.562 16.719 -1.851 1 98.31 62 THR B CA 1
ATOM 4508 C C . THR B 1 62 ? -11.742 16.609 -0.891 1 98.31 62 THR B C 1
ATOM 4510 O O . THR B 1 62 ? -12.844 16.219 -1.294 1 98.31 62 THR B O 1
ATOM 4513 N N . GLY B 1 63 ? -11.484 16.828 0.429 1 98.44 63 GLY B N 1
ATOM 4514 C CA . GLY B 1 63 ? -12.5 16.578 1.447 1 98.44 63 GLY B CA 1
ATOM 4515 C C . GLY B 1 63 ? -12.711 15.109 1.746 1 98.44 63 GLY B C 1
ATOM 4516 O O . GLY B 1 63 ? -13.719 14.734 2.35 1 98.44 63 GLY B O 1
ATOM 4517 N N . LEU B 1 64 ? -11.773 14.289 1.251 1 98.56 64 LEU B N 1
ATOM 4518 C CA . LEU B 1 64 ? -11.914 12.844 1.37 1 98.56 64 LEU B CA 1
ATOM 4519 C C . LEU B 1 64 ? -10.812 12.266 2.25 1 98.56 64 LEU B C 1
ATOM 4521 O O . LEU B 1 64 ? -9.727 12.836 2.354 1 98.56 64 LEU B O 1
ATOM 4525 N N . TYR B 1 65 ? -11.125 11.156 2.916 1 98.5 65 TYR B N 1
ATOM 4526 C CA . TYR B 1 65 ? -10.086 10.344 3.539 1 98.5 65 TYR B CA 1
ATOM 4527 C C . TYR B 1 65 ? -9.141 9.773 2.49 1 98.5 65 TYR B C 1
ATOM 4529 O O . TYR B 1 65 ? -9.523 9.586 1.333 1 98.5 65 TYR B O 1
ATOM 4537 N N . PRO B 1 66 ? -7.898 9.461 2.912 1 98.12 66 PRO B N 1
ATOM 4538 C CA . PRO B 1 66 ? -6.957 8.859 1.964 1 98.12 66 PRO B CA 1
ATOM 4539 C C . PRO B 1 66 ? -7.512 7.598 1.304 1 98.12 66 PRO B C 1
ATOM 4541 O O . PRO B 1 66 ? -7.312 7.387 0.104 1 98.12 66 PRO B O 1
ATOM 4544 N N . MET B 1 67 ? -8.297 6.805 1.997 1 97.69 67 MET B N 1
ATOM 4545 C CA . MET B 1 67 ? -8.867 5.578 1.442 1 97.69 67 MET B CA 1
ATOM 4546 C C . MET B 1 67 ? -9.812 5.895 0.29 1 97.69 67 MET B C 1
ATOM 4548 O O . MET B 1 67 ? -10.078 5.035 -0.551 1 97.69 67 MET B O 1
ATOM 4552 N N . HIS B 1 68 ? -10.266 7.133 0.209 1 98.12 68 HIS B N 1
ATOM 4553 C CA . HIS B 1 68 ? -11.242 7.5 -0.814 1 98.12 68 HIS B CA 1
ATOM 4554 C C . HIS B 1 68 ? -10.594 8.336 -1.912 1 98.12 68 HIS B C 1
ATOM 4556 O O . HIS B 1 68 ? -11.164 8.492 -2.994 1 98.12 68 HIS B O 1
ATOM 4562 N N . HIS B 1 69 ? -9.391 8.969 -1.637 1 97.62 69 HIS B N 1
ATOM 4563 C CA . HIS B 1 69 ? -8.766 9.719 -2.721 1 97.62 69 HIS B CA 1
ATOM 4564 C C . HIS B 1 69 ? -7.547 8.984 -3.268 1 97.62 69 HIS B C 1
ATOM 4566 O O . HIS B 1 69 ? -7.008 9.367 -4.309 1 97.62 69 HIS B O 1
ATOM 4572 N N . GLY B 1 70 ? -7.059 7.973 -2.613 1 97.38 70 GLY B N 1
ATOM 4573 C CA . GLY B 1 70 ? -6.109 7.031 -3.184 1 97.38 70 GLY B CA 1
ATOM 4574 C C . GLY B 1 70 ? -4.664 7.395 -2.908 1 97.38 70 GLY B C 1
ATOM 4575 O O . GLY B 1 70 ? -3.754 6.629 -3.23 1 97.38 70 GLY B O 1
ATOM 4576 N N . MET B 1 71 ? -4.371 8.562 -2.391 1 97.12 71 MET B N 1
ATOM 4577 C CA . MET B 1 71 ? -3.031 8.953 -1.961 1 97.12 71 MET B CA 1
ATOM 4578 C C . MET B 1 71 ? -2.766 8.492 -0.531 1 97.12 71 MET B C 1
ATOM 4580 O O . MET B 1 71 ? -2.918 9.273 0.413 1 97.12 71 MET B O 1
ATOM 4584 N N . LEU B 1 72 ? -2.33 7.277 -0.4 1 97.06 72 LEU B N 1
ATOM 4585 C CA . LEU B 1 72 ? -2.311 6.562 0.872 1 97.06 72 LEU B CA 1
ATOM 4586 C C . LEU B 1 72 ? -1.02 6.844 1.633 1 97.06 72 LEU B C 1
ATOM 4588 O O . LEU B 1 72 ? -0.984 6.746 2.861 1 97.06 72 LEU B O 1
ATOM 4592 N N . THR B 1 73 ? 0.073 7.004 0.92 1 95.75 73 THR B N 1
ATOM 4593 C CA . THR B 1 73 ? 1.385 7.387 1.432 1 95.75 73 THR B CA 1
ATOM 4594 C C . THR B 1 73 ? 1.933 8.594 0.672 1 95.75 73 THR B C 1
ATOM 4596 O O . THR B 1 73 ? 1.192 9.273 -0.039 1 95.75 73 THR B O 1
ATOM 4599 N N . ASN B 1 74 ? 3.188 8.922 0.818 1 94.94 74 ASN B N 1
ATOM 4600 C CA . ASN B 1 74 ? 3.74 10.047 0.076 1 94.94 74 ASN B CA 1
ATOM 4601 C C . ASN B 1 74 ? 3.898 9.719 -1.406 1 94.94 74 ASN B C 1
ATOM 4603 O O . ASN B 1 74 ? 4.199 8.578 -1.766 1 94.94 74 ASN B O 1
ATOM 4607 N N . SER B 1 75 ? 3.727 10.664 -2.246 1 92.06 75 SER B N 1
ATOM 4608 C CA . SER B 1 75 ? 3.75 10.516 -3.697 1 92.06 75 SER B CA 1
ATOM 4609 C C . SER B 1 75 ? 4.977 9.727 -4.152 1 92.06 75 SER B C 1
ATOM 4611 O O . SER B 1 75 ? 6.098 10.031 -3.748 1 92.06 75 SER B O 1
ATOM 4613 N N . TYR B 1 76 ? 4.719 8.703 -4.988 1 90.69 76 TYR B N 1
ATOM 4614 C CA . TYR B 1 76 ? 5.703 7.832 -5.625 1 90.69 76 TYR B CA 1
ATOM 4615 C C . TYR B 1 76 ? 6.445 7 -4.586 1 90.69 76 TYR B C 1
ATOM 4617 O O . TYR B 1 76 ? 7.582 6.578 -4.816 1 90.69 76 TYR B O 1
ATOM 4625 N N . ASN B 1 77 ? 5.859 6.875 -3.342 1 92.62 77 ASN B N 1
ATOM 4626 C CA . ASN B 1 77 ? 6.262 5.844 -2.393 1 92.62 77 ASN B CA 1
ATOM 4627 C C . ASN B 1 77 ? 5.414 4.582 -2.541 1 92.62 77 ASN B C 1
ATOM 4629 O O . ASN B 1 77 ? 4.371 4.605 -3.201 1 92.62 77 ASN B O 1
ATOM 4633 N N . TYR B 1 78 ? 5.855 3.525 -1.941 1 93.06 78 TYR B N 1
ATOM 4634 C CA . TYR B 1 78 ? 5.164 2.248 -2.043 1 93.06 78 TYR B CA 1
ATOM 4635 C C . TYR B 1 78 ? 3.762 2.338 -1.452 1 93.06 78 TYR B C 1
ATOM 4637 O O . TYR B 1 78 ? 3.561 2.971 -0.412 1 93.06 78 TYR B O 1
ATOM 4645 N N . GLY B 1 79 ? 2.822 1.81 -2.135 1 93.81 79 GLY B N 1
ATOM 4646 C CA . GLY B 1 79 ? 1.463 1.691 -1.629 1 93.81 79 GLY B CA 1
ATOM 4647 C C . GLY B 1 79 ? 0.558 2.82 -2.086 1 93.81 79 GLY B C 1
ATOM 4648 O O . GLY B 1 79 ? -0.666 2.727 -1.969 1 93.81 79 GLY B O 1
ATOM 4649 N N . ASN B 1 80 ? 1.181 3.955 -2.561 1 96.06 80 ASN B N 1
ATOM 4650 C CA . ASN B 1 80 ? 0.367 5.07 -3.033 1 96.06 80 ASN B CA 1
ATOM 4651 C C . ASN B 1 80 ? -0.293 4.754 -4.371 1 96.06 80 ASN B C 1
ATOM 4653 O O . ASN B 1 80 ? 0.392 4.441 -5.348 1 96.06 80 ASN B O 1
ATOM 4657 N N . MET B 1 81 ? -1.595 4.836 -4.496 1 96.31 81 MET B N 1
ATOM 4658 C CA . MET B 1 81 ? -2.316 4.387 -5.684 1 96.31 81 MET B CA 1
ATOM 4659 C C . MET B 1 81 ? -2.465 5.523 -6.691 1 96.31 81 MET B C 1
ATOM 4661 O O . MET B 1 81 ? -2.646 5.281 -7.887 1 96.31 81 MET B O 1
ATOM 4665 N N . VAL B 1 82 ? -2.479 6.758 -6.176 1 95.5 82 VAL B N 1
ATOM 4666 C CA . VAL B 1 82 ? -2.551 7.977 -6.973 1 95.5 82 VAL B CA 1
ATOM 4667 C C . VAL B 1 82 ? -1.317 8.844 -6.711 1 95.5 82 VAL B C 1
ATOM 4669 O O . VAL B 1 82 ? -1.1 9.297 -5.586 1 95.5 82 VAL B O 1
ATOM 4672 N N . GLN B 1 83 ? -0.499 9.102 -7.746 1 94.44 83 GLN B N 1
ATOM 4673 C CA . GLN B 1 83 ? 0.809 9.719 -7.547 1 94.44 83 GLN B CA 1
ATOM 4674 C C . GLN B 1 83 ? 0.734 11.234 -7.703 1 94.44 83 GLN B C 1
ATOM 4676 O O . GLN B 1 83 ? 1.55 11.961 -7.133 1 94.44 83 GLN B O 1
ATOM 4681 N N . GLU B 1 84 ? -0.137 11.68 -8.5 1 94.12 84 GLU B N 1
ATOM 4682 C CA . GLU B 1 84 ? -0.386 13.094 -8.781 1 94.12 84 GLU B CA 1
ATOM 4683 C C . GLU B 1 84 ? -1.859 13.438 -8.594 1 94.12 84 GLU B C 1
ATOM 4685 O O . GLU B 1 84 ? -2.736 12.773 -9.141 1 94.12 84 GLU B O 1
ATOM 4690 N N . LEU B 1 85 ? -2.146 14.469 -7.789 1 95.06 85 LEU B N 1
ATOM 4691 C CA . LEU B 1 85 ? -3.539 14.852 -7.57 1 95.06 85 LEU B CA 1
ATOM 4692 C C . LEU B 1 85 ? -4.234 15.148 -8.898 1 95.06 85 LEU B C 1
ATOM 4694 O O . LEU B 1 85 ? -3.844 16.078 -9.609 1 95.06 85 LEU B O 1
ATOM 4698 N N . PRO B 1 86 ? -5.242 14.414 -9.18 1 92.62 86 PRO B N 1
ATOM 4699 C CA . PRO B 1 86 ? -5.941 14.656 -10.445 1 92.62 86 PRO B CA 1
ATOM 4700 C C . PRO B 1 86 ? -6.824 15.898 -10.398 1 92.62 86 PRO B C 1
ATOM 4702 O O . PRO B 1 86 ? -7.43 16.188 -9.367 1 92.62 86 PRO B O 1
ATOM 4705 N N . ASP B 1 87 ? -6.895 16.5 -11.547 1 93.5 87 ASP B N 1
ATOM 4706 C CA . ASP B 1 87 ? -7.852 17.609 -11.656 1 93.5 87 ASP B CA 1
ATOM 4707 C C . ASP B 1 87 ? -9.281 17.078 -11.703 1 93.5 87 ASP B C 1
ATOM 4709 O O . ASP B 1 87 ? -9.562 16.062 -12.344 1 93.5 87 ASP B O 1
ATOM 4713 N N . SER B 1 88 ? -10.125 17.625 -10.961 1 93.31 88 SER B N 1
ATOM 4714 C CA . SER B 1 88 ? -11.539 17.281 -10.867 1 93.31 88 SER B CA 1
ATOM 4715 C C . SER B 1 88 ? -12.391 18.5 -10.547 1 93.31 88 SER B C 1
ATOM 4717 O O . SER B 1 88 ? -11.945 19.406 -9.844 1 93.31 88 SER B O 1
ATOM 4719 N N . PRO B 1 89 ? -13.648 18.484 -11.047 1 96.19 89 PRO B N 1
ATOM 4720 C CA . PRO B 1 89 ? -14.531 19.609 -10.711 1 96.19 89 PRO B CA 1
ATOM 4721 C C . PRO B 1 89 ? -14.852 19.688 -9.227 1 96.19 89 PRO B C 1
ATOM 4723 O O . PRO B 1 89 ? -15.344 20.719 -8.75 1 96.19 89 PRO B O 1
ATOM 4726 N N . GLU B 1 90 ? -14.461 18.625 -8.492 1 96.94 90 GLU B N 1
ATOM 4727 C CA . GLU B 1 90 ? -14.836 18.562 -7.082 1 96.94 90 GLU B CA 1
ATOM 4728 C C . GLU B 1 90 ? -13.719 19.078 -6.188 1 96.94 90 GLU B C 1
ATOM 4730 O O . GLU B 1 90 ? -13.891 19.203 -4.973 1 96.94 90 GLU B O 1
ATOM 4735 N N . LEU B 1 91 ? -12.586 19.438 -6.738 1 97.81 91 LEU B N 1
ATOM 4736 C CA . LEU B 1 91 ? -11.484 19.938 -5.93 1 97.81 91 LEU B CA 1
ATOM 4737 C C . LEU B 1 91 ? -11.859 21.25 -5.258 1 97.81 91 LEU B C 1
ATOM 4739 O O . LEU B 1 91 ? -12.664 22.016 -5.793 1 97.81 91 LEU B O 1
ATOM 4743 N N . LEU B 1 92 ? -11.289 21.453 -4.117 1 98.62 92 LEU B N 1
ATOM 4744 C CA . LEU B 1 92 ? -11.5 22.703 -3.396 1 98.62 92 LEU B CA 1
ATOM 4745 C C . LEU B 1 92 ? -11.273 23.906 -4.312 1 98.62 92 LEU B C 1
ATOM 4747 O O . LEU B 1 92 ? -12.094 24.812 -4.359 1 98.62 92 LEU B O 1
ATOM 4751 N N . SER B 1 93 ? -10.203 23.875 -5.109 1 98.19 93 SER B N 1
ATOM 4752 C CA . SER B 1 93 ? -9.844 24.969 -6.016 1 98.19 93 SER B CA 1
ATOM 4753 C C . SER B 1 93 ? -10.945 25.203 -7.043 1 98.19 93 SER B C 1
ATOM 4755 O O . SER B 1 93 ? -11.43 26.328 -7.188 1 98.19 93 SER B O 1
ATOM 4757 N N . ARG B 1 94 ? -11.422 24.156 -7.664 1 98.19 94 ARG B N 1
ATOM 4758 C CA . ARG B 1 94 ? -12.406 24.266 -8.734 1 98.19 94 ARG B CA 1
ATOM 4759 C C . ARG B 1 94 ? -13.742 24.75 -8.203 1 98.19 94 ARG B C 1
ATOM 4761 O O . ARG B 1 94 ? -14.406 25.578 -8.828 1 98.19 94 ARG B O 1
ATOM 4768 N N . ARG B 1 95 ? -14.102 24.297 -7.082 1 98.38 95 ARG B N 1
ATOM 4769 C CA . ARG B 1 95 ? -15.375 24.703 -6.5 1 98.38 95 ARG B CA 1
ATOM 4770 C C . ARG B 1 95 ? -15.312 26.156 -6.027 1 98.38 95 ARG B C 1
ATOM 4772 O O . ARG B 1 95 ? -16.312 26.875 -6.094 1 98.38 95 ARG B O 1
ATOM 4779 N N . LEU B 1 96 ? -14.18 26.578 -5.512 1 98.62 96 LEU B N 1
ATOM 4780 C CA . LEU B 1 96 ? -14.016 27.969 -5.125 1 98.62 96 LEU B CA 1
ATOM 4781 C C . LEU B 1 96 ? -14.062 28.875 -6.348 1 98.62 96 LEU B C 1
ATOM 4783 O O . LEU B 1 96 ? -14.641 29.969 -6.293 1 98.62 96 LEU B O 1
ATOM 4787 N N . GLU B 1 97 ? -13.5 28.406 -7.43 1 97.88 97 GLU B N 1
ATOM 4788 C CA . GLU B 1 97 ? -13.586 29.156 -8.68 1 97.88 97 GLU B CA 1
ATOM 4789 C C . GLU B 1 97 ? -15.039 29.328 -9.109 1 97.88 97 GLU B C 1
ATOM 4791 O O . GLU B 1 97 ? -15.445 30.422 -9.5 1 97.88 97 GLU B O 1
ATOM 4796 N N . THR B 1 98 ? -15.742 28.266 -8.992 1 97.31 98 THR B N 1
ATOM 4797 C CA . THR B 1 98 ? -17.156 28.281 -9.383 1 97.31 98 THR B CA 1
ATOM 4798 C C . THR B 1 98 ? -17.938 29.25 -8.5 1 97.31 98 THR B C 1
ATOM 4800 O O . THR B 1 98 ? -18.922 29.844 -8.953 1 97.31 98 THR B O 1
ATOM 4803 N N . ALA B 1 99 ? -17.438 29.484 -7.32 1 97.5 99 ALA B N 1
ATOM 4804 C CA . ALA B 1 99 ? -18.109 30.375 -6.367 1 97.5 99 ALA B CA 1
ATOM 4805 C C . ALA B 1 99 ? -17.688 31.828 -6.578 1 97.5 99 ALA B C 1
ATOM 4807 O O . ALA B 1 99 ? -18.109 32.719 -5.848 1 97.5 99 ALA B O 1
ATOM 4808 N N . GLY B 1 100 ? -16.781 32.094 -7.535 1 97.5 100 GLY B N 1
ATOM 4809 C CA . GLY B 1 100 ? -16.422 33.438 -7.918 1 97.5 100 GLY B CA 1
ATOM 4810 C C . GLY B 1 100 ? -15.211 33.969 -7.18 1 97.5 100 GLY B C 1
ATOM 4811 O O . GLY B 1 100 ? -14.961 35.156 -7.164 1 97.5 100 GLY B O 1
ATOM 4812 N N . TYR B 1 101 ? -14.414 33.094 -6.594 1 98.5 101 TYR B N 1
ATOM 4813 C CA . TYR B 1 101 ? -13.234 33.5 -5.852 1 98.5 101 TYR B CA 1
ATOM 4814 C C . TYR B 1 101 ? -12.023 33.625 -6.773 1 98.5 101 TYR B C 1
ATOM 4816 O O . TYR B 1 101 ? -11.875 32.844 -7.711 1 98.5 101 TYR B O 1
ATOM 4824 N N . GLN B 1 102 ? -11.242 34.625 -6.441 1 98.19 102 GLN B N 1
ATOM 4825 C CA . GLN B 1 102 ? -9.844 34.562 -6.852 1 98.19 102 GLN B CA 1
ATOM 4826 C C . GLN B 1 102 ? -9.055 33.594 -5.953 1 98.19 102 GLN B C 1
ATOM 4828 O O . GLN B 1 102 ? -9.117 33.688 -4.727 1 98.19 102 GLN B O 1
ATOM 4833 N N . ILE B 1 103 ? -8.391 32.656 -6.527 1 98.44 103 ILE B N 1
ATOM 4834 C CA . ILE B 1 103 ? -7.805 31.641 -5.652 1 98.44 103 ILE B CA 1
ATOM 4835 C C . ILE B 1 103 ? -6.297 31.562 -5.879 1 98.44 103 ILE B C 1
ATOM 4837 O O . ILE B 1 103 ? -5.84 31.438 -7.02 1 98.44 103 ILE B O 1
ATOM 4841 N N . GLY B 1 104 ? -5.582 31.75 -4.848 1 98.56 104 GLY B N 1
ATOM 4842 C CA . GLY B 1 104 ? -4.129 31.75 -4.887 1 98.56 104 GLY B CA 1
ATOM 4843 C C . GLY B 1 104 ? -3.51 30.672 -4.016 1 98.56 104 GLY B C 1
ATOM 4844 O O . GLY B 1 104 ? -4.164 30.141 -3.113 1 98.56 104 GLY B O 1
ATOM 4845 N N . TYR B 1 105 ? -2.271 30.312 -4.332 1 98.25 105 TYR B N 1
ATOM 4846 C CA . TYR B 1 105 ? -1.543 29.266 -3.611 1 98.25 105 TYR B CA 1
ATOM 4847 C C . TYR B 1 105 ? -0.042 29.531 -3.648 1 98.25 105 TYR B C 1
ATOM 4849 O O . TYR B 1 105 ? 0.499 29.938 -4.68 1 98.25 105 TYR B O 1
ATOM 4857 N N . THR B 1 106 ? 0.629 29.328 -2.553 1 97.88 106 THR B N 1
ATOM 4858 C CA . THR B 1 106 ? 2.086 29.234 -2.562 1 97.88 106 THR B CA 1
ATOM 4859 C C . THR B 1 106 ? 2.574 28.297 -1.471 1 97.88 106 THR B C 1
ATOM 4861 O O . THR B 1 106 ? 1.863 28.047 -0.494 1 97.88 106 THR B O 1
ATOM 4864 N N . GLY B 1 107 ? 3.762 27.734 -1.713 1 97.31 107 GLY B N 1
ATOM 4865 C CA . GLY B 1 107 ? 4.395 26.891 -0.716 1 97.31 107 GLY B CA 1
ATOM 4866 C C . GLY B 1 107 ? 4.254 25.406 -1.017 1 97.31 107 GLY B C 1
ATOM 4867 O O . GLY B 1 107 ? 3.992 25.031 -2.158 1 97.31 107 GLY B O 1
ATOM 4868 N N . LYS B 1 108 ? 4.469 24.531 -0.006 1 96.5 108 LYS B N 1
ATOM 4869 C CA . LYS B 1 108 ? 4.578 23.094 -0.165 1 96.5 108 LYS B CA 1
ATOM 4870 C C . LYS B 1 108 ? 3.268 22.5 -0.667 1 96.5 108 LYS B C 1
ATOM 4872 O O . LYS B 1 108 ? 2.23 22.609 -0.008 1 96.5 108 LYS B O 1
ATOM 4877 N N . TRP B 1 109 ? 3.291 21.922 -1.779 1 95.75 109 TRP B N 1
ATOM 4878 C CA . TRP B 1 109 ? 2.141 21.25 -2.371 1 95.75 109 TRP B CA 1
ATOM 4879 C C . TRP B 1 109 ? 2.098 19.781 -1.955 1 95.75 109 TRP B C 1
ATOM 4881 O O . TRP B 1 109 ? 1.237 19.375 -1.167 1 95.75 109 TRP B O 1
ATOM 4891 N N . HIS B 1 110 ? 3.109 18.969 -2.328 1 95.25 110 HIS B N 1
ATOM 4892 C CA . HIS B 1 110 ? 3.373 17.562 -2.01 1 95.25 110 HIS B CA 1
ATOM 4893 C C . HIS B 1 110 ? 2.203 16.672 -2.422 1 95.25 110 HIS B C 1
ATOM 4895 O O . HIS B 1 110 ? 1.887 15.695 -1.738 1 95.25 110 HIS B O 1
ATOM 4901 N N . LEU B 1 111 ? 1.416 17.062 -3.447 1 96 111 LEU B N 1
ATOM 4902 C CA . LEU B 1 111 ? 0.35 16.266 -4.043 1 96 111 LEU B CA 1
ATOM 4903 C C . LEU B 1 111 ? 0.708 15.859 -5.469 1 96 111 LEU B C 1
ATOM 4905 O O . LEU B 1 111 ? -0.148 15.875 -6.355 1 96 111 LEU B O 1
ATOM 4909 N N . GLY B 1 112 ? 1.965 15.547 -5.566 1 91.5 112 GLY B N 1
ATOM 4910 C CA . GLY B 1 112 ? 2.643 15.211 -6.809 1 91.5 112 GLY B CA 1
ATOM 4911 C C . GLY B 1 112 ? 4.074 15.711 -6.863 1 91.5 112 GLY B C 1
ATOM 4912 O O . GLY B 1 112 ? 4.453 16.609 -6.105 1 91.5 112 GLY B O 1
ATOM 4913 N N . THR B 1 113 ? 4.883 15.109 -7.641 1 87.19 113 THR B N 1
ATOM 4914 C CA . THR B 1 113 ? 6.289 15.469 -7.785 1 87.19 113 THR B CA 1
ATOM 4915 C C . THR B 1 113 ? 6.574 15.984 -9.188 1 87.19 113 THR B C 1
ATOM 4917 O O . THR B 1 113 ? 7.449 16.828 -9.383 1 87.19 113 THR B O 1
ATOM 4920 N N . GLY B 1 114 ? 5.691 15.617 -10.078 1 84.06 114 GLY B N 1
ATOM 4921 C CA . GLY B 1 114 ? 5.91 15.945 -11.477 1 84.06 114 GLY B CA 1
ATOM 4922 C C . GLY B 1 114 ? 6.855 14.984 -12.172 1 84.06 114 GLY B C 1
ATOM 4923 O O . GLY B 1 114 ? 7.832 14.523 -11.578 1 84.06 114 GLY B O 1
ATOM 4924 N N . ALA B 1 115 ? 6.598 14.75 -13.406 1 84.31 115 ALA B N 1
ATOM 4925 C CA . ALA B 1 115 ? 7.309 13.727 -14.172 1 84.31 115 ALA B CA 1
ATOM 4926 C C . ALA B 1 115 ? 8.797 14.047 -14.266 1 84.31 115 ALA B C 1
ATOM 4928 O O . ALA B 1 115 ? 9.641 13.156 -14.117 1 84.31 115 ALA B O 1
ATOM 4929 N N . GLU B 1 116 ? 9.125 15.25 -14.477 1 84.31 116 GLU B N 1
ATOM 4930 C CA . GLU B 1 116 ? 10.523 15.648 -14.656 1 84.31 116 GLU B CA 1
ATOM 4931 C C . GLU B 1 116 ? 11.32 15.422 -13.375 1 84.31 116 GLU B C 1
ATOM 4933 O O . GLU B 1 116 ? 12.453 14.93 -13.422 1 84.31 116 GLU B O 1
ATOM 4938 N N . ASN B 1 117 ? 10.727 15.828 -12.273 1 85.25 117 ASN B N 1
ATOM 4939 C CA . ASN B 1 117 ? 11.406 15.633 -10.992 1 85.25 117 ASN B CA 1
ATOM 4940 C C . ASN B 1 117 ? 11.578 14.148 -10.672 1 85.25 117 ASN B C 1
ATOM 4942 O O . ASN B 1 117 ? 12.602 13.742 -10.125 1 85.25 117 ASN B O 1
ATOM 4946 N N . VAL B 1 118 ? 10.594 13.383 -10.992 1 88.5 118 VAL B N 1
ATOM 4947 C CA . VAL B 1 118 ? 10.648 11.938 -10.758 1 88.5 118 VAL B CA 1
ATOM 4948 C C . VAL B 1 118 ? 11.781 11.328 -11.578 1 88.5 118 VAL B C 1
ATOM 4950 O O . VAL B 1 118 ? 12.539 10.492 -11.078 1 88.5 118 VAL B O 1
ATOM 4953 N N . ARG B 1 119 ? 11.938 11.758 -12.805 1 87.88 119 ARG B N 1
ATOM 4954 C CA . ARG B 1 119 ? 12.945 11.211 -13.703 1 87.88 119 ARG B CA 1
ATOM 4955 C C . ARG B 1 119 ? 14.352 11.578 -13.242 1 87.88 119 ARG B C 1
ATOM 4957 O O . ARG B 1 119 ? 15.312 10.852 -13.508 1 87.88 119 ARG B O 1
ATOM 4964 N N . LYS B 1 120 ? 14.484 12.641 -12.484 1 88.38 120 LYS B N 1
ATOM 4965 C CA . LYS B 1 120 ? 15.789 13.125 -12.047 1 88.38 120 LYS B CA 1
ATOM 4966 C C . LYS B 1 120 ? 16.094 12.664 -10.625 1 88.38 120 LYS B C 1
ATOM 4968 O O . LYS B 1 120 ? 17.234 12.805 -10.156 1 88.38 120 LYS B O 1
ATOM 4973 N N . ASP B 1 121 ? 15.055 12.148 -9.938 1 90.62 121 ASP B N 1
ATOM 4974 C CA . ASP B 1 121 ? 15.242 11.719 -8.555 1 90.62 121 ASP B CA 1
ATOM 4975 C C . ASP B 1 121 ? 16.047 10.422 -8.484 1 90.62 121 ASP B C 1
ATOM 4977 O O . ASP B 1 121 ? 15.578 9.367 -8.93 1 90.62 121 ASP B O 1
ATOM 4981 N N . GLU B 1 122 ? 17.188 10.453 -7.852 1 92.56 122 GLU B N 1
ATOM 4982 C CA . GLU B 1 122 ? 18.109 9.32 -7.832 1 92.56 122 GLU B CA 1
ATOM 4983 C C . GLU B 1 122 ? 17.531 8.148 -7.047 1 92.56 122 GLU B C 1
ATOM 4985 O O . GLU B 1 122 ? 17.703 6.988 -7.438 1 92.56 122 GLU B O 1
ATOM 4990 N N . TYR B 1 123 ? 16.938 8.461 -5.965 1 92 123 TYR B N 1
ATOM 4991 C CA . TYR B 1 123 ? 16.344 7.406 -5.141 1 92 123 TYR B CA 1
ATOM 4992 C C . TYR B 1 123 ? 15.258 6.664 -5.902 1 92 123 TYR B C 1
ATOM 4994 O O . TYR B 1 123 ? 15.25 5.434 -5.949 1 92 123 TYR B O 1
ATOM 5002 N N . ILE B 1 124 ? 14.352 7.422 -6.531 1 92.69 124 ILE B N 1
ATOM 5003 C CA . ILE B 1 124 ? 13.242 6.824 -7.266 1 92.69 124 ILE B CA 1
ATOM 5004 C C . ILE B 1 124 ? 13.781 6.004 -8.438 1 92.69 124 ILE B C 1
ATOM 5006 O O . ILE B 1 124 ? 13.328 4.883 -8.672 1 92.69 124 ILE B O 1
ATOM 5010 N N . GLN B 1 125 ? 14.734 6.539 -9.125 1 94.69 125 GLN B N 1
ATOM 5011 C CA . GLN B 1 125 ? 15.273 5.832 -10.281 1 94.69 125 GLN B CA 1
ATOM 5012 C C . GLN B 1 125 ? 15.984 4.547 -9.859 1 94.69 125 GLN B C 1
ATOM 5014 O O . GLN B 1 125 ? 15.883 3.523 -10.531 1 94.69 125 GLN B O 1
ATOM 5019 N N . ARG B 1 126 ? 16.688 4.598 -8.773 1 95.25 126 ARG B N 1
ATOM 5020 C CA . ARG B 1 126 ? 17.438 3.438 -8.297 1 95.25 126 ARG B CA 1
ATOM 5021 C C . ARG B 1 126 ? 16.5 2.311 -7.883 1 95.25 126 ARG B C 1
ATOM 5023 O O . ARG B 1 126 ? 16.734 1.147 -8.219 1 95.25 126 ARG B O 1
ATOM 5030 N N . TYR B 1 127 ? 15.414 2.629 -7.172 1 96.19 127 TYR B N 1
ATOM 5031 C CA . TYR B 1 127 ? 14.617 1.592 -6.527 1 96.19 127 TYR B CA 1
ATOM 5032 C C . TYR B 1 127 ? 13.32 1.345 -7.293 1 96.19 127 TYR B C 1
ATOM 5034 O O . TYR B 1 127 ? 12.75 0.254 -7.223 1 96.19 127 TYR B O 1
ATOM 5042 N N . MET B 1 128 ? 12.836 2.35 -8.039 1 94.38 128 MET B N 1
ATOM 5043 C CA . MET B 1 128 ? 11.516 2.256 -8.664 1 94.38 128 MET B CA 1
ATOM 5044 C C . MET B 1 128 ? 11.57 2.705 -10.117 1 94.38 128 MET B C 1
ATOM 5046 O O . MET B 1 128 ? 10.539 2.996 -10.727 1 94.38 128 MET B O 1
ATOM 5050 N N . GLY B 1 129 ? 12.719 2.805 -10.656 1 94 129 GLY B N 1
ATOM 5051 C CA . GLY B 1 129 ? 12.906 3.338 -12 1 94 129 GLY B CA 1
ATOM 5052 C C . GLY B 1 129 ? 12.242 2.5 -13.07 1 94 129 GLY B C 1
ATOM 5053 O O . GLY B 1 129 ? 11.938 3 -14.156 1 94 129 GLY B O 1
ATOM 5054 N N . THR B 1 130 ? 11.945 1.225 -12.742 1 95.5 130 THR B N 1
ATOM 5055 C CA . THR B 1 130 ? 11.359 0.326 -13.727 1 95.5 130 THR B CA 1
ATOM 5056 C C . THR B 1 130 ? 9.836 0.385 -13.672 1 95.5 130 THR B C 1
ATOM 5058 O O . THR B 1 130 ? 9.156 -0.149 -14.547 1 95.5 130 THR B O 1
ATOM 5061 N N . ILE B 1 131 ? 9.281 0.999 -12.648 1 95.88 131 ILE B N 1
ATOM 5062 C CA . ILE B 1 131 ? 7.832 1.1 -12.531 1 95.88 131 ILE B CA 1
ATOM 5063 C C . ILE B 1 131 ? 7.305 2.129 -13.531 1 95.88 131 ILE B C 1
ATOM 5065 O O . ILE B 1 131 ? 7.758 3.275 -13.547 1 95.88 131 ILE B O 1
ATOM 5069 N N . GLN B 1 132 ? 6.391 1.738 -14.297 1 92.19 132 GLN B N 1
ATOM 5070 C CA . GLN B 1 132 ? 5.762 2.639 -15.258 1 92.19 132 GLN B CA 1
ATOM 5071 C C . GLN B 1 132 ? 4.465 3.221 -14.695 1 92.19 132 GLN B C 1
ATOM 5073 O O . GLN B 1 132 ? 3.375 2.736 -15.008 1 92.19 132 GLN B O 1
ATOM 5078 N N . PHE B 1 133 ? 4.605 4.262 -14.023 1 91.81 133 PHE B N 1
ATOM 5079 C CA . PHE B 1 133 ? 3.441 4.961 -13.484 1 91.81 133 PHE B CA 1
ATOM 5080 C C . PHE B 1 133 ? 2.631 5.605 -14.602 1 91.81 133 PHE B C 1
ATOM 5082 O O . PHE B 1 133 ? 3.184 6.305 -15.453 1 91.81 133 PHE B O 1
ATOM 5089 N N . ALA B 1 134 ? 1.356 5.398 -14.555 1 90.06 134 ALA B N 1
ATOM 5090 C CA . ALA B 1 134 ? 0.49 5.934 -15.602 1 90.06 134 ALA B CA 1
ATOM 5091 C C . ALA B 1 134 ? 0.537 7.461 -15.625 1 90.06 134 ALA B C 1
ATOM 5093 O O . ALA B 1 134 ? 0.44 8.078 -16.688 1 90.06 134 ALA B O 1
ATOM 5094 N N . GLU B 1 135 ? 0.736 8.086 -14.5 1 89 135 GLU B N 1
ATOM 5095 C CA . GLU B 1 135 ? 0.736 9.539 -14.375 1 89 135 GLU B CA 1
ATOM 5096 C C . GLU B 1 135 ? 1.915 10.156 -15.117 1 89 135 GLU B C 1
ATOM 5098 O O . GLU B 1 135 ? 1.829 11.289 -15.594 1 89 135 GLU B O 1
ATOM 5103 N N . LEU B 1 136 ? 2.979 9.398 -15.211 1 85.25 136 LEU B N 1
ATOM 5104 C CA . LEU B 1 136 ? 4.164 9.922 -15.883 1 85.25 136 LEU B CA 1
ATOM 5105 C C . LEU B 1 136 ? 3.951 10 -17.391 1 85.25 136 LEU B C 1
ATOM 5107 O O . LEU B 1 136 ? 4.629 10.766 -18.078 1 85.25 136 LEU B O 1
ATOM 5111 N N . ASP B 1 137 ? 3.029 9.258 -17.875 1 77.38 137 ASP B N 1
ATOM 5112 C CA . ASP B 1 137 ? 2.768 9.227 -19.297 1 77.38 137 ASP B CA 1
ATOM 5113 C C . ASP B 1 137 ? 1.748 10.297 -19.703 1 77.38 137 ASP B C 1
ATOM 5115 O O . ASP B 1 137 ? 1.686 10.695 -20.859 1 77.38 137 ASP B O 1
ATOM 5119 N N . THR B 1 138 ? 0.852 10.625 -18.781 1 68.5 138 THR B N 1
ATOM 5120 C CA . THR B 1 138 ? -0.198 11.594 -19.109 1 68.5 138 THR B CA 1
ATOM 5121 C C . THR B 1 138 ? 0.36 13.016 -19.125 1 68.5 138 THR B C 1
ATOM 5123 O O . THR B 1 138 ? -0.304 13.938 -19.594 1 68.5 138 THR B O 1
ATOM 5126 N N . HIS B 1 139 ? 1.646 13.156 -18.922 1 61.72 139 HIS B N 1
ATOM 5127 C CA . HIS B 1 139 ? 2.299 14.461 -18.844 1 61.72 139 HIS B CA 1
ATOM 5128 C C . HIS B 1 139 ? 1.513 15.414 -17.938 1 61.72 139 HIS B C 1
ATOM 5130 O O . HIS B 1 139 ? 1.572 16.625 -18.125 1 61.72 139 HIS B O 1
ATOM 5136 N N . GLU B 1 140 ? 0.556 14.789 -17.266 1 61.44 140 GLU B N 1
ATOM 5137 C CA . GLU B 1 140 ? -0.196 15.648 -16.344 1 61.44 140 GLU B CA 1
ATOM 5138 C C . GLU B 1 140 ? 0.636 16.016 -15.125 1 61.44 140 GLU B C 1
ATOM 5140 O O . GLU B 1 140 ? 1.142 15.133 -14.422 1 61.44 140 GLU B O 1
ATOM 5145 N N . LYS B 1 141 ? 1.141 17.312 -15.141 1 65.19 141 LYS B N 1
ATOM 5146 C CA . LYS B 1 141 ? 1.849 17.875 -14 1 65.19 141 LYS B CA 1
ATOM 5147 C C . LYS B 1 141 ? 0.874 18.328 -12.914 1 65.19 141 LYS B C 1
ATOM 5149 O O . LYS B 1 141 ? -0.11 19.016 -13.203 1 65.19 141 LYS B O 1
ATOM 5154 N N . ALA B 1 142 ? 1.093 17.594 -11.641 1 78.62 142 ALA B N 1
ATOM 5155 C CA . ALA B 1 142 ? 0.227 18.125 -10.594 1 78.62 142 ALA B CA 1
ATOM 5156 C C . ALA B 1 142 ? 0.908 19.281 -9.852 1 78.62 142 ALA B C 1
ATOM 5158 O O . ALA B 1 142 ? 2.09 19.188 -9.516 1 78.62 142 ALA B O 1
ATOM 5159 N N . GLY B 1 143 ? 0.47 20.344 -9.938 1 89.5 143 GLY B N 1
ATOM 5160 C CA . GLY B 1 143 ? 0.773 21.531 -9.156 1 89.5 143 GLY B CA 1
ATOM 5161 C C . GLY B 1 143 ? -0.442 22.391 -8.898 1 89.5 143 GLY B C 1
ATOM 5162 O O . GLY B 1 143 ? -1.492 22.203 -9.516 1 89.5 143 GLY B O 1
ATOM 5163 N N . PRO B 1 144 ? -0.292 23.266 -8.008 1 94.94 144 PRO B N 1
ATOM 5164 C CA . PRO B 1 144 ? -1.427 24.141 -7.691 1 94.94 144 PRO B CA 1
ATOM 5165 C C . PRO B 1 144 ? -2.01 24.812 -8.93 1 94.94 144 PRO B C 1
ATOM 5167 O O . PRO B 1 144 ? -3.23 24.875 -9.086 1 94.94 144 PRO B O 1
ATOM 5170 N N . THR B 1 145 ? -1.187 25.219 -9.898 1 94.5 145 THR B N 1
ATOM 5171 C CA . THR B 1 145 ? -1.673 26 -11.023 1 94.5 145 THR B CA 1
ATOM 5172 C C . THR B 1 145 ? -2.355 25.094 -12.055 1 94.5 145 THR B C 1
ATOM 5174 O O . THR B 1 145 ? -3.135 25.578 -12.883 1 94.5 145 THR B O 1
ATOM 5177 N N . THR B 1 146 ? -2.07 23.812 -11.977 1 91.88 146 THR B N 1
ATOM 5178 C CA . THR B 1 146 ? -2.684 22.891 -12.93 1 91.88 146 THR B CA 1
ATOM 5179 C C . THR B 1 146 ? -4.074 22.484 -12.461 1 91.88 146 THR B C 1
ATOM 5181 O O . THR B 1 146 ? -4.859 21.922 -13.234 1 91.88 146 THR B O 1
ATOM 5184 N N . VAL B 1 147 ? -4.332 22.812 -11.203 1 93.94 147 VAL B N 1
ATOM 5185 C CA . VAL B 1 147 ? -5.641 22.422 -10.695 1 93.94 147 VAL B CA 1
ATOM 5186 C C . VAL B 1 147 ? -6.441 23.656 -10.312 1 93.94 147 VAL B C 1
ATOM 5188 O O . VAL B 1 147 ? -7.289 23.609 -9.414 1 93.94 147 VAL B O 1
ATOM 5191 N N . GLY B 1 148 ? -6.062 24.797 -10.82 1 95 148 GLY B N 1
ATOM 5192 C CA . GLY B 1 148 ? -6.961 25.938 -10.773 1 95 148 GLY B CA 1
ATOM 5193 C C . GLY B 1 148 ? -6.395 27.109 -9.992 1 95 148 GLY B C 1
ATOM 5194 O O . GLY B 1 148 ? -6.844 28.25 -10.148 1 95 148 GLY B O 1
ATOM 5195 N N . TYR B 1 149 ? -5.371 26.953 -9.203 1 97.56 149 TYR B N 1
ATOM 5196 C CA . TYR B 1 149 ? -4.836 28.031 -8.383 1 97.56 149 TYR B CA 1
ATOM 5197 C C . TYR B 1 149 ? -3.953 28.953 -9.211 1 97.56 149 TYR B C 1
ATOM 5199 O O . TYR B 1 149 ? -3.398 28.547 -10.234 1 97.56 149 TYR B O 1
ATOM 5207 N N . GLN B 1 150 ? -3.914 30.172 -8.766 1 96.88 150 GLN B N 1
ATOM 5208 C CA . GLN B 1 150 ? -2.865 31.094 -9.172 1 96.88 150 GLN B CA 1
ATOM 5209 C C . GLN B 1 150 ? -1.73 31.125 -8.156 1 96.88 150 GLN B C 1
ATOM 5211 O O . GLN B 1 150 ? -1.971 31.062 -6.949 1 96.88 150 GLN B O 1
ATOM 5216 N N . GLY B 1 151 ? -0.553 31.094 -8.656 1 95.81 151 GLY B N 1
ATOM 5217 C CA . GLY B 1 151 ? 0.552 31.141 -7.711 1 95.81 151 GLY B CA 1
ATOM 5218 C C . GLY B 1 151 ? 1.75 30.328 -8.156 1 95.81 151 GLY B C 1
ATOM 5219 O O . GLY B 1 151 ? 2.156 30.391 -9.32 1 95.81 151 GLY B O 1
ATOM 5220 N N . ASP B 1 152 ? 2.293 29.625 -7.219 1 93.81 152 ASP B N 1
ATOM 5221 C CA . ASP B 1 152 ? 3.574 28.969 -7.441 1 93.81 152 ASP B CA 1
ATOM 5222 C C . ASP B 1 152 ? 3.408 27.453 -7.469 1 93.81 152 ASP B C 1
ATOM 5224 O O . ASP B 1 152 ? 2.588 26.891 -6.734 1 93.81 152 ASP B O 1
ATOM 5228 N N . ASP B 1 153 ? 4.191 26.812 -8.32 1 92.19 153 ASP B N 1
ATOM 5229 C CA . ASP B 1 153 ? 4.203 25.359 -8.438 1 92.19 153 ASP B CA 1
ATOM 5230 C C . ASP B 1 153 ? 5.461 24.766 -7.797 1 92.19 153 ASP B C 1
ATOM 5232 O O . ASP B 1 153 ? 6.469 24.562 -8.477 1 92.19 153 ASP B O 1
ATOM 5236 N N . PHE B 1 154 ? 5.285 24.484 -6.496 1 90.81 154 PHE B N 1
ATOM 5237 C CA . PHE B 1 154 ? 6.328 23.766 -5.766 1 90.81 154 PHE B CA 1
ATOM 5238 C C . PHE B 1 154 ? 5.891 22.344 -5.438 1 90.81 154 PHE B C 1
ATOM 5240 O O . PHE B 1 154 ? 5.328 22.109 -4.367 1 90.81 154 PHE B O 1
ATOM 5247 N N . PRO B 1 155 ? 6.102 21.359 -6.211 1 80.56 155 PRO B N 1
ATOM 5248 C CA . PRO B 1 155 ? 5.414 20.062 -6.148 1 80.56 155 PRO B CA 1
ATOM 5249 C C . PRO B 1 155 ? 5.852 19.219 -4.953 1 80.56 155 PRO B C 1
ATOM 5251 O O . PRO B 1 155 ? 5.051 18.453 -4.41 1 80.56 155 PRO B O 1
ATOM 5254 N N . GLY B 1 156 ? 7.074 19.203 -4.508 1 74.88 156 GLY B N 1
ATOM 5255 C CA . GLY B 1 156 ? 7.543 18.219 -3.541 1 74.88 156 GLY B CA 1
ATOM 5256 C C . GLY B 1 156 ? 8.211 18.844 -2.332 1 74.88 156 GLY B C 1
ATOM 5257 O O . GLY B 1 156 ? 7.969 20.016 -2.021 1 74.88 156 GLY B O 1
ATOM 5258 N N . HIS B 1 157 ? 8.883 17.906 -1.6 1 71 157 HIS B N 1
ATOM 5259 C CA . HIS B 1 157 ? 9.578 18.312 -0.383 1 71 157 HIS B CA 1
ATOM 5260 C C . HIS B 1 157 ? 10.695 19.297 -0.689 1 71 157 HIS B C 1
ATOM 5262 O O . HIS B 1 157 ? 10.773 20.359 -0.064 1 71 157 HIS B O 1
ATOM 5268 N N . GLY B 1 158 ? 11.383 19.047 -1.671 1 68.88 158 GLY B N 1
ATOM 5269 C CA . GLY B 1 158 ? 12.391 19.953 -2.189 1 68.88 158 GLY B CA 1
ATOM 5270 C C . GLY B 1 158 ? 13.398 20.391 -1.138 1 68.88 158 GLY B C 1
ATOM 5271 O O . GLY B 1 158 ? 13.75 21.578 -1.065 1 68.88 158 GLY B O 1
ATOM 5272 N N . LEU B 1 159 ? 13.727 19.438 -0.175 1 73.12 159 LEU B N 1
ATOM 5273 C CA . LEU B 1 159 ? 14.625 19.734 0.931 1 73.12 159 LEU B CA 1
ATOM 5274 C C . LEU B 1 159 ? 14.133 20.953 1.709 1 73.12 159 LEU B C 1
ATOM 5276 O O . LEU B 1 159 ? 14.891 21.906 1.909 1 73.12 159 LEU B O 1
ATOM 5280 N N . GLY B 1 160 ? 12.922 21.047 1.981 1 81.75 160 GLY B N 1
ATOM 5281 C CA . GLY B 1 160 ? 12.336 22.141 2.732 1 81.75 160 GLY B CA 1
ATOM 5282 C C . GLY B 1 160 ? 12.055 23.359 1.88 1 81.75 160 GLY B C 1
ATOM 5283 O O . GLY B 1 160 ? 11.953 24.484 2.4 1 81.75 160 GLY B O 1
ATOM 5284 N N . GLY B 1 161 ? 12.07 23.219 0.575 1 88.69 161 GLY B N 1
ATOM 5285 C CA . GLY B 1 161 ? 11.766 24.312 -0.33 1 88.69 161 GLY B CA 1
ATOM 5286 C C . GLY B 1 161 ? 13.008 25.031 -0.838 1 88.69 161 GLY B C 1
ATOM 5287 O O . GLY B 1 161 ? 12.945 25.781 -1.816 1 88.69 161 GLY B O 1
ATOM 5288 N N . TYR B 1 162 ? 14.148 24.703 -0.328 1 89.5 162 TYR B N 1
ATOM 5289 C CA . TYR B 1 162 ? 15.352 25.5 -0.541 1 89.5 162 TYR B CA 1
ATOM 5290 C C . TYR B 1 162 ? 15.984 25.172 -1.889 1 89.5 162 TYR B C 1
ATOM 5292 O O . TYR B 1 162 ? 16.859 25.906 -2.357 1 89.5 162 TYR B O 1
ATOM 5300 N N . ILE B 1 163 ? 15.508 24.141 -2.58 1 86.94 163 ILE B N 1
ATOM 5301 C CA . ILE B 1 163 ? 16.188 23.719 -3.805 1 86.94 163 ILE B CA 1
ATOM 5302 C C . ILE B 1 163 ? 15.406 24.219 -5.02 1 86.94 163 ILE B C 1
ATOM 5304 O O . ILE B 1 163 ? 15.844 24.047 -6.16 1 86.94 163 ILE B O 1
ATOM 5308 N N . TYR B 1 164 ? 14.266 24.875 -4.797 1 90.12 164 TYR B N 1
ATOM 5309 C CA . TYR B 1 164 ? 13.43 25.266 -5.93 1 90.12 164 TYR B CA 1
ATOM 5310 C C . TYR B 1 164 ? 14.055 26.453 -6.68 1 90.12 164 TYR B C 1
ATOM 5312 O O . TYR B 1 164 ? 14.547 27.391 -6.062 1 90.12 164 TYR B O 1
ATOM 5320 N N . PRO B 1 165 ? 14.016 26.469 -7.973 1 91.12 165 PRO B N 1
ATOM 5321 C CA . PRO B 1 165 ? 14.633 27.531 -8.773 1 91.12 165 PRO B CA 1
ATOM 5322 C C . PRO B 1 165 ? 14.008 28.891 -8.516 1 91.12 165 PRO B C 1
ATOM 5324 O O . PRO B 1 165 ? 14.695 29.922 -8.594 1 91.12 165 PRO B O 1
ATOM 5327 N N . GLU B 1 166 ? 12.766 28.922 -8.227 1 93.12 166 GLU B N 1
ATOM 5328 C CA . GLU B 1 166 ? 12.078 30.172 -7.98 1 93.12 166 GLU B CA 1
ATOM 5329 C C . GLU B 1 166 ? 12.625 30.875 -6.734 1 93.12 166 GLU B C 1
ATOM 5331 O O . GLU B 1 166 ? 12.82 32.094 -6.73 1 93.12 166 GLU B O 1
ATOM 5336 N N . TYR B 1 167 ? 12.93 30.062 -5.703 1 94.69 167 TYR B N 1
ATOM 5337 C CA . TYR B 1 167 ? 13.531 30.594 -4.484 1 94.69 167 TYR B CA 1
ATOM 5338 C C . TYR B 1 167 ? 14.953 31.094 -4.742 1 94.69 167 TYR B C 1
ATOM 5340 O O . TYR B 1 167 ? 15.336 32.156 -4.27 1 94.69 167 TYR B O 1
ATOM 5348 N N . ARG B 1 168 ? 15.734 30.375 -5.535 1 93.25 168 ARG B N 1
ATOM 5349 C CA . ARG B 1 168 ? 17.094 30.766 -5.883 1 93.25 168 ARG B CA 1
ATOM 5350 C C . ARG B 1 168 ? 17.109 32.062 -6.668 1 93.25 168 ARG B C 1
ATOM 5352 O O . ARG B 1 168 ? 18 32.906 -6.5 1 93.25 168 ARG B O 1
ATOM 5359 N N . GLN B 1 169 ? 16.094 32.188 -7.543 1 96.5 169 GLN B N 1
ATOM 5360 C CA . GLN B 1 169 ? 15.969 33.438 -8.305 1 96.5 169 GLN B CA 1
ATOM 5361 C C . GLN B 1 169 ? 15.648 34.594 -7.387 1 96.5 169 GLN B C 1
ATOM 5363 O O . GLN B 1 169 ? 16.156 35.719 -7.586 1 96.5 169 GLN B O 1
ATOM 5368 N N . TYR B 1 170 ? 14.773 34.406 -6.473 1 97 170 TYR B N 1
ATOM 5369 C CA . TYR B 1 170 ? 14.461 35.406 -5.477 1 97 170 TYR B CA 1
ATOM 5370 C C . TYR B 1 170 ? 15.727 35.875 -4.77 1 97 170 TYR B C 1
ATOM 5372 O O . TYR B 1 170 ? 15.938 37.094 -4.598 1 97 170 TYR B O 1
ATOM 5380 N N . LEU B 1 171 ? 16.594 34.938 -4.324 1 97.56 171 LEU B N 1
ATOM 5381 C CA . LEU B 1 171 ? 17.828 35.312 -3.646 1 97.56 171 LEU B CA 1
ATOM 5382 C C . LEU B 1 171 ? 18.719 36.156 -4.547 1 97.56 171 LEU B C 1
ATOM 5384 O O . LEU B 1 171 ? 19.25 37.188 -4.109 1 97.56 171 LEU B O 1
ATOM 5388 N N . LYS B 1 172 ? 18.797 35.75 -5.781 1 97.44 172 LYS B N 1
ATOM 5389 C CA . LYS B 1 172 ? 19.625 36.469 -6.734 1 97.44 172 LYS B CA 1
ATOM 5390 C C . LYS B 1 172 ? 19.094 37.875 -6.953 1 97.44 172 LYS B C 1
ATOM 5392 O O . LYS B 1 172 ? 19.859 38.844 -6.906 1 97.44 172 LYS B O 1
ATOM 5397 N N . ASP B 1 173 ? 17.844 37.969 -7.148 1 97.88 173 ASP B N 1
ATOM 5398 C CA . ASP B 1 173 ? 17.203 39.25 -7.449 1 97.88 173 ASP B CA 1
ATOM 5399 C C . ASP B 1 173 ? 17.359 40.219 -6.293 1 97.88 173 ASP B C 1
ATOM 5401 O O . ASP B 1 173 ? 17.344 41.438 -6.496 1 97.88 173 ASP B O 1
ATOM 5405 N N . ASN B 1 174 ? 17.484 39.75 -5.102 1 97.56 174 ASN B N 1
ATOM 5406 C CA . ASN B 1 174 ? 17.562 40.625 -3.928 1 97.56 174 ASN B CA 1
ATOM 5407 C C . ASN B 1 174 ? 18.984 40.656 -3.357 1 97.56 174 ASN B C 1
ATOM 5409 O O . ASN B 1 174 ? 19.188 41.125 -2.23 1 97.56 174 ASN B O 1
ATOM 5413 N N . GLU B 1 175 ? 19.953 40.031 -4.062 1 97.56 175 GLU B N 1
ATOM 5414 C CA . GLU B 1 175 ? 21.359 40 -3.676 1 97.56 175 GLU B CA 1
ATOM 5415 C C . GLU B 1 175 ? 21.547 39.375 -2.307 1 97.56 175 GLU B C 1
ATOM 5417 O O . GLU B 1 175 ? 22.234 39.906 -1.441 1 97.56 175 GLU B O 1
ATOM 5422 N N . LEU B 1 176 ? 20.828 38.219 -2.199 1 97.44 176 LEU B N 1
ATOM 5423 C CA . LEU B 1 176 ? 20.891 37.438 -0.977 1 97.44 176 LEU B CA 1
ATOM 5424 C C . LEU B 1 176 ? 21.562 36.094 -1.24 1 97.44 176 LEU B C 1
ATOM 5426 O O . LEU B 1 176 ? 21.703 35.688 -2.393 1 97.44 176 LEU B O 1
ATOM 5430 N N . GLU B 1 177 ? 22.094 35.531 -0.177 1 96.06 177 GLU B N 1
ATOM 5431 C CA . GLU B 1 177 ? 22.594 34.188 -0.157 1 96.06 177 GLU B CA 1
ATOM 5432 C C . GLU B 1 177 ? 22.109 33.438 1.085 1 96.06 177 GLU B C 1
ATOM 5434 O O . GLU B 1 177 ? 22 34 2.164 1 96.06 177 GLU B O 1
ATOM 5439 N N . VAL B 1 178 ? 21.781 32.156 0.853 1 96.38 178 VAL B N 1
ATOM 5440 C CA . VAL B 1 178 ? 21.391 31.359 2.018 1 96.38 178 VAL B CA 1
ATOM 5441 C C . VAL B 1 178 ? 22.578 30.547 2.508 1 96.38 178 VAL B C 1
ATOM 5443 O O . VAL B 1 178 ? 23.281 29.922 1.71 1 96.38 178 VAL B O 1
ATOM 5446 N N . LYS B 1 179 ? 23 30.641 3.752 1 96.62 179 LYS B N 1
ATOM 5447 C CA . LYS B 1 179 ? 24.047 29.844 4.395 1 96.62 179 LYS B CA 1
ATOM 5448 C C . LYS B 1 179 ? 23.484 29 5.523 1 96.62 179 LYS B C 1
ATOM 5450 O O . LYS B 1 179 ? 22.953 29.531 6.508 1 96.62 179 LYS B O 1
ATOM 5455 N N . ILE B 1 180 ? 23.453 27.75 5.379 1 97.25 180 ILE B N 1
ATOM 5456 C CA . ILE B 1 180 ? 23.031 26.781 6.398 1 97.25 180 ILE B CA 1
ATOM 5457 C C . ILE B 1 180 ? 24.266 26.109 7.008 1 97.25 180 ILE B C 1
ATOM 5459 O O . ILE B 1 180 ? 24.984 25.391 6.324 1 97.25 180 ILE B O 1
ATOM 5463 N N . GLU B 1 181 ? 24.453 26.344 8.227 1 97.94 181 GLU B N 1
ATOM 5464 C CA . GLU B 1 181 ? 25.656 25.922 8.914 1 97.94 181 GLU B CA 1
ATOM 5465 C C . GLU B 1 181 ? 25.328 25.203 10.219 1 97.94 181 GLU B C 1
ATOM 5467 O O . GLU B 1 181 ? 24.156 25.016 10.547 1 97.94 181 GLU B O 1
ATOM 5472 N N . ASN B 1 182 ? 26.375 24.594 10.82 1 97.94 182 ASN B N 1
ATOM 5473 C CA . ASN B 1 182 ? 26.266 23.938 12.117 1 97.94 182 ASN B CA 1
ATOM 5474 C C . ASN B 1 182 ? 25.234 22.812 12.086 1 97.94 182 ASN B C 1
ATOM 5476 O O . ASN B 1 182 ? 24.328 22.766 12.93 1 97.94 182 ASN B O 1
ATOM 5480 N N . ILE B 1 183 ? 25.406 21.984 11.164 1 97.44 183 ILE B N 1
ATOM 5481 C CA . ILE B 1 183 ? 24.453 20.906 10.922 1 97.44 183 ILE B CA 1
ATOM 5482 C C . ILE B 1 183 ? 24.578 19.844 12.008 1 97.44 183 ILE B C 1
ATOM 5484 O O . ILE B 1 183 ? 25.703 19.422 12.352 1 97.44 183 ILE B O 1
ATOM 5488 N N . VAL B 1 184 ? 23.484 19.469 12.602 1 96.38 184 VAL B N 1
ATOM 5489 C CA . VAL B 1 184 ? 23.375 18.312 13.5 1 96.38 184 VAL B CA 1
ATOM 5490 C C . VAL B 1 184 ? 22.625 17.188 12.789 1 96.38 184 VAL B C 1
ATOM 5492 O O . VAL B 1 184 ? 21.531 17.391 12.25 1 96.38 184 VAL B O 1
ATOM 5495 N N . SER B 1 185 ? 23.203 16 12.656 1 96 185 SER B N 1
ATOM 5496 C CA . SER B 1 185 ? 22.594 14.867 11.977 1 96 185 SER B CA 1
ATOM 5497 C C . SER B 1 185 ? 23.078 13.539 12.555 1 96 185 SER B C 1
ATOM 5499 O O . SER B 1 185 ? 23.969 13.523 13.414 1 96 185 SER B O 1
ATOM 5501 N N . GLY B 1 186 ? 22.359 12.43 12.18 1 93.38 186 GLY B N 1
ATOM 5502 C CA . GLY B 1 186 ? 22.938 11.117 12.445 1 93.38 186 GLY B CA 1
ATOM 5503 C C . GLY B 1 186 ? 22.141 10.32 13.477 1 93.38 186 GLY B C 1
ATOM 5504 O O . GLY B 1 186 ? 22.359 9.125 13.641 1 93.38 186 GLY B O 1
ATOM 5505 N N . ASN B 1 187 ? 21.203 11.016 14.195 1 94.94 187 ASN B N 1
ATOM 5506 C CA . ASN B 1 187 ? 20.531 10.281 15.258 1 94.94 187 ASN B CA 1
ATOM 5507 C C . ASN B 1 187 ? 19.375 9.445 14.719 1 94.94 187 ASN B C 1
ATOM 5509 O O . ASN B 1 187 ? 18.938 8.492 15.375 1 94.94 187 ASN B O 1
ATOM 5513 N N . TYR B 1 188 ? 18.828 9.867 13.617 1 93.56 188 TYR B N 1
ATOM 5514 C CA . TYR B 1 188 ? 17.797 9.07 12.953 1 93.56 188 TYR B CA 1
ATOM 5515 C C . TYR B 1 188 ? 17.859 9.273 11.438 1 93.56 188 TYR B C 1
ATOM 5517 O O . TYR B 1 188 ? 17.469 10.328 10.93 1 93.56 188 TYR B O 1
ATOM 5525 N N . MET B 1 189 ? 18.156 8.234 10.758 1 88.19 189 MET B N 1
ATOM 5526 C CA . MET B 1 189 ? 18.25 8.211 9.305 1 88.19 189 MET B CA 1
ATOM 5527 C C . MET B 1 189 ? 18.891 9.492 8.773 1 88.19 189 MET B C 1
ATOM 5529 O O . MET B 1 189 ? 20 9.852 9.188 1 88.19 189 MET B O 1
ATOM 5533 N N . GLY B 1 190 ? 18.297 10.156 7.891 1 86.06 190 GLY B N 1
ATOM 5534 C CA . GLY B 1 190 ? 18.875 11.328 7.258 1 86.06 190 GLY B CA 1
ATOM 5535 C C . GLY B 1 190 ? 18.375 12.633 7.852 1 86.06 190 GLY B C 1
ATOM 5536 O O . GLY B 1 190 ? 18.625 13.711 7.309 1 86.06 190 GLY B O 1
ATOM 5537 N N . HIS B 1 191 ? 17.766 12.602 9 1 91.44 191 HIS B N 1
ATOM 5538 C CA . HIS B 1 191 ? 17.234 13.812 9.625 1 91.44 191 HIS B CA 1
ATOM 5539 C C . HIS B 1 191 ? 18.359 14.742 10.062 1 91.44 191 HIS B C 1
ATOM 5541 O O . HIS B 1 191 ? 19.406 14.281 10.539 1 91.44 191 HIS B O 1
ATOM 5547 N N . GLU B 1 192 ? 18.078 16.031 9.852 1 95.25 192 GLU B N 1
ATOM 5548 C CA . GLU B 1 192 ? 19.109 16.984 10.234 1 95.25 192 GLU B CA 1
ATOM 5549 C C . GLU B 1 192 ? 18.5 18.297 10.711 1 95.25 192 GLU B C 1
ATOM 5551 O O . GLU B 1 192 ? 17.344 18.594 10.422 1 95.25 192 GLU B O 1
ATOM 5556 N N . ALA B 1 193 ? 19.234 18.984 11.5 1 97.62 193 ALA B N 1
ATOM 5557 C CA . ALA B 1 193 ? 18.969 20.359 11.93 1 97.62 193 ALA B CA 1
ATOM 5558 C C . ALA B 1 193 ? 20.141 21.281 11.594 1 97.62 193 ALA B C 1
ATOM 5560 O O . ALA B 1 193 ? 21.297 20.844 11.57 1 97.62 193 ALA B O 1
ATOM 5561 N N . GLY B 1 194 ? 19.812 22.484 11.195 1 97.94 194 GLY B N 1
ATOM 5562 C CA . GLY B 1 194 ? 20.875 23.406 10.82 1 97.94 194 GLY B CA 1
ATOM 5563 C C . GLY B 1 194 ? 20.516 24.859 11.102 1 97.94 194 GLY B C 1
ATOM 5564 O O . GLY B 1 194 ? 19.344 25.188 11.344 1 97.94 194 GLY B O 1
ATOM 5565 N N . GLU B 1 195 ? 21.547 25.688 11.102 1 98.5 195 GLU B N 1
ATOM 5566 C CA . GLU B 1 195 ? 21.422 27.109 11.383 1 98.5 195 GLU B CA 1
ATOM 5567 C C . GLU B 1 195 ? 21.562 27.938 10.109 1 98.5 195 GLU B C 1
ATOM 5569 O O . GLU B 1 195 ? 22.531 27.781 9.367 1 98.5 195 GLU B O 1
ATOM 5574 N N . ILE B 1 196 ? 20.531 28.719 9.875 1 98.31 196 ILE B N 1
ATOM 5575 C CA . ILE B 1 196 ? 20.641 29.688 8.781 1 98.31 196 ILE B CA 1
ATOM 5576 C C . ILE B 1 196 ? 21.312 30.953 9.289 1 98.31 196 ILE B C 1
ATOM 5578 O O . ILE B 1 196 ? 20.703 31.734 10.031 1 98.31 196 ILE B O 1
ATOM 5582 N N . THR B 1 197 ? 22.469 31.266 8.781 1 98.38 197 THR B N 1
ATOM 5583 C CA . THR B 1 197 ? 23.266 32.344 9.344 1 98.38 197 THR B CA 1
ATOM 5584 C C . THR B 1 197 ? 23.25 33.562 8.43 1 98.38 197 THR B C 1
ATOM 5586 O O . THR B 1 197 ? 23.859 34.594 8.742 1 98.38 197 THR B O 1
ATOM 5589 N N . SER B 1 198 ? 22.453 33.469 7.359 1 97.81 198 SER B N 1
ATOM 5590 C CA . SER B 1 198 ? 22.5 34.5 6.328 1 97.81 198 SER B CA 1
ATOM 5591 C C . SER B 1 198 ? 21.391 35.531 6.52 1 97.81 198 SER B C 1
ATOM 5593 O O . SER B 1 198 ? 21.219 36.438 5.684 1 97.81 198 SER B O 1
ATOM 5595 N N . GLY B 1 199 ? 20.609 35.438 7.543 1 96.1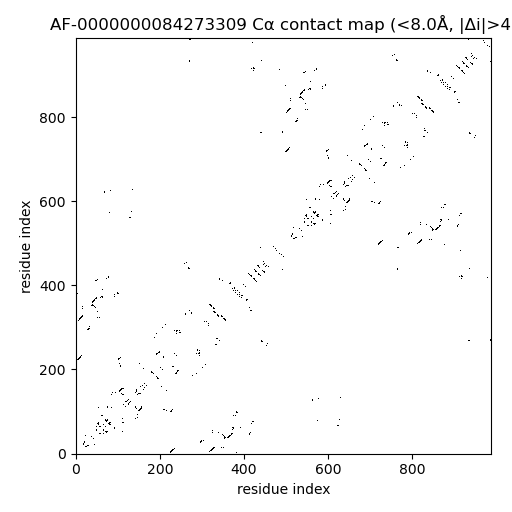2 199 GLY B N 1
ATOM 5596 C CA . GLY B 1 199 ? 19.609 36.438 7.855 1 96.12 199 GLY B CA 1
ATOM 5597 C C . GLY B 1 199 ? 18.188 36 7.508 1 96.12 199 GLY B C 1
ATOM 5598 O O . GLY B 1 199 ? 18 35.094 6.695 1 96.12 199 GLY B O 1
ATOM 5599 N N . LEU B 1 200 ? 17.234 36.688 7.98 1 97 200 LEU B N 1
ATOM 5600 C CA . LEU B 1 200 ? 15.828 36.281 7.922 1 97 200 LEU B CA 1
ATOM 5601 C C . LEU B 1 200 ? 15.305 36.375 6.492 1 97 200 LEU B C 1
ATOM 5603 O O . LEU B 1 200 ? 14.492 35.531 6.078 1 97 200 LEU B O 1
ATOM 5607 N N . SER B 1 201 ? 15.789 37.312 5.746 1 97.75 201 SER B N 1
ATOM 5608 C CA . SER B 1 201 ? 15.273 37.531 4.402 1 97.75 201 SER B CA 1
ATOM 5609 C C . SER B 1 201 ? 15.695 36.438 3.451 1 97.75 201 SER B C 1
ATOM 5611 O O . SER B 1 201 ? 15.133 36.281 2.365 1 97.75 201 SER B O 1
ATOM 5613 N N . SER B 1 202 ? 16.656 35.625 3.918 1 97.31 202 SER B N 1
ATOM 5614 C CA . SER B 1 202 ? 17.156 34.562 3.055 1 97.31 202 SER B CA 1
ATOM 5615 C C . SER B 1 202 ? 16.391 33.281 3.299 1 97.31 202 SER B C 1
ATOM 5617 O O . SER B 1 202 ? 16.609 32.281 2.594 1 97.31 202 SER B O 1
ATOM 5619 N N . THR B 1 203 ? 15.469 33.281 4.246 1 97.69 203 THR B N 1
ATOM 5620 C CA . THR B 1 203 ? 14.766 32.031 4.578 1 97.69 203 THR B CA 1
ATOM 5621 C C . THR B 1 203 ? 13.617 31.797 3.602 1 97.69 203 THR B C 1
ATOM 5623 O O . THR B 1 203 ? 13.055 32.75 3.047 1 97.69 203 THR B O 1
ATOM 5626 N N . ILE B 1 204 ? 13.266 30.484 3.377 1 97.31 204 ILE B N 1
ATOM 5627 C CA . ILE B 1 204 ? 12.172 30.094 2.498 1 97.31 204 ILE B CA 1
ATOM 5628 C C . ILE B 1 204 ? 10.852 30.625 3.041 1 97.31 204 ILE B C 1
ATOM 5630 O O . ILE B 1 204 ? 9.953 30.984 2.271 1 97.31 204 ILE B O 1
ATOM 5634 N N . GLU B 1 205 ? 10.695 30.734 4.367 1 98.12 205 GLU B N 1
ATOM 5635 C CA . GLU B 1 205 ? 9.477 31.234 4.992 1 98.12 205 GLU B CA 1
ATOM 5636 C C . GLU B 1 205 ? 9.266 32.719 4.664 1 98.12 205 GLU B C 1
ATOM 5638 O O . GLU B 1 205 ? 8.141 33.125 4.391 1 98.12 205 GLU B O 1
ATOM 5643 N N . HIS B 1 206 ? 10.336 33.469 4.688 1 98.38 206 HIS B N 1
ATOM 5644 C CA . HIS B 1 206 ? 10.266 34.875 4.316 1 98.38 206 HIS B CA 1
ATOM 5645 C C . HIS B 1 206 ? 9.836 35.062 2.863 1 98.38 206 HIS B C 1
ATOM 5647 O O . HIS B 1 206 ? 8.961 35.875 2.557 1 98.38 206 HIS B O 1
ATOM 5653 N N . TYR B 1 207 ? 10.445 34.312 2.014 1 98.06 207 TYR B N 1
ATOM 5654 C CA . TYR B 1 207 ? 10.117 34.312 0.593 1 98.06 207 TYR B CA 1
ATOM 5655 C C . TYR B 1 207 ? 8.641 34 0.372 1 98.06 207 TYR B C 1
ATOM 5657 O O . TYR B 1 207 ? 7.969 34.719 -0.389 1 98.06 207 TYR B O 1
ATOM 5665 N N . LEU B 1 208 ? 8.07 33 1.091 1 98.44 208 LEU B N 1
ATOM 5666 C CA . LEU B 1 208 ? 6.676 32.594 0.923 1 98.44 208 LEU B CA 1
ATOM 5667 C C . LEU B 1 208 ? 5.734 33.75 1.316 1 98.44 208 LEU B C 1
ATOM 5669 O O . LEU B 1 208 ? 4.699 33.938 0.68 1 98.44 208 LEU B O 1
ATOM 5673 N N . VAL B 1 209 ? 6.055 34.438 2.357 1 98.75 209 VAL B N 1
ATOM 5674 C CA . VAL B 1 209 ? 5.203 35.531 2.791 1 98.75 209 VAL B CA 1
ATOM 5675 C C . VAL B 1 209 ? 5.273 36.688 1.775 1 98.75 209 VAL B C 1
ATOM 5677 O O . VAL B 1 209 ? 4.262 37.312 1.476 1 98.75 209 VAL B O 1
ATOM 5680 N N . GLU B 1 210 ? 6.508 36.906 1.222 1 98.44 210 GLU B N 1
ATOM 5681 C CA . GLU B 1 210 ? 6.613 37.906 0.153 1 98.44 210 GLU B CA 1
ATOM 5682 C C . GLU B 1 210 ? 5.762 37.5 -1.051 1 98.44 210 GLU B C 1
ATOM 5684 O O . GLU B 1 210 ? 5.102 38.344 -1.654 1 98.44 210 GLU B O 1
ATOM 5689 N N . ARG B 1 211 ? 5.793 36.219 -1.385 1 98.19 211 ARG B N 1
ATOM 5690 C CA . ARG B 1 211 ? 4.961 35.719 -2.479 1 98.19 211 ARG B CA 1
ATOM 5691 C C . ARG B 1 211 ? 3.48 35.938 -2.176 1 98.19 211 ARG B C 1
ATOM 5693 O O . ARG B 1 211 ? 2.713 36.312 -3.053 1 98.19 211 ARG B O 1
ATOM 5700 N N . SER B 1 212 ? 3.098 35.625 -0.93 1 98.69 212 SER B N 1
ATOM 5701 C CA . SER B 1 212 ? 1.71 35.781 -0.512 1 98.69 212 SER B CA 1
ATOM 5702 C C . SER B 1 212 ? 1.258 37.25 -0.655 1 98.69 212 SER B C 1
ATOM 5704 O O . SER B 1 212 ? 0.198 37.531 -1.222 1 98.69 212 SER B O 1
ATOM 5706 N N . LYS B 1 213 ? 2.064 38.156 -0.162 1 98.5 213 LYS B N 1
ATOM 5707 C CA . LYS B 1 213 ? 1.742 39.594 -0.264 1 98.5 213 LYS B CA 1
ATOM 5708 C C . LYS B 1 213 ? 1.619 40.031 -1.723 1 98.5 213 LYS B C 1
ATOM 5710 O O . LYS B 1 213 ? 0.711 40.781 -2.078 1 98.5 213 LYS B O 1
ATOM 5715 N N . HIS B 1 214 ? 2.529 39.5 -2.533 1 97.81 214 HIS B N 1
ATOM 5716 C CA . HIS B 1 214 ? 2.518 39.844 -3.955 1 97.81 214 HIS B CA 1
ATOM 5717 C C . HIS B 1 214 ? 1.194 39.438 -4.602 1 97.81 214 HIS B C 1
ATOM 5719 O O . HIS B 1 214 ? 0.579 40.25 -5.309 1 97.81 214 HIS B O 1
ATOM 5725 N N . TRP B 1 215 ? 0.724 38.281 -4.352 1 97.88 215 TRP B N 1
ATOM 5726 C CA . TRP B 1 215 ? -0.511 37.812 -4.957 1 97.88 215 TRP B CA 1
ATOM 5727 C C . TRP B 1 215 ? -1.724 38.531 -4.383 1 97.88 215 TRP B C 1
ATOM 5729 O O . TRP B 1 215 ? -2.662 38.844 -5.109 1 97.88 215 TRP B O 1
ATOM 5739 N N . LEU B 1 216 ? -1.702 38.75 -3.076 1 98.06 216 LEU B N 1
ATOM 5740 C CA . LEU B 1 216 ? -2.82 39.469 -2.453 1 98.06 216 LEU B CA 1
ATOM 5741 C C . LEU B 1 216 ? -2.92 40.906 -2.969 1 98.06 216 LEU B C 1
ATOM 5743 O O . LEU B 1 216 ? -4.02 41.438 -3.094 1 98.06 216 LEU B O 1
ATOM 5747 N N . ASP B 1 217 ? -1.75 41.469 -3.346 1 97.81 217 ASP B N 1
ATOM 5748 C CA . ASP B 1 217 ? -1.746 42.812 -3.977 1 97.81 217 ASP B CA 1
ATOM 5749 C C . ASP B 1 217 ? -2.486 42.781 -5.312 1 97.81 217 ASP B C 1
ATOM 5751 O O . ASP B 1 217 ? -3.186 43.719 -5.66 1 97.81 217 ASP B O 1
ATOM 5755 N N . GLN B 1 218 ? -2.338 41.719 -5.98 1 97.12 218 GLN B N 1
ATOM 5756 C CA . GLN B 1 218 ? -3.025 41.562 -7.258 1 97.12 218 GLN B CA 1
ATOM 5757 C C . GLN B 1 218 ? -4.516 41.312 -7.055 1 97.12 218 GLN B C 1
ATOM 5759 O O . GLN B 1 218 ? -5.348 41.875 -7.773 1 97.12 218 GLN B O 1
ATOM 5764 N N . PHE B 1 219 ? -4.859 40.562 -6.074 1 97.19 219 PHE B N 1
ATOM 5765 C CA . PHE B 1 219 ? -6.246 40.156 -5.84 1 97.19 219 PHE B CA 1
ATOM 5766 C C . PHE B 1 219 ? -7.062 41.344 -5.344 1 97.19 219 PHE B C 1
ATOM 5768 O O . PHE B 1 219 ? -8.258 41.469 -5.637 1 97.19 219 PHE B O 1
ATOM 5775 N N . LYS B 1 220 ? -6.441 42.188 -4.602 1 93.75 220 LYS B N 1
ATOM 5776 C CA . LYS B 1 220 ? -7.191 43.281 -3.994 1 93.75 220 LYS B CA 1
ATOM 5777 C C . LYS B 1 220 ? -7.555 44.344 -5.035 1 93.75 220 LYS B C 1
ATOM 5779 O O . LYS B 1 220 ? -8.375 45.219 -4.77 1 93.75 220 LYS B O 1
ATOM 5784 N N . GLU B 1 221 ? -7.016 44.25 -6.242 1 94.06 221 GLU B N 1
ATOM 5785 C CA . GLU B 1 221 ? -7.344 45.156 -7.324 1 94.06 221 GLU B CA 1
ATOM 5786 C C . GLU B 1 221 ? -8.742 44.906 -7.867 1 94.06 221 GLU B C 1
ATOM 5788 O O . GLU B 1 221 ? -9.312 45.75 -8.562 1 94.06 221 GLU B O 1
ATOM 5793 N N . LYS B 1 222 ? -9.258 43.781 -7.555 1 94.12 222 LYS B N 1
ATOM 5794 C CA . LYS B 1 222 ? -10.609 43.438 -7.969 1 94.12 222 LYS B CA 1
ATOM 5795 C C . LYS B 1 222 ? -11.555 43.375 -6.773 1 94.12 222 LYS B C 1
ATOM 5797 O O . LYS B 1 222 ? -11.117 43.25 -5.629 1 94.12 222 LYS B O 1
ATOM 5802 N N . ASP B 1 223 ? -12.859 43.438 -7.047 1 92.5 223 ASP B N 1
ATOM 5803 C CA . ASP B 1 223 ? -13.859 43.438 -5.988 1 92.5 223 ASP B CA 1
ATOM 5804 C C . ASP B 1 223 ? -14.227 42.031 -5.562 1 92.5 223 ASP B C 1
ATOM 5806 O O . ASP B 1 223 ? -14.805 41.812 -4.496 1 92.5 223 ASP B O 1
ATOM 5810 N N . ASP B 1 224 ? -13.852 41.062 -6.316 1 95.56 224 ASP B N 1
ATOM 5811 C CA . ASP B 1 224 ? -14.156 39.656 -6.008 1 95.56 224 ASP B CA 1
ATOM 5812 C C . ASP B 1 224 ? -13.43 39.219 -4.742 1 95.56 224 ASP B C 1
ATOM 5814 O O . ASP B 1 224 ? -12.305 39.625 -4.477 1 95.56 224 ASP B O 1
ATOM 5818 N N . PRO B 1 225 ? -14.078 38.375 -3.986 1 97.75 225 PRO B N 1
ATOM 5819 C CA . PRO B 1 225 ? -13.367 37.812 -2.838 1 97.75 225 PRO B CA 1
ATOM 5820 C C . PRO B 1 225 ? -12.227 36.906 -3.25 1 97.75 225 PRO B C 1
ATOM 5822 O O . PRO B 1 225 ? -12.188 36.406 -4.387 1 97.75 225 PRO B O 1
ATOM 5825 N N . TRP B 1 226 ? -11.273 36.656 -2.33 1 98.38 226 TRP B N 1
ATOM 5826 C CA . TRP B 1 226 ? -10.148 35.781 -2.66 1 98.38 226 TRP B CA 1
ATOM 5827 C C . TRP B 1 226 ? -9.992 34.688 -1.621 1 98.38 226 TRP B C 1
ATOM 5829 O O . TRP B 1 226 ? -10.422 34.844 -0.477 1 98.38 226 TRP B O 1
ATOM 5839 N N . PHE B 1 227 ? -9.523 33.594 -2.047 1 98.75 227 PHE B N 1
ATOM 5840 C CA . PHE B 1 227 ? -8.977 32.5 -1.252 1 98.75 227 PHE B CA 1
ATOM 5841 C C . PHE B 1 227 ? -7.473 32.375 -1.483 1 98.75 227 PHE B C 1
ATOM 5843 O O . PHE B 1 227 ? -7.02 32.281 -2.627 1 98.75 227 PHE B O 1
ATOM 5850 N N . PHE B 1 228 ? -6.719 32.375 -0.44 1 98.88 228 PHE B N 1
ATOM 5851 C CA . PHE B 1 228 ? -5.277 32.188 -0.586 1 98.88 228 PHE B CA 1
ATOM 5852 C C . PHE B 1 228 ? -4.766 31.141 0.391 1 98.88 228 PHE B C 1
ATOM 5854 O O . PHE B 1 228 ? -4.98 31.25 1.6 1 98.88 228 PHE B O 1
ATOM 5861 N N . GLN B 1 229 ? -4.129 30.125 -0.122 1 98.75 229 GLN B N 1
ATOM 5862 C CA . GLN B 1 229 ? -3.543 29.078 0.711 1 98.75 229 GLN B CA 1
ATOM 5863 C C . GLN B 1 229 ? -2.025 29.219 0.783 1 98.75 229 GLN B C 1
ATOM 5865 O O . GLN B 1 229 ? -1.345 29.188 -0.243 1 98.75 229 GLN B O 1
ATOM 5870 N N . LEU B 1 230 ? -1.53 29.438 1.946 1 98.75 230 LEU B N 1
ATOM 5871 C CA . LEU B 1 230 ? -0.104 29.516 2.248 1 98.75 230 LEU B CA 1
ATOM 5872 C C . LEU B 1 230 ? 0.35 28.281 3.025 1 98.75 230 LEU B C 1
ATOM 5874 O O . LEU B 1 230 ? -0.068 28.078 4.168 1 98.75 230 LEU B O 1
ATOM 5878 N N . ASN B 1 231 ? 1.161 27.453 2.383 1 98.38 231 ASN B N 1
ATOM 5879 C CA . ASN B 1 231 ? 1.691 26.25 3.012 1 98.38 231 ASN B CA 1
ATOM 5880 C C . ASN B 1 231 ? 3.182 26.375 3.316 1 98.38 231 ASN B C 1
ATOM 5882 O O . ASN B 1 231 ? 4 26.484 2.4 1 98.38 231 ASN B O 1
ATOM 5886 N N . PHE B 1 232 ? 3.51 26.344 4.527 1 98.19 232 PHE B N 1
ATOM 5887 C CA . PHE B 1 232 ? 4.918 26.328 4.906 1 98.19 232 PHE B CA 1
ATOM 5888 C C . PHE B 1 232 ? 5.496 24.922 4.82 1 98.19 232 PHE B C 1
ATOM 5890 O O . PHE B 1 232 ? 4.766 23.938 4.973 1 98.19 232 PHE B O 1
ATOM 5897 N N . TRP B 1 233 ? 6.816 24.797 4.574 1 97.25 233 TRP B N 1
ATOM 5898 C CA . TRP B 1 233 ? 7.508 23.516 4.672 1 97.25 233 TRP B CA 1
ATOM 5899 C C . TRP B 1 233 ? 7.789 23.156 6.125 1 97.25 233 TRP B C 1
ATOM 5901 O O . TRP B 1 233 ? 7.902 21.969 6.473 1 97.25 233 TRP B O 1
ATOM 5911 N N . GLY B 1 234 ? 7.949 24.203 6.934 1 96.5 234 GLY B N 1
ATOM 5912 C CA . GLY B 1 234 ? 8.273 23.969 8.336 1 96.5 234 GLY B CA 1
ATOM 5913 C C . GLY B 1 234 ? 7.043 23.922 9.227 1 96.5 234 GLY B C 1
ATOM 5914 O O . GLY B 1 234 ? 5.938 24.234 8.789 1 96.5 234 GLY B O 1
ATOM 5915 N N . PRO B 1 235 ? 7.234 23.391 10.438 1 97.75 235 PRO B N 1
ATOM 5916 C CA . PRO B 1 235 ? 8.539 23.125 11.047 1 97.75 235 PRO B CA 1
ATOM 5917 C C . PRO B 1 235 ? 9.023 21.703 10.844 1 97.75 235 PRO B C 1
ATOM 5919 O O . PRO B 1 235 ? 9.742 21.156 11.68 1 97.75 235 PRO B O 1
ATOM 5922 N N . HIS B 1 236 ? 8.57 21.094 9.773 1 96.06 236 HIS B N 1
ATOM 5923 C CA . HIS B 1 236 ? 8.977 19.75 9.367 1 96.06 236 HIS B CA 1
ATOM 5924 C C . HIS B 1 236 ? 10.492 19.672 9.211 1 96.06 236 HIS B C 1
ATOM 5926 O O . HIS B 1 236 ? 11.141 20.656 8.883 1 96.06 236 HIS B O 1
ATOM 5932 N N . GLU B 1 237 ? 11.07 18.531 9.367 1 94 237 GLU B N 1
ATOM 5933 C CA . GLU B 1 237 ? 12.477 18.25 9.07 1 94 237 GLU B CA 1
ATOM 5934 C C . GLU B 1 237 ? 12.773 18.438 7.586 1 94 237 GLU B C 1
ATOM 5936 O O . GLU B 1 237 ? 11.992 18.031 6.73 1 94 237 GLU B O 1
ATOM 5941 N N . PRO B 1 238 ? 14 19.016 7.352 1 95.31 238 PRO B N 1
ATOM 5942 C CA . PRO B 1 238 ? 15.133 19.469 8.156 1 95.31 238 PRO B CA 1
ATOM 5943 C C . PRO B 1 238 ? 14.805 20.703 8.992 1 95.31 238 PRO B C 1
ATOM 5945 O O . PRO B 1 238 ? 14.219 21.656 8.477 1 95.31 238 PRO B O 1
ATOM 5948 N N . TYR B 1 239 ? 15.258 20.625 10.18 1 96.94 239 TYR B N 1
ATOM 5949 C CA . TYR B 1 239 ? 14.961 21.719 11.109 1 96.94 239 TYR B CA 1
ATOM 5950 C C . TYR B 1 239 ? 15.938 22.859 10.938 1 96.94 239 TYR B C 1
ATOM 5952 O O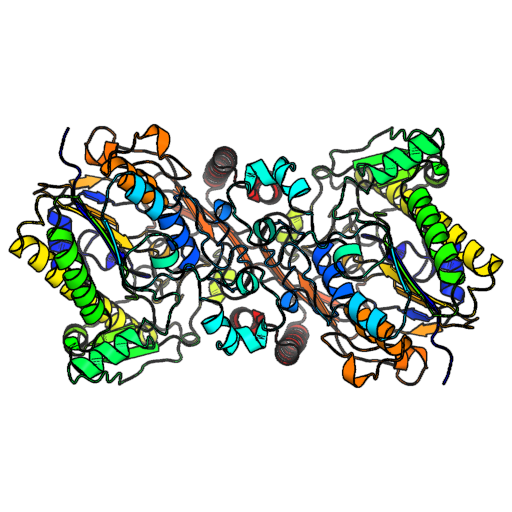 . TYR B 1 239 ? 16.781 23.109 11.805 1 96.94 239 TYR B O 1
ATOM 5960 N N . TYR B 1 240 ? 15.758 23.625 9.875 1 97.5 240 TYR B N 1
ATOM 5961 C CA . TYR B 1 240 ? 16.594 24.781 9.617 1 97.5 240 TYR B CA 1
ATOM 5962 C C . TYR B 1 240 ? 15.992 26.047 10.219 1 97.5 240 TYR B C 1
ATOM 5964 O O . TYR B 1 240 ? 14.828 26.359 9.961 1 97.5 240 TYR B O 1
ATOM 5972 N N . ALA B 1 241 ? 16.719 26.703 11.031 1 97.69 241 ALA B N 1
ATOM 5973 C CA . ALA B 1 241 ? 16.234 27.891 11.719 1 97.69 241 ALA B CA 1
ATOM 5974 C C . ALA B 1 241 ? 17.25 29.031 11.672 1 97.69 241 ALA B C 1
ATOM 5976 O O . ALA B 1 241 ? 18.453 28.781 11.781 1 97.69 241 ALA B O 1
ATOM 5977 N N . PRO B 1 242 ? 16.766 30.219 11.445 1 98.44 242 PRO B N 1
ATOM 5978 C CA . PRO B 1 242 ? 17.703 31.344 11.414 1 98.44 242 PRO B CA 1
ATOM 5979 C C . PRO B 1 242 ? 18.312 31.641 12.781 1 98.44 242 PRO B C 1
ATOM 5981 O O . PRO B 1 242 ? 17.656 31.469 13.805 1 98.44 242 PRO B O 1
ATOM 5984 N N . THR B 1 243 ? 19.5 32.188 12.703 1 98.5 243 THR B N 1
ATOM 5985 C CA . THR B 1 243 ? 20.266 32.531 13.898 1 98.5 243 THR B CA 1
ATOM 5986 C C . THR B 1 243 ? 19.438 33.406 14.852 1 98.5 243 THR B C 1
ATOM 5988 O O . THR B 1 243 ? 19.453 33.188 16.062 1 98.5 243 THR B O 1
ATOM 5991 N N . GLU B 1 244 ? 18.719 34.312 14.297 1 98.19 244 GLU B N 1
ATOM 5992 C CA . GLU B 1 244 ? 17.953 35.281 15.062 1 98.19 244 GLU B CA 1
ATOM 5993 C C . GLU B 1 244 ? 16.984 34.594 16.031 1 98.19 244 GLU B C 1
ATOM 5995 O O . GLU B 1 244 ? 16.812 35.062 17.172 1 98.19 244 GLU B O 1
ATOM 6000 N N . PHE B 1 245 ? 16.438 33.5 15.602 1 98.56 245 PHE B N 1
ATOM 6001 C CA . PHE B 1 245 ? 15.445 32.844 16.422 1 98.56 245 PHE B CA 1
ATOM 6002 C C . PHE B 1 245 ? 16.078 31.672 17.188 1 98.56 245 PHE B C 1
ATOM 6004 O O . PHE B 1 245 ? 15.641 31.344 18.297 1 98.56 245 PHE B O 1
ATOM 6011 N N . LEU B 1 246 ? 17.094 31.016 16.609 1 98.56 246 LEU B N 1
ATOM 6012 C CA . LEU B 1 246 ? 17.781 29.953 17.328 1 98.56 246 LEU B CA 1
ATOM 6013 C C . LEU B 1 246 ? 18.406 30.469 18.625 1 98.56 246 LEU B C 1
ATOM 6015 O O . LEU B 1 246 ? 18.453 29.766 19.625 1 98.56 246 LEU B O 1
ATOM 6019 N N . ASP B 1 247 ? 18.828 31.719 18.609 1 98.44 247 ASP B N 1
ATOM 6020 C CA . ASP B 1 247 ? 19.469 32.344 19.766 1 98.44 247 ASP B CA 1
ATOM 6021 C C . ASP B 1 247 ? 18.516 32.438 20.953 1 98.44 247 ASP B C 1
ATOM 6023 O O . ASP B 1 247 ? 18.953 32.469 22.109 1 98.44 247 ASP B O 1
ATOM 6027 N N . LEU B 1 248 ? 17.234 32.406 20.688 1 98.25 248 LEU B N 1
ATOM 6028 C CA . LEU B 1 248 ? 16.25 32.469 21.75 1 98.25 248 LEU B CA 1
ATOM 6029 C C . LEU B 1 248 ? 16.266 31.156 22.562 1 98.25 248 LEU B C 1
ATOM 6031 O O . LEU B 1 248 ? 15.805 31.141 23.703 1 98.25 248 LEU B O 1
ATOM 6035 N N . TYR B 1 249 ? 16.812 30.078 21.984 1 98.12 249 TYR B N 1
ATOM 6036 C CA . TYR B 1 249 ? 16.672 28.766 22.609 1 98.12 249 TYR B CA 1
ATOM 6037 C C . TYR B 1 249 ? 18.031 28.172 22.953 1 98.12 249 TYR B C 1
ATOM 6039 O O . TYR B 1 249 ? 18.109 27.141 23.609 1 98.12 249 TYR B O 1
ATOM 6047 N N . ARG B 1 250 ? 19.078 28.781 22.516 1 96.19 250 ARG B N 1
ATOM 6048 C CA . ARG B 1 250 ? 20.422 28.203 22.625 1 96.19 250 ARG B CA 1
ATOM 6049 C C . ARG B 1 250 ? 20.75 27.844 24.078 1 96.19 250 ARG B C 1
ATOM 6051 O O . ARG B 1 250 ? 21.297 26.781 24.344 1 96.19 250 ARG B O 1
ATOM 6058 N N . ASP B 1 251 ? 20.391 28.734 25.016 1 94.94 251 ASP B N 1
ATOM 6059 C CA . ASP B 1 251 ? 20.797 28.547 26.406 1 94.94 251 ASP B CA 1
ATOM 6060 C C . ASP B 1 251 ? 19.625 28.031 27.234 1 94.94 251 ASP B C 1
ATOM 6062 O O . ASP B 1 251 ? 19.703 27.984 28.469 1 94.94 251 ASP B O 1
ATOM 6066 N N . VAL B 1 252 ? 18.594 27.672 26.594 1 95.12 252 VAL B N 1
ATOM 6067 C CA . VAL B 1 252 ? 17.438 27.141 27.297 1 95.12 252 VAL B CA 1
ATOM 6068 C C . VAL B 1 252 ? 17.609 25.641 27.516 1 95.12 252 VAL B C 1
ATOM 6070 O O . VAL B 1 252 ? 18.016 24.906 26.609 1 95.12 252 VAL B O 1
ATOM 6073 N N . THR B 1 253 ? 17.375 25.188 28.703 1 95.25 253 THR B N 1
ATOM 6074 C CA . THR B 1 253 ? 17.328 23.75 28.969 1 95.25 253 THR B CA 1
ATOM 6075 C C . THR B 1 253 ? 15.914 23.219 28.766 1 95.25 253 THR B C 1
ATOM 6077 O O . THR B 1 253 ? 14.961 23.703 29.375 1 95.25 253 THR B O 1
ATOM 6080 N N . ILE B 1 254 ? 15.797 22.297 27.906 1 96.81 254 ILE B N 1
ATOM 6081 C CA . ILE B 1 254 ? 14.5 21.688 27.656 1 96.81 254 ILE B CA 1
ATOM 6082 C C . ILE B 1 254 ? 14.406 20.359 28.391 1 96.81 254 ILE B C 1
ATOM 6084 O O . ILE B 1 254 ? 15.172 19.422 28.109 1 96.81 254 ILE B O 1
ATOM 6088 N N . GLU B 1 255 ? 13.492 20.266 29.312 1 96.19 255 GLU B N 1
ATOM 6089 C CA . GLU B 1 255 ? 13.289 19.031 30.078 1 96.19 255 GLU B CA 1
ATOM 6090 C C . GLU B 1 255 ? 12.648 17.953 29.203 1 96.19 255 GLU B C 1
ATOM 6092 O O . GLU B 1 255 ? 11.906 18.266 28.266 1 96.19 255 GLU B O 1
ATOM 6097 N N . PRO B 1 256 ? 12.93 16.672 29.531 1 97.38 256 PRO B N 1
ATOM 6098 C CA . PRO B 1 256 ? 12.258 15.609 28.781 1 97.38 256 PRO B CA 1
ATOM 6099 C C . PRO B 1 256 ? 10.742 15.703 28.844 1 97.38 256 PRO B C 1
ATOM 6101 O O . PRO B 1 256 ? 10.188 16.188 29.844 1 97.38 256 PRO B O 1
ATOM 6104 N N . TRP B 1 257 ? 10.133 15.258 27.75 1 97.12 257 TRP B N 1
ATOM 6105 C CA . TRP B 1 257 ? 8.68 15.156 27.75 1 97.12 257 TRP B CA 1
ATOM 6106 C C . TRP B 1 257 ? 8.195 14.281 28.906 1 97.12 257 TRP B C 1
ATOM 6108 O O . TRP B 1 257 ? 8.914 13.383 29.359 1 97.12 257 TRP B O 1
ATOM 6118 N N . GLN B 1 258 ? 6.996 14.578 29.344 1 95.5 258 GLN B N 1
ATOM 6119 C CA . GLN B 1 258 ? 6.426 13.758 30.391 1 95.5 258 GLN B CA 1
ATOM 6120 C C . GLN B 1 258 ? 6.332 12.297 29.969 1 95.5 258 GLN B C 1
ATOM 6122 O O . GLN B 1 258 ? 6.469 11.391 30.781 1 95.5 258 GLN B O 1
ATOM 6127 N N . ASN B 1 259 ? 6.125 12.023 28.688 1 98.12 259 ASN B N 1
ATOM 6128 C CA . ASN B 1 259 ? 5.961 10.656 28.188 1 98.12 259 ASN B CA 1
ATOM 6129 C C . ASN B 1 259 ? 7.219 10.156 27.484 1 98.12 259 ASN B C 1
ATOM 6131 O O . ASN B 1 259 ? 7.145 9.266 26.625 1 98.12 259 ASN B O 1
ATOM 6135 N N . TYR B 1 260 ? 8.375 10.75 27.766 1 97.88 260 TYR B N 1
ATOM 6136 C CA . TYR B 1 260 ? 9.656 10.328 27.203 1 97.88 260 TYR B CA 1
ATOM 6137 C C . TYR B 1 260 ? 9.984 8.898 27.609 1 97.88 260 TYR B C 1
ATOM 6139 O O . TYR B 1 260 ? 10.523 8.125 26.812 1 97.88 260 TYR B O 1
ATOM 6147 N N . GLN B 1 261 ? 9.648 8.523 28.797 1 96.88 261 GLN B N 1
ATOM 6148 C CA . GLN B 1 261 ? 9.836 7.18 29.344 1 96.88 261 GLN B CA 1
ATOM 6149 C C . GLN B 1 261 ? 8.602 6.723 30.109 1 96.88 261 GLN B C 1
ATOM 6151 O O . GLN B 1 261 ? 7.746 7.539 30.469 1 96.88 261 GLN B O 1
ATOM 6156 N N . GLY B 1 262 ? 8.539 5.395 30.281 1 96.94 262 GLY B N 1
ATOM 6157 C CA . GLY B 1 262 ? 7.5 4.891 31.156 1 96.94 262 GLY B CA 1
ATOM 6158 C C . GLY B 1 262 ? 6.453 4.062 30.438 1 96.94 262 GLY B C 1
ATOM 6159 O O . GLY B 1 262 ? 5.438 3.68 31.016 1 96.94 262 GLY B O 1
ATOM 6160 N N . ASP B 1 263 ? 6.652 3.674 29.25 1 97.75 263 ASP B N 1
ATOM 6161 C CA . ASP B 1 263 ? 5.719 2.854 28.484 1 97.75 263 ASP B CA 1
ATOM 6162 C C . ASP B 1 263 ? 5.488 1.506 29.172 1 97.75 263 ASP B C 1
ATOM 6164 O O . ASP B 1 263 ? 6.422 0.916 29.719 1 97.75 263 ASP B O 1
ATOM 6168 N N . SER B 1 264 ? 4.25 1.063 29.062 1 97.88 264 SER B N 1
ATOM 6169 C CA . SER B 1 264 ? 4.008 -0.328 29.438 1 97.88 264 SER B CA 1
ATOM 6170 C C . SER B 1 264 ? 4.672 -1.283 28.453 1 97.88 264 SER B C 1
ATOM 6172 O O . SER B 1 264 ? 5.008 -0.893 27.328 1 97.88 264 SER B O 1
ATOM 6174 N N . ASP B 1 265 ? 4.82 -2.549 28.766 1 96.69 265 ASP B N 1
ATOM 6175 C CA . ASP B 1 265 ? 5.57 -3.525 27.984 1 96.69 265 ASP B CA 1
ATOM 6176 C C . ASP B 1 265 ? 4.805 -3.93 26.719 1 96.69 265 ASP B C 1
ATOM 6178 O O . ASP B 1 265 ? 5.398 -4.375 25.734 1 96.69 265 ASP B O 1
ATOM 6182 N N . ASN B 1 266 ? 3.494 -3.809 26.781 1 97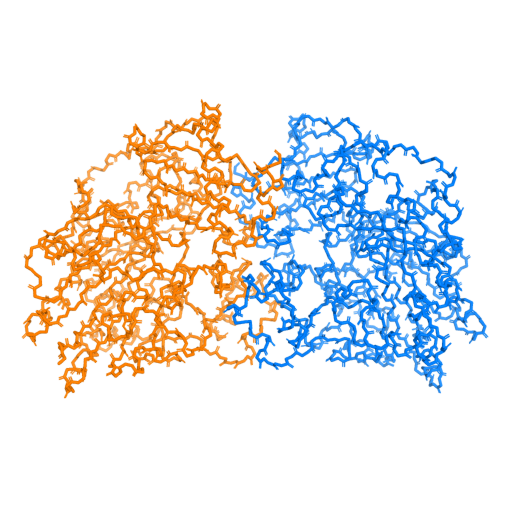.31 266 ASN B N 1
ATOM 6183 C CA . ASN B 1 266 ? 2.654 -4.289 25.688 1 97.31 266 ASN B CA 1
ATOM 6184 C C . ASN B 1 266 ? 2.391 -3.195 24.656 1 97.31 266 ASN B C 1
ATOM 6186 O O . ASN B 1 266 ? 1.247 -2.977 24.25 1 97.31 266 ASN B O 1
ATOM 6190 N N . LYS B 1 267 ? 3.443 -2.48 24.172 1 97.69 267 LYS B N 1
ATOM 6191 C CA . LYS B 1 267 ? 3.355 -1.518 23.078 1 97.69 267 LYS B CA 1
ATOM 6192 C C . LYS B 1 267 ? 3.664 -2.178 21.75 1 97.69 267 LYS B C 1
ATOM 6194 O O . LYS B 1 267 ? 4.395 -3.17 21.688 1 97.69 267 LYS B O 1
ATOM 6199 N N . PRO B 1 268 ? 3.113 -1.688 20.656 1 97.31 268 PRO B N 1
ATOM 6200 C CA . PRO B 1 268 ? 3.408 -2.287 19.359 1 97.31 268 PRO B CA 1
ATOM 6201 C C . PRO B 1 268 ? 4.891 -2.221 19 1 97.31 268 PRO B C 1
ATOM 6203 O O . PRO B 1 268 ? 5.508 -1.157 19.094 1 97.31 268 PRO B O 1
ATOM 6206 N N . LYS B 1 269 ? 5.473 -3.289 18.453 1 95.62 269 LYS B N 1
ATOM 6207 C CA . LYS B 1 269 ? 6.891 -3.363 18.109 1 95.62 269 LYS B CA 1
ATOM 6208 C C . LYS B 1 269 ? 7.18 -2.619 16.812 1 95.62 269 LYS B C 1
ATOM 6210 O O . LYS B 1 269 ? 8.312 -2.188 16.578 1 95.62 269 LYS B O 1
ATOM 6215 N N . ILE B 1 270 ? 6.191 -2.443 15.93 1 97.06 270 ILE B N 1
ATOM 6216 C CA . ILE B 1 270 ? 6.359 -1.784 14.641 1 97.06 270 ILE B CA 1
ATOM 6217 C C . ILE B 1 270 ? 6.797 -0.338 14.852 1 97.06 270 ILE B C 1
ATOM 6219 O O . ILE B 1 270 ? 7.387 0.276 13.961 1 97.06 270 ILE B O 1
ATOM 6223 N N . HIS B 1 271 ? 6.547 0.24 16.078 1 97.06 271 HIS B N 1
ATOM 6224 C CA . HIS B 1 271 ? 6.941 1.611 16.375 1 97.06 271 HIS B CA 1
ATOM 6225 C C . HIS B 1 271 ? 8.453 1.783 16.281 1 97.06 271 HIS B C 1
ATOM 6227 O O . HIS B 1 271 ? 8.938 2.883 16.016 1 97.06 271 HIS B O 1
ATOM 6233 N N . ASP B 1 272 ? 9.211 0.682 16.391 1 95.88 272 ASP B N 1
ATOM 6234 C CA . ASP B 1 272 ? 10.664 0.724 16.469 1 95.88 272 ASP B CA 1
ATOM 6235 C C . ASP B 1 272 ? 11.266 1.131 15.117 1 95.88 272 ASP B C 1
ATOM 6237 O O . ASP B 1 272 ? 12.445 1.482 15.039 1 95.88 272 ASP B O 1
ATOM 6241 N N . VAL B 1 273 ? 10.445 1.063 14.086 1 96.88 273 VAL B N 1
ATOM 6242 C CA . VAL B 1 273 ? 10.938 1.503 12.789 1 96.88 273 VAL B CA 1
ATOM 6243 C C . VAL B 1 273 ? 11.32 2.98 12.852 1 96.88 273 VAL B C 1
ATOM 6245 O O . VAL B 1 273 ? 12.133 3.455 12.055 1 96.88 273 VAL B O 1
ATOM 6248 N N . LYS B 1 274 ? 10.781 3.693 13.844 1 97.31 274 LYS B N 1
ATOM 6249 C CA . LYS B 1 274 ? 11 5.129 14 1 97.31 274 LYS B CA 1
ATOM 6250 C C . LYS B 1 274 ? 11.828 5.43 15.242 1 97.31 274 LYS B C 1
ATOM 6252 O O . LYS B 1 274 ? 11.867 6.57 15.711 1 97.31 274 LYS B O 1
ATOM 6257 N N . ARG B 1 275 ? 12.445 4.496 15.828 1 97.12 275 ARG B N 1
ATOM 6258 C CA . ARG B 1 275 ? 13.25 4.699 17.016 1 97.12 275 ARG B CA 1
ATOM 6259 C C . ARG B 1 275 ? 14.641 5.223 16.656 1 97.12 275 ARG B C 1
ATOM 6261 O O . ARG B 1 275 ? 15.266 4.738 15.719 1 97.12 275 ARG B O 1
ATOM 6268 N N . ALA B 1 276 ? 15.086 6.156 17.391 1 97.5 276 ALA B N 1
ATOM 6269 C CA . ALA B 1 276 ? 16.391 6.754 17.172 1 97.5 276 ALA B CA 1
ATOM 6270 C C . ALA B 1 276 ? 17.516 5.777 17.516 1 97.5 276 ALA B C 1
ATOM 6272 O O . ALA B 1 276 ? 17.297 4.816 18.266 1 97.5 276 ALA B O 1
ATOM 6273 N N . ASN B 1 277 ? 18.688 6.035 16.938 1 96.38 277 ASN B N 1
ATOM 6274 C CA . ASN B 1 277 ? 19.859 5.23 17.266 1 96.38 277 ASN B CA 1
ATOM 6275 C C . ASN B 1 277 ? 20.25 5.367 18.719 1 96.38 277 ASN B C 1
ATOM 6277 O O . ASN B 1 277 ? 20.578 4.379 19.375 1 96.38 277 ASN B O 1
ATOM 6281 N N . ASP B 1 278 ? 20.344 6.57 19.172 1 97.44 278 ASP B N 1
ATOM 6282 C CA . ASP B 1 278 ? 20.547 6.918 20.578 1 97.44 278 ASP B CA 1
ATOM 6283 C C . ASP B 1 278 ? 19.297 7.59 21.156 1 97.44 278 ASP B C 1
ATOM 6285 O O . ASP B 1 278 ? 18.922 8.688 20.734 1 97.44 278 ASP B O 1
ATOM 6289 N N . THR B 1 279 ? 18.672 6.965 22.172 1 97.75 279 THR B N 1
ATOM 6290 C CA . THR B 1 279 ? 17.375 7.41 22.672 1 97.75 279 THR B CA 1
ATOM 6291 C C . THR B 1 279 ? 17.547 8.359 23.844 1 97.75 279 THR B C 1
ATOM 6293 O O . THR B 1 279 ? 16.562 8.781 24.453 1 97.75 279 THR B O 1
ATOM 6296 N N . SER B 1 280 ? 18.781 8.711 24.172 1 97.75 280 SER B N 1
ATOM 6297 C CA . SER B 1 280 ? 19.016 9.633 25.266 1 97.75 280 SER B CA 1
ATOM 6298 C C . SER B 1 280 ? 18.484 11.023 24.953 1 97.75 280 SER B C 1
ATOM 6300 O O . SER B 1 280 ? 18.578 11.492 23.828 1 97.75 280 SER B O 1
ATOM 6302 N N . TRP B 1 281 ? 17.969 11.641 25.984 1 97.69 281 TRP B N 1
ATOM 6303 C CA . TRP B 1 281 ? 17.297 12.93 25.797 1 97.69 281 TRP B CA 1
ATOM 6304 C C . TRP B 1 281 ? 18.281 13.969 25.266 1 97.69 281 TRP B C 1
ATOM 6306 O O . TRP B 1 281 ? 17.906 14.836 24.469 1 97.69 281 TRP B O 1
ATOM 6316 N N . LYS B 1 282 ? 19.547 13.875 25.672 1 96.75 282 LYS B N 1
ATOM 6317 C CA . LYS B 1 282 ? 20.562 14.844 25.281 1 96.75 282 LYS B CA 1
ATOM 6318 C C . LYS B 1 282 ? 20.703 14.891 23.75 1 96.75 282 LYS B C 1
ATOM 6320 O O . LYS B 1 282 ? 21.094 15.914 23.203 1 96.75 282 LYS B O 1
ATOM 6325 N N . GLU B 1 283 ? 20.391 13.742 23.094 1 96.94 283 GLU B N 1
ATOM 6326 C CA . GLU B 1 283 ? 20.516 13.672 21.641 1 96.94 283 GLU B CA 1
ATOM 6327 C C . GLU B 1 283 ? 19.344 14.375 20.953 1 96.94 283 GLU B C 1
ATOM 6329 O O . GLU B 1 283 ? 19.453 14.75 19.781 1 96.94 283 GLU B O 1
ATOM 6334 N N . PHE B 1 284 ? 18.25 14.586 21.656 1 97.25 284 PHE B N 1
ATOM 6335 C CA . PHE B 1 284 ? 17.047 15.156 21.062 1 97.25 284 PHE B CA 1
ATOM 6336 C C . PHE B 1 284 ? 16.984 16.656 21.297 1 97.25 284 PHE B C 1
ATOM 6338 O O . PHE B 1 284 ? 16.422 17.406 20.484 1 97.25 284 PHE B O 1
ATOM 6345 N N . GLU B 1 285 ? 17.547 17.125 22.328 1 97.06 285 GLU B N 1
ATOM 6346 C CA . GLU B 1 285 ? 17.438 18.531 22.75 1 97.06 285 GLU B CA 1
ATOM 6347 C C . GLU B 1 285 ? 17.875 19.469 21.641 1 97.06 285 GLU B C 1
ATOM 6349 O O . GLU B 1 285 ? 17.203 20.453 21.344 1 97.06 285 GLU B O 1
ATOM 6354 N N . PRO B 1 286 ? 19.031 19.203 20.953 1 96.69 286 PRO B N 1
ATOM 6355 C CA . PRO B 1 286 ? 19.438 20.125 19.875 1 96.69 286 PRO B CA 1
ATOM 6356 C C . PRO B 1 286 ? 18.391 20.203 18.75 1 96.69 286 PRO B C 1
ATOM 6358 O O . PRO B 1 286 ? 18.141 21.281 18.219 1 96.69 286 PRO B O 1
ATOM 6361 N N . TYR B 1 287 ? 17.828 19.062 18.391 1 97.62 287 TYR B N 1
ATOM 6362 C CA . TYR B 1 287 ? 16.797 19.062 17.359 1 97.62 287 TYR B CA 1
ATOM 6363 C C . TYR B 1 287 ? 15.578 19.859 17.781 1 97.62 287 TYR B C 1
ATOM 6365 O O . TYR B 1 287 ? 15 20.609 16.984 1 97.62 287 TYR B O 1
ATOM 6373 N N . LEU B 1 288 ? 15.219 19.734 19.047 1 97.88 288 LEU B N 1
ATOM 6374 C CA . LEU B 1 288 ? 14.062 20.438 19.578 1 97.88 288 LEU B CA 1
ATOM 6375 C C . LEU B 1 288 ? 14.289 21.938 19.562 1 97.88 288 LEU B C 1
ATOM 6377 O O . LEU B 1 288 ? 13.375 22.703 19.25 1 97.88 288 LEU B O 1
ATOM 6381 N N . LYS B 1 289 ? 15.469 22.375 19.906 1 98.38 289 LYS B N 1
ATOM 6382 C CA . LYS B 1 289 ? 15.797 23.797 19.875 1 98.38 289 LYS B CA 1
ATOM 6383 C C . LYS B 1 289 ? 15.648 24.359 18.469 1 98.38 289 LYS B C 1
ATOM 6385 O O . LYS B 1 289 ? 15.094 25.453 18.281 1 98.38 289 LYS B O 1
ATOM 6390 N N . HIS B 1 290 ? 16.156 23.594 17.516 1 98.5 290 HIS B N 1
ATOM 6391 C CA . HIS B 1 290 ? 16.016 24.016 16.125 1 98.5 290 HIS B CA 1
ATOM 6392 C C . HIS B 1 290 ? 14.547 24 15.68 1 98.5 290 HIS B C 1
ATOM 6394 O O . HIS B 1 290 ? 14.102 24.891 14.961 1 98.5 290 HIS B O 1
ATOM 6400 N N . TYR B 1 291 ? 13.805 22.953 16.094 1 98.44 291 TYR B N 1
ATOM 6401 C CA . TYR B 1 291 ? 12.383 22.844 15.789 1 98.44 291 TYR B CA 1
ATOM 6402 C C . TYR B 1 291 ? 11.609 24.047 16.312 1 98.44 291 TYR B C 1
ATOM 6404 O O . TYR B 1 291 ? 10.828 24.656 15.586 1 98.44 291 TYR B O 1
ATOM 6412 N N . TYR B 1 292 ? 11.82 24.406 17.562 1 98.62 292 TYR B N 1
ATOM 6413 C CA . TYR B 1 292 ? 11.172 25.562 18.172 1 98.62 292 TYR B CA 1
ATOM 6414 C C . TYR B 1 292 ? 11.57 26.859 17.453 1 98.62 292 TYR B C 1
ATOM 6416 O O . TYR B 1 292 ? 10.719 27.703 17.172 1 98.62 292 TYR B O 1
ATOM 6424 N N . ALA B 1 293 ? 12.828 26.984 17.141 1 98.81 293 ALA B N 1
ATOM 6425 C CA . ALA B 1 293 ? 13.312 28.172 16.453 1 98.81 293 ALA B CA 1
ATOM 6426 C C . ALA B 1 293 ? 12.68 28.312 15.07 1 98.81 293 ALA B C 1
ATOM 6428 O O . ALA B 1 293 ? 12.336 29.406 14.641 1 98.81 293 ALA B O 1
ATOM 6429 N N . ASN B 1 294 ? 12.633 27.141 14.398 1 98.56 294 ASN B N 1
ATOM 6430 C CA . ASN B 1 294 ? 11.969 27.141 13.102 1 98.56 294 ASN B CA 1
ATOM 6431 C C . ASN B 1 294 ? 10.508 27.562 13.211 1 98.56 294 ASN B C 1
ATOM 6433 O O . ASN B 1 294 ? 10.039 28.375 12.414 1 98.56 294 ASN B O 1
ATOM 6437 N N . MET B 1 295 ? 9.789 27.062 14.195 1 98.75 295 MET B N 1
ATOM 6438 C CA . MET B 1 295 ? 8.391 27.422 14.406 1 98.75 295 MET B CA 1
ATOM 6439 C C . MET B 1 295 ? 8.266 28.906 14.773 1 98.75 295 MET B C 1
ATOM 6441 O O . MET B 1 295 ? 7.332 29.578 14.328 1 98.75 295 MET B O 1
ATOM 6445 N N . THR B 1 296 ? 9.18 29.422 15.562 1 98.81 296 THR B N 1
ATOM 6446 C CA . THR B 1 296 ? 9.18 30.828 15.914 1 98.81 296 THR B CA 1
ATOM 6447 C C . THR B 1 296 ? 9.383 31.703 14.672 1 98.81 296 THR B C 1
ATOM 6449 O O . THR B 1 296 ? 8.773 32.75 14.539 1 98.81 296 THR B O 1
ATOM 6452 N N . ASN B 1 297 ? 10.258 31.266 13.812 1 98.81 297 ASN B N 1
ATOM 6453 C CA . ASN B 1 297 ? 10.438 31.953 12.547 1 98.81 297 ASN B CA 1
ATOM 6454 C C . ASN B 1 297 ? 9.141 31.984 11.742 1 98.81 297 ASN B C 1
ATOM 6456 O O . ASN B 1 297 ? 8.742 33.031 11.234 1 98.81 297 ASN B O 1
ATOM 6460 N N . ILE B 1 298 ? 8.484 30.844 11.648 1 98.81 298 ILE B N 1
ATOM 6461 C CA . ILE B 1 298 ? 7.227 30.75 10.922 1 98.81 298 ILE B CA 1
ATOM 6462 C C . ILE B 1 298 ? 6.191 31.672 11.555 1 98.81 298 ILE B C 1
ATOM 6464 O O . ILE B 1 298 ? 5.469 32.375 10.844 1 98.81 298 ILE B O 1
ATOM 6468 N N . ASP B 1 299 ? 6.156 31.672 12.852 1 98.88 299 ASP B N 1
ATOM 6469 C CA . ASP B 1 299 ? 5.25 32.562 13.586 1 98.88 299 ASP B CA 1
ATOM 6470 C C . ASP B 1 299 ? 5.5 34.031 13.227 1 98.88 299 ASP B C 1
ATOM 6472 O O . ASP B 1 299 ? 4.555 34.781 12.961 1 98.88 299 ASP B O 1
ATOM 6476 N N . TYR B 1 300 ? 6.746 34.438 13.219 1 98.81 300 TYR B N 1
ATOM 6477 C CA . TYR B 1 300 ? 7.125 35.781 12.859 1 98.81 300 TYR B CA 1
ATOM 6478 C C . TYR B 1 300 ? 6.652 36.125 11.453 1 98.81 300 TYR B C 1
ATOM 6480 O O . TYR B 1 300 ? 6.113 37.219 11.219 1 98.81 300 TYR B O 1
ATOM 6488 N N . GLN B 1 301 ? 6.875 35.219 10.555 1 98.81 301 GLN B N 1
ATOM 6489 C CA . GLN B 1 301 ? 6.469 35.438 9.172 1 98.81 301 GLN B CA 1
ATOM 6490 C C . GLN B 1 301 ? 4.953 35.562 9.055 1 98.81 301 GLN B C 1
ATOM 6492 O O . GLN B 1 301 ? 4.445 36.375 8.289 1 98.81 301 GLN B O 1
ATOM 6497 N N . ILE B 1 302 ? 4.203 34.719 9.766 1 98.88 302 ILE B N 1
ATOM 6498 C CA . ILE B 1 302 ? 2.748 34.844 9.789 1 98.88 302 ILE B CA 1
ATOM 6499 C C . ILE B 1 302 ? 2.338 36.188 10.336 1 98.88 302 ILE B C 1
ATOM 6501 O O . ILE B 1 302 ? 1.398 36.812 9.828 1 98.88 302 ILE B O 1
ATOM 6505 N N . GLY B 1 303 ? 3.035 36.688 11.328 1 98.88 303 GLY B N 1
ATOM 6506 C CA . GLY B 1 303 ? 2.801 38.031 11.836 1 98.88 303 GLY B CA 1
ATOM 6507 C C . GLY B 1 303 ? 2.943 39.094 10.773 1 98.88 303 GLY B C 1
ATOM 6508 O O . GLY B 1 303 ? 2.119 40 10.688 1 98.88 303 GLY B O 1
ATOM 6509 N N . ARG B 1 304 ? 3.988 38.969 9.945 1 98.81 304 ARG B N 1
ATOM 6510 C CA . ARG B 1 304 ? 4.199 39.906 8.844 1 98.81 304 ARG B CA 1
ATOM 6511 C C . ARG B 1 304 ? 3.014 39.906 7.883 1 98.81 304 ARG B C 1
ATOM 6513 O O . ARG B 1 304 ? 2.604 40.938 7.391 1 98.81 304 ARG B O 1
ATOM 6520 N N . LEU B 1 305 ? 2.496 38.719 7.625 1 98.88 305 LEU B N 1
ATOM 6521 C CA . LEU B 1 305 ? 1.357 38.594 6.723 1 98.88 305 LEU B CA 1
ATOM 6522 C C . LEU B 1 305 ? 0.108 39.219 7.344 1 98.88 305 LEU B C 1
ATOM 6524 O O . LEU B 1 305 ? -0.657 39.906 6.66 1 98.88 305 LEU B O 1
ATOM 6528 N N . ILE B 1 306 ? -0.135 39 8.633 1 98.69 306 ILE B N 1
ATOM 6529 C CA . ILE B 1 306 ? -1.282 39.562 9.344 1 98.69 306 ILE B CA 1
ATOM 6530 C C . ILE B 1 306 ? -1.184 41.062 9.375 1 98.69 306 ILE B C 1
ATOM 6532 O O . ILE B 1 306 ? -2.176 41.781 9.141 1 98.69 306 ILE B O 1
ATOM 6536 N N . ASP B 1 307 ? -0.009 41.594 9.617 1 98.69 307 ASP B N 1
ATOM 6537 C CA . ASP B 1 307 ? 0.207 43.031 9.586 1 98.69 307 ASP B CA 1
ATOM 6538 C C . ASP B 1 307 ? -0.135 43.625 8.211 1 98.69 307 ASP B C 1
ATOM 6540 O O . ASP B 1 307 ? -0.76 44.688 8.117 1 98.69 307 ASP B O 1
ATOM 6544 N N . TYR B 1 308 ? 0.296 42.906 7.234 1 98.69 308 TYR B N 1
ATOM 6545 C CA . TYR B 1 308 ? -0.033 43.312 5.871 1 98.69 308 TYR B CA 1
ATOM 6546 C C . TYR B 1 308 ? -1.543 43.406 5.68 1 98.69 308 TYR B C 1
ATOM 6548 O O . TYR B 1 308 ? -2.047 44.375 5.102 1 98.69 308 TYR B O 1
ATOM 6556 N N . LEU B 1 309 ? -2.297 42.406 6.152 1 98.56 309 LEU B N 1
ATOM 6557 C CA . LEU B 1 309 ? -3.75 42.406 6.023 1 98.56 309 LEU B CA 1
ATOM 6558 C C . LEU B 1 309 ? -4.359 43.594 6.75 1 98.56 309 LEU B C 1
ATOM 6560 O O . LEU B 1 309 ? -5.281 44.25 6.234 1 98.56 309 LEU B O 1
ATOM 6564 N N . LYS B 1 310 ? -3.85 43.906 7.902 1 98.12 310 LYS B N 1
ATOM 6565 C CA . LYS B 1 310 ? -4.359 45.031 8.688 1 98.12 310 LYS B CA 1
ATOM 6566 C C . LYS B 1 310 ? -4.062 46.375 8.008 1 98.12 310 LYS B C 1
ATOM 6568 O O . LYS B 1 310 ? -4.941 47.219 7.891 1 98.12 310 LYS B O 1
ATOM 6573 N N . GLU B 1 311 ? -2.869 46.469 7.508 1 98.19 311 GLU B N 1
ATOM 6574 C CA . GLU B 1 311 ? -2.439 47.688 6.852 1 98.19 311 GLU B CA 1
ATOM 6575 C C . GLU B 1 311 ? -3.258 47.969 5.59 1 98.19 311 GLU B C 1
ATOM 6577 O O . GLU B 1 311 ? -3.459 49.125 5.207 1 98.19 311 GLU B O 1
ATOM 6582 N N . ASN B 1 312 ? -3.742 46.938 5.016 1 97.31 312 ASN B N 1
ATOM 6583 C CA . ASN B 1 312 ? -4.496 47.062 3.773 1 97.31 312 ASN B CA 1
ATOM 6584 C C . ASN B 1 312 ? -5.996 46.938 4.012 1 97.31 312 ASN B C 1
ATOM 6586 O O . ASN B 1 312 ? -6.766 46.75 3.066 1 97.31 312 ASN B O 1
ATOM 6590 N N . GLN B 1 313 ? -6.457 46.906 5.293 1 96.44 313 GLN B N 1
ATOM 6591 C CA . GLN B 1 313 ? -7.855 46.906 5.707 1 96.44 313 GLN B CA 1
ATOM 6592 C C . GLN B 1 313 ? -8.555 45.625 5.191 1 96.44 313 GLN B C 1
ATOM 6594 O O . GLN B 1 313 ? -9.695 45.719 4.719 1 96.44 313 GLN B O 1
ATOM 6599 N N . LEU B 1 314 ? -7.836 44.562 5.199 1 97 314 LEU B N 1
ATOM 6600 C CA . LEU B 1 314 ? -8.367 43.281 4.73 1 97 314 LEU B CA 1
ATOM 6601 C C . LEU B 1 314 ? -8.656 42.344 5.902 1 97 314 LEU B C 1
ATOM 6603 O O . LEU B 1 314 ? -9.414 41.375 5.766 1 97 314 LEU B O 1
ATOM 6607 N N . TYR B 1 315 ? -8.062 42.594 7.027 1 97.62 315 TYR B N 1
ATOM 6608 C CA . TYR B 1 315 ? -8.023 41.656 8.156 1 97.62 315 TYR B CA 1
ATOM 6609 C C . TYR B 1 315 ? -9.43 41.406 8.688 1 97.62 315 TYR B C 1
ATOM 6611 O O . TYR B 1 315 ? -9.797 40.25 8.938 1 97.62 315 TYR B O 1
ATOM 6619 N N . GLU B 1 316 ? -10.32 42.406 8.797 1 95.94 316 GLU B N 1
ATOM 6620 C CA . GLU B 1 316 ? -11.625 42.312 9.445 1 95.94 316 GLU B CA 1
ATOM 6621 C C . GLU B 1 316 ? -12.609 41.531 8.578 1 95.94 316 GLU B C 1
ATOM 6623 O O . GLU B 1 316 ? -13.547 40.906 9.094 1 95.94 316 GLU B O 1
ATOM 6628 N N . ASP B 1 317 ? -12.352 41.5 7.312 1 95.56 317 ASP B N 1
ATOM 6629 C CA . ASP B 1 317 ? -13.281 40.844 6.402 1 95.56 317 ASP B CA 1
ATOM 6630 C C . ASP B 1 317 ? -12.727 39.5 5.934 1 95.56 317 ASP B C 1
ATOM 6632 O O . ASP B 1 317 ? -13.203 38.938 4.949 1 95.56 317 ASP B O 1
ATOM 6636 N N . THR B 1 318 ? -11.656 38.969 6.605 1 98.06 318 THR B N 1
ATOM 6637 C CA . THR B 1 318 ? -11.008 37.75 6.172 1 98.06 318 THR B CA 1
ATOM 6638 C C . THR B 1 318 ? -11.258 36.625 7.172 1 98.06 318 THR B C 1
ATOM 6640 O O . THR B 1 318 ? -11.062 36.812 8.375 1 98.06 318 THR B O 1
ATOM 6643 N N . LEU B 1 319 ? -11.828 35.5 6.672 1 98.69 319 LEU B N 1
ATOM 6644 C CA . LEU B 1 319 ? -11.781 34.25 7.402 1 98.69 319 LEU B CA 1
ATOM 6645 C C . LEU B 1 319 ? -10.383 33.625 7.375 1 98.69 319 LEU B C 1
ATOM 6647 O O . LEU B 1 319 ? -9.828 33.375 6.301 1 98.69 319 LEU B O 1
ATOM 6651 N N . ILE B 1 320 ? -9.75 33.5 8.562 1 98.88 320 ILE B N 1
ATOM 6652 C CA . ILE B 1 320 ? -8.406 32.938 8.617 1 98.88 320 ILE B CA 1
ATOM 6653 C C . ILE B 1 320 ? -8.445 31.547 9.234 1 98.88 320 ILE B C 1
ATOM 6655 O O . ILE B 1 320 ? -8.977 31.359 10.328 1 98.88 320 ILE B O 1
ATOM 6659 N N . VAL B 1 321 ? -8.008 30.594 8.508 1 98.88 321 VAL B N 1
ATOM 6660 C CA . VAL B 1 321 ? -7.871 29.219 8.977 1 98.88 321 VAL B CA 1
ATOM 6661 C C . VAL B 1 321 ? -6.395 28.859 9.141 1 98.88 321 VAL B C 1
ATOM 6663 O O . VAL B 1 321 ? -5.609 29 8.195 1 98.88 321 VAL B O 1
ATOM 6666 N N . PHE B 1 322 ? -5.977 28.484 10.305 1 98.88 322 PHE B N 1
ATOM 6667 C CA . PHE B 1 322 ? -4.629 28 10.586 1 98.88 322 PHE B CA 1
ATOM 6668 C C . PHE B 1 322 ? -4.664 26.531 11.031 1 98.88 322 PHE B C 1
ATOM 6670 O O . PHE B 1 322 ? -5.43 26.172 11.93 1 98.88 322 PHE B O 1
ATOM 6677 N N . ILE B 1 323 ? -3.781 25.703 10.461 1 98.81 323 ILE B N 1
ATOM 6678 C CA . ILE B 1 323 ? -3.775 24.297 10.828 1 98.81 323 ILE B CA 1
ATOM 6679 C C . ILE B 1 323 ? -2.422 23.672 10.484 1 98.81 323 ILE B C 1
ATOM 6681 O O . ILE B 1 323 ? -1.653 24.234 9.703 1 98.81 323 ILE B O 1
ATOM 6685 N N . SER B 1 324 ? -2.082 22.562 11.078 1 98.81 324 SER B N 1
ATOM 6686 C CA . SER B 1 324 ? -1.001 21.688 10.625 1 98.81 324 SER B CA 1
ATOM 6687 C C . SER B 1 324 ? -1.544 20.453 9.906 1 98.81 324 SER B C 1
ATOM 6689 O O . SER B 1 324 ? -2.65 20 10.195 1 98.81 324 SER B O 1
ATOM 6691 N N . ASP B 1 325 ? -0.795 19.938 8.969 1 98.38 325 ASP B N 1
ATOM 6692 C CA . ASP B 1 325 ? -1.236 18.719 8.305 1 98.38 325 ASP B CA 1
ATOM 6693 C C . ASP B 1 325 ? -1.112 17.5 9.234 1 98.38 325 ASP B C 1
ATOM 6695 O O . ASP B 1 325 ? -1.933 16.594 9.172 1 98.38 325 ASP B O 1
ATOM 6699 N N . HIS B 1 326 ? -0.119 17.438 10.023 1 98.5 326 HIS B N 1
ATOM 6700 C CA . HIS B 1 326 ? 0.089 16.453 11.078 1 98.5 326 HIS B CA 1
ATOM 6701 C C . HIS B 1 326 ? 1.141 16.922 12.078 1 98.5 326 HIS B C 1
ATOM 6703 O O . HIS B 1 326 ? 1.636 18.047 11.977 1 98.5 326 HIS B O 1
ATOM 6709 N N . GLY B 1 327 ? 1.418 16.078 13.094 1 98.38 327 GLY B N 1
ATOM 6710 C CA . GLY B 1 327 ? 2.357 16.5 14.125 1 98.38 327 GLY B CA 1
ATOM 6711 C C . GLY B 1 327 ? 3.709 15.82 14 1 98.38 327 GLY B C 1
ATOM 6712 O O . GLY B 1 327 ? 4.09 15.367 12.914 1 98.38 327 GLY B O 1
ATOM 6713 N N . GLU B 1 328 ? 4.484 15.914 15.094 1 97.94 328 GLU B N 1
ATOM 6714 C CA . GLU B 1 328 ? 5.859 15.43 15.188 1 97.94 328 GLU B CA 1
ATOM 6715 C C . GLU B 1 328 ? 6.121 14.75 16.531 1 97.94 328 GLU B C 1
ATOM 6717 O O . GLU B 1 328 ? 5.535 15.125 17.547 1 97.94 328 GLU B O 1
ATOM 6722 N N . SER B 1 329 ? 7.043 13.766 16.531 1 97.19 329 SER B N 1
ATOM 6723 C CA . SER B 1 329 ? 7.309 13.016 17.75 1 97.19 329 SER B CA 1
ATOM 6724 C C . SER B 1 329 ? 8.344 13.727 18.625 1 97.19 329 SER B C 1
ATOM 6726 O O . SER B 1 329 ? 8.023 14.203 19.719 1 97.19 329 SER B O 1
ATOM 6728 N N . LEU B 1 330 ? 9.609 13.844 18.094 1 97.25 330 LEU B N 1
ATOM 6729 C CA . LEU B 1 330 ? 10.727 14.539 18.734 1 97.25 330 LEU B CA 1
ATOM 6730 C C . LEU B 1 330 ? 11.133 13.859 20.031 1 97.25 330 LEU B C 1
ATOM 6732 O O . LEU B 1 330 ? 11.336 14.523 21.047 1 97.25 330 LEU B O 1
ATOM 6736 N N . GLY B 1 331 ? 11.102 12.523 20.062 1 98.12 331 GLY B N 1
ATOM 6737 C CA . GLY B 1 331 ? 11.75 11.758 21.125 1 98.12 331 GLY B CA 1
ATOM 6738 C C . GLY B 1 331 ? 10.773 11.172 22.125 1 98.12 331 GLY B C 1
ATOM 6739 O O . GLY B 1 331 ? 11.18 10.586 23.125 1 98.12 331 GLY B O 1
ATOM 6740 N N . ILE B 1 332 ? 9.477 11.266 21.906 1 98.25 332 ILE B N 1
ATOM 6741 C CA . ILE B 1 332 ? 8.5 10.672 22.812 1 98.25 332 ILE B CA 1
ATOM 6742 C C . ILE B 1 332 ? 8.688 9.156 22.859 1 98.25 332 ILE B C 1
ATOM 6744 O O . ILE B 1 332 ? 9.281 8.578 21.953 1 98.25 332 ILE B O 1
ATOM 6748 N N . HIS B 1 333 ? 8.148 8.555 23.984 1 98.25 333 HIS B N 1
ATOM 6749 C CA . HIS B 1 333 ? 8.086 7.105 24.109 1 98.25 333 HIS B CA 1
ATOM 6750 C C . HIS B 1 333 ? 9.43 6.461 23.797 1 98.25 333 HIS B C 1
ATOM 6752 O O . HIS B 1 333 ? 9.516 5.59 22.938 1 98.25 333 HIS B O 1
ATOM 6758 N N . ASP B 1 334 ? 10.469 6.859 24.516 1 97.62 334 ASP B N 1
ATOM 6759 C CA . ASP B 1 334 ? 11.812 6.289 24.469 1 97.62 334 ASP B CA 1
ATOM 6760 C C . ASP B 1 334 ? 12.477 6.543 23.125 1 97.62 334 ASP B C 1
ATOM 6762 O O . ASP B 1 334 ? 13.016 5.617 22.5 1 97.62 334 ASP B O 1
ATOM 6766 N N . GLY B 1 335 ? 12.336 7.746 22.531 1 98.12 335 GLY B N 1
ATOM 6767 C CA . GLY B 1 335 ? 13.156 8.227 21.438 1 98.12 335 GLY B CA 1
ATOM 6768 C C . GLY B 1 335 ? 12.531 7.984 20.078 1 98.12 335 GLY B C 1
ATOM 6769 O O . GLY B 1 335 ? 13.242 7.758 19.094 1 98.12 335 GLY B O 1
ATOM 6770 N N . LEU B 1 336 ? 11.195 7.941 19.984 1 98 336 LEU B N 1
ATOM 6771 C CA . LEU B 1 336 ? 10.547 7.863 18.688 1 98 336 LEU B CA 1
ATOM 6772 C C . LEU B 1 336 ? 10.766 9.148 17.891 1 98 336 LEU B C 1
ATOM 6774 O O . LEU B 1 336 ? 10.727 10.25 18.453 1 98 336 LEU B O 1
ATOM 6778 N N . CYS B 1 337 ? 11.016 8.984 16.625 1 97.31 337 CYS B N 1
ATOM 6779 C CA . CYS B 1 337 ? 11.312 10.094 15.727 1 97.31 337 CYS B CA 1
ATOM 6780 C C . CYS B 1 337 ? 10.266 10.188 14.625 1 97.31 337 CYS B C 1
ATOM 6782 O O . CYS B 1 337 ? 9.609 9.203 14.297 1 97.31 337 CYS B O 1
ATOM 6784 N N . ASP B 1 338 ? 10.086 11.359 14.086 1 96.06 338 ASP B N 1
ATOM 6785 C CA . ASP B 1 338 ? 9.273 11.578 12.898 1 96.06 338 ASP B CA 1
ATOM 6786 C C . ASP B 1 338 ? 7.805 11.266 13.172 1 96.06 338 ASP B C 1
ATOM 6788 O O . ASP B 1 338 ? 7.223 11.781 14.125 1 96.06 338 ASP B O 1
ATOM 6792 N N . LYS B 1 339 ? 7.109 10.523 12.305 1 96 339 LYS B N 1
ATOM 6793 C CA . LYS B 1 339 ? 5.66 10.344 12.383 1 96 339 LYS B CA 1
ATOM 6794 C C . LYS B 1 339 ? 5.227 9.055 11.688 1 96 339 LYS B C 1
ATOM 6796 O O . LYS B 1 339 ? 6.051 8.18 11.422 1 96 339 LYS B O 1
ATOM 6801 N N . ALA B 1 340 ? 3.932 8.797 11.469 1 94.38 340 ALA B N 1
ATOM 6802 C CA . ALA B 1 340 ? 3.27 7.816 10.617 1 94.38 340 ALA B CA 1
ATOM 6803 C C . ALA B 1 340 ? 2.816 6.602 11.422 1 94.38 340 ALA B C 1
ATOM 6805 O O . ALA B 1 340 ? 1.637 6.48 11.758 1 94.38 340 ALA B O 1
ATOM 6806 N N . ILE B 1 341 ? 3.637 5.727 11.938 1 94.62 341 ILE B N 1
ATOM 6807 C CA . ILE B 1 341 ? 3.338 4.34 12.266 1 94.62 341 ILE B CA 1
ATOM 6808 C C . ILE B 1 341 ? 2.918 4.238 13.734 1 94.62 341 ILE B C 1
ATOM 6810 O O . ILE B 1 341 ? 2.861 3.141 14.297 1 94.62 341 ILE B O 1
ATOM 6814 N N . PHE B 1 342 ? 2.707 5.383 14.367 1 96.31 342 PHE B N 1
ATOM 6815 C CA . PHE B 1 342 ? 2.148 5.414 15.711 1 96.31 342 PHE B CA 1
ATOM 6816 C C . PHE B 1 342 ? 1.135 6.543 15.852 1 96.31 342 PHE B C 1
ATOM 6818 O O . PHE B 1 342 ? 1.272 7.59 15.211 1 96.31 342 PHE B O 1
ATOM 6825 N N . MET B 1 343 ? 0.061 6.305 16.531 1 98.25 343 MET B N 1
ATOM 6826 C CA . MET B 1 343 ? -1.093 7.195 16.578 1 98.25 343 MET B CA 1
ATOM 6827 C C . MET B 1 343 ? -1.13 7.965 17.906 1 98.25 343 MET B C 1
ATOM 6829 O O . MET B 1 343 ? -2.184 8.078 18.531 1 98.25 343 MET B O 1
ATOM 6833 N N . TYR B 1 344 ? 0.046 8.469 18.344 1 98.62 344 TYR B N 1
ATOM 6834 C CA . TYR B 1 344 ? 0.091 9.242 19.578 1 98.62 344 TYR B CA 1
ATOM 6835 C C . TYR B 1 344 ? -0.36 10.672 19.344 1 98.62 344 TYR B C 1
ATOM 6837 O O . TYR B 1 344 ? -0.261 11.188 18.219 1 98.62 344 TYR B O 1
ATOM 6845 N N . GLU B 1 345 ? -0.837 11.297 20.344 1 98.44 345 GLU B N 1
ATOM 6846 C CA . GLU B 1 345 ? -1.427 12.633 20.25 1 98.44 345 GLU B CA 1
ATOM 6847 C C . GLU B 1 345 ? -0.461 13.617 19.594 1 98.44 345 GLU B C 1
ATOM 6849 O O . GLU B 1 345 ? -0.876 14.477 18.828 1 98.44 345 GLU B O 1
ATOM 6854 N N . GLU B 1 346 ? 0.833 13.477 19.797 1 98.38 346 GLU B N 1
ATOM 6855 C CA . GLU B 1 346 ? 1.824 14.422 19.297 1 98.38 346 GLU B CA 1
ATOM 6856 C C . GLU B 1 346 ? 1.849 14.445 17.766 1 98.38 346 GLU B C 1
ATOM 6858 O O . GLU B 1 346 ? 2.232 15.445 17.156 1 98.38 346 GLU B O 1
ATOM 6863 N N . ILE B 1 347 ? 1.378 13.344 17.125 1 98.12 347 ILE B N 1
ATOM 6864 C CA . ILE B 1 347 ? 1.518 13.312 15.672 1 98.12 347 ILE B CA 1
ATOM 6865 C C . ILE B 1 347 ? 0.141 13.414 15.023 1 98.12 347 ILE B C 1
ATOM 6867 O O . ILE B 1 347 ? 0.023 13.836 13.867 1 98.12 347 ILE B O 1
ATOM 6871 N N . VAL B 1 348 ? -0.949 13.039 15.82 1 98.75 348 VAL B N 1
ATOM 6872 C CA . VAL B 1 348 ? -2.242 12.953 15.148 1 98.75 348 VAL B CA 1
ATOM 6873 C C . VAL B 1 348 ? -3.125 14.125 15.57 1 98.75 348 VAL B C 1
ATOM 6875 O O . VAL B 1 348 ? -4.02 14.539 14.828 1 98.75 348 VAL B O 1
ATOM 6878 N N . SER B 1 349 ? -3.029 14.633 16.812 1 98.56 349 SER B N 1
ATOM 6879 C CA . SER B 1 349 ? -3.74 15.828 17.266 1 98.56 349 SER B CA 1
ATOM 6880 C C . SER B 1 349 ? -3.02 17.094 16.812 1 98.56 349 SER B C 1
ATOM 6882 O O . SER B 1 349 ? -1.833 17.266 17.094 1 98.56 349 SER B O 1
ATOM 6884 N N . ILE B 1 350 ? -3.688 17.969 16.125 1 98.69 350 ILE B N 1
ATOM 6885 C CA . ILE B 1 350 ? -3.004 19.078 15.461 1 98.69 350 ILE B CA 1
ATOM 6886 C C . ILE B 1 350 ? -3.6 20.406 15.914 1 98.69 350 ILE B C 1
ATOM 6888 O O . ILE B 1 350 ? -4.73 20.453 16.406 1 98.69 350 ILE B O 1
ATOM 6892 N N . PRO B 1 351 ? -2.824 21.5 15.836 1 98.69 351 PRO B N 1
ATOM 6893 C CA . PRO B 1 351 ? -3.4 22.812 16.094 1 98.69 351 PRO B CA 1
ATOM 6894 C C . PRO B 1 351 ? -4.355 23.266 14.992 1 98.69 351 PRO B C 1
ATOM 6896 O O . PRO B 1 351 ? -4.117 23 13.812 1 98.69 351 PRO B O 1
ATOM 6899 N N . MET B 1 352 ? -5.395 23.859 15.406 1 98.81 352 MET B N 1
ATOM 6900 C CA . MET B 1 352 ? -6.359 24.422 14.461 1 98.81 352 MET B CA 1
ATOM 6901 C C . MET B 1 352 ? -7.031 25.656 15.039 1 98.81 352 MET B C 1
ATOM 6903 O O . MET B 1 352 ? -7.602 25.609 16.125 1 98.81 352 MET B O 1
ATOM 6907 N N . LEU B 1 353 ? -6.914 26.797 14.383 1 98.81 353 LEU B N 1
ATOM 6908 C CA . LEU B 1 353 ? -7.57 28.062 14.68 1 98.81 353 LEU B CA 1
ATOM 6909 C C . LEU B 1 353 ? -8.414 28.531 13.5 1 98.81 353 LEU B C 1
ATOM 6911 O O . LEU B 1 353 ? -7.98 28.453 12.352 1 98.81 353 LEU B O 1
ATOM 6915 N N . ILE B 1 354 ? -9.617 28.969 13.773 1 98.88 354 ILE B N 1
ATOM 6916 C CA . ILE B 1 354 ? -10.414 29.641 12.75 1 98.88 354 ILE B CA 1
ATOM 6917 C C . ILE B 1 354 ? -10.883 31 13.273 1 98.88 354 ILE B C 1
ATOM 6919 O O . ILE B 1 354 ? -11.625 31.062 14.258 1 98.88 354 ILE B O 1
ATOM 6923 N N . LYS B 1 355 ? -10.414 32.031 12.68 1 98.69 355 LYS B N 1
ATOM 6924 C CA . LYS B 1 355 ? -10.883 33.375 12.969 1 98.69 355 LYS B CA 1
ATOM 6925 C C . LYS B 1 355 ? -11.969 33.812 11.992 1 98.69 355 LYS B C 1
ATOM 6927 O O . LYS B 1 355 ? -11.703 34.031 10.805 1 98.69 355 LYS B O 1
ATOM 6932 N N . SER B 1 356 ? -13.164 33.969 12.469 1 98 356 SER B N 1
ATOM 6933 C CA . SER B 1 356 ? -14.242 34.5 11.648 1 98 356 SER B CA 1
ATOM 6934 C C . SER B 1 356 ? -14.039 35.969 11.367 1 98 356 SER B C 1
ATOM 6936 O O . SER B 1 356 ? -13.375 36.688 12.133 1 98 356 SER B O 1
ATOM 6938 N N . PRO B 1 357 ? -14.625 36.469 10.219 1 96.94 357 PRO B N 1
ATOM 6939 C CA . PRO B 1 357 ? -14.586 37.906 9.992 1 96.94 357 PRO B CA 1
ATOM 6940 C C . PRO B 1 357 ? -15.172 38.688 11.164 1 96.94 357 PRO B C 1
ATOM 6942 O O . PRO B 1 357 ? -16.188 38.281 11.734 1 96.94 357 PRO B O 1
ATOM 6945 N N . GLN B 1 358 ? -14.516 39.688 11.594 1 93.88 358 GLN B N 1
ATOM 6946 C CA . GLN B 1 358 ? -14.953 40.625 12.602 1 93.88 358 GLN B CA 1
ATOM 6947 C C . GLN B 1 358 ? -14.922 40.031 14 1 93.88 358 GLN B C 1
ATOM 6949 O O . GLN B 1 358 ? -15.344 40.656 14.969 1 93.88 358 GLN B O 1
ATOM 6954 N N . GLN B 1 359 ? -14.359 38.781 14.07 1 95 359 GLN B N 1
ATOM 6955 C CA . GLN B 1 359 ? -14.242 38.188 15.398 1 95 359 GLN B CA 1
ATOM 6956 C C . GLN B 1 359 ? -13.164 38.875 16.219 1 95 359 GLN B C 1
ATOM 6958 O O . GLN B 1 359 ? -12.047 39.062 15.758 1 95 359 GLN B O 1
ATOM 6963 N N . GLU B 1 360 ? -13.539 39.188 17.484 1 94.56 360 GLU B N 1
ATOM 6964 C CA . GLU B 1 360 ? -12.609 39.969 18.297 1 94.56 360 GLU B CA 1
ATOM 6965 C C . GLU B 1 360 ? -12.227 39.219 19.562 1 94.56 360 GLU B C 1
ATOM 6967 O O . GLU B 1 360 ? -11.273 39.594 20.25 1 94.56 360 GLU B O 1
ATOM 6972 N N . GLU B 1 361 ? -12.93 38.125 19.828 1 96.88 361 GLU B N 1
ATOM 6973 C CA . GLU B 1 361 ? -12.688 37.406 21.078 1 96.88 361 GLU B CA 1
ATOM 6974 C C . GLU B 1 361 ? -12.375 35.938 20.812 1 96.88 361 GLU B C 1
ATOM 6976 O O . GLU B 1 361 ? -12.859 35.344 19.844 1 96.88 361 GLU B O 1
ATOM 6981 N N . GLN B 1 362 ? -11.586 35.469 21.734 1 97.44 362 GLN B N 1
ATOM 6982 C CA . GLN B 1 362 ? -11.273 34.031 21.656 1 97.44 362 GLN B CA 1
ATOM 6983 C C . GLN B 1 362 ? -12.469 33.188 22.078 1 97.44 362 GLN B C 1
ATOM 6985 O O . GLN B 1 362 ? -13.172 33.531 23.031 1 97.44 362 GLN B O 1
ATOM 6990 N N . LYS B 1 363 ? -12.711 32.188 21.422 1 97.94 363 LYS B N 1
ATOM 6991 C CA . LYS B 1 363 ? -13.609 31.094 21.812 1 97.94 363 LYS B CA 1
ATOM 6992 C C . LYS B 1 363 ? -12.914 29.734 21.703 1 97.94 363 LYS B C 1
ATOM 6994 O O . LYS B 1 363 ? -11.867 29.625 21.062 1 97.94 363 LYS B O 1
ATOM 6999 N N . ARG B 1 364 ? -13.414 28.828 22.438 1 97.88 364 ARG B N 1
ATOM 7000 C CA . ARG B 1 364 ? -12.859 27.469 22.422 1 97.88 364 ARG B CA 1
ATOM 7001 C C . ARG B 1 364 ? -13.961 26.422 22.25 1 97.88 364 ARG B C 1
ATOM 7003 O O . ARG B 1 364 ? -15.094 26.641 22.703 1 97.88 364 ARG B O 1
ATOM 7010 N N . THR B 1 365 ? -13.688 25.344 21.609 1 98.19 365 THR B N 1
ATOM 7011 C CA . THR B 1 365 ? -14.648 24.25 21.469 1 98.19 365 THR B CA 1
ATOM 7012 C C . THR B 1 365 ? -13.961 22.906 21.656 1 98.19 365 THR B C 1
ATOM 7014 O O . THR B 1 365 ? -12.844 22.688 21.188 1 98.19 365 THR B O 1
ATOM 7017 N N . PRO B 1 366 ? -14.562 21.984 22.375 1 97.31 366 PRO B N 1
ATOM 7018 C CA . PRO B 1 366 ? -14.039 20.625 22.531 1 97.31 366 PRO B CA 1
ATOM 7019 C C . PRO B 1 366 ? -14.484 19.672 21.422 1 97.31 366 PRO B C 1
ATOM 7021 O O . PRO B 1 366 ? -14.219 18.469 21.469 1 97.31 366 PRO B O 1
ATOM 7024 N N . ALA B 1 367 ? -15.188 20.234 20.438 1 97.94 367 ALA B N 1
ATOM 7025 C CA . ALA B 1 367 ? -15.711 19.391 19.359 1 97.94 367 ALA B CA 1
ATOM 7026 C C . ALA B 1 367 ? -14.594 18.594 18.688 1 97.94 367 ALA B C 1
ATOM 7028 O O . ALA B 1 367 ? -13.508 19.125 18.469 1 97.94 367 ALA B O 1
ATOM 7029 N N . LEU B 1 368 ? -14.891 17.281 18.422 1 98.31 368 LEU B N 1
ATOM 7030 C CA . LEU B 1 368 ? -13.984 16.469 17.609 1 98.31 368 LEU B CA 1
ATOM 7031 C C . LEU B 1 368 ? -14.086 16.859 16.141 1 98.31 368 LEU B C 1
ATOM 7033 O O . LEU B 1 368 ? -15.148 16.75 15.531 1 98.31 368 LEU B O 1
ATOM 7037 N N . VAL B 1 369 ? -12.953 17.328 15.594 1 98.5 369 VAL B N 1
ATOM 7038 C CA . VAL B 1 369 ? -12.969 17.703 14.188 1 98.5 369 VAL B CA 1
ATOM 7039 C C . VAL B 1 369 ? -11.797 17.047 13.461 1 98.5 369 VAL B C 1
ATOM 7041 O O . VAL B 1 369 ? -10.836 16.609 14.094 1 98.5 369 VAL B O 1
ATOM 7044 N N . ASN B 1 370 ? -11.977 16.875 12.195 1 98.06 370 ASN B N 1
ATOM 7045 C CA . ASN B 1 370 ? -10.992 16.25 11.328 1 98.06 370 ASN B CA 1
ATOM 7046 C C . ASN B 1 370 ? -10.516 17.188 10.234 1 98.06 370 ASN B C 1
ATOM 7048 O O . ASN B 1 370 ? -11.25 18.094 9.82 1 98.06 370 ASN B O 1
ATOM 7052 N N . LEU B 1 371 ? -9.305 17.016 9.836 1 98.25 371 LEU B N 1
ATOM 7053 C CA . LEU B 1 371 ? -8.695 17.828 8.781 1 98.25 371 LEU B CA 1
ATOM 7054 C C . LEU B 1 371 ? -9.594 17.875 7.555 1 98.25 371 LEU B C 1
ATOM 7056 O O . LEU B 1 371 ? -9.695 18.922 6.898 1 98.25 371 LEU B O 1
ATOM 7060 N N . CYS B 1 372 ? -10.297 16.844 7.188 1 97 372 CYS B N 1
ATOM 7061 C CA . CYS B 1 372 ? -11.102 16.797 5.969 1 97 372 CYS B CA 1
ATOM 7062 C C . CYS B 1 372 ? -12.359 17.641 6.121 1 97 372 CYS B C 1
ATOM 7064 O O . CYS B 1 372 ? -13.047 17.906 5.133 1 97 372 CYS B O 1
ATOM 7066 N N . ASP B 1 373 ? -12.703 18.156 7.344 1 98.62 373 ASP B N 1
ATOM 7067 C CA . ASP B 1 373 ? -13.859 19.016 7.574 1 98.62 373 ASP B CA 1
ATOM 7068 C C . ASP B 1 373 ? -13.656 20.391 6.945 1 98.62 373 ASP B C 1
ATOM 7070 O O . ASP B 1 373 ? -14.617 21.109 6.676 1 98.62 373 ASP B O 1
ATOM 7074 N N . LEU B 1 374 ? -12.375 20.75 6.734 1 98.69 374 LEU B N 1
ATOM 7075 C CA . LEU B 1 374 ? -12.062 22.109 6.285 1 98.69 374 LEU B CA 1
ATOM 7076 C C . LEU B 1 374 ? -12.547 22.328 4.855 1 98.69 374 LEU B C 1
ATOM 7078 O O . LEU B 1 374 ? -12.953 23.438 4.496 1 98.69 374 LEU B O 1
ATOM 7082 N N . TYR B 1 375 ? -12.547 21.266 4.059 1 98.69 375 TYR B N 1
ATOM 7083 C CA . TYR B 1 375 ? -13.055 21.344 2.691 1 98.69 375 TYR B CA 1
ATOM 7084 C C . TYR B 1 375 ? -14.484 21.875 2.67 1 98.69 375 TYR B C 1
ATOM 7086 O O . TYR B 1 375 ? -14.766 22.891 2.027 1 98.69 375 TYR B O 1
ATOM 7094 N N . SER B 1 376 ? -15.367 21.219 3.424 1 98.62 376 SER B N 1
ATOM 7095 C CA . SER B 1 376 ? -16.781 21.594 3.473 1 98.62 376 SER B CA 1
ATOM 7096 C C . SER B 1 376 ? -16.953 22.938 4.176 1 98.62 376 SER B C 1
ATOM 7098 O O . SER B 1 376 ? -17.844 23.719 3.811 1 98.62 376 SER B O 1
ATOM 7100 N N . THR B 1 377 ? -16.141 23.25 5.141 1 98.69 377 THR B N 1
ATOM 7101 C CA . THR B 1 377 ? -16.219 24.484 5.898 1 98.69 377 THR B CA 1
ATOM 7102 C C . THR B 1 377 ? -15.891 25.688 5.012 1 98.69 377 THR B C 1
ATOM 7104 O O . THR B 1 377 ? -16.641 26.656 4.973 1 98.69 377 THR B O 1
ATOM 7107 N N . ILE B 1 378 ? -14.797 25.562 4.258 1 98.81 378 ILE B N 1
ATOM 7108 C CA . ILE B 1 378 ? -14.336 26.641 3.393 1 98.81 378 ILE B CA 1
ATOM 7109 C C . ILE B 1 378 ? -15.352 26.875 2.277 1 98.81 378 ILE B C 1
ATOM 7111 O O . ILE B 1 378 ? -15.68 28.031 1.963 1 98.81 378 ILE B O 1
ATOM 7115 N N . LEU B 1 379 ? -15.891 25.797 1.727 1 98.75 379 LEU B N 1
ATOM 7116 C CA . LEU B 1 379 ? -16.844 25.938 0.634 1 98.75 379 LEU B CA 1
ATOM 7117 C C . LEU B 1 379 ? -18.156 26.562 1.129 1 98.75 379 LEU B C 1
ATOM 7119 O O . LEU B 1 379 ? -18.734 27.406 0.445 1 98.75 379 LEU B O 1
ATOM 7123 N N . GLU B 1 380 ? -18.578 26.156 2.324 1 98.44 380 GLU B N 1
ATOM 7124 C CA . GLU B 1 380 ? -19.781 26.781 2.859 1 98.44 380 GLU B CA 1
ATOM 7125 C C . GLU B 1 380 ? -19.531 28.266 3.146 1 98.44 380 GLU B C 1
ATOM 7127 O O . GLU B 1 380 ? -20.391 29.109 2.857 1 98.44 380 GLU B O 1
ATOM 7132 N N . ALA B 1 381 ? -18.422 28.609 3.684 1 98.19 381 ALA B N 1
ATOM 7133 C CA . ALA B 1 381 ? -18.062 30.016 3.908 1 98.19 381 ALA B CA 1
ATOM 7134 C C . ALA B 1 381 ? -18.047 30.797 2.596 1 98.19 381 ALA B C 1
ATOM 7136 O O . ALA B 1 381 ? -18.344 31.984 2.576 1 98.19 381 ALA B O 1
ATOM 7137 N N . ALA B 1 382 ? -17.75 30.094 1.521 1 98.12 382 ALA B N 1
ATOM 7138 C CA . ALA B 1 382 ? -17.656 30.703 0.2 1 98.12 382 ALA B CA 1
ATOM 7139 C C . ALA B 1 382 ? -19.031 30.812 -0.453 1 98.12 382 ALA B C 1
ATOM 7141 O O . ALA B 1 382 ? -19.141 31.297 -1.582 1 98.12 382 ALA B O 1
ATOM 7142 N N . GLY B 1 383 ? -20.047 30.281 0.187 1 97.31 383 GLY B N 1
ATOM 7143 C CA . GLY B 1 383 ? -21.391 30.531 -0.295 1 97.31 383 GLY B CA 1
ATOM 7144 C C . GLY B 1 383 ? -22.078 29.281 -0.821 1 97.31 383 GLY B C 1
ATOM 7145 O O . GLY B 1 383 ? -23.234 29.328 -1.236 1 97.31 383 GLY B O 1
ATOM 7146 N N . TRP B 1 384 ? -21.422 28.141 -0.779 1 97.44 384 TRP B N 1
ATOM 7147 C CA . TRP B 1 384 ? -22.047 26.891 -1.195 1 97.44 384 TRP B CA 1
ATOM 7148 C C . TRP B 1 384 ? -23.078 26.422 -0.16 1 97.44 384 TRP B C 1
ATOM 7150 O O . TRP B 1 384 ? -22.891 26.656 1.039 1 97.44 384 TRP B O 1
ATOM 7160 N N . GLU B 1 385 ? -24.109 25.734 -0.619 1 97.06 385 GLU B N 1
ATOM 7161 C CA . GLU B 1 385 ? -25.062 25.094 0.283 1 97.06 385 GLU B CA 1
ATOM 7162 C C . GLU B 1 385 ? -24.406 23.922 1.021 1 97.06 385 GLU B C 1
ATOM 7164 O O . GLU B 1 385 ? -23.734 23.094 0.411 1 97.06 385 GLU B O 1
ATOM 7169 N N . ARG B 1 386 ? -24.719 23.906 2.268 1 94.31 386 ARG B N 1
ATOM 7170 C CA . ARG B 1 386 ? -24.125 22.891 3.129 1 94.31 386 ARG B CA 1
ATOM 7171 C C . ARG B 1 386 ? -24.344 21.5 2.572 1 94.31 386 ARG B C 1
ATOM 7173 O O . ARG B 1 386 ? -23.438 20.656 2.588 1 94.31 386 ARG B O 1
ATOM 7180 N N . SER B 1 387 ? -25.484 21.234 2.043 1 94.31 387 SER B N 1
ATOM 7181 C CA . SER B 1 387 ? -25.844 19.906 1.547 1 94.31 387 SER B CA 1
ATOM 7182 C C . SER B 1 387 ? -25.047 19.547 0.297 1 94.31 387 SER B C 1
ATOM 7184 O O . SER B 1 387 ? -24.938 18.375 -0.056 1 94.31 387 SER B O 1
ATOM 7186 N N . LYS B 1 388 ? -24.422 20.469 -0.322 1 95 388 LYS B N 1
ATOM 7187 C CA . LYS B 1 388 ? -23.766 20.25 -1.604 1 95 388 LYS B CA 1
ATOM 7188 C C . LYS B 1 388 ? -22.25 20.156 -1.431 1 95 388 LYS B C 1
ATOM 7190 O O . LYS B 1 388 ? -21.516 19.906 -2.396 1 95 388 LYS B O 1
ATOM 7195 N N . VAL B 1 389 ? -21.812 20.312 -0.19 1 93.75 389 VAL B N 1
ATOM 7196 C CA . VAL B 1 389 ? -20.375 20.375 -0.034 1 93.75 389 VAL B CA 1
ATOM 7197 C C . VAL B 1 389 ? -19.891 19.219 0.821 1 93.75 389 VAL B C 1
ATOM 7199 O O . VAL B 1 389 ? -18.672 18.984 0.954 1 93.75 389 VAL B O 1
ATOM 7202 N N . GLN B 1 390 ? -20.844 18.469 1.368 1 94.31 390 GLN B N 1
ATOM 7203 C CA . GLN B 1 390 ? -20.438 17.375 2.25 1 94.31 390 GLN B CA 1
ATOM 7204 C C . GLN B 1 390 ? -19.797 16.234 1.459 1 94.31 390 GLN B C 1
ATOM 7206 O O . GLN B 1 390 ? -20.312 15.828 0.416 1 94.31 390 GLN B O 1
ATOM 7211 N N . ARG B 1 391 ? -18.703 15.844 1.897 1 96.25 391 ARG B N 1
ATOM 7212 C CA . ARG B 1 391 ? -18 14.633 1.472 1 96.25 391 ARG B CA 1
ATOM 7213 C C . ARG B 1 391 ? -17.688 13.734 2.664 1 96.25 391 ARG B C 1
ATOM 7215 O O . ARG B 1 391 ? -18.594 13.344 3.41 1 96.25 391 ARG B O 1
ATOM 7222 N N . ASP B 1 392 ? -16.422 13.391 2.951 1 97.56 392 ASP B N 1
ATOM 7223 C CA . ASP B 1 392 ? -16.156 12.594 4.145 1 97.56 392 ASP B CA 1
ATOM 7224 C C . ASP B 1 392 ? -16.219 13.453 5.402 1 97.56 392 ASP B C 1
ATOM 7226 O O . ASP B 1 392 ? -16.422 12.938 6.504 1 97.56 392 ASP B O 1
ATOM 7230 N N . GLY B 1 393 ? -15.914 14.805 5.258 1 97.06 393 GLY B N 1
ATOM 7231 C CA . GLY B 1 393 ? -15.953 15.734 6.371 1 97.06 393 GLY B CA 1
ATOM 7232 C C . GLY B 1 393 ? -17.25 16.516 6.457 1 97.06 393 GLY B C 1
ATOM 7233 O O . GLY B 1 393 ? -18.062 16.469 5.531 1 97.06 393 GLY B O 1
ATOM 7234 N N . TYR B 1 394 ? -17.438 17.219 7.566 1 97.19 394 TYR B N 1
ATOM 7235 C CA . TYR B 1 394 ? -18.594 18.078 7.824 1 97.19 394 TYR B CA 1
ATOM 7236 C C . TYR B 1 394 ? -18.172 19.531 7.934 1 97.19 394 TYR B C 1
ATOM 7238 O O . TYR B 1 394 ? -17.109 19.844 8.469 1 97.19 394 TYR B O 1
ATOM 7246 N N . SER B 1 395 ? -19.109 20.359 7.445 1 98.38 395 SER B N 1
ATOM 7247 C CA . SER B 1 395 ? -18.844 21.781 7.637 1 98.38 395 SER B CA 1
ATOM 7248 C C . SER B 1 395 ? -18.875 22.141 9.117 1 98.38 395 SER B C 1
ATOM 7250 O O . SER B 1 395 ? -19.75 21.703 9.859 1 98.38 395 SER B O 1
ATOM 7252 N N . LEU B 1 396 ? -17.906 22.969 9.5 1 98.5 396 LEU B N 1
ATOM 7253 C CA . LEU B 1 396 ? -17.812 23.422 10.891 1 98.5 396 LEU B CA 1
ATOM 7254 C C . LEU B 1 396 ? -18.5 24.766 11.078 1 98.5 396 LEU B C 1
ATOM 7256 O O . LEU B 1 396 ? -18.484 25.328 12.18 1 98.5 396 LEU B O 1
ATOM 7260 N N . MET B 1 397 ? -19.172 25.297 10.055 1 97.75 397 MET B N 1
ATOM 7261 C CA . MET B 1 397 ? -19.828 26.594 10.117 1 97.75 397 MET B CA 1
ATOM 7262 C C . MET B 1 397 ? -20.875 26.625 11.234 1 97.75 397 MET B C 1
ATOM 7264 O O . MET B 1 397 ? -21 27.625 11.938 1 97.75 397 MET B O 1
ATOM 7268 N N . PRO B 1 398 ? -21.609 25.5 11.469 1 97.69 398 PRO B N 1
ATOM 7269 C CA . PRO B 1 398 ? -22.562 25.516 12.57 1 97.69 398 PRO B CA 1
ATOM 7270 C C . PRO B 1 398 ? -21.891 25.688 13.93 1 97.69 398 PRO B C 1
ATOM 7272 O O . PRO B 1 398 ? -22.484 26.281 14.844 1 97.69 398 PRO B O 1
ATOM 7275 N N . ILE B 1 399 ? -20.688 25.156 14.055 1 98 399 ILE B N 1
ATOM 7276 C CA . ILE B 1 399 ? -19.938 25.328 15.297 1 98 399 ILE B CA 1
ATOM 7277 C C . ILE B 1 399 ? -19.438 26.766 15.414 1 98 399 ILE B C 1
ATOM 7279 O O . ILE B 1 399 ? -19.531 27.375 16.484 1 98 399 ILE B O 1
ATOM 7283 N N . LEU B 1 400 ? -18.953 27.328 14.32 1 97.56 400 LEU B N 1
ATOM 7284 C CA . LEU B 1 400 ? -18.453 28.688 14.281 1 97.56 400 LEU B CA 1
ATOM 7285 C C . LEU B 1 400 ? -19.578 29.688 14.594 1 97.56 400 LEU B C 1
ATOM 7287 O O . LEU B 1 400 ? -19.328 30.719 15.234 1 97.56 400 LEU B O 1
ATOM 7291 N N . ALA B 1 401 ? -20.797 29.359 14.188 1 95.88 401 ALA B N 1
ATOM 7292 C CA . ALA B 1 401 ? -21.953 30.219 14.391 1 95.88 401 ALA B CA 1
ATOM 7293 C C . ALA B 1 401 ? -22.609 29.938 15.742 1 95.88 401 ALA B C 1
ATOM 7295 O O . ALA B 1 401 ? -23.625 30.562 16.094 1 95.88 401 ALA B O 1
ATOM 7296 N N . GLU B 1 402 ? -22.109 28.969 16.469 1 95.81 402 GLU B N 1
ATOM 7297 C CA . GLU B 1 402 ? -22.625 28.578 17.781 1 95.81 402 GLU B CA 1
ATOM 7298 C C . GLU B 1 402 ? -24.031 28 17.672 1 95.81 402 GLU B C 1
ATOM 7300 O O . GLU B 1 402 ? -24.844 28.188 18.578 1 95.81 402 GLU B O 1
ATOM 7305 N N . GLU B 1 403 ? -24.266 27.375 16.547 1 96.25 403 GLU B N 1
ATOM 7306 C CA . GLU B 1 403 ? -25.547 26.703 16.344 1 96.25 403 GLU B CA 1
ATOM 7307 C C . GLU B 1 403 ? -25.484 25.266 16.828 1 96.25 403 GLU B C 1
ATOM 7309 O O . GLU B 1 403 ? -26.516 24.688 17.172 1 96.25 403 GLU B O 1
ATOM 7314 N N . GLN B 1 404 ? -24.312 24.672 16.766 1 95.94 404 GLN B N 1
ATOM 7315 C CA . GLN B 1 404 ? -24.062 23.297 17.203 1 95.94 404 GLN B CA 1
ATOM 7316 C C . GLN B 1 404 ? -22.797 23.219 18.047 1 95.94 404 GLN B C 1
ATOM 7318 O O . GLN B 1 404 ? -21.859 23.984 17.844 1 95.94 404 GLN B O 1
ATOM 7323 N N . GLN B 1 405 ? -22.844 22.234 18.906 1 95.38 405 GLN B N 1
ATOM 7324 C CA . GLN B 1 405 ? -21.688 22.047 19.766 1 95.38 405 GLN B CA 1
ATOM 7325 C C . GLN B 1 405 ? -20.734 21 19.188 1 95.38 405 GLN B C 1
ATOM 7327 O O . GLN B 1 405 ? -19.531 21.016 19.469 1 95.38 405 GLN B O 1
ATOM 7332 N N . THR B 1 406 ? -21.328 20.062 18.516 1 95.81 406 THR B N 1
ATOM 7333 C CA . THR B 1 406 ? -20.531 19 17.938 1 95.81 406 THR B CA 1
ATOM 7334 C C . THR B 1 406 ? -21.062 18.625 16.547 1 95.81 406 THR B C 1
ATOM 7336 O O . THR B 1 406 ? -22.188 18.969 16.188 1 95.81 406 THR B O 1
ATOM 7339 N N . VAL B 1 407 ? -20.172 18.016 15.766 1 93.81 407 VAL B N 1
ATOM 7340 C CA . VAL B 1 407 ? -20.594 17.516 14.461 1 93.81 407 VAL B CA 1
ATOM 7341 C C . VAL B 1 407 ? -20.453 16 14.414 1 93.81 407 VAL B C 1
ATOM 7343 O O . VAL B 1 407 ? -20.891 15.367 13.445 1 93.81 407 VAL B O 1
ATOM 7346 N N . ARG B 1 408 ? -19.859 15.375 15.383 1 96.94 408 ARG B N 1
ATOM 7347 C CA . ARG B 1 408 ? -19.672 13.93 15.453 1 96.94 408 ARG B CA 1
ATOM 7348 C C . ARG B 1 408 ? -19.312 13.492 16.875 1 96.94 408 ARG B C 1
ATOM 7350 O O . ARG B 1 408 ? -18.922 14.32 17.703 1 96.94 408 ARG B O 1
ATOM 7357 N N . GLU B 1 409 ? -19.391 12.195 17.094 1 96.75 409 GLU B N 1
ATOM 7358 C CA . GLU B 1 409 ? -19.109 11.648 18.422 1 96.75 409 GLU B CA 1
ATOM 7359 C C . GLU B 1 409 ? -17.719 11.016 18.469 1 96.75 409 GLU B C 1
ATOM 7361 O O . GLU B 1 409 ? -17.172 10.766 19.547 1 96.75 409 GLU B O 1
ATOM 7366 N N . SER B 1 410 ? -17.203 10.633 17.328 1 98 410 SER B N 1
ATOM 7367 C CA . SER B 1 410 ? -15.891 10.008 17.234 1 98 410 SER B CA 1
ATOM 7368 C C . SER B 1 410 ? -15.18 10.398 15.945 1 98 410 SER B C 1
ATOM 7370 O O . SER B 1 410 ? -15.805 10.906 15.016 1 98 410 SER B O 1
ATOM 7372 N N . ILE B 1 411 ? -13.891 10.281 15.93 1 97.31 411 ILE B N 1
ATOM 7373 C CA . ILE B 1 411 ? -13.094 10.531 14.727 1 97.31 411 ILE B CA 1
ATOM 7374 C C . ILE B 1 411 ? -12.148 9.359 14.484 1 97.31 411 ILE B C 1
ATOM 7376 O O . ILE B 1 411 ? -11.812 8.617 15.414 1 97.31 411 ILE B O 1
ATOM 7380 N N . VAL B 1 412 ? -11.805 9.164 13.258 1 98.75 412 VAL B N 1
ATOM 7381 C CA . VAL B 1 412 ? -10.867 8.109 12.891 1 98.75 412 VAL B CA 1
ATOM 7382 C C . VAL B 1 412 ? -9.68 8.703 12.141 1 98.75 412 VAL B C 1
ATOM 7384 O O . VAL B 1 412 ? -9.836 9.633 11.344 1 98.75 412 VAL B O 1
ATOM 7387 N N . VAL B 1 413 ? -8.477 8.281 12.445 1 98.88 413 VAL B N 1
ATOM 7388 C CA . VAL B 1 413 ? -7.246 8.562 11.711 1 98.88 413 VAL B CA 1
ATOM 7389 C C . VAL B 1 413 ? -6.719 7.277 11.078 1 98.88 413 VAL B C 1
ATOM 7391 O O . VAL B 1 413 ? -6.785 6.207 11.688 1 98.88 413 VAL B O 1
ATOM 7394 N N . GLU B 1 414 ? -6.27 7.383 9.875 1 98.06 414 GLU B N 1
ATOM 7395 C CA . GLU B 1 414 ? -5.793 6.172 9.219 1 98.06 414 GLU B CA 1
ATOM 7396 C C . GLU B 1 414 ? -4.316 6.293 8.844 1 98.06 414 GLU B C 1
ATOM 7398 O O . GLU B 1 414 ? -3.791 7.398 8.719 1 98.06 414 GLU B O 1
ATOM 7403 N N . CYS B 1 415 ? -3.641 5.219 8.758 1 97.69 415 CYS B N 1
ATOM 7404 C CA . CYS B 1 415 ? -2.277 5.086 8.258 1 97.69 415 CYS B CA 1
ATOM 7405 C C . CYS B 1 415 ? -2.107 3.785 7.477 1 97.69 415 CYS B C 1
ATOM 7407 O O . CYS B 1 415 ? -2.691 2.76 7.836 1 97.69 415 CYS B O 1
ATOM 7409 N N . SER B 1 416 ? -1.39 3.836 6.375 1 96.94 416 SER B N 1
ATOM 7410 C CA . SER B 1 416 ? -1.211 2.666 5.52 1 96.94 416 SER B CA 1
ATOM 7411 C C . SER B 1 416 ? 0.264 2.303 5.383 1 96.94 416 SER B C 1
ATOM 7413 O O . SER B 1 416 ? 0.626 1.463 4.559 1 96.94 416 SER B O 1
ATOM 7415 N N . GLY B 1 417 ? 1.099 2.885 6.191 1 94.62 417 GLY B N 1
ATOM 7416 C CA . GLY B 1 417 ? 2.529 2.633 6.117 1 94.62 417 GLY B CA 1
ATOM 7417 C C . GLY B 1 417 ? 3.346 3.893 5.887 1 94.62 417 GLY B C 1
ATOM 7418 O O . GLY B 1 417 ? 2.809 5 5.93 1 94.62 417 GLY B O 1
ATOM 7419 N N . ILE B 1 418 ? 4.637 3.725 5.656 1 92.19 418 ILE B N 1
ATOM 7420 C CA . ILE B 1 418 ? 5.551 4.836 5.426 1 92.19 418 ILE B CA 1
ATOM 7421 C C . ILE B 1 418 ? 6.805 4.328 4.707 1 92.19 418 ILE B C 1
ATOM 7423 O O . ILE B 1 418 ? 7.273 3.221 4.973 1 92.19 418 ILE B O 1
ATOM 7427 N N . GLY B 1 419 ? 7.352 5.168 3.848 1 93 419 GLY B N 1
ATOM 7428 C CA . GLY B 1 419 ? 8.461 4.699 3.033 1 93 419 GLY B CA 1
ATOM 7429 C C . GLY B 1 419 ? 8.109 3.498 2.176 1 93 419 GLY B C 1
ATOM 7430 O O . GLY B 1 419 ? 7.148 3.541 1.404 1 93 419 GLY B O 1
ATOM 7431 N N . SER B 1 420 ? 8.836 2.416 2.408 1 94.88 420 SER B N 1
ATOM 7432 C CA . SER B 1 420 ? 8.531 1.194 1.67 1 94.88 420 SER B CA 1
ATOM 7433 C C . SER B 1 420 ? 7.812 0.18 2.553 1 94.88 420 SER B C 1
ATOM 7435 O O . SER B 1 420 ? 7.52 -0.936 2.115 1 94.88 420 SER B O 1
ATOM 7437 N N . LEU B 1 421 ? 7.531 0.608 3.76 1 96.75 421 LEU B N 1
ATOM 7438 C CA . LEU B 1 421 ? 6.836 -0.238 4.723 1 96.75 421 LEU B CA 1
ATOM 7439 C C . LEU B 1 421 ? 5.324 -0.069 4.605 1 96.75 421 LEU B C 1
ATOM 7441 O O . LEU B 1 421 ? 4.809 1.045 4.723 1 96.75 421 LEU B O 1
ATOM 7445 N N . MET B 1 422 ? 4.621 -1.126 4.316 1 96.94 422 MET B N 1
ATOM 7446 C CA . MET B 1 422 ? 3.162 -1.156 4.273 1 96.94 422 MET B CA 1
ATOM 7447 C C . MET B 1 422 ? 2.588 -1.737 5.559 1 96.94 422 MET B C 1
ATOM 7449 O O . MET B 1 422 ? 3.037 -2.787 6.027 1 96.94 422 MET B O 1
ATOM 7453 N N . PHE B 1 423 ? 1.626 -1.06 6.141 1 97.62 423 PHE B N 1
ATOM 7454 C CA . PHE B 1 423 ? 1.05 -1.443 7.422 1 97.62 423 PHE B CA 1
ATOM 7455 C C . PHE B 1 423 ? -0.273 -0.725 7.66 1 97.62 423 PHE B C 1
ATOM 7457 O O . PHE B 1 423 ? -0.32 0.506 7.688 1 97.62 423 PHE B O 1
ATOM 7464 N N . SER B 1 424 ? -1.407 -1.444 7.855 1 97.75 424 SER B N 1
ATOM 7465 C CA . SER B 1 424 ? -2.717 -0.823 8.031 1 97.75 424 SER B CA 1
ATOM 7466 C C . SER B 1 424 ? -2.994 -0.518 9.5 1 97.75 424 SER B C 1
ATOM 7468 O O . SER B 1 424 ? -2.9 -1.404 10.352 1 97.75 424 SER B O 1
ATOM 7470 N N . GLN B 1 425 ? -3.35 0.736 9.789 1 98.31 425 GLN B N 1
ATOM 7471 C CA . GLN B 1 425 ? -3.779 1.17 11.117 1 98.31 425 GLN B CA 1
ATOM 7472 C C . GLN B 1 425 ? -5.047 2.014 11.031 1 98.31 425 GLN B C 1
ATOM 7474 O O . GLN B 1 425 ? -5.258 2.732 10.055 1 98.31 425 GLN B O 1
ATOM 7479 N N . ARG B 1 426 ? -5.93 1.896 11.992 1 98.81 426 ARG B N 1
ATOM 7480 C CA . ARG B 1 426 ? -7.027 2.818 12.258 1 98.81 426 ARG B CA 1
ATOM 7481 C C . ARG B 1 426 ? -7.051 3.225 13.734 1 98.81 426 ARG B C 1
ATOM 7483 O O . ARG B 1 426 ? -6.914 2.377 14.617 1 98.81 426 ARG B O 1
ATOM 7490 N N . MET B 1 427 ? -7.094 4.477 13.992 1 98.94 427 MET B N 1
ATOM 7491 C CA . MET B 1 427 ? -7.266 5.008 15.336 1 98.94 427 MET B CA 1
ATOM 7492 C C . MET B 1 427 ? -8.664 5.59 15.523 1 98.94 427 MET B C 1
ATOM 7494 O O . MET B 1 427 ? -9.117 6.387 14.703 1 98.94 427 MET B O 1
ATOM 7498 N N . LEU B 1 428 ? -9.344 5.223 16.5 1 98.88 428 LEU B N 1
ATOM 7499 C CA . LEU B 1 428 ? -10.633 5.797 16.891 1 98.88 428 LEU B CA 1
ATOM 7500 C C . LEU B 1 428 ? -10.5 6.586 18.188 1 98.88 428 LEU B C 1
ATOM 7502 O O . LEU B 1 428 ? -9.969 6.078 19.172 1 98.88 428 LEU B O 1
ATOM 7506 N N . ARG B 1 429 ? -10.891 7.793 18.156 1 98.62 429 ARG B N 1
ATOM 7507 C CA . ARG B 1 429 ? -10.969 8.672 19.312 1 98.62 429 ARG B CA 1
ATOM 7508 C C . ARG B 1 429 ? -12.422 9.008 19.656 1 98.62 429 ARG B C 1
ATOM 7510 O O . ARG B 1 429 ? -13.164 9.5 18.797 1 98.62 429 ARG B O 1
ATOM 7517 N N . LYS B 1 430 ? -12.859 8.727 20.859 1 98.25 430 LYS B N 1
ATOM 7518 C CA . LYS B 1 430 ? -14.203 8.992 21.375 1 98.25 430 LYS B CA 1
ATOM 7519 C C . LYS B 1 430 ? -14.164 9.328 22.859 1 98.25 430 LYS B C 1
ATOM 7521 O O . LYS B 1 430 ? -13.648 8.547 23.656 1 98.25 430 LYS B O 1
ATOM 7526 N N . GLU B 1 431 ? -14.797 10.477 23.219 1 96.94 431 GLU B N 1
ATOM 7527 C CA . GLU B 1 431 ? -14.711 10.961 24.594 1 96.94 431 GLU B CA 1
ATOM 7528 C C . GLU B 1 431 ? -13.258 11.086 25.047 1 96.94 431 GLU B C 1
ATOM 7530 O O . GLU B 1 431 ? -12.453 11.75 24.391 1 96.94 431 GLU B O 1
ATOM 7535 N N . SER B 1 432 ? -12.914 10.367 26.078 1 97.75 432 SER B N 1
ATOM 7536 C CA . SER B 1 432 ? -11.516 10.43 26.516 1 97.75 432 SER B CA 1
ATOM 7537 C C . SER B 1 432 ? -10.734 9.211 26.047 1 97.75 432 SER B C 1
ATOM 7539 O O . SER B 1 432 ? -9.547 9.07 26.344 1 97.75 432 SER B O 1
ATOM 7541 N N . TRP B 1 433 ? -11.359 8.344 25.25 1 98.81 433 TRP B N 1
ATOM 7542 C CA . TRP B 1 433 ? -10.75 7.055 24.922 1 98.81 433 TRP B CA 1
ATOM 7543 C C . TRP B 1 433 ? -10.203 7.043 23.5 1 98.81 433 TRP B C 1
ATOM 7545 O O . TRP B 1 433 ? -10.758 7.695 22.609 1 98.81 433 TRP B O 1
ATOM 7555 N N . LYS B 1 434 ? -9.125 6.312 23.344 1 98.75 434 LYS B N 1
ATOM 7556 C CA . LYS B 1 434 ? -8.492 6.098 22.047 1 98.75 434 LYS B CA 1
ATOM 7557 C C . LYS B 1 434 ? -8.195 4.621 21.812 1 98.75 434 LYS B C 1
ATOM 7559 O O . LYS B 1 434 ? -7.57 3.969 22.656 1 98.75 434 LYS B O 1
ATOM 7564 N N . TYR B 1 435 ? -8.703 4.07 20.797 1 98.88 435 TYR B N 1
ATOM 7565 C CA . TYR B 1 435 ? -8.406 2.713 20.344 1 98.88 435 TYR B CA 1
ATOM 7566 C C . TYR B 1 435 ? -7.637 2.723 19.031 1 98.88 435 TYR B C 1
ATOM 7568 O O . TYR B 1 435 ? -8.008 3.434 18.094 1 98.88 435 TYR B O 1
ATOM 7576 N N . VAL B 1 436 ? -6.539 1.982 19 1 98.88 436 VAL B N 1
ATOM 7577 C CA . VAL B 1 436 ? -5.746 1.878 17.781 1 98.88 436 VAL B CA 1
ATOM 7578 C C . VAL B 1 436 ? -5.707 0.425 17.312 1 98.88 436 VAL B C 1
ATOM 7580 O O . VAL B 1 436 ? -5.199 -0.448 18.016 1 98.88 436 VAL B O 1
ATOM 7583 N N . PHE B 1 437 ? -6.305 0.189 16.172 1 98.75 437 PHE B N 1
ATOM 7584 C CA . PHE B 1 437 ? -6.172 -1.092 15.492 1 98.75 437 PHE B CA 1
ATOM 7585 C C . PHE B 1 437 ? -4.852 -1.169 14.734 1 98.75 437 PHE B C 1
ATOM 7587 O O . PHE B 1 437 ? -4.59 -0.352 13.844 1 98.75 437 PHE B O 1
ATOM 7594 N N . ASN B 1 438 ? -3.986 -2.098 15.086 1 98.12 438 ASN B N 1
ATOM 7595 C CA . ASN B 1 438 ? -2.754 -2.441 14.391 1 98.12 438 ASN B CA 1
ATOM 7596 C C . ASN B 1 438 ? -2.85 -3.811 13.719 1 98.12 438 ASN B C 1
ATOM 7598 O O . ASN B 1 438 ? -2.766 -4.84 14.391 1 98.12 438 ASN B O 1
ATOM 7602 N N . SER B 1 439 ? -2.969 -3.902 12.414 1 94.56 439 SER B N 1
ATOM 7603 C CA . SER B 1 439 ? -3.336 -5.125 11.703 1 94.56 439 SER B CA 1
ATOM 7604 C C . SER B 1 439 ? -2.41 -6.277 12.078 1 94.56 439 SER B C 1
ATOM 7606 O O . SER B 1 439 ? -2.869 -7.398 12.312 1 94.56 439 SER B O 1
ATOM 7608 N N . GLY B 1 440 ? -1.099 -6.062 12.078 1 91.81 440 GLY B N 1
ATOM 7609 C CA . GLY B 1 440 ? -0.151 -7.137 12.328 1 91.81 440 GLY B CA 1
ATOM 7610 C C . GLY B 1 440 ? 0.598 -6.984 13.633 1 91.81 440 GLY B C 1
ATOM 7611 O O . GLY B 1 440 ? 1.697 -7.52 13.797 1 91.81 440 GLY B O 1
ATOM 7612 N N . ASP B 1 441 ? 0.031 -6.281 14.562 1 96.31 441 ASP B N 1
ATOM 7613 C CA . ASP B 1 441 ? 0.669 -6.027 15.844 1 96.31 441 ASP B CA 1
ATOM 7614 C C . ASP B 1 441 ? -0.372 -5.875 16.953 1 96.31 441 ASP B C 1
ATOM 7616 O O . ASP B 1 441 ? -1.574 -5.98 16.703 1 96.31 441 ASP B O 1
ATOM 7620 N N . ILE B 1 442 ? 0.079 -5.664 18.172 1 96.81 442 ILE B N 1
ATOM 7621 C CA . ILE B 1 442 ? -0.824 -5.504 19.297 1 96.81 442 ILE B CA 1
ATOM 7622 C C . ILE B 1 442 ? -1.606 -4.199 19.156 1 96.81 442 ILE B C 1
ATOM 7624 O O . ILE B 1 442 ? -1.051 -3.178 18.75 1 96.81 442 ILE B O 1
ATOM 7628 N N . ASP B 1 443 ? -2.906 -4.25 19.422 1 98.5 443 ASP B N 1
ATOM 7629 C CA . ASP B 1 443 ? -3.719 -3.039 19.438 1 98.5 443 ASP B CA 1
ATOM 7630 C C . ASP B 1 443 ? -3.404 -2.189 20.672 1 98.5 443 ASP B C 1
ATOM 7632 O O . ASP B 1 443 ? -2.695 -2.637 21.578 1 98.5 443 ASP B O 1
ATOM 7636 N N . GLU B 1 444 ? -3.916 -0.979 20.641 1 98.88 444 GLU B N 1
ATOM 7637 C CA . GLU B 1 444 ? -3.701 -0.078 21.766 1 98.88 444 GLU B CA 1
ATOM 7638 C C . GLU B 1 444 ? -5.02 0.513 22.266 1 98.88 444 GLU B C 1
ATOM 7640 O O . GLU B 1 444 ? -5.93 0.756 21.469 1 98.88 444 GLU B O 1
ATOM 7645 N N . LEU B 1 445 ? -5.109 0.7 23.547 1 98.88 445 LEU B N 1
ATOM 7646 C CA . LEU B 1 445 ? -6.219 1.376 24.219 1 98.88 445 LEU B CA 1
ATOM 7647 C C . LEU B 1 445 ? -5.703 2.34 25.281 1 98.88 445 LEU B C 1
ATOM 7649 O O . LEU B 1 445 ? -4.953 1.942 26.172 1 98.88 445 LEU B O 1
ATOM 7653 N N . TYR B 1 446 ? -6.133 3.609 25.188 1 98.88 446 TYR B N 1
ATOM 7654 C CA . TYR B 1 446 ? -5.715 4.617 26.156 1 98.88 446 TYR B CA 1
ATOM 7655 C C . TYR B 1 446 ? -6.914 5.41 26.672 1 98.88 446 TYR B C 1
ATOM 7657 O O . TYR B 1 446 ? -7.836 5.715 25.922 1 98.88 446 TYR B O 1
ATOM 7665 N N . ASP B 1 447 ? -6.93 5.73 27.938 1 98.75 447 ASP B N 1
ATOM 7666 C CA . ASP B 1 447 ? -7.785 6.762 28.516 1 98.75 447 ASP B CA 1
ATOM 7667 C C . ASP B 1 447 ? -7.023 8.07 28.688 1 98.75 447 ASP B C 1
ATOM 7669 O O . ASP B 1 447 ? -6.316 8.266 29.688 1 98.75 447 ASP B O 1
ATOM 7673 N N . LEU B 1 448 ? -7.23 8.984 27.797 1 98.25 448 LEU B N 1
ATOM 7674 C CA . LEU B 1 448 ? -6.434 10.203 27.734 1 98.25 448 LEU B CA 1
ATOM 7675 C C . LEU B 1 448 ? -6.699 11.102 28.922 1 98.25 448 LEU B C 1
ATOM 7677 O O . LEU B 1 448 ? -5.898 11.992 29.234 1 98.25 448 LEU B O 1
ATOM 7681 N N . ALA B 1 449 ? -7.84 10.938 29.547 1 97.69 449 ALA B N 1
ATOM 7682 C CA . ALA B 1 449 ? -8.133 11.734 30.75 1 97.69 449 ALA B CA 1
ATOM 7683 C C . ALA B 1 449 ? -7.137 11.43 31.859 1 97.69 449 ALA B C 1
ATOM 7685 O O . ALA B 1 449 ? -6.66 12.344 32.531 1 97.69 449 ALA B O 1
ATOM 7686 N N . GLY B 1 450 ? -6.836 10.211 32.031 1 97.38 450 GLY B N 1
ATOM 7687 C CA . GLY B 1 450 ? -5.938 9.797 33.094 1 97.38 450 GLY B CA 1
ATOM 7688 C C . GLY B 1 450 ? -4.512 9.578 32.625 1 97.38 450 GLY B C 1
ATOM 7689 O O . GLY B 1 450 ? -3.58 9.594 33.438 1 97.38 450 GLY B O 1
ATOM 7690 N N . ASP B 1 451 ? -4.332 9.43 31.344 1 98.06 451 ASP B N 1
ATOM 7691 C CA . ASP B 1 451 ? -3.035 9.141 30.734 1 98.06 451 ASP B CA 1
ATOM 7692 C C . ASP B 1 451 ? -2.859 9.898 29.422 1 98.06 451 ASP B C 1
ATOM 7694 O O . ASP B 1 451 ? -2.74 9.289 28.359 1 98.06 451 ASP B O 1
ATOM 7698 N N . PRO B 1 452 ? -2.707 11.242 29.531 1 96.81 452 PRO B N 1
ATOM 7699 C CA . PRO B 1 452 ? -2.57 12.039 28.312 1 96.81 452 PRO B CA 1
ATOM 7700 C C . PRO B 1 452 ? -1.295 11.719 27.531 1 96.81 452 PRO B C 1
ATOM 7702 O O . PRO B 1 452 ? -1.197 12.023 26.344 1 96.81 452 PRO B O 1
ATOM 7705 N N . GLY B 1 453 ? -0.314 11.039 28.203 1 97.94 453 GLY B N 1
ATOM 7706 C CA . GLY B 1 453 ? 0.93 10.664 27.547 1 97.94 453 GLY B CA 1
ATOM 7707 C C . GLY B 1 453 ? 0.863 9.312 26.859 1 97.94 453 GLY B C 1
ATOM 7708 O O . GLY B 1 453 ? 1.82 8.898 26.203 1 97.94 453 GLY B O 1
ATOM 7709 N N . GLU B 1 454 ? -0.266 8.625 27 1 98.69 454 GLU B N 1
ATOM 7710 C CA . GLU B 1 454 ? -0.492 7.328 26.359 1 98.69 454 GLU B CA 1
ATOM 7711 C C . GLU B 1 454 ? 0.616 6.34 26.719 1 98.69 454 GLU B C 1
ATOM 7713 O O . GLU B 1 454 ? 1.147 5.656 25.844 1 98.69 454 GLU B O 1
ATOM 7718 N N . LEU B 1 455 ? 0.972 6.305 27.984 1 98.75 455 LEU B N 1
ATOM 7719 C CA . LEU B 1 455 ? 2.064 5.473 28.469 1 98.75 455 LEU B CA 1
ATOM 7720 C C . LEU B 1 455 ? 1.588 4.047 28.734 1 98.75 455 LEU B C 1
ATOM 7722 O O . LEU B 1 455 ? 2.322 3.088 28.5 1 98.75 455 LEU B O 1
ATOM 7726 N N . ILE B 1 456 ? 0.356 3.881 29.188 1 98.62 456 ILE B N 1
ATOM 7727 C CA . ILE B 1 456 ? -0.152 2.586 29.641 1 98.62 456 ILE B CA 1
ATOM 7728 C C . ILE B 1 456 ? -1.184 2.068 28.641 1 98.62 456 ILE B C 1
ATOM 7730 O O . ILE B 1 456 ? -2.299 2.59 28.562 1 98.62 456 ILE B O 1
ATOM 7734 N N . ASN B 1 457 ? -0.84 1.052 27.875 1 98.81 457 ASN B N 1
ATOM 7735 C CA . ASN B 1 457 ? -1.771 0.381 26.969 1 98.81 457 ASN B CA 1
ATOM 7736 C C . ASN B 1 457 ? -2.727 -0.533 27.734 1 98.81 457 ASN B C 1
ATOM 7738 O O . ASN B 1 457 ? -2.318 -1.576 28.25 1 98.81 457 ASN B O 1
ATOM 7742 N N . LEU B 1 458 ? -3.959 -0.215 27.766 1 98.81 458 LEU B N 1
ATOM 7743 C CA . LEU B 1 458 ? -4.953 -0.887 28.594 1 98.81 458 LEU B CA 1
ATOM 7744 C C . LEU B 1 458 ? -5.645 -2.002 27.812 1 98.81 458 LEU B C 1
ATOM 7746 O O . LEU B 1 458 ? -6.68 -2.516 28.25 1 98.81 458 LEU B O 1
ATOM 7750 N N . ILE B 1 459 ? -5.098 -2.424 26.688 1 98.69 459 ILE B N 1
ATOM 7751 C CA . ILE B 1 459 ? -5.746 -3.332 25.75 1 98.69 459 ILE B CA 1
ATOM 7752 C C . ILE B 1 459 ? -6.074 -4.652 26.453 1 98.69 459 ILE B C 1
ATOM 7754 O O . ILE B 1 459 ? -7.074 -5.293 26.141 1 98.69 459 ILE B O 1
ATOM 7758 N N . ASP B 1 460 ? -5.25 -5.059 27.406 1 98.06 460 ASP B N 1
ATOM 7759 C CA . ASP B 1 460 ? -5.457 -6.32 28.109 1 98.06 460 ASP B CA 1
ATOM 7760 C C . ASP B 1 460 ? -6.27 -6.109 29.391 1 98.06 460 ASP B C 1
ATOM 7762 O O . ASP B 1 460 ? -6.957 -7.02 29.859 1 98.06 460 ASP B O 1
ATOM 7766 N N . GLU B 1 461 ? -6.297 -4.934 29.938 1 98.19 461 GLU B N 1
ATOM 7767 C CA . GLU B 1 461 ? -6.863 -4.652 31.25 1 98.19 461 GLU B CA 1
ATOM 7768 C C . GLU B 1 461 ? -8.328 -4.254 31.156 1 98.19 461 GLU B C 1
ATOM 7770 O O . GLU B 1 461 ? -9.078 -4.363 32.125 1 98.19 461 GLU B O 1
ATOM 7775 N N . GLN B 1 462 ? -8.742 -3.799 29.969 1 98.19 462 GLN B N 1
ATOM 7776 C CA . GLN B 1 462 ? -10.102 -3.295 29.828 1 98.19 462 GLN B CA 1
ATOM 7777 C C . GLN B 1 462 ? -10.812 -3.969 28.656 1 98.19 462 GLN B C 1
ATOM 7779 O O . GLN B 1 462 ? -11.227 -3.299 27.703 1 98.19 462 GLN B O 1
ATOM 7784 N N . PRO B 1 463 ? -11.062 -5.219 28.734 1 97.94 463 PRO B N 1
ATOM 7785 C CA . PRO B 1 463 ? -11.633 -5.949 27.594 1 97.94 463 PRO B CA 1
ATOM 7786 C C . PRO B 1 463 ? -13.008 -5.43 27.188 1 97.94 463 PRO B C 1
ATOM 7788 O O . PRO B 1 463 ? -13.359 -5.434 26.016 1 97.94 463 PRO B O 1
ATOM 7791 N N . GLU B 1 464 ? -13.852 -4.949 28.141 1 98.5 464 GLU B N 1
ATOM 7792 C CA . GLU B 1 464 ? -15.18 -4.441 27.812 1 98.5 464 GLU B CA 1
ATOM 7793 C C . GLU B 1 464 ? -15.094 -3.152 27 1 98.5 464 GLU B C 1
ATOM 7795 O O . GLU B 1 464 ? -15.859 -2.957 26.047 1 98.5 464 GLU B O 1
ATOM 7800 N N . LYS B 1 465 ? -14.18 -2.305 27.453 1 98.62 465 LYS B N 1
ATOM 7801 C CA . LYS B 1 465 ? -13.977 -1.061 26.703 1 98.62 465 LYS B CA 1
ATOM 7802 C C . LYS B 1 465 ? -13.43 -1.331 25.312 1 98.62 465 LYS B C 1
ATOM 7804 O O . LYS B 1 465 ? -13.805 -0.658 24.344 1 98.62 465 LYS B O 1
ATOM 7809 N N . VAL B 1 466 ? -12.539 -2.342 25.203 1 98.75 466 VAL B N 1
ATOM 7810 C CA . VAL B 1 466 ? -12.008 -2.752 23.922 1 98.75 466 VAL B CA 1
ATOM 7811 C C . VAL B 1 466 ? -13.148 -3.18 23 1 98.75 466 VAL B C 1
ATOM 7813 O O . VAL B 1 466 ? -13.258 -2.709 21.859 1 98.75 466 VAL B O 1
ATOM 7816 N N . GLU B 1 467 ? -14.023 -3.986 23.484 1 98.62 467 GLU B N 1
ATOM 7817 C CA . GLU B 1 467 ? -15.156 -4.461 22.703 1 98.62 467 GLU B CA 1
ATOM 7818 C C . GLU B 1 467 ? -16.047 -3.301 22.266 1 98.62 467 GLU B C 1
ATOM 7820 O O . GLU B 1 467 ? -16.5 -3.256 21.109 1 98.62 467 GLU B O 1
ATOM 7825 N N . GLU B 1 468 ? -16.266 -2.426 23.156 1 98.75 468 GLU B N 1
ATOM 7826 C CA . GLU B 1 468 ? -17.094 -1.258 22.859 1 98.75 468 GLU B CA 1
ATOM 7827 C C . GLU B 1 468 ? -16.484 -0.433 21.734 1 98.75 468 GLU B C 1
ATOM 7829 O O . GLU B 1 468 ? -17.172 -0.119 20.75 1 98.75 468 GLU B O 1
ATOM 7834 N N . LEU B 1 469 ? -15.227 -0.145 21.781 1 98.88 469 LEU B N 1
ATOM 7835 C CA . LEU B 1 469 ? -14.602 0.756 20.828 1 98.88 469 LEU B CA 1
ATOM 7836 C C . LEU B 1 469 ? -14.32 0.037 19.516 1 98.88 469 LEU B C 1
ATOM 7838 O O . LEU B 1 469 ? -14.375 0.646 18.438 1 98.88 469 LEU B O 1
ATOM 7842 N N . GLN B 1 470 ? -14.039 -1.264 19.594 1 98.88 470 GLN B N 1
ATOM 7843 C CA . GLN B 1 470 ? -13.977 -2.035 18.344 1 98.88 470 GLN B CA 1
ATOM 7844 C C . GLN B 1 470 ? -15.312 -1.996 17.609 1 98.88 470 GLN B C 1
ATOM 7846 O O . GLN B 1 470 ? -15.352 -1.86 16.391 1 98.88 470 GLN B O 1
ATOM 7851 N N . GLY B 1 471 ? -16.391 -2.143 18.375 1 98.81 471 GLY B N 1
ATOM 7852 C CA . GLY B 1 471 ? -17.719 -2.02 17.781 1 98.81 471 GLY B CA 1
ATOM 7853 C C . GLY B 1 471 ? -17.969 -0.652 17.172 1 98.81 471 GLY B C 1
ATOM 7854 O O . GLY B 1 471 ? -18.562 -0.545 16.094 1 98.81 471 GLY B O 1
ATOM 7855 N N . GLU B 1 472 ? -17.531 0.402 17.844 1 98.75 472 GLU B N 1
ATOM 7856 C CA . GLU B 1 472 ? -17.672 1.762 17.328 1 98.75 472 GLU B CA 1
ATOM 7857 C C . GLU B 1 472 ? -16.875 1.954 16.047 1 98.75 472 GLU B C 1
ATOM 7859 O O . GLU B 1 472 ? -17.328 2.604 15.109 1 98.75 472 GLU B O 1
ATOM 7864 N N . LEU B 1 473 ? -15.664 1.394 16.031 1 98.81 473 LEU B N 1
ATOM 7865 C CA . LEU B 1 473 ? -14.844 1.49 14.828 1 98.81 473 LEU B CA 1
ATOM 7866 C C . LEU B 1 473 ? -15.492 0.746 13.664 1 98.81 473 LEU B C 1
ATOM 7868 O O . LEU B 1 473 ? -15.516 1.248 12.539 1 98.81 473 LEU B O 1
ATOM 7872 N N . GLU B 1 474 ? -16 -0.444 13.953 1 98.75 474 GLU B N 1
ATOM 7873 C CA . GLU B 1 474 ? -16.703 -1.218 12.93 1 98.75 474 GLU B CA 1
ATOM 7874 C C . GLU B 1 474 ? -17.859 -0.427 12.336 1 98.75 474 GLU B C 1
ATOM 7876 O O . GLU B 1 474 ? -18.031 -0.383 11.117 1 98.75 474 GLU B O 1
ATOM 7881 N N . LYS B 1 475 ? -18.641 0.182 13.188 1 98.56 475 LYS B N 1
ATOM 7882 C CA . LYS B 1 475 ? -19.766 1.002 12.742 1 98.56 475 LYS B CA 1
ATOM 7883 C C . LYS B 1 475 ? -19.297 2.176 11.891 1 98.56 475 LYS B C 1
ATOM 7885 O O . LYS B 1 475 ? -19.891 2.475 10.852 1 98.56 475 LYS B O 1
ATOM 7890 N N . TRP B 1 476 ? -18.281 2.818 12.336 1 98.5 476 TRP B N 1
ATOM 7891 C CA . TRP B 1 476 ? -17.719 3.924 11.57 1 98.5 476 TRP B CA 1
ATOM 7892 C C . TRP B 1 476 ? -17.266 3.459 10.188 1 98.5 476 TRP B C 1
ATOM 7894 O O . TRP B 1 476 ? -17.516 4.137 9.188 1 98.5 476 TRP B O 1
ATOM 7904 N N . MET B 1 477 ? -16.609 2.305 10.141 1 98.56 477 MET B N 1
ATOM 7905 C CA . MET B 1 477 ? -16.125 1.761 8.867 1 98.56 477 MET B CA 1
ATOM 7906 C C . MET B 1 477 ? -17.297 1.5 7.922 1 98.56 477 MET B C 1
ATOM 7908 O O . MET B 1 477 ? -17.203 1.774 6.727 1 98.56 477 MET B O 1
ATOM 7912 N N . GLU B 1 478 ? -18.281 0.964 8.43 1 98 478 GLU B N 1
ATOM 7913 C CA . GLU B 1 478 ? -19.469 0.717 7.621 1 98 478 GLU B CA 1
ATOM 7914 C C . GLU B 1 478 ? -20.062 2.021 7.082 1 98 478 GLU B C 1
ATOM 7916 O O . GLU B 1 478 ? -20.328 2.137 5.887 1 98 478 GLU B O 1
ATOM 7921 N N . GLU B 1 479 ? -20.188 2.982 7.945 1 97.44 479 GLU B N 1
ATOM 7922 C CA . GLU B 1 479 ? -20.828 4.25 7.605 1 97.44 479 GLU B CA 1
ATOM 7923 C C . GLU B 1 479 ? -19.984 5.051 6.621 1 97.44 479 GLU B C 1
ATOM 7925 O O . GLU B 1 479 ? -20.516 5.816 5.816 1 97.44 479 GLU B O 1
ATOM 7930 N N . ASN B 1 480 ? -18.703 4.84 6.695 1 97.31 480 ASN B N 1
ATOM 7931 C CA . ASN B 1 480 ? -17.797 5.641 5.875 1 97.31 480 ASN B CA 1
ATOM 7932 C C . ASN B 1 480 ? -17.203 4.824 4.723 1 97.31 480 ASN B C 1
ATOM 7934 O O . ASN B 1 480 ? -16.25 5.25 4.078 1 97.31 480 ASN B O 1
ATOM 7938 N N . GLN B 1 481 ? -17.688 3.596 4.492 1 97.56 481 GLN B N 1
ATOM 7939 C CA . GLN B 1 481 ? -17.281 2.738 3.383 1 97.56 481 GLN B CA 1
ATOM 7940 C C . GLN B 1 481 ? -15.781 2.492 3.406 1 97.56 481 GLN B C 1
ATOM 7942 O O . GLN B 1 481 ? -15.102 2.639 2.385 1 97.56 481 GLN B O 1
ATOM 7947 N N . ASP B 1 482 ? -15.273 2.234 4.559 1 98 482 ASP B N 1
ATOM 7948 C CA . ASP B 1 482 ? -13.906 1.769 4.75 1 98 482 ASP B CA 1
ATOM 7949 C C . ASP B 1 482 ? -13.789 0.271 4.473 1 98 482 ASP B C 1
ATOM 7951 O O . ASP B 1 482 ? -14.211 -0.551 5.289 1 98 482 ASP B O 1
ATOM 7955 N N . ASN B 1 483 ? -13.195 -0.077 3.402 1 95.75 483 ASN B N 1
ATOM 7956 C CA . ASN B 1 483 ? -13.211 -1.47 2.967 1 95.75 483 ASN B CA 1
ATOM 7957 C C . ASN B 1 483 ? -12.242 -2.322 3.781 1 95.75 483 ASN B C 1
ATOM 7959 O O . ASN B 1 483 ? -12.211 -3.545 3.641 1 95.75 483 ASN B O 1
ATOM 7963 N N . LEU B 1 484 ? -11.484 -1.737 4.676 1 97.94 484 LEU B N 1
ATOM 7964 C CA . LEU B 1 484 ? -10.672 -2.518 5.602 1 97.94 484 LEU B CA 1
ATOM 7965 C C . LEU B 1 484 ? -11.547 -3.273 6.594 1 97.94 484 LEU B C 1
ATOM 7967 O O . LEU B 1 484 ? -11.062 -4.129 7.336 1 97.94 484 LEU B O 1
ATOM 7971 N N . ILE B 1 485 ? -12.867 -3.002 6.617 1 97.75 485 ILE B N 1
ATOM 7972 C CA . ILE B 1 485 ? -13.82 -3.57 7.562 1 97.75 485 ILE B CA 1
ATOM 7973 C C . ILE B 1 485 ? -13.797 -5.094 7.469 1 97.75 485 ILE B C 1
ATOM 7975 O O . ILE B 1 485 ? -13.953 -5.789 8.477 1 97.75 485 ILE B O 1
ATOM 7979 N N . PHE B 1 486 ? -13.531 -5.625 6.289 1 96 486 PHE B N 1
ATOM 7980 C CA . PHE B 1 486 ? -13.57 -7.07 6.102 1 96 486 PHE B CA 1
ATOM 7981 C C . PHE B 1 486 ? -12.43 -7.746 6.848 1 96 486 PHE B C 1
ATOM 7983 O O . PHE B 1 486 ? -12.648 -8.711 7.586 1 96 486 PHE B O 1
ATOM 7990 N N . GLU B 1 487 ? -11.25 -7.277 6.672 1 96.88 487 GLU B N 1
ATOM 7991 C CA . GLU B 1 487 ? -10.094 -7.816 7.391 1 96.88 487 GLU B CA 1
ATOM 7992 C C . GLU B 1 487 ? -10.164 -7.477 8.875 1 96.88 487 GLU B C 1
ATOM 7994 O O . GLU B 1 487 ? -9.75 -8.273 9.719 1 96.88 487 GLU B O 1
ATOM 7999 N N . PHE B 1 488 ? -10.711 -6.285 9.203 1 98.44 488 PHE B N 1
ATOM 8000 C CA . PHE B 1 488 ? -10.898 -5.914 10.602 1 98.44 488 PHE B CA 1
ATOM 8001 C C . PHE B 1 488 ? -11.805 -6.914 11.312 1 98.44 488 PHE B C 1
ATOM 8003 O O . PHE B 1 488 ? -11.5 -7.359 12.422 1 98.44 488 PHE B O 1
ATOM 8010 N N . ARG B 1 489 ? -12.891 -7.254 10.703 1 97.19 489 ARG B N 1
ATOM 8011 C CA . ARG B 1 489 ? -13.828 -8.219 11.266 1 97.19 489 ARG B CA 1
ATOM 8012 C C . ARG B 1 489 ? -13.156 -9.57 11.484 1 97.19 489 ARG B C 1
ATOM 8014 O O . ARG B 1 489 ? -13.359 -10.211 12.523 1 97.19 489 ARG B O 1
ATOM 8021 N N . GLN B 1 490 ? -12.32 -10.008 10.562 1 95.5 490 GLN B N 1
ATOM 8022 C CA . GLN B 1 490 ? -11.633 -11.289 10.672 1 95.5 490 GLN B CA 1
ATOM 8023 C C . GLN B 1 490 ? -10.625 -11.281 11.82 1 95.5 490 GLN B C 1
ATOM 8025 O O . GLN B 1 490 ? -10.43 -12.289 12.492 1 95.5 490 GLN B O 1
ATOM 8030 N N . LEU B 1 491 ? -10.031 -10.156 12.023 1 96.56 491 LEU B N 1
ATOM 8031 C CA . LEU B 1 491 ? -8.938 -10.094 12.984 1 96.56 491 LEU B CA 1
ATOM 8032 C C . LEU B 1 491 ? -9.453 -9.781 14.383 1 96.56 491 LEU B C 1
ATOM 8034 O O . LEU B 1 491 ? -8.875 -10.227 15.375 1 96.56 491 LEU B O 1
ATOM 8038 N N . ARG B 1 492 ? -10.617 -8.945 14.438 1 97.62 492 ARG B N 1
ATOM 8039 C CA . ARG B 1 492 ? -10.93 -8.414 15.758 1 97.62 492 ARG B CA 1
ATOM 8040 C C . ARG B 1 492 ? -12.391 -8.648 16.109 1 97.62 492 ARG B C 1
ATOM 8042 O O . ARG B 1 492 ? -12.805 -8.43 17.25 1 97.62 492 ARG B O 1
ATOM 8049 N N . ARG B 1 493 ? -13.258 -9.086 15.242 1 94.62 493 ARG B N 1
ATOM 8050 C CA . ARG B 1 493 ? -14.688 -9.125 15.531 1 94.62 493 ARG B CA 1
ATOM 8051 C C . ARG B 1 493 ? -15.227 -10.547 15.438 1 94.62 493 ARG B C 1
ATOM 8053 O O . ARG B 1 493 ? -16.438 -10.758 15.391 1 94.62 493 ARG B O 1
ATOM 8060 N N . ARG B 1 494 ? -14.414 -11.555 15.328 1 86.88 494 ARG B N 1
ATOM 8061 C CA . ARG B 1 494 ? -14.883 -12.938 15.227 1 86.88 494 ARG B CA 1
ATOM 8062 C C . ARG B 1 494 ? -15.391 -13.445 16.578 1 86.88 494 ARG B C 1
ATOM 8064 O O . ARG B 1 494 ? -14.93 -13 17.625 1 86.88 494 ARG B O 1
#

Secondary structure (DSSP, 8-state):
--PPPEEEEEEEES--GGGSGGGS--SS--HHHHHHHTTSEEEEEEE-S-SSHHHHHHHHHHSS-HHHHS--SSTTSTB-S-SSPPP-TTSHHHHHHHTT-EEEEEE---S---HHHHHH-HHHHHHHTT---HHHHTT---SGGGGT-EE----S-GGGGTT-HHHHHHHHHTT----EEEEEE-SSTT-EEEEE-S-GGGSHHHHHHHHHHHHHHHHTTSSS-EEEEEEEEEESSSEEEEHHHHTTTTTPPPPPPTTSS---S---GGGGGGB-S---HHHHHHHHHHHHHHHHHHHHHHHHHHHHHHHTT-GGGEEEEEEES----SSHHHHB-SSSS---HHHHEE-EEEE-TT--S-EEEEEEEETTHHHHHHHHHTT--HHHH-SSS---HHHHTTS-S-S-SEEEEEEEEETTEEEEEEEEEETTEEEEEETTS--EEEETTT-TT--S-TTTT-HHHHHHHHHHHHHHHHHTT-TTHHHHHHHH--/--PPPEEEEEEEES--GGGSGGGS--SS--HHHHHHHTTSEEEEEEE-S-SSHHHHHHHHHHSS-HHHHS--SSTTSTB-S-SSPPP-TTSHHHHHHHTT-EEEEEEB--S---HHHHHH-HHHHHHHTT---HHHHTT---SGGGGT-EE--B-S-GGGGTT-HHHHHHHHHTT----EEEEEE-SSTT-EEEEE-S-GGGSHHHHHHHHHHHHHHHHTTSSS-EEEEEEEEEESSSEEEEHHHHTTTTTPPPPPPTTSS---S---GGGGGGB-SS--HHHHHHHHHHHHHHHHHHHHHHHHHHHHHHHTT-GGGEEEEEEES----SSHHHHB-SSSS---HHHHEE-EEEE-TT--S-EEEEEEEETTHHHHHHHHHTT--HHHH-SSS---HHHHTTS-S-S-SEEEEEEEEETTEEEEEEEEEETTEEEEEETTS--EEEETTT-TT--S-TTTT-HHHHHHHHHHHHHHHHHTT-TTHHHHHHHH--

Foldseek 3Di:
DPDQFFAEEEAEAAAFAQLACLQPDHPFDQVLVNQQLFQWAWANAEWFQFLADQQRLLLLFQLAHCLVQQQFHFALFPRRRQRARDADCRTLQNLLVVLQAQEAEDEERRRHDFLVSCCVDPVCCVPPVPPDDPCNVVSDDHAPVSRHHPFDGDHRLCQQQLNDVVLVVVCVVVVFDWDWDDKDADFFDGFIETETARDLCSDPLVVQLVRVLVVVVVRVVDPTHYYYYGYGSPPDTPLYAYPVQLVSPVPPDDDDDPQLDQADPQDWPVLCNQATPALDLVSLSVSVSSRSRSVNSNSVSVSVNLVSCVVVVSNLRYWYKYKYSWHFDSRGHRGGGGDFPDDACRTTGMIIIIRHRNRNGRHYANENAYSSLNSLQSSVSSPDDQVVRDDLHHHCVCVVVVVDRYDDFKDKHWGQAYRNDGWTKIWIDGDQWIWIDTLPTDIFIDRCVVPVSSRYGCCPVCVVVVVVVLVVVLVVCVVNVPVCSVSSCVRPVD/DPDQFFAEEEAEAAAFAQLACLQPDHPFDQVLVNQQLFQWAWANAEWFQFLADQQRLLLLFQLAHCLVQQQFHFALFPRRRQRARDADCRTLQNLLVVLQAQEAEDEERRRHDFLVSCCVDPVCCVPPVPPDDPCNVVSQDHAPVSRHHPFDGDHRLCQQQLNDVVLVVVCVVVVFDWDWDDKDDDFFDGFIETETARDLCSDPLNVQLVRVLVVVVVRVVDPTHYYYYGYGSPPDTPLYAYPVQLVSPVPPDDDDDPQLDQADPQDWPVLCNQATPALDLVSLSVSVSSRSRSVNSNSVSVSVNLVSCVVVVSNQRYWYKYKYSWHFDSRGHRGGGGDFPDDACRTTGMIIIIRHRNRNGRHYANENAYSSLVSLQSSVSSPDDQVVRDDLHHHCVCVVVVVDRYDDFKDKHWGQAYRNDGWTKIWIDGDQWIWIDTLPTDIFIDRCVVPVSSRYGCVPVCVVVVVVVLVVVLVVCVVNVPVCSVSSCVRPVD

Organism: NCBI:txid1834193